Protein AF-A0A2D4VIE0-F1 (afdb_monomer_lite)

Structure (mmCIF, N/CA/C/O backbone):
data_AF-A0A2D4VIE0-F1
#
_entry.id   AF-A0A2D4VIE0-F1
#
loop_
_atom_site.group_PDB
_atom_site.id
_atom_site.type_symbol
_atom_site.label_atom_id
_atom_site.label_alt_id
_atom_site.label_comp_id
_atom_site.label_asym_id
_atom_site.label_entity_id
_atom_site.label_seq_id
_atom_site.pdbx_PDB_ins_code
_atom_site.Cartn_x
_atom_site.Cartn_y
_atom_site.Cartn_z
_atom_site.occupancy
_atom_site.B_iso_or_equiv
_atom_site.auth_seq_id
_atom_site.auth_comp_id
_atom_site.auth_asym_id
_atom_site.auth_atom_id
_atom_site.pdbx_PDB_model_num
ATOM 1 N N . MET A 1 1 ? -2.572 -58.650 -11.407 1.00 32.22 1 MET A N 1
ATOM 2 C CA . MET A 1 1 ? -2.261 -59.513 -12.575 1.00 32.22 1 MET A CA 1
ATOM 3 C C . MET A 1 1 ? -1.402 -58.697 -13.545 1.00 32.22 1 MET A C 1
ATOM 5 O O . MET A 1 1 ? -1.618 -57.497 -13.567 1.00 32.22 1 MET A O 1
ATOM 9 N N . ALA A 1 2 ? -0.479 -59.207 -14.370 1.00 30.89 2 ALA A N 1
ATOM 10 C CA . ALA A 1 2 ? 0.401 -60.384 -14.283 1.00 30.89 2 ALA A CA 1
ATOM 11 C C . ALA A 1 2 ? 1.383 -60.386 -15.491 1.00 30.89 2 ALA A C 1
ATOM 13 O O . ALA A 1 2 ? 0.889 -60.320 -16.607 1.00 30.89 2 ALA A O 1
ATOM 14 N N . LYS A 1 3 ? 2.699 -60.626 -15.267 1.00 33.41 3 LYS A N 1
ATOM 15 C CA . LYS A 1 3 ? 3.706 -61.165 -16.243 1.00 33.41 3 LYS A CA 1
ATOM 16 C C . LYS A 1 3 ? 4.059 -60.257 -17.461 1.00 33.41 3 LYS A C 1
ATOM 18 O O . LYS A 1 3 ? 3.230 -59.472 -17.883 1.00 33.41 3 LYS A O 1
ATOM 23 N N . LYS A 1 4 ? 5.254 -60.268 -18.091 1.00 34.06 4 LYS A N 1
ATOM 24 C CA . LYS A 1 4 ? 6.607 -60.907 -17.953 1.00 34.06 4 LYS A CA 1
ATOM 25 C C . LYS A 1 4 ? 7.642 -59.860 -18.494 1.00 34.06 4 LYS A C 1
ATOM 27 O O . LYS A 1 4 ? 7.238 -59.055 -19.321 1.00 34.06 4 LYS A O 1
ATOM 32 N N . ALA A 1 5 ? 8.872 -59.656 -17.983 1.00 40.12 5 ALA A N 1
ATOM 33 C CA . ALA A 1 5 ? 10.095 -60.506 -17.913 1.00 40.12 5 ALA A CA 1
ATOM 34 C C . ALA A 1 5 ? 10.800 -60.698 -19.291 1.00 40.12 5 ALA A C 1
ATOM 36 O O . ALA A 1 5 ? 10.093 -60.692 -20.290 1.00 40.12 5 ALA A O 1
ATOM 37 N N . VAL A 1 6 ? 12.132 -60.858 -19.469 1.00 37.06 6 VAL A N 1
ATOM 38 C CA . VAL A 1 6 ? 13.294 -61.379 -18.671 1.00 37.06 6 VAL A CA 1
ATOM 39 C C . VAL A 1 6 ? 14.607 -60.715 -19.208 1.00 37.06 6 VAL A C 1
ATOM 41 O O . VAL A 1 6 ? 14.655 -60.490 -20.409 1.00 37.06 6 VAL A O 1
ATOM 44 N N . ALA A 1 7 ? 15.743 -60.425 -18.531 1.00 34.88 7 ALA A N 1
ATOM 45 C CA . ALA A 1 7 ? 16.134 -60.268 -17.110 1.00 34.88 7 ALA A CA 1
ATOM 46 C C . ALA A 1 7 ? 17.102 -59.047 -16.922 1.00 34.88 7 ALA A C 1
ATOM 48 O O . ALA A 1 7 ? 16.567 -57.951 -16.846 1.00 34.88 7 ALA A O 1
ATOM 49 N N . LYS A 1 8 ? 18.460 -59.057 -16.850 1.00 32.47 8 LYS A N 1
ATOM 50 C CA . LYS A 1 8 ? 19.538 -60.082 -16.715 1.00 32.47 8 LYS A CA 1
ATOM 51 C C . LYS A 1 8 ? 20.877 -59.423 -16.234 1.00 32.47 8 LYS A C 1
ATOM 53 O O . LYS A 1 8 ? 21.393 -58.598 -16.967 1.00 32.47 8 LYS A O 1
ATOM 58 N N . ALA A 1 9 ? 21.468 -59.876 -15.106 1.00 33.75 9 ALA A N 1
ATOM 59 C CA . ALA A 1 9 ? 22.865 -59.651 -14.607 1.00 33.75 9 ALA A CA 1
ATOM 60 C C . ALA A 1 9 ? 23.378 -58.199 -14.308 1.00 33.75 9 ALA A C 1
ATOM 62 O O . ALA A 1 9 ? 23.085 -57.278 -15.050 1.00 33.75 9 ALA A O 1
ATOM 63 N N . SER A 1 10 ? 24.192 -57.912 -13.267 1.00 29.14 10 SER A N 1
ATOM 64 C CA . SER A 1 10 ? 24.668 -58.714 -12.107 1.00 29.14 10 SER A CA 1
ATOM 65 C C . SER A 1 10 ? 25.323 -57.869 -10.979 1.00 29.14 10 SER A C 1
ATOM 67 O O . SER A 1 10 ? 26.121 -57.009 -11.312 1.00 29.14 10 SER A O 1
ATOM 69 N N . LYS A 1 11 ? 25.053 -58.223 -9.694 1.00 33.81 11 LYS A N 1
ATOM 70 C CA . LYS A 1 11 ? 25.860 -58.154 -8.419 1.00 33.81 11 LYS A CA 1
ATOM 71 C C . LYS A 1 11 ? 26.767 -56.909 -8.140 1.00 33.81 11 LYS A C 1
ATOM 73 O O . LYS A 1 11 ? 27.433 -56.420 -9.029 1.00 33.81 11 LYS A O 1
ATOM 78 N N . LYS A 1 12 ? 26.961 -56.400 -6.905 1.00 29.69 12 LYS A N 1
ATOM 79 C CA . LYS A 1 12 ? 26.916 -56.988 -5.534 1.00 29.69 12 LYS A CA 1
ATOM 80 C C . LYS A 1 12 ? 26.788 -55.870 -4.452 1.00 29.69 12 LYS A C 1
ATOM 82 O O . LYS A 1 12 ? 27.095 -54.725 -4.752 1.00 29.69 12 LYS A O 1
ATOM 87 N N . ALA A 1 13 ? 26.407 -56.192 -3.203 1.00 33.66 13 ALA A N 1
ATOM 88 C CA . ALA A 1 13 ? 26.397 -55.273 -2.035 1.00 33.66 13 ALA A CA 1
ATOM 89 C C . ALA A 1 13 ? 26.594 -56.031 -0.691 1.00 33.66 13 ALA A C 1
ATOM 91 O O . ALA A 1 13 ? 26.390 -57.249 -0.673 1.00 33.66 13 ALA A O 1
ATOM 92 N N . PRO A 1 14 ? 27.027 -55.356 0.400 1.00 51.75 14 PRO A N 1
ATOM 93 C CA . PRO A 1 14 ? 26.283 -55.258 1.690 1.00 51.75 14 PRO A CA 1
ATOM 94 C C . PRO A 1 14 ? 26.365 -53.822 2.317 1.00 51.75 14 PRO A C 1
ATOM 96 O O . PRO A 1 14 ? 27.157 -53.020 1.842 1.00 51.75 14 PRO A O 1
ATOM 99 N N . ALA A 1 15 ? 25.553 -53.300 3.264 1.00 34.53 15 ALA A N 1
ATOM 100 C CA . ALA A 1 15 ? 24.843 -53.791 4.476 1.00 34.53 15 ALA A CA 1
ATOM 101 C C . ALA A 1 15 ? 25.754 -53.941 5.739 1.00 34.53 15 ALA A C 1
ATOM 103 O O . ALA A 1 15 ? 26.866 -54.418 5.583 1.00 34.53 15 ALA A O 1
ATOM 104 N N . LYS A 1 16 ? 25.390 -53.624 7.010 1.00 34.09 16 LYS A N 1
ATOM 105 C CA . LYS A 1 16 ? 24.264 -52.871 7.651 1.00 34.09 16 LYS A CA 1
ATOM 106 C C . LYS A 1 16 ? 24.501 -52.703 9.196 1.00 34.09 16 LYS A C 1
ATOM 108 O O . LYS A 1 16 ? 24.739 -53.714 9.841 1.00 34.09 16 LYS A O 1
ATOM 113 N N . LYS A 1 17 ? 24.169 -51.537 9.807 1.00 31.14 17 LYS A N 1
ATOM 114 C CA . LYS A 1 17 ? 23.698 -51.367 11.235 1.00 31.14 17 LYS A CA 1
ATOM 115 C C . LYS A 1 17 ? 24.750 -51.614 12.405 1.00 31.14 17 LYS A C 1
ATOM 117 O O . LYS A 1 17 ? 25.904 -51.819 12.064 1.00 31.14 17 LYS A O 1
ATOM 122 N N . PRO A 1 18 ? 24.447 -51.477 13.742 1.00 56.41 18 PRO A N 1
ATOM 123 C CA . PRO A 1 18 ? 24.345 -50.199 14.522 1.00 56.41 18 PRO A CA 1
ATOM 124 C C . PRO A 1 18 ? 24.888 -50.211 16.017 1.00 56.41 18 PRO A C 1
ATOM 126 O O . PRO A 1 18 ? 25.508 -51.182 16.425 1.00 56.41 18 PRO A O 1
ATOM 129 N N . VAL A 1 19 ? 24.514 -49.203 16.859 1.00 32.47 19 VAL A N 1
ATOM 130 C CA . VAL A 1 19 ? 24.290 -49.205 18.364 1.00 32.47 19 VAL A CA 1
ATOM 131 C C . VAL A 1 19 ? 25.240 -48.407 19.330 1.00 32.47 19 VAL A C 1
ATOM 133 O O . VAL A 1 19 ? 26.452 -48.471 19.221 1.00 32.47 19 VAL A O 1
ATOM 136 N N . ALA A 1 20 ? 24.614 -47.759 20.350 1.00 29.55 20 ALA A N 1
ATOM 137 C CA . ALA A 1 20 ? 25.090 -47.196 21.658 1.00 29.55 20 ALA A CA 1
ATOM 138 C C . ALA A 1 20 ? 26.030 -45.955 21.694 1.00 29.55 20 ALA A C 1
ATOM 140 O O . ALA A 1 20 ? 26.785 -45.743 20.761 1.00 29.55 20 ALA A O 1
ATOM 141 N N . LYS A 1 21 ? 26.037 -45.010 22.674 1.00 31.80 21 LYS A N 1
ATOM 142 C CA . LYS A 1 21 ? 25.474 -44.746 24.052 1.00 31.80 21 LYS A CA 1
ATOM 143 C C . LYS A 1 21 ? 26.453 -44.827 25.263 1.00 31.80 21 LYS A C 1
ATOM 145 O O . LYS A 1 21 ? 26.510 -45.862 25.919 1.00 31.80 21 LYS A O 1
ATOM 150 N N . LYS A 1 22 ? 27.045 -43.681 25.661 1.00 29.84 22 LYS A N 1
ATOM 151 C CA . LYS A 1 22 ? 27.303 -43.112 27.034 1.00 29.84 22 LYS A CA 1
ATOM 152 C C . LYS A 1 22 ? 28.178 -41.836 26.849 1.00 29.84 22 LYS A C 1
ATOM 154 O O . LYS A 1 22 ? 28.916 -41.812 25.878 1.00 29.84 22 LYS A O 1
ATOM 159 N N . LYS A 1 23 ? 28.103 -40.680 27.542 1.00 30.02 23 LYS A N 1
ATOM 160 C CA . LYS A 1 23 ? 27.832 -40.220 28.937 1.00 30.02 23 LYS A CA 1
ATOM 161 C C . LYS A 1 23 ? 28.981 -40.431 29.954 1.00 30.02 23 LYS A C 1
ATOM 163 O O . LYS A 1 23 ? 29.048 -41.522 30.508 1.00 30.02 23 LYS A O 1
ATOM 168 N N . ALA A 1 24 ? 29.746 -39.367 30.283 1.00 29.91 24 ALA A N 1
ATOM 169 C CA . ALA A 1 24 ? 30.198 -38.982 31.647 1.00 29.91 24 ALA A CA 1
ATOM 170 C C . ALA A 1 24 ? 30.991 -37.633 31.700 1.00 29.91 24 ALA A C 1
ATOM 172 O O . ALA A 1 24 ? 31.344 -37.092 30.661 1.00 29.91 24 ALA A O 1
ATOM 173 N N . ALA A 1 25 ? 31.203 -37.122 32.928 1.00 29.56 25 ALA A N 1
ATOM 174 C CA . ALA A 1 25 ? 31.905 -35.906 33.422 1.00 29.56 25 ALA A CA 1
ATOM 175 C C . ALA A 1 25 ? 33.281 -35.542 32.783 1.00 29.56 25 ALA A C 1
ATOM 177 O O . ALA A 1 25 ? 33.912 -36.422 32.215 1.00 29.56 25 ALA A O 1
ATOM 178 N N . ALA A 1 26 ? 33.838 -34.309 32.799 1.00 30.78 26 ALA A N 1
ATOM 179 C CA . ALA A 1 26 ? 33.750 -33.066 33.621 1.00 30.78 26 ALA A CA 1
ATOM 180 C C . ALA A 1 26 ? 34.867 -32.870 34.694 1.00 30.78 26 ALA A C 1
ATOM 182 O O . ALA A 1 26 ? 35.349 -33.851 35.249 1.00 30.78 26 ALA A O 1
ATOM 183 N N . LYS A 1 27 ? 35.187 -31.590 35.021 1.00 31.00 27 LYS A N 1
ATOM 184 C CA . LYS A 1 27 ? 36.303 -31.043 35.867 1.00 31.00 27 LYS A CA 1
ATOM 185 C C . LYS A 1 27 ? 37.689 -30.925 35.181 1.00 31.00 27 LYS A C 1
ATOM 187 O O . LYS A 1 27 ? 37.951 -31.673 34.254 1.00 31.00 27 LYS A O 1
ATOM 192 N N . THR A 1 28 ? 38.673 -30.136 35.659 1.00 29.88 28 THR A N 1
ATOM 193 C CA . THR A 1 28 ? 38.796 -28.657 35.890 1.00 29.88 28 THR A CA 1
ATOM 194 C C . THR A 1 28 ? 40.153 -28.334 36.558 1.00 29.88 28 THR A C 1
ATOM 196 O O . THR A 1 28 ? 40.343 -28.742 37.699 1.00 29.88 28 THR A O 1
ATOM 199 N N . ALA A 1 29 ? 41.027 -27.539 35.921 1.00 29.11 29 ALA A N 1
ATOM 200 C CA . ALA A 1 29 ? 42.109 -26.719 36.522 1.00 29.11 29 ALA A CA 1
ATOM 201 C C . ALA A 1 29 ? 42.654 -25.780 35.414 1.00 29.11 29 ALA A C 1
ATOM 203 O O . ALA A 1 29 ? 42.756 -26.234 34.281 1.00 29.11 29 ALA A O 1
ATOM 204 N N . THR A 1 30 ? 42.895 -24.463 35.515 1.00 30.41 30 THR A N 1
ATOM 205 C CA . THR A 1 30 ? 43.461 -23.531 36.524 1.00 30.41 30 THR A CA 1
ATOM 206 C C . THR A 1 30 ? 44.987 -23.542 36.685 1.00 30.41 30 THR A C 1
ATOM 208 O O . THR A 1 30 ? 45.523 -24.292 37.493 1.00 30.41 30 THR A O 1
ATOM 211 N N . ALA A 1 31 ? 45.644 -22.571 36.040 1.00 29.45 31 ALA A N 1
ATOM 212 C CA . ALA A 1 31 ? 46.917 -21.964 36.447 1.00 29.45 31 ALA A CA 1
ATOM 213 C C . ALA A 1 31 ? 46.787 -20.422 36.350 1.00 29.45 31 ALA A C 1
ATOM 215 O O . ALA A 1 31 ? 45.909 -19.926 35.640 1.00 29.45 31 ALA A O 1
ATOM 216 N N . LYS A 1 32 ? 47.558 -19.650 37.134 1.00 32.31 32 LYS A N 1
ATOM 217 C CA . LYS A 1 32 ? 47.317 -18.206 37.389 1.00 32.31 32 LYS A CA 1
ATOM 218 C C . LYS A 1 32 ? 48.572 -17.520 37.966 1.00 32.31 32 LYS A C 1
ATOM 220 O O . LYS A 1 32 ? 49.346 -18.222 38.608 1.00 32.31 32 LYS A O 1
ATOM 225 N N . LYS A 1 33 ? 48.643 -16.171 37.879 1.00 33.31 33 LYS A N 1
ATOM 226 C CA . LYS A 1 33 ? 49.661 -15.202 38.409 1.00 33.31 33 LYS A CA 1
ATOM 227 C C . LYS A 1 33 ? 50.683 -14.711 37.343 1.00 33.31 33 LYS A C 1
ATOM 229 O O . LYS A 1 33 ? 50.946 -15.456 36.414 1.00 33.31 33 LYS A O 1
ATOM 234 N N . THR A 1 34 ? 51.235 -13.479 37.373 1.00 28.69 34 THR A N 1
ATOM 235 C CA . THR A 1 34 ? 51.106 -12.357 38.351 1.00 28.69 34 THR A CA 1
ATOM 236 C C . THR A 1 34 ? 51.263 -10.939 37.741 1.00 28.69 34 THR A C 1
ATOM 238 O O . THR A 1 34 ? 51.892 -10.766 36.710 1.00 28.69 34 THR A O 1
ATOM 241 N N . THR A 1 35 ? 50.698 -9.953 38.460 1.00 32.06 35 THR A N 1
ATOM 242 C CA . THR A 1 35 ? 50.969 -8.485 38.598 1.00 32.06 35 THR A CA 1
ATOM 243 C C . THR A 1 35 ? 52.276 -7.879 38.021 1.00 32.06 35 THR A C 1
ATOM 245 O O . THR A 1 35 ? 53.290 -8.560 38.005 1.00 32.06 35 THR A O 1
ATOM 248 N N . ALA A 1 36 ? 52.383 -6.568 37.704 1.00 28.73 36 ALA A N 1
ATOM 249 C CA . ALA A 1 36 ? 52.036 -5.425 38.587 1.00 28.73 36 ALA A CA 1
ATOM 250 C C . ALA A 1 36 ? 51.788 -4.033 37.919 1.00 28.73 36 ALA A C 1
ATOM 252 O O . ALA A 1 36 ? 51.691 -3.904 36.706 1.00 28.73 36 ALA A O 1
ATOM 253 N N . LYS A 1 37 ? 51.609 -2.992 38.760 1.00 32.00 37 LYS A N 1
ATOM 254 C CA . LYS A 1 37 ? 51.138 -1.617 38.445 1.00 32.00 37 LYS A CA 1
ATOM 255 C C . LYS A 1 37 ? 52.242 -0.654 37.961 1.00 32.00 37 LYS A C 1
ATOM 257 O O . LYS A 1 37 ? 53.317 -0.659 38.557 1.00 32.00 37 LYS A O 1
ATOM 262 N N . LYS A 1 38 ? 51.877 0.363 37.155 1.00 27.28 38 LYS A N 1
ATOM 263 C CA . LYS A 1 38 ? 52.165 1.788 37.478 1.00 27.28 38 LYS A CA 1
ATOM 264 C C . LYS A 1 38 ? 51.345 2.813 36.666 1.00 27.28 38 LYS A C 1
ATOM 266 O O . LYS A 1 38 ? 50.874 2.535 35.573 1.00 27.28 38 LYS A O 1
ATOM 271 N N . ALA A 1 39 ? 51.199 3.997 37.259 1.00 30.84 39 ALA A N 1
ATOM 272 C CA . ALA A 1 39 ? 50.679 5.281 36.755 1.00 30.84 39 ALA A CA 1
ATOM 273 C C . ALA A 1 39 ? 51.297 6.386 37.671 1.00 30.84 39 ALA A C 1
ATOM 275 O O . ALA A 1 39 ? 51.947 5.988 38.649 1.00 30.84 39 ALA A O 1
ATOM 276 N N . PRO A 1 40 ? 51.110 7.719 37.484 1.00 51.22 40 PRO A N 1
ATOM 277 C CA . PRO A 1 40 ? 50.289 8.439 36.494 1.00 51.22 40 PRO A CA 1
ATOM 278 C C . PRO A 1 40 ? 50.995 9.647 35.810 1.00 51.22 40 PRO A C 1
ATOM 280 O O . PRO A 1 40 ? 52.117 10.006 36.152 1.00 51.22 40 PRO A O 1
ATOM 283 N N . ALA A 1 41 ? 50.278 10.371 34.938 1.00 27.73 41 ALA A N 1
ATOM 284 C CA . ALA A 1 41 ? 50.552 11.781 34.616 1.00 27.73 41 ALA A CA 1
ATOM 285 C C . ALA A 1 41 ? 49.248 12.533 34.259 1.00 27.73 41 ALA A C 1
ATOM 287 O O . ALA A 1 41 ? 48.298 11.926 33.771 1.00 27.73 41 ALA A O 1
ATOM 288 N N . LYS A 1 42 ? 49.185 13.851 34.511 1.00 30.75 42 LYS A N 1
ATOM 289 C CA . LYS A 1 42 ? 48.025 14.727 34.219 1.00 30.75 42 LYS A CA 1
ATOM 290 C C . LYS A 1 42 ? 48.394 15.808 33.196 1.00 30.75 42 LYS A C 1
ATOM 292 O O . LYS A 1 42 ? 49.489 16.359 33.284 1.00 30.75 42 LYS A O 1
ATOM 297 N N . LYS A 1 43 ? 47.428 16.255 32.383 1.00 27.88 43 LYS A N 1
ATOM 298 C CA . LYS A 1 43 ? 47.266 17.678 32.004 1.00 27.88 43 LYS A CA 1
ATOM 299 C C . LYS A 1 43 ? 45.800 17.992 31.659 1.00 27.88 43 LYS A C 1
ATOM 301 O O . LYS A 1 43 ? 44.985 17.080 31.564 1.00 27.88 43 LYS A O 1
ATOM 306 N N . ALA A 1 44 ? 45.447 19.278 31.648 1.00 28.88 44 ALA A N 1
ATOM 307 C CA . ALA A 1 44 ? 44.085 19.762 31.913 1.00 28.88 44 ALA A CA 1
ATOM 308 C C . ALA A 1 44 ? 43.300 20.217 30.657 1.00 28.88 44 ALA A C 1
ATOM 310 O O . ALA A 1 44 ? 43.919 20.588 29.660 1.00 28.88 44 ALA A O 1
ATOM 311 N N . PRO A 1 45 ? 41.949 20.245 30.704 1.00 32.72 45 PRO A N 1
ATOM 312 C CA . PRO A 1 45 ? 41.110 20.703 29.595 1.00 32.72 45 PRO A CA 1
ATOM 313 C C . PRO A 1 45 ? 40.978 22.235 29.538 1.00 32.72 45 PRO A C 1
ATOM 315 O O . PRO A 1 45 ? 40.813 22.898 30.563 1.00 32.72 45 PRO A O 1
ATOM 318 N N . ALA A 1 46 ? 40.959 22.800 28.328 1.00 27.03 46 ALA A N 1
ATOM 319 C CA . ALA A 1 46 ? 40.757 24.231 28.103 1.00 27.03 46 ALA A CA 1
ATOM 320 C C . ALA A 1 46 ? 39.289 24.561 27.765 1.00 27.03 46 ALA A C 1
ATOM 322 O O . ALA A 1 46 ? 38.783 24.186 26.710 1.00 27.03 46 ALA A O 1
ATOM 323 N N . LYS A 1 47 ? 38.611 25.327 28.631 1.00 30.22 47 LYS A N 1
ATOM 324 C CA . LYS A 1 47 ? 37.337 25.993 28.294 1.00 30.22 47 LYS A CA 1
ATOM 325 C C . LYS A 1 47 ? 37.607 27.255 27.467 1.00 30.22 47 LYS A C 1
ATOM 327 O O . LYS A 1 47 ? 38.390 28.090 27.913 1.00 30.22 47 LYS A O 1
ATOM 332 N N . LYS A 1 48 ? 36.850 27.487 26.387 1.00 27.48 48 LYS A N 1
ATOM 333 C CA . LYS A 1 48 ? 36.480 28.846 25.935 1.00 27.48 48 LYS A CA 1
ATOM 334 C C . LYS A 1 48 ? 35.012 28.904 25.494 1.00 27.48 48 LYS A C 1
ATOM 336 O O . LYS A 1 48 ? 34.406 27.891 25.163 1.00 27.48 48 LYS A O 1
ATOM 341 N N . THR A 1 49 ? 34.436 30.096 25.615 1.00 26.48 49 THR A N 1
ATOM 342 C CA . THR A 1 49 ? 32.999 30.410 25.545 1.00 26.48 49 THR A CA 1
ATOM 343 C C . THR A 1 49 ? 32.467 30.561 24.110 1.00 26.48 49 THR A C 1
ATOM 345 O O . THR A 1 49 ? 33.244 30.831 23.193 1.00 26.48 49 THR A O 1
ATOM 348 N N . PRO A 1 50 ? 31.141 30.430 23.888 1.00 29.70 50 PRO A N 1
ATOM 349 C CA . PRO A 1 50 ? 30.548 30.549 22.559 1.00 29.70 50 PRO A CA 1
ATOM 350 C C . PRO A 1 50 ? 30.469 32.014 22.105 1.00 29.70 50 PRO A C 1
ATOM 352 O O . PRO A 1 50 ? 29.787 32.839 22.715 1.00 29.70 50 PRO A O 1
ATOM 355 N N . ALA A 1 51 ? 31.131 32.338 20.994 1.00 25.12 51 ALA A N 1
ATOM 356 C CA . ALA A 1 51 ? 31.018 33.647 20.360 1.00 25.12 51 ALA A CA 1
ATOM 357 C C . ALA A 1 51 ? 29.748 33.726 19.494 1.00 25.12 51 ALA A C 1
ATOM 359 O O . ALA A 1 51 ? 29.590 32.964 18.539 1.00 25.12 51 ALA A O 1
ATOM 360 N N . LYS A 1 52 ? 28.859 34.689 19.777 1.00 31.50 52 LYS A N 1
ATOM 361 C CA . LYS A 1 52 ? 27.750 35.025 18.870 1.00 31.50 52 LYS A CA 1
ATOM 362 C C . LYS A 1 52 ? 28.316 35.507 17.528 1.00 31.50 52 LYS A C 1
ATOM 364 O O . LYS A 1 52 ? 28.967 36.547 17.483 1.00 31.50 52 LYS A O 1
ATOM 369 N N . LYS A 1 53 ? 27.990 34.821 16.430 1.00 27.88 53 LYS A N 1
ATOM 370 C CA . LYS A 1 53 ? 28.075 35.379 15.071 1.00 27.88 53 LYS A CA 1
ATOM 371 C C . LYS A 1 53 ? 26.696 35.384 14.425 1.00 27.88 53 LYS A C 1
ATOM 373 O O . LYS A 1 53 ? 26.227 34.375 13.913 1.00 27.88 53 LYS A O 1
ATOM 378 N N . THR A 1 54 ? 26.062 36.550 14.434 1.00 28.69 54 THR A N 1
ATOM 379 C CA . THR A 1 54 ? 24.944 36.859 13.541 1.00 28.69 54 THR A CA 1
ATOM 380 C C . THR A 1 54 ? 25.460 36.926 12.105 1.00 28.69 54 THR A C 1
ATOM 382 O O . THR A 1 54 ? 26.243 37.817 11.778 1.00 28.69 54 THR A O 1
ATOM 385 N N . VAL A 1 55 ? 25.004 36.017 11.245 1.00 27.84 55 VAL A N 1
ATOM 386 C CA . VAL A 1 55 ? 25.176 36.106 9.788 1.00 27.84 55 VAL A CA 1
ATOM 387 C C . VAL A 1 55 ? 23.785 36.075 9.164 1.00 27.84 55 VAL A C 1
ATOM 389 O O . VAL A 1 55 ? 22.951 35.255 9.543 1.00 27.84 55 VAL A O 1
ATOM 392 N N . ALA A 1 56 ? 23.503 37.025 8.274 1.00 25.55 56 ALA A N 1
ATOM 393 C CA . ALA A 1 56 ? 22.149 37.273 7.792 1.00 25.55 56 ALA A CA 1
ATOM 394 C C . ALA A 1 56 ? 21.660 36.192 6.814 1.00 25.55 56 ALA A C 1
ATOM 396 O O . ALA A 1 56 ? 22.364 35.817 5.874 1.00 25.55 56 ALA A O 1
ATOM 397 N N . SER A 1 57 ? 20.409 35.766 6.981 1.00 27.33 57 SER A N 1
ATOM 398 C CA . SER A 1 57 ? 19.700 34.930 6.016 1.00 27.33 57 SER A CA 1
ATOM 399 C C . SER A 1 57 ? 19.404 35.718 4.733 1.00 27.33 57 SER A C 1
ATOM 401 O O . SER A 1 57 ? 18.458 36.503 4.659 1.00 27.33 57 SER A O 1
ATOM 403 N N . LYS A 1 58 ? 20.192 35.491 3.676 1.00 26.02 58 LYS A N 1
ATOM 404 C CA . LYS A 1 58 ? 19.806 35.914 2.322 1.00 26.02 58 LYS A CA 1
ATOM 405 C C . LYS A 1 58 ? 18.625 35.063 1.855 1.00 26.02 58 LYS A C 1
ATOM 407 O O . LYS A 1 58 ? 18.792 33.888 1.542 1.00 26.02 58 LYS A O 1
ATOM 412 N N . ALA A 1 59 ? 17.437 35.657 1.807 1.00 29.22 59 ALA A N 1
ATOM 413 C CA . ALA A 1 59 ? 16.255 35.002 1.260 1.00 29.22 59 ALA A CA 1
ATOM 414 C C . ALA A 1 59 ? 16.375 34.831 -0.266 1.00 29.22 59 ALA A C 1
ATOM 416 O O . ALA A 1 59 ? 16.562 35.809 -0.991 1.00 29.22 59 ALA A O 1
ATOM 417 N N . ALA A 1 60 ? 16.221 33.596 -0.747 1.00 27.98 60 ALA A N 1
ATOM 418 C CA . ALA A 1 60 ? 15.955 33.298 -2.154 1.00 27.98 60 ALA A CA 1
ATOM 419 C C . ALA A 1 60 ? 14.453 33.523 -2.471 1.00 27.98 60 ALA A C 1
ATOM 421 O O . ALA A 1 60 ? 13.623 33.502 -1.554 1.00 27.98 60 ALA A O 1
ATOM 422 N N . PRO A 1 61 ? 14.073 33.810 -3.730 1.00 29.27 61 PRO A N 1
ATOM 423 C CA . PRO A 1 61 ? 12.808 34.486 -4.016 1.00 29.27 61 PRO A CA 1
ATOM 424 C C . PRO A 1 61 ? 11.575 33.575 -3.961 1.00 29.27 61 PRO A C 1
ATOM 426 O O . PRO A 1 61 ? 11.531 32.503 -4.562 1.00 29.27 61 PRO A O 1
ATOM 429 N N . LYS A 1 62 ? 10.502 34.077 -3.337 1.00 26.80 62 LYS A N 1
ATOM 430 C CA . LYS A 1 62 ? 9.151 33.523 -3.492 1.00 26.80 62 LYS A CA 1
ATOM 431 C C . LYS A 1 62 ? 8.648 33.789 -4.918 1.00 26.80 62 LYS A C 1
ATOM 433 O O . LYS A 1 62 ? 8.455 34.951 -5.274 1.00 26.80 62 LYS A O 1
ATOM 438 N N . LYS A 1 63 ? 8.337 32.747 -5.698 1.00 28.19 63 LYS A N 1
ATOM 439 C CA . LYS A 1 63 ? 7.344 32.884 -6.782 1.00 28.19 63 LYS A CA 1
ATOM 440 C C . LYS A 1 63 ? 5.951 32.997 -6.149 1.00 28.19 63 LYS A C 1
ATOM 442 O O . LYS A 1 63 ? 5.669 32.345 -5.145 1.00 28.19 63 LYS A O 1
ATOM 447 N N . ALA A 1 64 ? 5.111 33.880 -6.682 1.00 26.12 64 ALA A N 1
ATOM 448 C CA . ALA A 1 64 ? 3.845 34.244 -6.052 1.00 26.12 64 ALA A CA 1
ATOM 449 C C . ALA A 1 64 ? 2.715 33.260 -6.397 1.00 26.12 64 ALA A C 1
ATOM 451 O O . ALA A 1 64 ? 2.424 33.035 -7.568 1.00 26.12 64 ALA A O 1
ATOM 452 N N . ALA A 1 65 ? 2.027 32.748 -5.374 1.00 26.44 65 ALA A N 1
ATOM 453 C CA . ALA A 1 65 ? 0.704 32.151 -5.533 1.00 26.44 65 ALA A CA 1
ATOM 454 C C . ALA A 1 65 ? -0.356 33.267 -5.561 1.00 26.44 65 ALA A C 1
ATOM 456 O O . ALA A 1 65 ? -0.373 34.131 -4.681 1.00 26.44 65 ALA A O 1
ATOM 457 N N . ALA A 1 66 ? -1.237 33.263 -6.563 1.00 26.73 66 ALA A N 1
ATOM 458 C CA . ALA A 1 66 ? -2.249 34.303 -6.741 1.00 26.73 66 ALA A CA 1
ATOM 459 C C . ALA A 1 66 ? -3.479 34.063 -5.843 1.00 26.73 66 ALA A C 1
ATOM 461 O O . ALA A 1 66 ? -4.348 33.250 -6.152 1.00 26.73 66 ALA A O 1
ATOM 462 N N . THR A 1 67 ? -3.584 34.796 -4.734 1.00 26.84 67 THR A N 1
ATOM 463 C CA . THR A 1 67 ? -4.720 34.705 -3.804 1.00 26.84 67 THR A CA 1
ATOM 464 C C . THR A 1 67 ? -5.885 35.609 -4.221 1.00 26.84 67 THR A C 1
ATOM 466 O O . THR A 1 67 ? -5.893 36.814 -3.970 1.00 26.84 67 THR A O 1
ATOM 469 N N . ARG A 1 68 ? -6.937 35.027 -4.812 1.00 29.86 68 ARG A N 1
ATOM 470 C CA . ARG A 1 68 ? -8.236 35.710 -4.963 1.00 29.86 68 ARG A CA 1
ATOM 471 C C . ARG A 1 68 ? -8.970 35.751 -3.615 1.00 29.86 68 ARG A C 1
ATOM 473 O O . ARG A 1 68 ? -9.281 34.705 -3.055 1.00 29.86 68 ARG A O 1
ATOM 480 N N . LYS A 1 69 ? -9.295 36.951 -3.117 1.00 26.61 69 LYS A N 1
ATOM 481 C CA . LYS A 1 69 ? -10.281 37.145 -2.032 1.00 26.61 69 LYS A CA 1
ATOM 482 C C . LYS A 1 69 ? -11.712 37.258 -2.601 1.00 26.61 69 LYS A C 1
ATOM 484 O O . LYS A 1 69 ? -11.860 37.588 -3.778 1.00 26.61 69 LYS A O 1
ATOM 489 N N . PRO A 1 70 ? -12.759 36.969 -1.805 1.00 31.31 70 PRO A N 1
ATOM 490 C CA . PRO A 1 70 ? -14.125 36.824 -2.308 1.00 31.31 70 PRO A CA 1
ATOM 491 C C . PRO A 1 70 ? -14.834 38.166 -2.533 1.00 31.31 70 PRO A C 1
ATOM 493 O O . PRO A 1 70 ? -14.608 39.131 -1.803 1.00 31.31 70 PRO A O 1
ATOM 496 N N . ALA A 1 71 ? -15.760 38.186 -3.494 1.00 27.09 71 ALA A N 1
ATOM 497 C CA . ALA A 1 71 ? -16.718 39.270 -3.707 1.00 27.09 71 ALA A CA 1
ATOM 498 C C . ALA A 1 71 ? -18.117 38.849 -3.223 1.00 27.09 71 ALA A C 1
ATOM 500 O O . ALA A 1 71 ? -18.544 37.715 -3.441 1.00 27.09 71 ALA A O 1
ATOM 501 N N . ALA A 1 72 ? -18.836 39.760 -2.565 1.00 26.31 72 ALA A N 1
ATOM 502 C CA . ALA A 1 72 ? -20.173 39.502 -2.035 1.00 26.31 72 ALA A CA 1
ATOM 503 C C . ALA A 1 72 ? -21.285 39.839 -3.049 1.00 26.31 72 ALA A C 1
ATOM 505 O O . ALA A 1 72 ? -21.145 40.739 -3.874 1.00 26.31 72 ALA A O 1
ATOM 506 N N . LYS A 1 73 ? -22.436 39.162 -2.926 1.00 28.73 73 LYS A N 1
ATOM 507 C CA . LYS A 1 73 ? -23.725 39.615 -3.497 1.00 28.73 73 LYS A CA 1
ATOM 508 C C . LYS A 1 73 ? -24.077 40.966 -2.827 1.00 28.73 73 LYS A C 1
ATOM 510 O O . LYS A 1 73 ? -23.746 41.145 -1.659 1.00 28.73 73 LYS A O 1
ATOM 515 N N . LYS A 1 74 ? -24.755 41.943 -3.443 1.00 25.61 74 LYS A N 1
ATOM 516 C CA . LYS A 1 74 ? -26.121 41.925 -4.025 1.00 25.61 74 LYS A CA 1
ATOM 517 C C . LYS A 1 74 ? -26.388 43.312 -4.718 1.00 25.61 74 LYS A C 1
ATOM 519 O O . LYS A 1 74 ? -25.436 44.065 -4.882 1.00 25.61 74 LYS A O 1
ATOM 524 N N . PRO A 1 75 ? -27.622 43.682 -5.123 1.00 45.50 75 PRO A N 1
ATOM 525 C CA . PRO A 1 75 ? -28.162 43.602 -6.487 1.00 45.50 75 PRO A CA 1
ATOM 526 C C . PRO A 1 75 ? -28.261 44.936 -7.276 1.00 45.50 75 PRO A C 1
ATOM 528 O O . PRO A 1 75 ? -28.359 46.011 -6.695 1.00 45.50 75 PRO A O 1
ATOM 531 N N . ALA A 1 76 ? -28.430 44.828 -8.600 1.00 26.98 76 ALA A N 1
ATOM 532 C CA . ALA A 1 76 ? -29.047 45.830 -9.489 1.00 26.98 76 ALA A CA 1
ATOM 533 C C . ALA A 1 76 ? -29.896 45.056 -10.532 1.00 26.98 76 ALA A C 1
ATOM 535 O O . ALA A 1 76 ? -29.431 44.052 -11.063 1.00 26.98 76 ALA A O 1
ATOM 536 N N . ALA A 1 77 ? -31.217 45.246 -10.616 1.00 24.80 77 ALA A N 1
ATOM 537 C CA . ALA A 1 77 ? -31.954 46.336 -11.280 1.00 24.80 77 ALA A CA 1
ATOM 538 C C . ALA A 1 77 ? -32.025 46.168 -12.821 1.00 24.80 77 ALA A C 1
ATOM 540 O O . ALA A 1 77 ? -31.007 46.062 -13.494 1.00 24.80 77 ALA A O 1
ATOM 541 N N . LYS A 1 78 ? -33.251 46.099 -13.369 1.00 26.86 78 LYS A N 1
ATOM 542 C CA . LYS A 1 78 ? -33.575 45.890 -14.801 1.00 26.86 78 LYS A CA 1
ATOM 543 C C . LYS A 1 78 ? -34.266 47.130 -15.399 1.00 26.86 78 LYS A C 1
ATOM 545 O O . LYS A 1 78 ? -34.805 47.927 -14.639 1.00 26.86 78 LYS A O 1
ATOM 550 N N . LYS A 1 79 ? -34.412 47.121 -16.741 1.00 26.61 79 LYS A N 1
ATOM 551 C CA . LYS A 1 79 ? -35.220 48.008 -17.624 1.00 26.61 79 LYS A CA 1
ATOM 552 C C . LYS A 1 79 ? -34.618 49.399 -17.934 1.00 26.61 79 LYS A C 1
ATOM 554 O O . LYS A 1 79 ? -33.798 49.860 -17.149 1.00 26.61 79 LYS A O 1
ATOM 559 N N . PRO A 1 80 ? -35.077 50.089 -19.013 1.00 42.16 80 PRO A N 1
ATOM 560 C CA . PRO A 1 80 ? -36.038 49.660 -20.053 1.00 42.16 80 PRO A CA 1
ATOM 561 C C . PRO A 1 80 ? -35.572 49.817 -21.524 1.00 42.16 80 PRO A C 1
ATOM 563 O O . PRO A 1 80 ? -34.844 50.739 -21.864 1.00 42.16 80 PRO A O 1
ATOM 566 N N . ALA A 1 81 ? -36.141 48.998 -22.416 1.00 27.61 81 ALA A N 1
ATOM 567 C CA . ALA A 1 81 ? -36.360 49.308 -23.837 1.00 27.61 81 ALA A CA 1
ATOM 568 C C . ALA A 1 81 ? -37.605 48.536 -24.343 1.00 27.61 81 ALA A C 1
ATOM 570 O O . ALA A 1 81 ? -38.019 47.560 -23.711 1.00 27.61 81 ALA A O 1
ATOM 571 N N . ALA A 1 82 ? -38.235 48.991 -25.430 1.00 28.08 82 ALA A N 1
ATOM 572 C CA . ALA A 1 82 ? -39.457 48.430 -26.039 1.00 28.08 82 ALA A CA 1
ATOM 573 C C . ALA A 1 82 ? -39.425 48.686 -27.578 1.00 28.08 82 ALA A C 1
ATOM 575 O O . ALA A 1 82 ? -38.466 49.295 -28.035 1.00 28.08 82 ALA A O 1
ATOM 576 N N . LYS A 1 83 ? -40.379 48.298 -28.448 1.00 31.12 83 LYS A N 1
ATOM 577 C CA . LYS A 1 83 ? -41.796 47.885 -28.291 1.00 31.12 83 LYS A CA 1
ATOM 578 C C . LYS A 1 83 ? -42.315 47.202 -29.589 1.00 31.12 83 LYS A C 1
ATOM 580 O O . LYS A 1 83 ? -41.725 47.429 -30.635 1.00 31.12 83 LYS A O 1
ATOM 585 N N . LYS A 1 84 ? -43.511 46.578 -29.508 1.00 26.97 84 LYS A N 1
ATOM 586 C CA . LYS A 1 84 ? -44.440 46.130 -30.596 1.00 26.97 84 LYS A CA 1
ATOM 587 C C . LYS A 1 84 ? -44.163 44.732 -31.219 1.00 26.97 84 LYS A C 1
ATOM 589 O O . LYS A 1 84 ? -43.008 44.359 -31.335 1.00 26.97 84 LYS A O 1
ATOM 594 N N . THR A 1 85 ? -45.167 43.903 -31.576 1.00 27.94 85 THR A N 1
ATOM 595 C CA . THR A 1 85 ? -46.656 44.032 -31.481 1.00 27.94 85 THR A CA 1
ATOM 596 C C . THR A 1 85 ? -47.382 42.669 -31.402 1.00 27.94 85 THR A C 1
ATOM 598 O O . THR A 1 85 ? -46.908 41.729 -32.019 1.00 27.94 85 THR A O 1
ATOM 601 N N . THR A 1 86 ? -48.571 42.638 -30.754 1.00 27.92 86 THR A N 1
ATOM 602 C CA . THR A 1 86 ? -49.724 41.687 -30.922 1.00 27.92 86 THR A CA 1
ATOM 603 C C . THR A 1 86 ? -49.503 40.161 -30.733 1.00 27.92 86 THR A C 1
ATOM 605 O O . THR A 1 86 ? -48.468 39.636 -31.097 1.00 27.92 86 THR A O 1
ATOM 608 N N . ALA A 1 87 ? -50.425 39.348 -30.182 1.00 28.59 87 ALA A N 1
ATOM 609 C CA . ALA A 1 87 ? -51.804 39.559 -29.694 1.00 28.59 87 ALA A CA 1
ATOM 610 C C . ALA A 1 87 ? -52.131 38.718 -28.414 1.00 28.59 87 ALA A C 1
ATOM 612 O O . ALA A 1 87 ? -51.243 38.178 -27.760 1.00 28.59 87 ALA A O 1
ATOM 613 N N . LYS A 1 88 ? -53.418 38.650 -28.036 1.00 24.19 88 LYS A N 1
ATOM 614 C CA . LYS A 1 88 ? -54.059 37.985 -26.862 1.00 24.19 88 LYS A CA 1
ATOM 615 C C . LYS A 1 88 ? -55.278 37.163 -27.412 1.00 24.19 88 LYS A C 1
ATOM 617 O O . LYS A 1 88 ? -55.583 37.414 -28.578 1.00 24.19 88 LYS A O 1
ATOM 622 N N . PRO A 1 89 ? -56.052 36.320 -26.664 1.00 43.12 89 PRO A N 1
ATOM 623 C CA . PRO A 1 89 ? -56.020 36.052 -25.213 1.00 43.12 89 PRO A CA 1
ATOM 624 C C . PRO A 1 89 ? -56.335 34.613 -24.681 1.00 43.12 89 PRO A C 1
ATOM 626 O O . PRO A 1 89 ? -56.894 33.785 -25.377 1.00 43.12 89 PRO A O 1
ATOM 629 N N . ALA A 1 90 ? -56.142 34.445 -23.353 1.00 31.66 90 ALA A N 1
ATOM 630 C CA . ALA A 1 90 ? -56.942 33.620 -22.404 1.00 31.66 90 ALA A CA 1
ATOM 631 C C . ALA A 1 90 ? -56.899 32.058 -22.458 1.00 31.66 90 ALA A C 1
ATOM 633 O O . ALA A 1 90 ? -56.701 31.479 -23.510 1.00 31.66 90 ALA A O 1
ATOM 634 N N . ALA A 1 91 ? -57.111 31.302 -21.354 1.00 29.36 91 ALA A N 1
ATOM 635 C CA . ALA A 1 91 ? -56.971 31.608 -19.910 1.00 29.36 91 ALA A CA 1
ATOM 636 C C . ALA A 1 91 ? -56.948 30.357 -18.969 1.00 29.36 91 ALA A C 1
ATOM 638 O O . ALA A 1 91 ? -57.761 29.459 -19.108 1.00 29.36 91 ALA A O 1
ATOM 639 N N . LYS A 1 92 ? -56.104 30.425 -17.917 1.00 29.34 92 LYS A N 1
ATOM 640 C CA . LYS A 1 92 ? -56.259 29.934 -16.510 1.00 29.34 92 LYS A CA 1
ATOM 641 C C . LYS A 1 92 ? -56.742 28.490 -16.152 1.00 29.34 92 LYS A C 1
ATOM 643 O O . LYS A 1 92 ? -57.934 28.229 -16.187 1.00 29.34 92 LYS A O 1
ATOM 648 N N . LYS A 1 93 ? -55.871 27.796 -15.378 1.00 29.41 93 LYS A N 1
ATOM 649 C CA . LYS A 1 93 ? -56.159 26.859 -14.237 1.00 29.41 93 LYS A CA 1
ATOM 650 C C . LYS A 1 93 ? -56.871 25.519 -14.599 1.00 29.41 93 LYS A C 1
ATOM 652 O O . LYS A 1 93 ? -57.372 25.391 -15.699 1.00 29.41 93 LYS A O 1
ATOM 657 N N . ALA A 1 94 ? -56.899 24.453 -13.776 1.00 27.70 94 ALA A N 1
ATOM 658 C CA . ALA A 1 94 ? -56.632 24.287 -12.330 1.00 27.70 94 ALA A CA 1
ATOM 659 C C . ALA A 1 94 ? -55.935 22.938 -11.949 1.00 27.70 94 ALA A C 1
ATOM 661 O O . ALA A 1 94 ? -55.261 22.331 -12.772 1.00 27.70 94 ALA A O 1
ATOM 662 N N . THR A 1 95 ? -56.043 22.509 -10.679 1.00 27.70 95 THR A N 1
ATOM 663 C CA . THR A 1 95 ? -55.266 21.438 -10.002 1.00 27.70 95 THR A CA 1
ATOM 664 C C . THR A 1 95 ? -56.070 20.180 -9.614 1.00 27.70 95 THR A C 1
ATOM 666 O O . THR A 1 95 ? -57.143 20.330 -9.037 1.00 27.70 95 THR A O 1
ATOM 669 N N . ALA A 1 96 ? -55.484 18.979 -9.757 1.00 29.50 96 ALA A N 1
ATOM 670 C CA . ALA A 1 96 ? -55.813 17.717 -9.045 1.00 29.50 96 ALA A CA 1
ATOM 671 C C . ALA A 1 96 ? -54.625 16.729 -9.237 1.00 29.50 96 ALA A C 1
ATOM 673 O O . ALA A 1 96 ? -54.093 16.682 -10.339 1.00 29.50 96 ALA A O 1
ATOM 674 N N . THR A 1 97 ? -53.969 16.045 -8.281 1.00 26.42 97 THR A N 1
ATOM 675 C CA . THR A 1 97 ? -54.296 15.197 -7.101 1.00 26.42 97 THR A CA 1
ATOM 676 C C . THR A 1 97 ? -54.573 13.702 -7.365 1.00 26.42 97 THR A C 1
ATOM 678 O O . THR A 1 97 ? -55.628 13.352 -7.870 1.00 26.42 97 THR A O 1
ATOM 681 N N . ARG A 1 98 ? -53.681 12.855 -6.804 1.00 28.95 98 ARG A N 1
ATOM 682 C CA . ARG A 1 98 ? -53.824 11.433 -6.373 1.00 28.95 98 ARG A CA 1
ATOM 683 C C . ARG A 1 98 ? -53.957 10.273 -7.402 1.00 28.95 98 ARG A C 1
ATOM 685 O O . ARG A 1 98 ? -54.940 10.144 -8.108 1.00 28.95 98 ARG A O 1
ATOM 692 N N . LYS A 1 99 ? -52.974 9.349 -7.308 1.00 25.84 99 LYS A N 1
ATOM 693 C CA . LYS A 1 99 ? -53.040 7.858 -7.161 1.00 25.84 99 LYS A CA 1
ATOM 694 C C . LYS A 1 99 ? -54.430 7.164 -7.120 1.00 25.84 99 LYS A C 1
ATOM 696 O O . LYS A 1 99 ? -55.322 7.740 -6.501 1.00 25.84 99 LYS A O 1
ATOM 701 N N . PRO A 1 100 ? -54.503 5.822 -7.348 1.00 54.56 100 PRO A N 1
ATOM 702 C CA . PRO A 1 100 ? -53.662 4.906 -8.161 1.00 54.56 100 PRO A CA 1
ATOM 703 C C . PRO A 1 100 ? -54.536 3.871 -8.944 1.00 54.56 100 PRO A C 1
ATOM 705 O O . PRO A 1 100 ? -55.735 4.078 -9.046 1.00 54.56 100 PRO A O 1
ATOM 708 N N . VAL A 1 101 ? -53.972 2.743 -9.430 1.00 28.17 101 VAL A N 1
ATOM 709 C CA . VAL A 1 101 ? -54.495 1.335 -9.362 1.00 28.17 101 VAL A CA 1
ATOM 710 C C . VAL A 1 101 ? -53.594 0.398 -10.210 1.00 28.17 101 VAL A C 1
ATOM 712 O O . VAL A 1 101 ? -52.707 0.878 -10.911 1.00 28.17 101 VAL A O 1
ATOM 715 N N . ALA A 1 102 ? -53.718 -0.932 -10.073 1.00 27.73 102 ALA A N 1
ATOM 716 C CA . ALA A 1 102 ? -52.813 -1.935 -10.655 1.00 27.73 102 ALA A CA 1
ATOM 717 C C . ALA A 1 102 ? -53.537 -3.156 -11.269 1.00 27.73 102 ALA A C 1
ATOM 719 O O . ALA A 1 102 ? -54.670 -3.448 -10.894 1.00 27.73 102 ALA A O 1
ATOM 720 N N . ARG A 1 103 ? -52.797 -3.943 -12.083 1.00 29.03 103 ARG A N 1
ATOM 721 C CA . ARG A 1 103 ? -53.201 -5.214 -12.750 1.00 29.03 103 ARG A CA 1
ATOM 722 C C . ARG A 1 103 ? -54.267 -5.019 -13.866 1.00 29.03 103 ARG A C 1
ATOM 724 O O . ARG A 1 103 ? -54.884 -3.970 -13.934 1.00 29.03 103 ARG A O 1
ATOM 731 N N . LYS A 1 104 ? -54.497 -5.953 -14.808 1.00 26.72 104 LYS A N 1
ATOM 732 C CA . LYS A 1 104 ? -54.093 -7.377 -14.927 1.00 26.72 104 LYS A CA 1
ATOM 733 C C . LYS A 1 104 ? -54.087 -7.850 -16.401 1.00 26.72 104 LYS A C 1
ATOM 735 O O . LYS A 1 104 ? -54.816 -7.298 -17.208 1.00 26.72 104 LYS A O 1
ATOM 740 N N . ALA A 1 105 ? -53.436 -8.996 -16.637 1.00 25.38 105 ALA A N 1
ATOM 741 C CA . ALA A 1 105 ? -53.702 -9.965 -17.717 1.00 25.38 105 ALA A CA 1
ATOM 742 C C . ALA A 1 105 ? -53.345 -9.598 -19.178 1.00 25.38 105 ALA A C 1
ATOM 744 O O . ALA A 1 105 ? -53.166 -8.448 -19.551 1.00 25.38 105 ALA A O 1
ATOM 745 N N . ALA A 1 106 ? -53.231 -10.654 -19.989 1.00 34.06 106 ALA A N 1
ATOM 746 C CA . ALA A 1 106 ? -53.000 -10.660 -21.433 1.00 34.06 106 ALA A CA 1
ATOM 747 C C . ALA A 1 106 ? -53.964 -11.672 -22.087 1.00 34.06 106 ALA A C 1
ATOM 749 O O . ALA A 1 106 ? -54.517 -12.512 -21.370 1.00 34.06 106 ALA A O 1
ATOM 750 N N . PRO A 1 107 ? -54.092 -11.691 -23.423 1.00 40.19 107 PRO A N 1
ATOM 751 C CA . PRO A 1 107 ? -54.503 -12.893 -24.149 1.00 40.19 107 PRO A CA 1
ATOM 752 C C . PRO A 1 107 ? -53.426 -13.410 -25.127 1.00 40.19 107 PRO A C 1
ATOM 754 O O . PRO A 1 107 ? -52.478 -12.711 -25.479 1.00 40.19 107 PRO A O 1
ATOM 757 N N . LYS A 1 108 ? -53.580 -14.666 -25.573 1.00 32.09 108 LYS A N 1
ATOM 758 C CA . LYS A 1 108 ? -52.730 -15.337 -26.579 1.00 32.09 108 LYS A CA 1
ATOM 759 C C . LYS A 1 108 ? -53.430 -15.411 -27.945 1.00 32.09 108 LYS A C 1
ATOM 761 O O . LYS A 1 108 ? -54.633 -15.649 -27.967 1.00 32.09 108 LYS A O 1
ATOM 766 N N . LYS A 1 109 ? -52.651 -15.395 -29.036 1.00 27.02 109 LYS A N 1
ATOM 767 C CA . LYS A 1 109 ? -52.789 -16.180 -30.299 1.00 27.02 109 LYS A CA 1
ATOM 768 C C . LYS A 1 109 ? -51.524 -15.894 -31.150 1.00 27.02 109 LYS A C 1
ATOM 770 O O . LYS A 1 109 ? -51.124 -14.741 -31.171 1.00 27.02 109 LYS A O 1
ATOM 775 N N . ALA A 1 110 ? -50.746 -16.793 -31.772 1.00 26.80 110 ALA A N 1
ATOM 776 C CA . ALA A 1 110 ? -50.791 -18.228 -32.129 1.00 26.80 110 ALA A CA 1
ATOM 777 C C . ALA A 1 110 ? -51.143 -18.558 -33.606 1.00 26.80 110 ALA A C 1
ATOM 779 O O . ALA A 1 110 ? -52.305 -18.805 -33.909 1.00 26.80 110 ALA A O 1
ATOM 780 N N . ALA A 1 111 ? -50.111 -18.616 -34.469 1.00 28.83 111 ALA A N 1
ATOM 781 C CA . ALA A 1 111 ? -49.993 -19.298 -35.784 1.00 28.83 111 ALA A CA 1
ATOM 782 C C . ALA A 1 111 ? -48.512 -19.141 -36.252 1.00 28.83 111 ALA A C 1
ATOM 784 O O . ALA A 1 111 ? -48.003 -18.029 -36.185 1.00 28.83 111 ALA A O 1
ATOM 785 N N . THR A 1 112 ? -47.662 -20.175 -36.416 1.00 27.25 112 THR A N 1
ATOM 786 C CA . THR A 1 112 ? -47.447 -21.073 -37.593 1.00 27.25 112 THR A CA 1
ATOM 787 C C . THR A 1 112 ? -47.106 -20.329 -38.899 1.00 27.25 112 THR A C 1
ATOM 789 O O . THR A 1 112 ? -47.828 -19.405 -39.234 1.00 27.25 112 THR A O 1
ATOM 792 N N . THR A 1 113 ? -46.072 -20.663 -39.697 1.00 27.75 113 THR A N 1
ATOM 793 C CA . THR A 1 113 ? -45.472 -21.981 -40.071 1.00 27.75 113 THR A CA 1
ATOM 794 C C . THR A 1 113 ? -43.928 -21.954 -40.261 1.00 27.75 113 THR A C 1
ATOM 796 O O . THR A 1 113 ? -43.371 -20.890 -40.475 1.00 27.75 113 THR A O 1
ATOM 799 N N . LYS A 1 114 ? -43.180 -23.057 -40.016 1.00 28.88 114 LYS A N 1
ATOM 800 C CA . LYS A 1 114 ? -42.487 -23.992 -40.978 1.00 28.88 114 LYS A CA 1
ATOM 801 C C . LYS A 1 114 ? -41.667 -23.315 -42.120 1.00 28.88 114 LYS A C 1
ATOM 803 O O . LYS A 1 114 ? -42.163 -22.367 -42.702 1.00 28.88 114 LYS A O 1
ATOM 808 N N . LYS A 1 115 ? -40.486 -23.801 -42.566 1.00 29.08 115 LYS A N 1
ATOM 809 C CA . LYS A 1 115 ? -39.844 -25.144 -42.449 1.00 29.08 115 LYS A CA 1
ATOM 810 C C . LYS A 1 115 ? -38.320 -25.115 -42.787 1.00 29.08 115 LYS A C 1
ATOM 812 O O . LYS A 1 115 ? -37.936 -24.315 -43.622 1.00 29.08 115 LYS A O 1
ATOM 817 N N . ALA A 1 116 ? -37.562 -26.114 -42.291 1.00 29.31 116 ALA A N 1
ATOM 818 C CA . ALA A 1 116 ? -36.364 -26.752 -42.911 1.00 29.31 116 ALA A CA 1
ATOM 819 C C . ALA A 1 116 ? -35.020 -25.966 -43.082 1.00 29.31 116 ALA A C 1
ATOM 821 O O . ALA A 1 116 ? -35.034 -24.761 -43.266 1.00 29.31 116 ALA A O 1
ATOM 822 N N . SER A 1 117 ? -33.818 -26.591 -43.068 1.00 29.27 117 SER A N 1
ATOM 823 C CA . SER A 1 117 ? -33.405 -27.920 -42.531 1.00 29.27 117 SER A CA 1
ATOM 824 C C . SER A 1 117 ? -31.875 -28.196 -42.525 1.00 29.27 117 SER A C 1
ATOM 826 O O . SER A 1 117 ? -31.247 -28.100 -43.572 1.00 29.27 117 SER A O 1
ATOM 828 N N . THR A 1 118 ? -31.372 -28.797 -41.424 1.00 27.98 118 THR A N 1
ATOM 829 C CA . THR A 1 118 ? -30.241 -29.783 -41.336 1.00 27.98 118 THR A CA 1
ATOM 830 C C . THR A 1 118 ? -28.799 -29.346 -41.705 1.00 27.98 118 THR A C 1
ATOM 832 O O . THR A 1 118 ? -28.616 -28.353 -42.385 1.00 27.98 118 THR A O 1
ATOM 835 N N . ALA A 1 119 ? -27.713 -30.015 -41.262 1.00 29.56 119 ALA A N 1
ATOM 836 C CA . ALA A 1 119 ? -27.543 -31.312 -40.562 1.00 29.56 119 ALA A CA 1
ATOM 837 C C . ALA A 1 119 ? -26.486 -31.241 -39.412 1.00 29.56 119 ALA A C 1
ATOM 839 O O . ALA A 1 119 ? -25.677 -30.325 -39.398 1.00 29.56 119 ALA A O 1
ATOM 840 N N . LYS A 1 120 ? -26.597 -32.044 -38.328 1.00 30.80 120 LYS A N 1
ATOM 841 C CA . LYS A 1 120 ? -25.789 -33.261 -37.967 1.00 30.80 120 LYS A CA 1
ATOM 842 C C . LYS A 1 120 ? -24.254 -33.061 -38.014 1.00 30.80 120 LYS A C 1
ATOM 844 O O . LYS A 1 120 ? -23.760 -32.488 -38.966 1.00 30.80 120 LYS A O 1
ATOM 849 N N . LYS A 1 121 ? -23.416 -33.576 -37.097 1.00 31.12 121 LYS A N 1
ATOM 850 C CA . LYS A 1 121 ? -23.467 -34.659 -36.066 1.00 31.12 121 LYS A CA 1
ATOM 851 C C . LYS A 1 121 ? -22.441 -34.268 -34.942 1.00 31.12 121 LYS A C 1
ATOM 853 O O . LYS A 1 121 ? -21.744 -33.285 -35.139 1.00 31.12 121 LYS A O 1
ATOM 858 N N . ALA A 1 122 ? -22.215 -34.912 -33.785 1.00 28.08 122 ALA A N 1
ATOM 859 C CA . ALA A 1 122 ? -22.724 -36.115 -33.102 1.00 28.08 122 ALA A CA 1
ATOM 860 C C . ALA A 1 122 ? -22.445 -36.022 -31.571 1.00 28.08 122 ALA A C 1
ATOM 862 O O . ALA A 1 122 ? -21.521 -35.318 -31.178 1.00 28.08 122 ALA A O 1
ATOM 863 N N . THR A 1 123 ? -23.131 -36.808 -30.727 1.00 31.62 123 THR A N 1
ATOM 864 C CA . THR A 1 123 ? -22.739 -37.108 -29.324 1.00 31.62 123 THR A CA 1
ATOM 865 C C . THR A 1 123 ? -23.188 -38.521 -28.905 1.00 31.62 123 THR A C 1
ATOM 867 O O . THR A 1 123 ? -24.077 -39.101 -29.529 1.00 31.62 123 THR A O 1
ATOM 870 N N . ALA A 1 124 ? -22.587 -39.073 -27.842 1.00 31.22 124 ALA A N 1
ATOM 871 C CA . ALA A 1 124 ? -23.021 -40.275 -27.110 1.00 31.22 124 ALA A CA 1
ATOM 872 C C . ALA A 1 124 ? -22.649 -40.069 -25.618 1.00 31.22 124 ALA A C 1
ATOM 874 O O . ALA A 1 124 ? -21.525 -39.669 -25.344 1.00 31.22 124 ALA A O 1
ATOM 875 N N . ALA A 1 125 ? -23.582 -40.054 -24.654 1.00 32.88 125 ALA A N 1
ATOM 876 C CA . ALA A 1 125 ? -24.317 -41.180 -24.037 1.00 32.88 125 ALA A CA 1
ATOM 877 C C . ALA A 1 125 ? -23.469 -41.949 -22.981 1.00 32.88 125 ALA A C 1
ATOM 879 O O . ALA A 1 125 ? -22.289 -42.167 -23.205 1.00 32.88 125 ALA A O 1
ATOM 880 N N . LYS A 1 126 ? -23.991 -42.393 -21.818 1.00 29.19 126 LYS A N 1
ATOM 881 C CA . LYS A 1 126 ? -25.373 -42.817 -21.484 1.00 29.19 126 LYS A CA 1
ATOM 882 C C . LYS A 1 126 ? -25.827 -42.505 -20.030 1.00 29.19 126 LYS A C 1
ATOM 884 O O . LYS A 1 126 ? -25.063 -42.719 -19.104 1.00 29.19 126 LYS A O 1
ATOM 889 N N . LYS A 1 127 ? -27.135 -42.201 -19.906 1.00 29.45 127 LYS A N 1
ATOM 890 C CA . LYS A 1 127 ? -28.159 -42.536 -18.866 1.00 29.45 127 LYS A CA 1
ATOM 891 C C . LYS A 1 127 ? -27.964 -42.284 -17.336 1.00 29.45 127 LYS A C 1
ATOM 893 O O . LYS A 1 127 ? -26.865 -42.409 -16.817 1.00 29.45 127 LYS A O 1
ATOM 898 N N . PRO A 1 128 ? -29.078 -42.029 -16.596 1.00 44.16 128 PRO A N 1
ATOM 899 C CA . PRO A 1 128 ? -29.118 -41.851 -15.134 1.00 44.16 128 PRO A CA 1
ATOM 900 C C . PRO A 1 128 ? -29.670 -43.069 -14.350 1.00 44.16 128 PRO A C 1
ATOM 902 O O . PRO A 1 128 ? -30.215 -44.006 -14.935 1.00 44.16 128 PRO A O 1
ATOM 905 N N . VAL A 1 129 ? -29.632 -42.982 -13.012 1.00 31.03 129 VAL A N 1
ATOM 906 C CA . VAL A 1 129 ? -30.350 -43.840 -12.036 1.00 31.03 129 VAL A CA 1
ATOM 907 C C . VAL A 1 129 ? -31.157 -42.939 -11.080 1.00 31.03 129 VAL A C 1
ATOM 909 O O . VAL A 1 129 ? -30.867 -41.749 -10.978 1.00 31.03 129 VAL A O 1
ATOM 912 N N . ALA A 1 130 ? -32.206 -43.454 -10.424 1.00 29.67 130 ALA A N 1
ATOM 913 C CA . ALA A 1 130 ? -33.217 -42.628 -9.756 1.00 29.67 130 ALA A CA 1
ATOM 914 C C . ALA A 1 130 ? -33.676 -43.130 -8.369 1.00 29.67 130 ALA A C 1
ATOM 916 O O . ALA A 1 130 ? -33.670 -44.325 -8.097 1.00 29.67 130 ALA A O 1
ATOM 917 N N . ARG A 1 131 ? -34.251 -42.189 -7.596 1.00 29.78 131 ARG A N 1
ATOM 918 C CA . ARG A 1 131 ? -35.410 -42.373 -6.691 1.00 29.78 131 ARG A CA 1
ATOM 919 C C . ARG A 1 131 ? -35.234 -43.263 -5.440 1.00 29.78 131 ARG A C 1
ATOM 921 O O . ARG A 1 131 ? -35.433 -44.470 -5.518 1.00 29.78 131 ARG A O 1
ATOM 928 N N . LYS A 1 132 ? -35.163 -42.633 -4.253 1.00 26.05 132 LYS A N 1
ATOM 929 C CA . LYS A 1 132 ? -36.184 -42.745 -3.171 1.00 26.05 132 LYS A CA 1
ATOM 930 C C . LYS A 1 132 ? -35.827 -41.916 -1.923 1.00 26.05 132 LYS A C 1
ATOM 932 O O . LYS A 1 132 ? -34.675 -41.572 -1.706 1.00 26.05 132 LYS A O 1
ATOM 937 N N . ALA A 1 133 ? -36.845 -41.655 -1.102 1.00 31.50 133 ALA A N 1
ATOM 938 C CA . ALA A 1 133 ? -36.742 -41.184 0.279 1.00 31.50 133 ALA A CA 1
ATOM 939 C C . ALA A 1 133 ? -37.647 -42.049 1.181 1.00 31.50 133 ALA A C 1
ATOM 941 O O . ALA A 1 133 ? -38.585 -42.674 0.675 1.00 31.50 133 ALA A O 1
ATOM 942 N N . PRO A 1 134 ? -37.401 -42.052 2.498 1.00 40.22 134 PRO A N 1
ATOM 943 C CA . PRO A 1 134 ? -38.467 -42.005 3.508 1.00 40.22 134 PRO A CA 1
ATOM 944 C C . PRO A 1 134 ? -38.190 -40.840 4.507 1.00 40.22 134 PRO A C 1
ATOM 946 O O . PRO A 1 134 ? -37.051 -40.409 4.632 1.00 40.22 134 PRO A O 1
ATOM 949 N N . ALA A 1 135 ? -39.124 -40.146 5.173 1.00 29.69 135 ALA A N 1
ATOM 950 C CA . ALA A 1 135 ? -40.441 -40.467 5.750 1.00 29.69 135 ALA A CA 1
ATOM 951 C C . ALA A 1 135 ? -40.385 -41.376 7.005 1.00 29.69 135 ALA A C 1
ATOM 953 O O . ALA A 1 135 ? -39.636 -42.338 7.016 1.00 29.69 135 ALA A O 1
ATOM 954 N N . LYS A 1 136 ? -41.180 -41.214 8.078 1.00 31.36 136 LYS A N 1
ATOM 955 C CA . LYS A 1 136 ? -41.973 -40.089 8.643 1.00 31.36 136 LYS A CA 1
ATOM 956 C C . LYS A 1 136 ? -42.547 -40.562 10.004 1.00 31.36 136 LYS A C 1
ATOM 958 O O . LYS A 1 136 ? -43.156 -41.624 10.011 1.00 31.36 136 LYS A O 1
ATOM 963 N N . LYS A 1 137 ? -42.415 -39.795 11.101 1.00 27.16 137 LYS A N 1
ATOM 964 C CA . LYS A 1 137 ? -43.215 -39.833 12.369 1.00 27.16 137 LYS A CA 1
ATOM 965 C C . LYS A 1 137 ? -42.618 -38.773 13.325 1.00 27.16 137 LYS A C 1
ATOM 967 O O . LYS A 1 137 ? -41.412 -38.787 13.504 1.00 27.16 137 LYS A O 1
ATOM 972 N N . THR A 1 138 ? -43.268 -37.693 13.780 1.00 27.83 138 THR A N 1
ATOM 973 C CA . THR A 1 138 ? -44.543 -37.454 14.507 1.00 27.83 138 THR A CA 1
ATOM 974 C C . THR A 1 138 ? -44.526 -37.786 16.004 1.00 27.83 138 THR A C 1
ATOM 976 O O . THR A 1 138 ? -44.761 -38.927 16.388 1.00 27.83 138 THR A O 1
ATOM 979 N N . ALA A 1 139 ? -44.422 -36.742 16.829 1.00 28.11 139 ALA A N 1
ATOM 980 C CA . ALA A 1 139 ? -45.130 -36.592 18.103 1.00 28.11 139 ALA A CA 1
ATOM 981 C C . ALA A 1 139 ? -45.307 -35.085 18.377 1.00 28.11 139 ALA A C 1
ATOM 983 O O . ALA A 1 139 ? -44.475 -34.285 17.951 1.00 28.11 139 ALA A O 1
ATOM 984 N N . ALA A 1 140 ? -46.387 -34.680 19.045 1.00 29.89 140 ALA A N 1
ATOM 985 C CA . ALA A 1 140 ? -46.667 -33.277 19.358 1.00 29.89 140 ALA A CA 1
ATOM 986 C C . ALA A 1 140 ? -47.280 -33.143 20.755 1.00 29.89 140 ALA A C 1
ATOM 988 O O . ALA A 1 140 ? -48.077 -33.998 21.140 1.00 29.89 140 ALA A O 1
ATOM 989 N N . LYS A 1 141 ? -46.977 -32.047 21.470 1.00 28.67 141 LYS A N 1
ATOM 990 C CA . LYS A 1 141 ? -47.882 -31.453 22.472 1.00 28.67 141 LYS A CA 1
ATOM 991 C C . LYS A 1 141 ? -47.497 -30.014 22.864 1.00 28.67 141 LYS A C 1
ATOM 993 O O . LYS A 1 141 ? -46.342 -29.686 23.106 1.00 28.67 141 LYS A O 1
ATOM 998 N N . LYS A 1 142 ? -48.534 -29.183 22.919 1.00 29.44 142 LYS A N 1
ATOM 999 C CA . LYS A 1 142 ? -48.723 -27.823 23.475 1.00 29.44 142 LYS A CA 1
ATOM 1000 C C . LYS A 1 142 ? -50.244 -27.779 23.831 1.00 29.44 142 LYS A C 1
ATOM 1002 O O . LYS A 1 142 ? -50.934 -28.714 23.410 1.00 29.44 142 LYS A O 1
ATOM 1007 N N . PRO A 1 143 ? -50.839 -26.746 24.466 1.00 52.50 143 PRO A N 1
ATOM 1008 C CA . PRO A 1 143 ? -50.266 -25.573 25.142 1.00 52.50 143 PRO A CA 1
ATOM 1009 C C . PRO A 1 143 ? -50.899 -25.228 26.522 1.00 52.50 143 PRO A C 1
ATOM 1011 O O . PRO A 1 143 ? -51.999 -25.663 26.828 1.00 52.50 143 PRO A O 1
ATOM 1014 N N . ALA A 1 144 ? -50.255 -24.335 27.287 1.00 26.98 144 ALA A N 1
ATOM 1015 C CA . ALA A 1 144 ? -50.849 -23.227 28.078 1.00 26.98 144 ALA A CA 1
ATOM 1016 C C . ALA A 1 144 ? -49.686 -22.459 28.763 1.00 26.98 144 ALA A C 1
ATOM 1018 O O . ALA A 1 144 ? -48.733 -23.106 29.176 1.00 26.98 144 ALA A O 1
ATOM 1019 N N . ALA A 1 145 ? -49.552 -21.129 28.865 1.00 30.75 145 ALA A N 1
ATOM 1020 C CA . ALA A 1 145 ? -50.408 -19.946 28.669 1.00 30.75 145 ALA A CA 1
ATOM 1021 C C . ALA A 1 145 ? -51.143 -19.397 29.916 1.00 30.75 145 ALA A C 1
ATOM 1023 O O . ALA A 1 145 ? -52.347 -19.591 30.068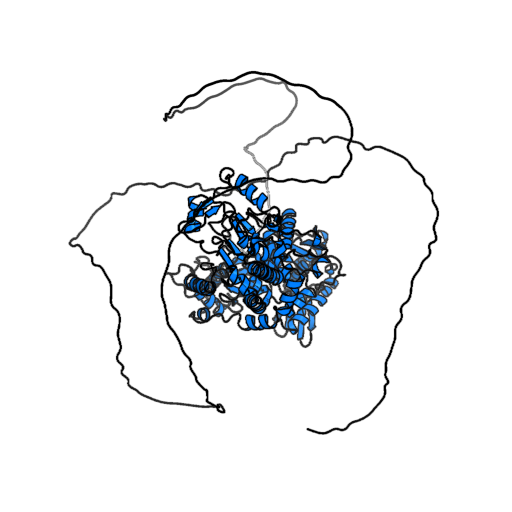 1.00 30.75 145 ALA A O 1
ATOM 1024 N N . ARG A 1 146 ? -50.459 -18.559 30.717 1.00 27.88 146 ARG A N 1
ATOM 1025 C CA . ARG A 1 146 ? -51.083 -17.384 31.369 1.00 27.88 146 ARG A CA 1
ATOM 1026 C C . ARG A 1 146 ? -50.071 -16.274 31.703 1.00 27.88 146 ARG A C 1
ATOM 1028 O O . ARG A 1 146 ? -48.866 -16.490 31.658 1.00 27.88 146 ARG A O 1
ATOM 1035 N N . LYS A 1 147 ? -50.590 -15.068 31.970 1.00 30.72 147 LYS A N 1
ATOM 1036 C CA . LYS A 1 147 ? -49.849 -13.831 32.290 1.00 30.72 147 LYS A CA 1
ATOM 1037 C C . LYS A 1 147 ? -49.803 -13.612 33.809 1.00 30.72 147 LYS A C 1
ATOM 1039 O O . LYS A 1 147 ? -50.830 -13.853 34.436 1.00 30.72 147 LYS A O 1
ATOM 1044 N N . ALA A 1 148 ? -48.736 -13.002 34.339 1.00 28.00 148 ALA A N 1
ATOM 1045 C CA . ALA A 1 148 ? -48.826 -12.025 35.438 1.00 28.00 148 ALA A CA 1
ATOM 1046 C C . ALA A 1 148 ? -47.520 -11.226 35.646 1.00 28.00 148 ALA A C 1
ATOM 1048 O O . ALA A 1 148 ? -46.427 -11.778 35.669 1.00 28.00 148 ALA A O 1
ATOM 1049 N N . ALA A 1 149 ? -47.683 -9.926 35.870 1.00 30.83 149 ALA A N 1
ATOM 1050 C CA . ALA A 1 149 ? -46.828 -9.023 36.654 1.00 30.83 149 ALA A CA 1
ATOM 1051 C C . ALA A 1 149 ? -47.813 -8.269 37.601 1.00 30.83 149 ALA A C 1
ATOM 1053 O O . ALA A 1 149 ? -49.010 -8.318 37.279 1.00 30.83 149 ALA A O 1
ATOM 1054 N N . PRO A 1 150 ? -47.433 -7.556 38.699 1.00 47.97 150 PRO A N 1
ATOM 1055 C CA . PRO A 1 150 ? -46.386 -6.515 38.687 1.00 47.97 150 PRO A CA 1
ATOM 1056 C C . PRO A 1 150 ? -45.722 -6.147 40.058 1.00 47.97 150 PRO A C 1
ATOM 1058 O O . PRO A 1 150 ? -45.917 -6.807 41.068 1.00 47.97 150 PRO A O 1
ATOM 1061 N N . LYS A 1 151 ? -45.049 -4.977 40.068 1.00 29.41 151 LYS A N 1
ATOM 1062 C CA . LYS A 1 151 ? -44.787 -4.028 41.189 1.00 29.41 151 LYS A CA 1
ATOM 1063 C C . LYS A 1 151 ? -43.608 -4.249 42.173 1.00 29.41 151 LYS A C 1
ATOM 1065 O O . LYS A 1 151 ? -43.633 -5.073 43.071 1.00 29.41 151 LYS A O 1
ATOM 1070 N N . LYS A 1 152 ? -42.652 -3.313 42.034 1.00 30.92 152 LYS A N 1
ATOM 1071 C CA . LYS A 1 152 ? -41.788 -2.622 43.024 1.00 30.92 152 LYS A CA 1
ATOM 1072 C C . LYS A 1 152 ? -41.996 -2.917 44.529 1.00 30.92 152 LYS A C 1
ATOM 1074 O O . LYS A 1 152 ? -43.092 -2.676 45.024 1.00 30.92 152 LYS A O 1
ATOM 1079 N N . ALA A 1 153 ? -40.882 -3.072 45.262 1.00 27.70 153 ALA A N 1
ATOM 1080 C CA . ALA A 1 153 ? -40.564 -2.237 46.438 1.00 27.70 153 ALA A CA 1
ATOM 1081 C C . ALA A 1 153 ? -39.069 -2.289 46.851 1.00 27.70 153 ALA A C 1
ATOM 1083 O O . ALA A 1 153 ? -38.404 -3.310 46.734 1.00 27.70 153 ALA A O 1
ATOM 1084 N N . ALA A 1 154 ? -38.585 -1.167 47.383 1.00 31.41 154 ALA A N 1
ATOM 1085 C CA . ALA A 1 154 ? -37.421 -0.963 48.265 1.00 31.41 154 ALA A CA 1
ATOM 1086 C C . ALA A 1 154 ? -37.896 0.082 49.323 1.00 31.41 154 ALA A C 1
ATOM 1088 O O . ALA A 1 154 ? -38.910 0.725 49.015 1.00 31.41 154 ALA A O 1
ATOM 1089 N N . PRO A 1 155 ? -37.268 0.337 50.505 1.00 47.25 155 PRO A N 1
ATOM 1090 C CA . PRO A 1 155 ? -35.808 0.346 50.750 1.00 47.25 155 PRO A CA 1
ATOM 1091 C C . PRO A 1 155 ? -35.331 -0.030 52.189 1.00 47.25 155 PRO A C 1
ATOM 1093 O O . PRO A 1 155 ? -36.143 -0.255 53.080 1.00 47.25 155 PRO A O 1
ATOM 1096 N N . LYS A 1 156 ? -34.008 0.030 52.457 1.00 28.81 156 LYS A N 1
ATOM 1097 C CA . LYS A 1 156 ? -33.362 0.906 53.487 1.00 28.81 156 LYS A CA 1
ATOM 1098 C C . LYS A 1 156 ? -31.856 0.619 53.669 1.00 28.81 156 LYS A C 1
ATOM 1100 O O . LYS A 1 156 ? -31.376 -0.465 53.369 1.00 28.81 156 LYS A O 1
ATOM 1105 N N . LYS A 1 157 ? -31.118 1.619 54.179 1.00 31.56 157 LYS A N 1
ATOM 1106 C CA . LYS A 1 157 ? -29.726 1.509 54.670 1.00 31.56 157 LYS A CA 1
ATOM 1107 C C . LYS A 1 157 ? -29.728 1.212 56.176 1.00 31.56 157 LYS A C 1
ATOM 1109 O O . LYS A 1 157 ? -30.489 1.886 56.864 1.00 31.56 157 LYS A O 1
ATOM 1114 N N . VAL A 1 158 ? -28.786 0.408 56.687 1.00 29.88 158 VAL A N 1
ATOM 1115 C CA . VAL A 1 158 ? -28.129 0.636 57.999 1.00 29.88 158 VAL A CA 1
ATOM 1116 C C . VAL A 1 158 ? -26.677 0.130 57.966 1.00 29.88 158 VAL A C 1
ATOM 1118 O O . VAL A 1 158 ? -26.396 -0.959 57.481 1.00 29.88 158 VAL A O 1
ATOM 1121 N N . ALA A 1 159 ? -25.777 0.930 58.532 1.00 31.05 159 ALA A N 1
ATOM 1122 C CA . ALA A 1 159 ? -24.482 0.574 59.128 1.00 31.05 159 ALA A CA 1
ATOM 1123 C C . ALA A 1 159 ? -24.262 1.578 60.297 1.00 31.05 159 ALA A C 1
ATOM 1125 O O . ALA A 1 159 ? -25.021 2.554 60.344 1.00 31.05 159 ALA A O 1
ATOM 1126 N N . PRO A 1 160 ? -23.266 1.454 61.207 1.00 49.88 160 PRO A N 1
ATOM 1127 C CA . PRO A 1 160 ? -22.167 0.476 61.289 1.00 49.88 160 PRO A CA 1
ATOM 1128 C C . PRO A 1 160 ? -21.958 -0.112 62.715 1.00 49.88 160 PRO A C 1
ATOM 1130 O O . PRO A 1 160 ? -22.688 0.235 63.642 1.00 49.88 160 PRO A O 1
ATOM 1133 N N . LYS A 1 161 ? -20.867 -0.872 62.939 1.00 28.09 161 LYS A N 1
ATOM 1134 C CA . LYS A 1 161 ? -19.952 -0.686 64.100 1.00 28.09 161 LYS A CA 1
ATOM 1135 C C . LYS A 1 161 ? -18.625 -1.455 63.941 1.00 28.09 161 LYS A C 1
ATOM 1137 O O . LYS A 1 161 ? -18.474 -2.251 63.023 1.00 28.09 161 LYS A O 1
ATOM 1142 N N . LYS A 1 162 ? -17.642 -1.133 64.797 1.00 30.97 162 LYS A N 1
ATOM 1143 C CA . LYS A 1 162 ? -16.272 -1.693 64.820 1.00 30.97 162 LYS A CA 1
ATOM 1144 C C . LYS A 1 162 ? -16.138 -2.831 65.843 1.00 30.97 162 LYS A C 1
ATOM 1146 O O . LYS A 1 162 ? -16.798 -2.776 66.875 1.00 30.97 162 LYS A O 1
ATOM 1151 N N . ALA A 1 163 ? -15.148 -3.701 65.646 1.00 29.02 163 ALA A N 1
ATOM 1152 C CA . ALA A 1 163 ? -14.401 -4.374 66.717 1.00 29.02 163 ALA A CA 1
ATOM 1153 C C . ALA A 1 163 ? -12.921 -4.528 66.296 1.00 29.02 163 ALA A C 1
ATOM 1155 O O . ALA A 1 163 ? -12.624 -4.502 65.101 1.00 29.02 163 ALA A O 1
ATOM 1156 N N . THR A 1 164 ? -11.990 -4.627 67.254 1.00 27.83 164 THR A N 1
ATOM 1157 C CA . THR A 1 164 ? -10.531 -4.610 67.001 1.00 27.83 164 THR A CA 1
ATOM 1158 C C . THR A 1 164 ? -9.732 -5.412 68.031 1.00 27.83 164 THR A C 1
ATOM 1160 O O . THR A 1 164 ? -9.792 -5.073 69.209 1.00 27.83 164 THR A O 1
ATOM 1163 N N . THR A 1 165 ? -8.880 -6.332 67.571 1.00 28.16 165 THR A N 1
ATOM 1164 C CA . THR A 1 165 ? -7.661 -6.849 68.242 1.00 28.16 165 THR A CA 1
ATOM 1165 C C . THR A 1 165 ? -6.747 -7.436 67.142 1.00 28.16 165 THR A C 1
ATOM 1167 O O . THR A 1 165 ? -7.268 -8.076 66.238 1.00 28.16 165 THR A O 1
ATOM 1170 N N . THR A 1 166 ? -5.431 -7.224 66.962 1.00 28.47 166 THR A N 1
ATOM 1171 C CA . THR A 1 166 ? -4.237 -6.770 67.724 1.00 28.47 166 THR A CA 1
ATOM 1172 C C . THR A 1 166 ? -3.284 -7.868 68.230 1.00 28.47 166 THR A C 1
ATOM 1174 O O . THR A 1 166 ? -3.392 -8.317 69.368 1.00 28.47 166 THR A O 1
ATOM 1177 N N . ARG A 1 167 ? -2.219 -8.133 67.458 1.00 27.94 167 ARG A N 1
ATOM 1178 C CA . ARG A 1 167 ? -0.837 -8.387 67.936 1.00 27.94 167 ARG A CA 1
ATOM 1179 C C . ARG A 1 167 ? 0.108 -7.950 66.785 1.00 27.94 167 ARG A C 1
ATOM 1181 O O . ARG A 1 167 ? -0.200 -8.253 65.642 1.00 27.94 167 ARG A O 1
ATOM 1188 N N . LYS A 1 168 ? 1.024 -6.972 66.943 1.00 30.36 168 LYS A N 1
ATOM 1189 C CA . LYS A 1 168 ? 2.363 -7.012 67.602 1.00 30.36 168 LYS A CA 1
ATOM 1190 C C . LYS A 1 168 ? 3.251 -8.112 66.982 1.00 30.36 168 LYS A C 1
ATOM 1192 O O . LYS A 1 168 ? 2.753 -9.213 66.811 1.00 30.36 168 LYS A O 1
ATOM 1197 N N . THR A 1 169 ? 4.525 -7.904 66.616 1.00 28.56 169 THR A N 1
ATOM 1198 C CA . THR A 1 169 ? 5.598 -6.951 67.047 1.00 28.56 169 THR A CA 1
ATOM 1199 C C . THR A 1 169 ? 6.750 -6.981 65.997 1.00 28.56 169 THR A C 1
ATOM 1201 O O . THR A 1 169 ? 6.762 -7.916 65.209 1.00 28.56 169 THR A O 1
ATOM 1204 N N . ALA A 1 170 ? 7.779 -6.113 65.921 1.00 30.94 170 ALA A N 1
ATOM 1205 C CA . ALA A 1 170 ? 8.068 -4.753 66.431 1.00 30.94 170 ALA A CA 1
ATOM 1206 C C . ALA A 1 170 ? 9.433 -4.227 65.876 1.00 30.94 170 ALA A C 1
ATOM 1208 O O . ALA A 1 170 ? 10.205 -5.015 65.345 1.00 30.94 170 ALA A O 1
ATOM 1209 N N . THR A 1 171 ? 9.760 -2.944 66.151 1.00 28.92 171 THR A N 1
ATOM 1210 C CA . THR A 1 171 ? 11.131 -2.354 66.316 1.00 28.92 171 THR A CA 1
ATOM 1211 C C . THR A 1 171 ? 12.120 -2.300 65.115 1.00 28.92 171 THR A C 1
ATOM 1213 O O . THR A 1 171 ? 12.150 -3.204 64.301 1.00 28.92 171 THR A O 1
ATOM 1216 N N . ALA A 1 172 ? 12.985 -1.276 64.940 1.00 27.09 172 ALA A N 1
ATOM 1217 C CA . ALA A 1 172 ? 13.169 -0.017 65.690 1.00 27.09 172 ALA A CA 1
ATOM 1218 C C . ALA A 1 172 ? 13.698 1.195 64.861 1.00 27.09 172 ALA A C 1
ATOM 1220 O O . ALA A 1 172 ? 14.585 1.088 64.023 1.00 27.09 172 ALA A O 1
ATOM 1221 N N . LYS A 1 173 ? 13.152 2.368 65.224 1.00 26.78 173 LYS A N 1
ATOM 1222 C CA . LYS A 1 173 ? 13.725 3.741 65.315 1.00 26.78 173 LYS A CA 1
ATOM 1223 C C . LYS A 1 173 ? 15.160 3.819 65.929 1.00 26.78 173 LYS A C 1
ATOM 1225 O O . LYS A 1 173 ? 15.554 2.838 66.548 1.00 26.78 173 LYS A O 1
ATOM 1230 N N . PRO A 1 174 ? 15.776 5.023 66.116 1.00 58.34 174 PRO A N 1
ATOM 1231 C CA . PRO A 1 174 ? 15.875 6.264 65.305 1.00 58.34 174 PRO A CA 1
ATOM 1232 C C . PRO A 1 174 ? 17.357 6.772 65.222 1.00 58.34 174 PRO A C 1
ATOM 1234 O O . PRO A 1 174 ? 18.253 6.116 65.731 1.00 58.34 174 PRO A O 1
ATOM 1237 N N . ALA A 1 175 ? 17.736 7.890 64.582 1.00 30.81 175 ALA A N 1
ATOM 1238 C CA . ALA A 1 175 ? 17.717 9.312 65.028 1.00 30.81 175 ALA A CA 1
ATOM 1239 C C . ALA A 1 175 ? 18.771 10.075 64.154 1.00 30.81 175 ALA A C 1
ATOM 1241 O O . ALA A 1 175 ? 19.524 9.406 63.458 1.00 30.81 175 ALA A O 1
ATOM 1242 N N . ALA A 1 176 ? 18.963 11.404 64.081 1.00 31.97 176 ALA A N 1
ATOM 1243 C CA . ALA A 1 176 ? 18.572 12.613 64.838 1.00 31.97 176 ALA A CA 1
ATOM 1244 C C . ALA A 1 176 ? 18.781 13.861 63.894 1.00 31.97 176 ALA A C 1
ATOM 1246 O O . ALA A 1 176 ? 19.059 13.641 62.723 1.00 31.97 176 ALA A O 1
ATOM 1247 N N . ARG A 1 177 ? 18.740 15.177 64.215 1.00 32.69 177 ARG A N 1
ATOM 1248 C CA . ARG A 1 177 ? 18.283 16.049 65.336 1.00 32.69 177 ARG A CA 1
ATOM 1249 C C . ARG A 1 177 ? 18.268 17.526 64.814 1.00 32.69 177 ARG A C 1
ATOM 1251 O O . ARG A 1 177 ? 19.325 17.973 64.398 1.00 32.69 177 ARG A O 1
ATOM 1258 N N . LYS A 1 178 ? 17.166 18.295 64.982 1.00 32.84 178 LYS A N 1
ATOM 1259 C CA . LYS A 1 178 ? 17.091 19.802 64.992 1.00 32.84 178 LYS A CA 1
ATOM 1260 C C . LYS A 1 178 ? 17.405 20.573 63.670 1.00 32.84 178 LYS A C 1
ATOM 1262 O O . LYS A 1 178 ? 18.074 20.027 62.810 1.00 32.84 178 LYS A O 1
ATOM 1267 N N . THR A 1 179 ? 16.950 21.814 63.388 1.00 28.75 179 THR A N 1
ATOM 1268 C CA . THR A 1 179 ? 16.033 22.845 64.000 1.00 28.75 179 THR A CA 1
ATOM 1269 C C . THR A 1 179 ? 15.545 23.773 62.842 1.00 28.75 179 THR A C 1
ATOM 1271 O O . THR A 1 179 ? 16.307 23.922 61.896 1.00 28.75 179 THR A O 1
ATOM 1274 N N . ALA A 1 180 ? 14.341 24.371 62.696 1.00 30.12 180 ALA A N 1
ATOM 1275 C CA . ALA A 1 180 ? 13.293 24.959 63.571 1.00 30.12 180 ALA A CA 1
ATOM 1276 C C . ALA A 1 180 ? 13.689 26.299 64.255 1.00 30.12 180 ALA A C 1
ATOM 1278 O O . ALA A 1 180 ? 14.786 26.347 64.789 1.00 30.12 180 ALA A O 1
ATOM 1279 N N . ALA A 1 181 ? 12.889 27.387 64.371 1.00 31.11 181 ALA A N 1
ATOM 1280 C CA . ALA A 1 181 ? 11.602 27.880 63.788 1.00 31.11 181 ALA A CA 1
ATOM 1281 C C . ALA A 1 181 ? 11.465 29.425 64.138 1.00 31.11 181 ALA A C 1
ATOM 1283 O O . ALA A 1 181 ? 12.492 29.990 64.485 1.00 31.11 181 ALA A O 1
ATOM 1284 N N . ALA A 1 182 ? 10.369 30.230 64.108 1.00 30.17 182 ALA A N 1
ATOM 1285 C CA . ALA A 1 182 ? 8.911 30.068 63.900 1.00 30.17 182 ALA A CA 1
ATOM 1286 C C . ALA A 1 182 ? 8.120 31.411 63.638 1.00 30.17 182 ALA A C 1
ATOM 1288 O O . ALA A 1 182 ? 8.317 32.375 64.359 1.00 30.17 182 ALA A O 1
ATOM 1289 N N . LYS A 1 183 ? 7.095 31.385 62.751 1.00 29.34 183 LYS A N 1
ATOM 1290 C CA . LYS A 1 183 ? 5.708 31.968 62.868 1.00 29.34 183 LYS A CA 1
ATOM 1291 C C . LYS A 1 183 ? 5.366 33.494 63.068 1.00 29.34 183 LYS A C 1
ATOM 1293 O O . LYS A 1 183 ? 5.540 34.012 64.159 1.00 29.34 183 LYS A O 1
ATOM 1298 N N . LYS A 1 184 ? 4.464 33.990 62.171 1.00 27.00 184 LYS A N 1
ATOM 1299 C CA . LYS A 1 184 ? 3.246 34.871 62.383 1.00 27.00 184 LYS A CA 1
ATOM 1300 C C . LYS A 1 184 ? 3.412 36.387 62.744 1.00 27.00 184 LYS A C 1
ATOM 1302 O O . LYS A 1 184 ? 4.495 36.741 63.182 1.00 27.00 184 LYS A O 1
ATOM 1307 N N . PRO A 1 185 ? 2.345 37.256 62.707 1.00 50.44 185 PRO A N 1
ATOM 1308 C CA . PRO A 1 185 ? 1.031 37.226 61.986 1.00 50.44 185 PRO A CA 1
ATOM 1309 C C . PRO A 1 185 ? 0.466 38.580 61.392 1.00 50.44 185 PRO A C 1
ATOM 1311 O O . PRO A 1 185 ? 0.884 39.658 61.783 1.00 50.44 185 PRO A O 1
ATOM 1314 N N . ALA A 1 186 ? -0.654 38.488 60.630 1.00 29.88 186 ALA A N 1
ATOM 1315 C CA . ALA A 1 186 ? -1.734 39.507 60.403 1.00 29.88 186 ALA A CA 1
ATOM 1316 C C . ALA A 1 186 ? -1.464 40.718 59.439 1.00 29.88 186 ALA A C 1
ATOM 1318 O O . ALA A 1 186 ? -0.317 40.963 59.105 1.00 29.88 186 ALA A O 1
ATOM 1319 N N . ALA A 1 187 ? -2.450 41.470 58.879 1.00 27.17 187 ALA A N 1
ATOM 1320 C CA . ALA A 1 187 ? -3.925 41.494 59.047 1.00 27.17 187 ALA A CA 1
ATOM 1321 C C . ALA A 1 187 ? -4.773 41.945 57.797 1.00 27.17 187 ALA A C 1
ATOM 1323 O O . ALA A 1 187 ? -4.350 42.781 57.016 1.00 27.17 187 ALA A O 1
ATOM 1324 N N . LYS A 1 188 ? -6.010 41.405 57.700 1.00 27.45 188 LYS A N 1
ATOM 1325 C CA . LYS A 1 188 ? -7.333 41.907 57.187 1.00 27.45 188 LYS A CA 1
ATOM 1326 C C . LYS A 1 188 ? -7.551 42.781 55.895 1.00 27.45 188 LYS A C 1
ATOM 1328 O O . LYS A 1 188 ? -7.090 43.903 55.771 1.00 27.45 188 LYS A O 1
ATOM 1333 N N . LYS A 1 189 ? -8.475 42.251 55.054 1.00 28.16 189 LYS A N 1
ATOM 1334 C CA . LYS A 1 189 ? -9.475 42.807 54.064 1.00 28.16 189 LYS A CA 1
ATOM 1335 C C . LYS A 1 189 ? -10.394 43.961 54.608 1.00 28.16 189 LYS A C 1
ATOM 1337 O O . LYS A 1 189 ? -10.269 44.160 55.816 1.00 28.16 189 LYS A O 1
ATOM 1342 N N . PRO A 1 190 ? -11.394 44.601 53.887 1.00 48.03 190 PRO A N 1
ATOM 1343 C CA . PRO A 1 190 ? -12.243 44.136 52.728 1.00 48.03 190 PRO A CA 1
ATOM 1344 C C . PRO A 1 190 ? -12.794 45.187 51.666 1.00 48.03 190 PRO A C 1
ATOM 1346 O O . PRO A 1 190 ? -12.492 46.364 51.750 1.00 48.03 190 PRO A O 1
ATOM 1349 N N . VAL A 1 191 ? -13.698 44.730 50.747 1.00 29.69 191 VAL A N 1
ATOM 1350 C CA . VAL A 1 191 ? -14.808 45.423 49.967 1.00 29.69 191 VAL A CA 1
ATOM 1351 C C . VAL A 1 191 ? -14.521 46.555 48.923 1.00 29.69 191 VAL A C 1
ATOM 1353 O O . VAL A 1 191 ? -13.473 47.169 48.989 1.00 29.69 191 VAL A O 1
ATOM 1356 N N . ALA A 1 192 ? -15.373 46.898 47.910 1.00 27.70 192 ALA A N 1
ATOM 1357 C CA . ALA A 1 192 ? -16.603 46.292 47.305 1.00 27.70 192 ALA A CA 1
ATOM 1358 C C . ALA A 1 192 ? -17.026 46.831 45.888 1.00 27.70 192 ALA A C 1
ATOM 1360 O O . ALA A 1 192 ? -16.927 48.018 45.625 1.00 27.70 192 ALA A O 1
ATOM 1361 N N . LYS A 1 193 ? -17.669 45.943 45.089 1.00 27.67 193 LYS A N 1
ATOM 1362 C CA . LYS A 1 193 ? -18.881 46.067 44.201 1.00 27.67 193 LYS A CA 1
ATOM 1363 C C . LYS A 1 193 ? -19.102 47.182 43.123 1.00 27.67 193 LYS A C 1
ATOM 1365 O O . LYS A 1 193 ? -18.924 48.362 43.370 1.00 27.67 193 LYS A O 1
ATOM 1370 N N . LYS A 1 194 ? -19.840 46.748 42.067 1.00 25.03 194 LYS A N 1
ATOM 1371 C CA . LYS A 1 194 ? -20.706 47.468 41.074 1.00 25.03 194 LYS A CA 1
ATOM 1372 C C . LYS A 1 194 ? -20.029 48.268 39.928 1.00 25.03 194 LYS A C 1
ATOM 1374 O O . LYS A 1 194 ? -18.894 48.679 40.077 1.00 25.03 194 LYS A O 1
ATOM 1379 N N . ALA A 1 195 ? -20.695 48.594 38.797 1.00 25.83 195 ALA A N 1
ATOM 1380 C CA . ALA A 1 195 ? -21.612 47.816 37.917 1.00 25.83 195 ALA A CA 1
ATOM 1381 C C . ALA A 1 195 ? -22.051 48.611 36.644 1.00 25.83 195 ALA A C 1
ATOM 1383 O O . ALA A 1 195 ? -22.962 49.429 36.743 1.00 25.83 195 ALA A O 1
ATOM 1384 N N . ALA A 1 196 ? -21.540 48.252 35.448 1.00 26.09 196 ALA A N 1
ATOM 1385 C CA . ALA A 1 196 ? -22.072 48.641 34.111 1.00 26.09 196 ALA A CA 1
ATOM 1386 C C . ALA A 1 196 ? -22.122 50.185 33.828 1.00 26.09 196 ALA A C 1
ATOM 1388 O O . ALA A 1 196 ? -21.608 50.933 34.657 1.00 26.09 196 ALA A O 1
ATOM 1389 N N . PRO A 1 197 ? -22.698 50.720 32.711 1.00 42.59 197 PRO A N 1
ATOM 1390 C CA . PRO A 1 197 ? -23.211 50.077 31.484 1.00 42.59 197 PRO A CA 1
ATOM 1391 C C . PRO A 1 197 ? -22.867 50.759 30.116 1.00 42.59 197 PRO A C 1
ATOM 1393 O O . PRO A 1 197 ? -22.664 51.960 30.043 1.00 42.59 197 PRO A O 1
ATOM 1396 N N . LYS A 1 198 ? -23.055 49.994 29.018 1.00 26.25 198 LYS A N 1
ATOM 1397 C CA . LYS A 1 198 ? -23.624 50.389 27.690 1.00 26.25 198 LYS A CA 1
ATOM 1398 C C . LYS A 1 198 ? -22.981 51.483 26.786 1.00 26.25 198 LYS A C 1
ATOM 1400 O O . LYS A 1 198 ? -22.346 52.418 27.236 1.00 26.25 198 LYS A O 1
ATOM 1405 N N . LYS A 1 199 ? -23.397 51.399 25.499 1.00 26.31 199 LYS A N 1
ATOM 1406 C CA . LYS A 1 199 ? -23.403 52.425 24.419 1.00 26.31 199 LYS A CA 1
ATOM 1407 C C . LYS A 1 199 ? -22.033 52.825 23.837 1.00 26.31 199 LYS A C 1
ATOM 1409 O O . LYS A 1 199 ? -21.083 52.985 24.576 1.00 26.31 199 LYS A O 1
ATOM 1414 N N . THR A 1 200 ? -21.830 53.126 22.552 1.00 24.66 200 THR A N 1
ATOM 1415 C CA . THR A 1 200 ? -22.409 52.859 21.205 1.00 24.66 200 THR A CA 1
ATOM 1416 C C . THR A 1 200 ? -21.659 53.813 20.254 1.00 24.66 200 THR A C 1
ATOM 1418 O O . THR A 1 200 ? -21.256 54.870 20.710 1.00 24.66 200 THR A O 1
ATOM 1421 N N . ALA A 1 201 ? -21.523 53.451 18.970 1.00 25.73 201 ALA A N 1
ATOM 1422 C CA . ALA A 1 201 ? -21.620 54.276 17.740 1.00 25.73 201 ALA A CA 1
ATOM 1423 C C . ALA A 1 201 ? -21.358 55.824 17.777 1.00 25.73 201 ALA A C 1
ATOM 1425 O O . ALA A 1 201 ? -21.769 56.517 18.693 1.00 25.73 201 ALA A O 1
ATOM 1426 N N . ALA A 1 202 ? -20.819 56.483 16.738 1.00 26.70 202 ALA A N 1
ATOM 1427 C CA . ALA A 1 202 ? -20.734 56.104 15.323 1.00 26.70 202 ALA A CA 1
ATOM 1428 C C . ALA A 1 202 ? -19.639 56.876 14.535 1.00 26.70 202 ALA A C 1
ATOM 1430 O O . ALA A 1 202 ? -18.999 57.794 15.031 1.00 26.70 202 ALA A O 1
ATOM 1431 N N . THR A 1 203 ? -19.508 56.508 13.258 1.00 26.05 203 THR A N 1
ATOM 1432 C CA . THR A 1 203 ? -18.942 57.245 12.105 1.00 26.05 203 THR A CA 1
ATOM 1433 C C . THR A 1 203 ? -18.669 58.761 12.215 1.00 26.05 203 THR A C 1
ATOM 1435 O O . THR A 1 203 ? -19.601 59.529 12.455 1.00 26.05 203 THR A O 1
ATOM 1438 N N . ARG A 1 204 ? -17.514 59.205 11.681 1.00 26.70 204 ARG A N 1
ATOM 1439 C CA . ARG A 1 204 ? -17.445 60.058 10.460 1.00 26.70 204 ARG A CA 1
ATOM 1440 C C . ARG A 1 204 ? -16.029 60.108 9.843 1.00 26.70 204 ARG A C 1
ATOM 1442 O O . ARG A 1 204 ? -15.081 59.596 10.425 1.00 26.70 204 ARG A O 1
ATOM 1449 N N . LYS A 1 205 ? -15.920 60.639 8.614 1.00 31.05 205 LYS A N 1
ATOM 1450 C CA . LYS A 1 205 ? -14.678 60.756 7.812 1.00 31.05 205 LYS A CA 1
ATOM 1451 C C . LYS A 1 205 ? -13.977 62.104 8.039 1.00 31.05 205 LYS A C 1
ATOM 1453 O O . LYS A 1 205 ? -14.683 63.103 8.142 1.00 31.05 205 LYS A O 1
ATOM 1458 N N . ALA A 1 206 ? -12.647 62.148 7.897 1.00 27.59 206 ALA A N 1
ATOM 1459 C CA . ALA A 1 206 ? -11.914 63.320 7.393 1.00 27.59 206 ALA A CA 1
ATOM 1460 C C . ALA A 1 206 ? -10.540 62.941 6.783 1.00 27.59 206 ALA A C 1
ATOM 1462 O O . ALA A 1 206 ? -9.826 62.097 7.315 1.00 27.59 206 ALA A O 1
ATOM 1463 N N . THR A 1 207 ? -10.191 63.590 5.670 1.00 31.91 207 THR A N 1
ATOM 1464 C CA . THR A 1 207 ? -8.837 63.778 5.081 1.00 31.91 207 THR A CA 1
ATOM 1465 C C . THR A 1 207 ? -8.415 65.256 5.327 1.00 31.91 207 THR A C 1
ATOM 1467 O O . THR A 1 207 ? -9.284 65.982 5.816 1.00 31.91 207 THR A O 1
ATOM 1470 N N . PRO A 1 208 ? -7.186 65.783 5.034 1.00 48.62 208 PRO A N 1
ATOM 1471 C CA . PRO A 1 208 ? -6.209 65.416 3.989 1.00 48.62 208 PRO A CA 1
ATOM 1472 C C . PRO A 1 208 ? -4.719 65.343 4.463 1.00 48.62 208 PRO A C 1
ATOM 1474 O O . PRO A 1 208 ? -4.438 64.577 5.375 1.00 48.62 208 PRO A O 1
ATOM 1477 N N . ALA A 1 209 ? -3.744 65.994 3.786 1.00 35.28 209 ALA A N 1
ATOM 1478 C CA . ALA A 1 209 ? -2.308 65.612 3.788 1.00 35.28 209 ALA A CA 1
ATOM 1479 C C . ALA A 1 209 ? -1.278 66.768 3.565 1.00 35.28 209 ALA A C 1
ATOM 1481 O O . ALA A 1 209 ? -1.688 67.878 3.234 1.00 35.28 209 ALA A O 1
ATOM 1482 N N . LYS A 1 210 ? 0.044 66.432 3.578 1.00 36.44 210 LYS A N 1
ATOM 1483 C CA . LYS A 1 210 ? 1.280 67.242 3.261 1.00 36.44 210 LYS A CA 1
ATOM 1484 C C . LYS A 1 210 ? 1.843 68.095 4.449 1.00 36.44 210 LYS A C 1
ATOM 1486 O O . LYS A 1 210 ? 1.090 68.319 5.381 1.00 36.44 210 LYS A O 1
ATOM 1491 N N . LYS A 1 211 ? 3.120 68.571 4.539 1.00 37.69 211 LYS A N 1
ATOM 1492 C CA . LYS A 1 211 ? 4.315 68.632 3.625 1.00 37.69 211 LYS A CA 1
ATOM 1493 C C . LYS A 1 211 ? 5.669 69.005 4.351 1.00 37.69 211 LYS A C 1
ATOM 1495 O O . LYS A 1 211 ? 5.603 69.855 5.225 1.00 37.69 211 LYS A O 1
ATOM 1500 N N . THR A 1 212 ? 6.853 68.549 3.852 1.00 36.69 212 THR A N 1
ATOM 1501 C CA . THR A 1 212 ? 8.252 69.164 3.934 1.00 36.69 212 THR A CA 1
ATOM 1502 C C . THR A 1 212 ? 8.864 69.515 5.334 1.00 36.69 212 THR A C 1
ATOM 1504 O O . THR A 1 212 ? 8.162 69.321 6.312 1.00 36.69 212 THR A O 1
ATOM 1507 N N . THR A 1 213 ? 10.093 70.044 5.600 1.00 39.00 213 THR A N 1
ATOM 1508 C CA . THR A 1 213 ? 11.560 69.840 5.245 1.00 39.00 213 THR A CA 1
ATOM 1509 C C . THR A 1 213 ? 12.414 70.347 6.469 1.00 39.00 213 THR A C 1
ATOM 1511 O O . THR A 1 213 ? 11.816 70.422 7.533 1.00 39.00 213 THR A O 1
ATOM 1514 N N . THR A 1 214 ? 13.721 70.707 6.579 1.00 39.00 214 THR A N 1
ATOM 1515 C CA . THR A 1 214 ? 14.983 70.987 5.790 1.00 39.00 214 THR A CA 1
ATOM 1516 C C . THR A 1 214 ? 16.167 71.046 6.831 1.00 39.00 214 THR A C 1
ATOM 1518 O O . THR A 1 214 ? 15.858 71.050 8.016 1.00 39.00 214 THR A O 1
ATOM 1521 N N . ALA A 1 215 ? 17.504 71.149 6.636 1.00 39.69 215 ALA A N 1
ATOM 1522 C CA . ALA A 1 215 ? 18.476 71.222 5.514 1.00 39.69 215 ALA A CA 1
ATOM 1523 C C . ALA A 1 215 ? 19.670 70.231 5.760 1.00 39.69 215 ALA A C 1
ATOM 1525 O O . ALA A 1 215 ? 19.376 69.051 5.627 1.00 39.69 215 ALA A O 1
ATOM 1526 N N . ARG A 1 216 ? 20.950 70.443 6.184 1.00 35.25 216 ARG A N 1
ATOM 1527 C CA . ARG A 1 216 ? 22.153 71.377 6.162 1.00 35.25 216 ARG A CA 1
ATOM 1528 C C . ARG A 1 216 ? 23.319 70.527 6.816 1.00 35.25 216 ARG A C 1
ATOM 1530 O O . ARG A 1 216 ? 22.976 69.501 7.389 1.00 35.25 216 ARG A O 1
ATOM 1537 N N . LYS A 1 217 ? 24.652 70.750 6.927 1.00 34.19 217 LYS A N 1
ATOM 1538 C CA . LYS A 1 217 ? 25.838 71.542 6.441 1.00 34.19 217 LYS A CA 1
ATOM 1539 C C . LYS A 1 217 ? 27.066 70.804 7.089 1.00 34.19 217 LYS A C 1
ATOM 1541 O O . LYS A 1 217 ? 26.909 70.441 8.246 1.00 34.19 217 LYS A O 1
ATOM 1546 N N . ALA A 1 218 ? 28.298 70.587 6.590 1.00 34.53 218 ALA A N 1
ATOM 1547 C CA . ALA A 1 218 ? 29.013 70.610 5.292 1.00 34.53 218 ALA A CA 1
ATOM 1548 C C . ALA A 1 218 ? 30.343 69.783 5.464 1.00 34.53 218 ALA A C 1
ATOM 1550 O O . ALA A 1 218 ? 30.345 68.870 6.284 1.00 34.53 218 ALA A O 1
ATOM 1551 N N . ALA A 1 219 ? 31.450 70.054 4.740 1.00 43.78 219 ALA A N 1
ATOM 1552 C CA . ALA A 1 219 ? 32.715 69.271 4.767 1.00 43.78 219 ALA A CA 1
ATOM 1553 C C . ALA A 1 219 ? 33.966 70.115 4.380 1.00 43.78 219 ALA A C 1
ATOM 1555 O O . ALA A 1 219 ? 33.849 71.335 4.259 1.00 43.78 219 ALA A O 1
ATOM 1556 N N . PRO A 1 220 ? 35.132 69.483 4.126 1.00 59.59 220 PRO A N 1
ATOM 1557 C CA . PRO A 1 220 ? 36.199 70.000 3.259 1.00 59.59 220 PRO A CA 1
ATOM 1558 C C . PRO A 1 220 ? 36.508 69.061 2.056 1.00 59.59 220 PRO A C 1
ATOM 1560 O O . PRO A 1 220 ? 35.791 68.096 1.800 1.00 59.59 220 PRO A O 1
ATOM 1563 N N . ALA A 1 221 ? 37.596 69.336 1.323 1.00 35.56 221 ALA A N 1
ATOM 1564 C CA . ALA A 1 221 ? 38.246 68.457 0.326 1.00 35.56 221 ALA A CA 1
ATOM 1565 C C . ALA A 1 221 ? 39.726 68.230 0.745 1.00 35.56 221 ALA A C 1
ATOM 1567 O O . ALA A 1 221 ? 40.177 68.875 1.686 1.00 35.56 221 ALA A O 1
ATOM 1568 N N . LYS A 1 222 ? 40.575 67.373 0.152 1.00 33.78 222 LYS A N 1
ATOM 1569 C CA . LYS A 1 222 ? 40.685 66.716 -1.180 1.00 33.78 222 LYS A CA 1
ATOM 1570 C C . LYS A 1 222 ? 41.162 65.258 -0.936 1.00 33.78 222 LYS A C 1
ATOM 1572 O O . LYS A 1 222 ? 41.616 64.977 0.165 1.00 33.78 222 LYS A O 1
ATOM 1577 N N . LYS A 1 223 ? 41.159 64.263 -1.834 1.00 30.45 223 LYS A N 1
ATOM 1578 C CA . LYS A 1 223 ? 41.045 64.092 -3.311 1.00 30.45 223 LYS A CA 1
ATOM 1579 C C . LYS A 1 223 ? 39.985 62.964 -3.562 1.00 30.45 223 LYS A C 1
ATOM 1581 O O . LYS A 1 223 ? 39.480 62.449 -2.573 1.00 30.45 223 LYS A O 1
ATOM 1586 N N . ALA A 1 224 ? 39.593 62.415 -4.724 1.00 28.06 224 ALA A N 1
ATOM 1587 C CA . ALA A 1 224 ? 39.628 62.627 -6.194 1.00 28.06 224 ALA A CA 1
ATOM 1588 C C . ALA A 1 224 ? 38.728 61.495 -6.812 1.00 28.06 224 ALA A C 1
ATOM 1590 O O . ALA A 1 224 ? 38.147 60.723 -6.053 1.00 28.06 224 ALA A O 1
ATOM 1591 N N . ALA A 1 225 ? 38.662 61.195 -8.118 1.00 30.23 225 ALA A N 1
ATOM 1592 C CA . ALA A 1 225 ? 38.315 61.941 -9.349 1.00 30.23 225 ALA A CA 1
ATOM 1593 C C . ALA A 1 225 ? 38.363 60.911 -10.523 1.00 30.23 225 ALA A C 1
ATOM 1595 O O . ALA A 1 225 ? 39.135 59.964 -10.417 1.00 30.23 225 ALA A O 1
ATOM 1596 N N . THR A 1 226 ? 37.656 60.943 -11.665 1.00 32.53 226 THR A N 1
ATOM 1597 C CA . THR A 1 226 ? 36.475 61.660 -12.225 1.00 32.53 226 THR A CA 1
ATOM 1598 C C . THR A 1 226 ? 36.094 60.923 -13.538 1.00 32.53 226 THR A C 1
ATOM 1600 O O . THR A 1 226 ? 36.976 60.342 -14.155 1.00 32.53 226 THR A O 1
ATOM 1603 N N . ALA A 1 227 ? 34.872 60.899 -14.092 1.00 35.84 227 ALA A N 1
ATOM 1604 C CA . ALA A 1 227 ? 33.567 61.411 -13.653 1.00 35.84 227 ALA A CA 1
ATOM 1605 C C . ALA A 1 227 ? 32.401 60.496 -14.140 1.00 35.84 227 ALA A C 1
ATOM 1607 O O . ALA A 1 227 ? 32.185 59.438 -13.555 1.00 35.84 227 ALA A O 1
ATOM 1608 N N . ARG A 1 228 ? 31.604 60.906 -15.148 1.00 35.81 228 ARG A N 1
ATOM 1609 C CA . ARG A 1 228 ? 30.344 60.270 -15.616 1.00 35.81 228 ARG A CA 1
ATOM 1610 C C . ARG A 1 228 ? 29.883 60.829 -16.986 1.00 35.81 228 ARG A C 1
ATOM 1612 O O . ARG A 1 228 ? 30.150 61.989 -17.267 1.00 35.81 228 ARG A O 1
ATOM 1619 N N . LYS A 1 229 ? 28.964 60.093 -17.642 1.00 29.03 229 LYS A N 1
ATOM 1620 C CA . LYS A 1 229 ? 27.872 60.569 -18.546 1.00 29.03 229 LYS A CA 1
ATOM 1621 C C . LYS A 1 229 ? 28.224 61.044 -19.995 1.00 29.03 229 LYS A C 1
ATOM 1623 O O . LYS A 1 229 ? 29.402 61.115 -20.316 1.00 29.03 229 LYS A O 1
ATOM 1628 N N . PRO A 1 230 ? 27.216 61.217 -20.903 1.00 56.81 230 PRO A N 1
ATOM 1629 C CA . PRO A 1 230 ? 27.398 61.019 -22.359 1.00 56.81 230 PRO A CA 1
ATOM 1630 C C . PRO A 1 230 ? 26.826 62.131 -23.293 1.00 56.81 230 PRO A C 1
ATOM 1632 O O . PRO A 1 230 ? 26.253 63.102 -22.812 1.00 56.81 230 PRO A O 1
ATOM 1635 N N . ALA A 1 231 ? 26.846 61.842 -24.613 1.00 28.83 231 ALA A N 1
ATOM 1636 C CA . ALA A 1 231 ? 25.959 62.304 -25.714 1.00 28.83 231 ALA A CA 1
ATOM 1637 C C . ALA A 1 231 ? 26.538 63.243 -26.817 1.00 28.83 231 ALA A C 1
ATOM 1639 O O . ALA A 1 231 ? 26.681 64.442 -26.635 1.00 28.83 231 ALA A O 1
ATOM 1640 N N . ALA A 1 232 ? 26.776 62.631 -27.990 1.00 29.31 232 ALA A N 1
ATOM 1641 C CA . ALA A 1 232 ? 26.757 63.098 -29.395 1.00 29.31 232 ALA A CA 1
ATOM 1642 C C . ALA A 1 232 ? 26.809 64.599 -29.805 1.00 29.31 232 ALA A C 1
ATOM 1644 O O . ALA A 1 232 ? 25.870 65.340 -29.520 1.00 29.31 232 ALA A 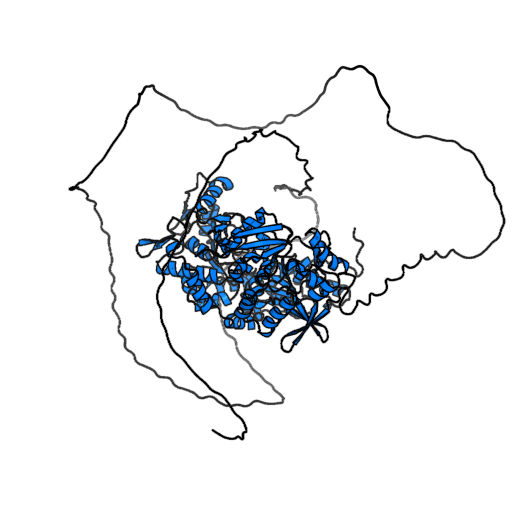O 1
ATOM 1645 N N . LYS A 1 233 ? 27.716 64.934 -30.757 1.00 29.53 233 LYS A N 1
ATOM 1646 C CA . LYS A 1 233 ? 27.388 65.217 -32.192 1.00 29.53 233 LYS A CA 1
ATOM 1647 C C . LYS A 1 233 ? 28.623 65.469 -33.115 1.00 29.53 233 LYS A C 1
ATOM 1649 O O . LYS A 1 233 ? 29.656 65.920 -32.650 1.00 29.53 233 LYS A O 1
ATOM 1654 N N . THR A 1 234 ? 28.443 65.177 -34.419 1.00 28.03 234 THR A N 1
ATOM 1655 C CA . THR A 1 234 ? 29.077 65.745 -35.658 1.00 28.03 234 THR A CA 1
ATOM 1656 C C . THR A 1 234 ? 30.614 65.867 -35.865 1.00 28.03 234 THR A C 1
ATOM 1658 O O . THR A 1 234 ? 31.214 66.764 -35.296 1.00 28.03 234 THR A O 1
ATOM 1661 N N . ALA A 1 235 ? 31.161 65.050 -36.802 1.00 31.39 235 ALA A N 1
ATOM 1662 C CA . ALA A 1 235 ? 31.794 65.367 -38.130 1.00 31.39 235 ALA A CA 1
ATOM 1663 C C . ALA A 1 235 ? 32.881 66.495 -38.288 1.00 31.39 235 ALA A C 1
ATOM 1665 O O . ALA A 1 235 ? 32.911 67.362 -37.425 1.00 31.39 235 ALA A O 1
ATOM 1666 N N . PRO A 1 236 ? 33.714 66.585 -39.385 1.00 47.62 236 PRO A N 1
ATOM 1667 C CA . PRO A 1 236 ? 33.618 65.904 -40.708 1.00 47.62 236 PRO A CA 1
ATOM 1668 C C . PRO A 1 236 ? 34.918 65.483 -41.508 1.00 47.62 236 PRO A C 1
ATOM 1670 O O . PRO A 1 236 ? 35.973 66.088 -41.397 1.00 47.62 236 PRO A O 1
ATOM 1673 N N . ALA A 1 237 ? 34.727 64.556 -42.474 1.00 31.39 237 ALA A N 1
ATOM 1674 C CA . ALA A 1 237 ? 35.229 64.512 -43.885 1.00 31.39 237 ALA A CA 1
ATOM 1675 C C . ALA A 1 237 ? 36.717 64.303 -44.350 1.00 31.39 237 ALA A C 1
ATOM 1677 O O . ALA A 1 237 ? 37.677 64.731 -43.725 1.00 31.39 237 ALA A O 1
ATOM 1678 N N . ARG A 1 238 ? 36.822 63.765 -45.600 1.00 30.34 238 ARG A N 1
ATOM 1679 C CA . ARG A 1 238 ? 37.996 63.492 -46.503 1.00 30.34 238 ARG A CA 1
ATOM 1680 C C . ARG A 1 238 ? 38.953 62.373 -46.022 1.00 30.34 238 ARG A C 1
ATOM 1682 O O . ARG A 1 238 ? 39.134 62.219 -44.828 1.00 30.34 238 ARG A O 1
ATOM 1689 N N . LYS A 1 239 ? 39.583 61.509 -46.848 1.00 28.14 239 LYS A N 1
ATOM 1690 C CA . LYS A 1 239 ? 39.824 61.305 -48.321 1.00 28.14 239 LYS A CA 1
ATOM 1691 C C . LYS A 1 239 ? 39.828 59.747 -48.578 1.00 28.14 239 LYS A C 1
ATOM 1693 O O . LYS A 1 239 ? 39.685 59.034 -47.595 1.00 28.14 239 LYS A O 1
ATOM 1698 N N . ALA A 1 240 ? 39.987 59.067 -49.734 1.00 28.92 240 ALA A N 1
ATOM 1699 C CA . ALA A 1 240 ? 40.195 59.323 -51.181 1.00 28.92 240 ALA A CA 1
ATOM 1700 C C . ALA A 1 240 ? 39.776 58.056 -52.026 1.00 28.92 240 ALA A C 1
ATOM 1702 O O . ALA A 1 240 ? 39.052 57.205 -51.521 1.00 28.92 240 ALA A O 1
ATOM 1703 N N . ALA A 1 241 ? 40.252 57.916 -53.280 1.00 29.58 241 ALA A N 1
ATOM 1704 C CA . ALA A 1 241 ? 40.267 56.708 -54.161 1.00 29.58 241 ALA A CA 1
ATOM 1705 C C . ALA A 1 241 ? 41.632 56.695 -54.948 1.00 29.58 241 ALA A C 1
ATOM 1707 O O . ALA A 1 241 ? 42.447 57.533 -54.542 1.00 29.58 241 ALA A O 1
ATOM 1708 N N . PRO A 1 242 ? 41.979 55.891 -56.010 1.00 46.56 242 PRO A N 1
ATOM 1709 C CA . PRO A 1 242 ? 41.192 55.128 -57.021 1.00 46.56 242 PRO A CA 1
ATOM 1710 C C . PRO A 1 242 ? 41.802 53.722 -57.383 1.00 46.56 242 PRO A C 1
ATOM 1712 O O . PRO A 1 242 ? 42.370 53.069 -56.519 1.00 46.56 242 PRO A O 1
ATOM 1715 N N . ALA A 1 243 ? 41.837 53.269 -58.656 1.00 31.28 243 ALA A N 1
ATOM 1716 C CA . ALA A 1 243 ? 40.833 52.423 -59.350 1.00 31.28 243 ALA A CA 1
ATOM 1717 C C . ALA A 1 243 ? 41.354 51.853 -60.716 1.00 31.28 243 ALA A C 1
ATOM 1719 O O . ALA A 1 243 ? 42.168 52.502 -61.366 1.00 31.28 243 ALA A O 1
ATOM 1720 N N . ARG A 1 244 ? 40.831 50.703 -61.202 1.00 31.66 244 ARG A N 1
ATOM 1721 C CA . ARG A 1 244 ? 40.861 50.158 -62.605 1.00 31.66 244 ARG A CA 1
ATOM 1722 C C . ARG A 1 244 ? 39.762 49.062 -62.702 1.00 31.66 244 ARG A C 1
ATOM 1724 O O . ARG A 1 244 ? 39.637 48.313 -61.744 1.00 31.66 244 ARG A O 1
ATOM 1731 N N . LYS A 1 245 ? 38.796 49.012 -63.647 1.00 31.44 245 LYS A N 1
ATOM 1732 C CA . LYS A 1 245 ? 38.801 48.885 -65.139 1.00 31.44 245 LYS A CA 1
ATOM 1733 C C . LYS A 1 245 ? 39.426 47.546 -65.604 1.00 31.44 245 LYS A C 1
ATOM 1735 O O . LYS A 1 245 ? 40.532 47.268 -65.165 1.00 31.44 245 LYS A O 1
ATOM 1740 N N . THR A 1 246 ? 38.816 46.700 -66.458 1.00 29.25 246 THR A N 1
ATOM 1741 C CA . THR A 1 246 ? 37.874 46.917 -67.602 1.00 29.25 246 THR A CA 1
ATOM 1742 C C . THR A 1 246 ? 36.670 45.913 -67.688 1.00 29.25 246 THR A C 1
ATOM 1744 O O . THR A 1 246 ? 36.239 45.396 -66.664 1.00 29.25 246 THR A O 1
ATOM 1747 N N . ALA A 1 247 ? 36.038 45.753 -68.873 1.00 30.08 247 ALA A N 1
ATOM 1748 C CA . ALA A 1 247 ? 34.725 45.124 -69.181 1.00 30.08 247 ALA A CA 1
ATOM 1749 C C . ALA A 1 247 ? 34.802 43.585 -69.481 1.00 30.08 247 ALA A C 1
ATOM 1751 O O . ALA A 1 247 ? 35.899 43.044 -69.436 1.00 30.08 247 ALA A O 1
ATOM 1752 N N . ALA A 1 248 ? 33.743 42.798 -69.789 1.00 28.92 248 ALA A N 1
ATOM 1753 C CA . ALA A 1 248 ? 32.411 43.104 -70.358 1.00 28.92 248 ALA A CA 1
ATOM 1754 C C . ALA A 1 248 ? 31.246 42.123 -69.982 1.00 28.92 248 ALA A C 1
ATOM 1756 O O . ALA A 1 248 ? 31.369 41.283 -69.097 1.00 28.92 248 ALA A O 1
ATOM 1757 N N . LYS A 1 249 ? 30.079 42.313 -70.631 1.00 28.23 249 LYS A N 1
ATOM 1758 C CA . LYS A 1 249 ? 28.738 41.671 -70.472 1.00 28.23 249 LYS A CA 1
ATOM 1759 C C . LYS A 1 249 ? 28.554 40.437 -71.405 1.00 28.23 249 LYS A C 1
ATOM 1761 O O . LYS A 1 249 ? 29.397 40.280 -72.283 1.00 28.23 249 LYS A O 1
ATOM 1766 N N . PRO A 1 250 ? 27.400 39.711 -71.418 1.00 38.81 250 PRO A N 1
ATOM 1767 C CA . PRO A 1 250 ? 26.360 39.478 -70.383 1.00 38.81 250 PRO A CA 1
ATOM 1768 C C . PRO A 1 250 ? 25.887 37.992 -70.258 1.00 38.81 250 PRO A C 1
ATOM 1770 O O . PRO A 1 250 ? 25.912 37.278 -71.250 1.00 38.81 250 PRO A O 1
ATOM 1773 N N . ALA A 1 251 ? 25.301 37.556 -69.121 1.00 27.77 251 ALA A N 1
ATOM 1774 C CA . ALA A 1 251 ? 24.247 36.503 -69.070 1.00 27.77 251 ALA A CA 1
ATOM 1775 C C . ALA A 1 251 ? 23.680 36.220 -67.652 1.00 27.77 251 ALA A C 1
ATOM 1777 O O . ALA A 1 251 ? 24.368 36.409 -66.656 1.00 27.77 251 ALA A O 1
ATOM 1778 N N . ALA A 1 252 ? 22.462 35.649 -67.625 1.00 30.92 252 ALA A N 1
ATOM 1779 C CA . ALA A 1 252 ? 21.838 34.816 -66.575 1.00 30.92 252 ALA A CA 1
ATOM 1780 C C . ALA A 1 252 ? 21.511 35.398 -65.171 1.00 30.92 252 ALA A C 1
ATOM 1782 O O . ALA A 1 252 ? 22.196 36.245 -64.607 1.00 30.92 252 ALA A O 1
ATOM 1783 N N . LYS A 1 253 ? 20.420 34.879 -64.577 1.00 35.62 253 LYS A N 1
ATOM 1784 C CA . LYS A 1 253 ? 19.980 35.163 -63.194 1.00 35.62 253 LYS A CA 1
ATOM 1785 C C . LYS A 1 253 ? 20.842 34.386 -62.179 1.00 35.62 253 LYS A C 1
ATOM 1787 O O . LYS A 1 253 ? 21.116 33.212 -62.424 1.00 35.62 253 LYS A O 1
ATOM 1792 N N . PRO A 1 254 ? 21.185 34.954 -61.007 1.00 31.52 254 PRO A N 1
ATOM 1793 C CA . PRO A 1 254 ? 21.930 34.231 -59.978 1.00 31.52 254 PRO A CA 1
ATOM 1794 C C . PRO A 1 254 ? 21.057 33.171 -59.285 1.00 31.52 254 PRO A C 1
ATOM 1796 O O . PRO A 1 254 ? 20.159 33.488 -58.505 1.00 31.52 254 PRO A O 1
ATOM 1799 N N . THR A 1 255 ? 21.347 31.892 -59.524 1.00 30.59 255 THR A N 1
ATOM 1800 C CA . THR A 1 255 ? 20.798 30.782 -58.730 1.00 30.59 255 THR A CA 1
ATOM 1801 C C . THR A 1 255 ? 21.378 30.799 -57.316 1.00 30.59 255 THR A C 1
ATOM 1803 O O . THR A 1 255 ? 22.598 30.833 -57.149 1.00 30.59 255 THR A O 1
ATOM 1806 N N . ALA A 1 256 ? 20.525 30.723 -56.290 1.00 32.84 256 ALA A N 1
ATOM 1807 C CA . ALA A 1 256 ? 20.970 30.728 -54.898 1.00 32.84 256 ALA A CA 1
ATOM 1808 C C . ALA A 1 256 ? 21.903 29.538 -54.585 1.00 32.84 256 ALA A C 1
ATOM 1810 O O . ALA A 1 256 ? 21.572 28.373 -54.816 1.00 32.84 256 ALA A O 1
ATOM 1811 N N . ARG A 1 257 ? 23.083 29.850 -54.041 1.00 29.55 257 ARG A N 1
ATOM 1812 C CA . ARG A 1 257 ? 24.160 28.902 -53.726 1.00 29.55 257 ARG A CA 1
ATOM 1813 C C . ARG A 1 257 ? 23.700 27.911 -52.647 1.00 29.55 257 ARG A C 1
ATOM 1815 O O . ARG A 1 257 ? 23.516 28.305 -51.497 1.00 29.55 257 ARG A O 1
ATOM 1822 N N . LYS A 1 258 ? 23.536 26.627 -52.994 1.00 31.81 258 LYS A N 1
ATOM 1823 C CA . LYS A 1 258 ? 23.237 25.568 -52.010 1.00 31.81 258 LYS A CA 1
ATOM 1824 C C . LYS A 1 258 ? 24.327 25.536 -50.932 1.00 31.81 258 LYS A C 1
ATOM 1826 O O . LYS A 1 258 ? 25.507 25.401 -51.251 1.00 31.81 258 LYS A O 1
ATOM 1831 N N . ALA A 1 259 ? 23.923 25.613 -49.665 1.00 34.00 259 ALA A N 1
ATOM 1832 C CA . ALA A 1 259 ? 24.793 25.267 -48.546 1.00 34.00 259 ALA A CA 1
ATOM 1833 C C . ALA A 1 259 ? 25.185 23.775 -48.631 1.00 34.00 259 ALA A C 1
ATOM 1835 O O . ALA A 1 259 ? 24.387 22.972 -49.129 1.00 34.00 259 ALA A O 1
ATOM 1836 N N . PRO A 1 260 ? 26.383 23.376 -48.161 1.00 30.44 260 PRO A N 1
ATOM 1837 C CA . PRO A 1 260 ? 26.792 21.978 -48.188 1.00 30.44 260 PRO A CA 1
ATOM 1838 C C . PRO A 1 260 ? 25.837 21.140 -47.335 1.00 30.44 260 PRO A C 1
ATOM 1840 O O . PRO A 1 260 ? 25.600 21.439 -46.163 1.00 30.44 260 PRO A O 1
ATOM 1843 N N . ALA A 1 261 ? 25.285 20.079 -47.923 1.00 29.80 261 ALA A N 1
ATOM 1844 C CA . ALA A 1 261 ? 24.449 19.147 -47.186 1.00 29.80 261 ALA A CA 1
ATOM 1845 C C . ALA A 1 261 ? 25.284 18.497 -46.074 1.00 29.80 261 ALA A C 1
ATOM 1847 O O . ALA A 1 261 ? 26.296 17.849 -46.354 1.00 29.80 261 ALA A O 1
ATOM 1848 N N . LYS A 1 262 ? 24.853 18.639 -44.811 1.00 33.38 262 LYS A N 1
ATOM 1849 C CA . LYS A 1 262 ? 25.375 17.797 -43.729 1.00 33.38 262 LYS A CA 1
ATOM 1850 C C . LYS A 1 262 ? 25.166 16.346 -44.157 1.00 33.38 262 LYS A C 1
ATOM 1852 O O . LYS A 1 262 ? 24.024 15.951 -44.394 1.00 33.38 262 LYS A O 1
ATOM 1857 N N . LYS A 1 263 ? 26.254 15.572 -44.280 1.00 29.28 263 LYS A N 1
ATOM 1858 C CA . LYS A 1 263 ? 26.164 14.129 -44.536 1.00 29.28 263 LYS A CA 1
ATOM 1859 C C . LYS A 1 263 ? 25.205 13.538 -43.504 1.00 29.28 263 LYS A C 1
ATOM 1861 O O . LYS A 1 263 ? 25.355 13.813 -42.313 1.00 29.28 263 LYS A O 1
ATOM 1866 N N . ALA A 1 264 ? 24.221 12.764 -43.959 1.00 34.62 264 ALA A N 1
ATOM 1867 C CA . ALA A 1 264 ? 23.396 11.994 -43.041 1.00 34.62 264 ALA A CA 1
ATOM 1868 C C . ALA A 1 264 ? 24.326 11.124 -42.187 1.00 34.62 264 ALA A C 1
ATOM 1870 O O . ALA A 1 264 ? 25.258 10.519 -42.724 1.00 34.62 264 ALA A O 1
ATOM 1871 N N . ALA A 1 265 ? 24.097 11.087 -40.872 1.00 32.84 265 ALA A N 1
ATOM 1872 C CA . ALA A 1 265 ? 24.820 10.158 -40.017 1.00 32.84 265 ALA A CA 1
ATOM 1873 C C . ALA A 1 265 ? 24.620 8.736 -40.574 1.00 32.84 265 ALA A C 1
ATOM 1875 O O . ALA A 1 265 ? 23.494 8.408 -40.975 1.00 32.84 265 ALA A O 1
ATOM 1876 N N . PRO A 1 266 ? 25.674 7.902 -40.653 1.00 31.14 266 PRO A N 1
ATOM 1877 C CA . PRO A 1 266 ? 25.506 6.527 -41.096 1.00 31.14 266 PRO A CA 1
ATOM 1878 C C . PRO A 1 266 ? 24.474 5.855 -40.190 1.00 31.14 266 PRO A C 1
ATOM 1880 O O . PRO A 1 266 ? 24.493 6.053 -38.973 1.00 31.14 266 PRO A O 1
ATOM 1883 N N . LYS A 1 267 ? 23.559 5.068 -40.772 1.00 36.50 267 LYS A N 1
ATOM 1884 C CA . LYS A 1 267 ? 22.661 4.234 -39.968 1.00 36.50 267 LYS A CA 1
ATOM 1885 C C . LYS A 1 267 ? 23.538 3.352 -39.087 1.00 36.50 267 LYS A C 1
ATOM 1887 O O . LYS A 1 267 ? 24.260 2.513 -39.619 1.00 36.50 267 LYS A O 1
ATOM 1892 N N . SER A 1 268 ? 23.471 3.552 -37.772 1.00 35.38 268 SER A N 1
ATOM 1893 C CA . SER A 1 268 ? 24.160 2.688 -36.822 1.00 35.38 268 SER A CA 1
ATOM 1894 C C . SER A 1 268 ? 23.614 1.275 -36.986 1.00 35.38 268 SER A C 1
ATOM 1896 O O . SER A 1 268 ? 22.503 0.964 -36.555 1.00 35.38 268 SER A O 1
ATOM 1898 N N . THR A 1 269 ? 24.382 0.415 -37.649 1.00 36.75 269 THR A N 1
ATOM 1899 C CA . THR A 1 269 ? 24.198 -1.031 -37.581 1.00 36.75 269 THR A CA 1
ATOM 1900 C C . THR A 1 269 ? 24.680 -1.452 -36.201 1.00 36.75 269 THR A C 1
ATOM 1902 O O . THR A 1 269 ? 25.831 -1.864 -36.038 1.00 36.75 269 THR A O 1
ATOM 1905 N N . ALA A 1 270 ? 23.821 -1.253 -35.198 1.00 39.66 270 ALA A N 1
ATOM 1906 C CA . ALA A 1 270 ? 24.100 -1.629 -33.823 1.00 39.66 270 ALA A CA 1
ATOM 1907 C C . ALA A 1 270 ? 24.611 -3.075 -33.801 1.00 39.66 270 ALA A C 1
ATOM 1909 O O . ALA A 1 270 ? 23.990 -3.970 -34.385 1.00 39.66 270 ALA A O 1
ATOM 1910 N N . LYS A 1 271 ? 25.769 -3.297 -33.163 1.00 49.44 271 LYS A N 1
ATOM 1911 C CA . LYS A 1 271 ? 26.315 -4.647 -32.988 1.00 49.44 271 LYS A CA 1
ATOM 1912 C C . LYS A 1 271 ? 25.240 -5.514 -32.332 1.00 49.44 271 LYS A C 1
ATOM 1914 O O . LYS A 1 271 ? 24.479 -5.033 -31.495 1.00 49.44 271 LYS A O 1
ATOM 1919 N N . SER A 1 272 ? 25.178 -6.792 -32.696 1.00 51.16 272 SER A N 1
ATOM 1920 C CA . SER A 1 272 ? 24.039 -7.688 -32.423 1.00 51.16 272 SER A CA 1
ATOM 1921 C C . SER A 1 272 ? 23.714 -7.952 -30.938 1.00 51.16 272 SER A C 1
ATOM 1923 O O . SER A 1 272 ? 22.747 -8.661 -30.654 1.00 51.16 272 SER A O 1
ATOM 1925 N N . GLY A 1 273 ? 24.459 -7.353 -30.000 1.00 60.53 273 GLY A N 1
ATOM 1926 C CA . GLY A 1 273 ? 24.178 -7.330 -28.564 1.00 60.53 273 GLY A CA 1
ATOM 1927 C C . GLY A 1 273 ? 24.386 -5.975 -27.869 1.00 60.53 273 GLY A C 1
ATOM 1928 O O . GLY A 1 273 ? 24.704 -5.976 -26.682 1.00 60.53 273 GLY A O 1
ATOM 1929 N N . GLY A 1 274 ? 24.232 -4.853 -28.584 1.00 79.56 274 GLY A N 1
ATOM 1930 C CA . GLY A 1 274 ? 24.447 -3.494 -28.058 1.00 79.56 274 GLY A CA 1
ATOM 1931 C C . GLY A 1 274 ? 25.926 -3.093 -27.989 1.00 79.56 274 GLY A C 1
ATOM 1932 O O . GLY A 1 274 ? 26.811 -3.867 -28.372 1.00 79.56 274 GLY A O 1
ATOM 1933 N N . SER A 1 275 ? 26.210 -1.889 -27.491 1.00 91.62 275 SER A N 1
ATOM 1934 C CA . SER A 1 275 ? 27.579 -1.366 -27.340 1.00 91.62 275 SER A CA 1
ATOM 1935 C C . SER A 1 275 ? 28.409 -2.149 -26.318 1.00 91.62 275 SER A C 1
ATOM 1937 O O . SER A 1 275 ? 29.628 -2.222 -26.456 1.00 91.62 275 SER A O 1
ATOM 1939 N N . PHE A 1 276 ? 27.750 -2.786 -25.345 1.00 94.75 276 PHE A N 1
ATOM 1940 C CA . PHE A 1 276 ? 28.373 -3.512 -24.228 1.00 94.75 276 PHE A CA 1
ATOM 1941 C C . PHE A 1 276 ? 28.250 -5.043 -24.344 1.00 94.75 276 PHE A C 1
ATOM 1943 O O . PHE A 1 276 ? 28.490 -5.759 -23.380 1.00 94.75 276 PHE A O 1
ATOM 1950 N N . GLY A 1 277 ? 27.830 -5.575 -25.501 1.00 94.12 277 GLY A N 1
ATOM 1951 C CA . GLY A 1 277 ? 27.771 -7.027 -25.745 1.00 94.12 277 GLY A CA 1
ATOM 1952 C C . GLY A 1 277 ? 26.872 -7.823 -24.783 1.00 94.12 277 GLY A C 1
ATOM 1953 O O . GLY A 1 277 ? 27.020 -9.042 -24.671 1.00 94.12 277 GLY A O 1
ATOM 1954 N N . ALA A 1 278 ? 25.950 -7.145 -24.091 1.00 95.69 278 ALA A N 1
ATOM 1955 C CA . ALA A 1 278 ? 25.172 -7.685 -22.980 1.00 95.69 278 ALA A CA 1
ATOM 1956 C C . ALA A 1 278 ? 24.157 -8.755 -23.406 1.00 95.69 278 ALA A C 1
ATOM 1958 O O . ALA A 1 278 ? 23.711 -9.544 -22.579 1.00 95.69 278 ALA A O 1
ATOM 1959 N N . LYS A 1 279 ? 23.768 -8.812 -24.686 1.00 96.50 279 LYS A N 1
ATOM 1960 C CA . LYS A 1 279 ? 22.771 -9.781 -25.162 1.00 96.50 279 LYS A CA 1
ATOM 1961 C C . LYS A 1 279 ? 23.307 -11.217 -25.090 1.00 96.50 279 LYS A C 1
ATOM 1963 O O . LYS A 1 279 ? 24.241 -11.581 -25.805 1.00 96.50 279 LYS A O 1
ATOM 1968 N N . LYS A 1 280 ? 22.683 -12.041 -24.250 1.00 96.50 280 LYS A N 1
ATOM 1969 C CA . LYS A 1 280 ? 23.044 -13.442 -23.973 1.00 96.50 280 LYS A CA 1
ATOM 1970 C C . LYS A 1 280 ? 21.798 -14.329 -23.971 1.00 96.50 280 LYS A C 1
ATOM 1972 O O . LYS A 1 280 ? 20.670 -13.848 -24.075 1.00 96.50 280 LYS A O 1
ATOM 1977 N N . THR A 1 281 ? 22.002 -15.638 -23.841 1.00 97.00 281 THR A N 1
ATOM 1978 C CA . THR A 1 281 ? 20.926 -16.628 -23.700 1.00 97.00 281 THR A CA 1
ATOM 1979 C C . THR A 1 281 ? 20.993 -17.331 -22.350 1.00 97.00 281 THR A C 1
ATOM 1981 O O . THR A 1 281 ? 22.067 -17.768 -21.943 1.00 97.00 281 THR A O 1
ATOM 1984 N N . LEU A 1 282 ? 19.845 -17.493 -21.694 1.00 97.62 282 LEU A N 1
ATOM 1985 C CA . LEU A 1 282 ? 19.678 -18.213 -20.432 1.00 97.62 282 LEU A CA 1
ATOM 1986 C C . LEU A 1 282 ? 18.737 -19.403 -20.651 1.00 97.62 282 LEU A C 1
ATOM 1988 O O . LEU A 1 282 ? 17.608 -19.227 -21.108 1.00 97.62 282 LEU A O 1
ATOM 1992 N N . LYS A 1 283 ? 19.179 -20.619 -20.320 1.00 97.69 283 LYS A N 1
ATOM 1993 C CA . LYS A 1 283 ? 18.342 -21.824 -20.396 1.00 97.69 283 LYS A CA 1
ATOM 1994 C C . LYS A 1 283 ? 17.774 -22.148 -19.017 1.00 97.69 283 LYS A C 1
ATOM 1996 O O . LYS A 1 283 ? 18.538 -22.390 -18.090 1.00 97.69 283 LYS A O 1
ATOM 2001 N N . VAL A 1 284 ? 16.449 -22.210 -18.902 1.00 97.75 284 VAL A N 1
ATOM 2002 C CA . VAL A 1 284 ? 15.744 -22.572 -17.662 1.00 97.75 284 VAL A CA 1
ATOM 2003 C C . VAL A 1 284 ? 14.812 -23.743 -17.960 1.00 97.75 284 VAL A C 1
ATOM 2005 O O . VAL A 1 284 ? 13.841 -23.621 -18.713 1.00 97.75 284 VAL A O 1
ATOM 2008 N N . GLY A 1 285 ? 15.141 -24.915 -17.414 1.00 94.56 285 GLY A N 1
ATOM 2009 C CA . GLY A 1 285 ? 14.446 -26.166 -17.716 1.00 94.56 285 GLY A CA 1
ATOM 2010 C C . GLY A 1 285 ? 14.445 -26.477 -19.219 1.00 94.56 285 GLY A C 1
ATOM 2011 O O . GLY A 1 285 ? 15.488 -26.763 -19.812 1.00 94.56 285 GLY A O 1
ATOM 2012 N N . ARG A 1 286 ? 13.257 -26.433 -19.835 1.00 93.56 286 ARG A N 1
ATOM 2013 C CA . ARG A 1 286 ? 13.046 -26.683 -21.274 1.00 93.56 286 ARG A CA 1
ATOM 2014 C C . ARG A 1 286 ? 13.041 -25.417 -22.141 1.00 93.56 286 ARG A C 1
ATOM 2016 O O . ARG A 1 286 ? 13.056 -25.544 -23.361 1.00 93.56 286 ARG A O 1
ATOM 2023 N N . ARG A 1 287 ? 13.004 -24.221 -21.545 1.00 95.56 287 ARG A N 1
ATOM 2024 C CA . ARG A 1 287 ? 12.930 -22.939 -22.265 1.00 95.56 287 ARG A CA 1
ATOM 2025 C C . ARG A 1 287 ? 14.311 -22.293 -22.379 1.00 95.56 287 ARG A C 1
ATOM 2027 O O . ARG A 1 287 ? 15.139 -22.428 -21.479 1.00 95.56 287 ARG A O 1
ATOM 2034 N N . THR A 1 288 ? 14.523 -21.548 -23.460 1.00 97.19 288 THR A N 1
ATOM 2035 C CA . THR A 1 288 ? 15.705 -20.699 -23.653 1.00 97.19 288 THR A CA 1
ATOM 2036 C C . THR A 1 288 ? 15.243 -19.267 -23.856 1.00 97.19 288 THR A C 1
ATOM 2038 O O . THR A 1 288 ? 14.533 -18.973 -24.817 1.00 97.19 288 THR A O 1
ATOM 2041 N N . TYR A 1 289 ? 15.669 -18.389 -22.959 1.00 98.06 289 TYR A N 1
ATOM 2042 C CA . TYR A 1 289 ? 15.379 -16.966 -22.990 1.00 98.06 289 TYR A CA 1
ATOM 2043 C C . TYR A 1 289 ? 16.569 -16.184 -23.539 1.00 98.06 289 TYR A C 1
ATOM 2045 O O . TYR A 1 289 ? 17.721 -16.566 -23.341 1.00 98.06 289 TYR A O 1
ATOM 2053 N N . THR A 1 290 ? 16.298 -15.063 -24.196 1.00 97.88 290 THR A N 1
ATOM 2054 C CA . THR A 1 290 ? 17.285 -13.998 -24.421 1.00 97.88 290 THR A CA 1
ATOM 2055 C C . THR A 1 290 ? 17.266 -13.051 -23.224 1.00 97.88 290 THR A C 1
ATOM 2057 O O . THR A 1 290 ? 16.190 -12.774 -22.701 1.00 97.88 290 THR A O 1
ATOM 2060 N N . TYR A 1 291 ? 18.414 -12.535 -22.795 1.00 98.06 291 TYR A N 1
ATOM 2061 C CA . TYR A 1 291 ? 18.486 -11.501 -21.759 1.00 98.06 291 TYR A CA 1
ATOM 2062 C C . TYR A 1 291 ? 19.690 -10.573 -21.949 1.00 98.06 291 TYR A C 1
ATOM 2064 O O . TYR A 1 291 ? 20.539 -10.824 -22.808 1.00 98.06 291 TYR A O 1
ATOM 2072 N N . TYR A 1 292 ? 19.745 -9.503 -21.157 1.00 97.94 292 TYR A N 1
ATOM 2073 C CA . TYR A 1 292 ? 20.789 -8.481 -21.199 1.00 97.94 292 TYR A CA 1
ATOM 2074 C C . TYR A 1 292 ? 21.638 -8.577 -19.924 1.00 97.94 292 TYR A C 1
ATOM 2076 O O . TYR A 1 292 ? 21.301 -8.019 -18.885 1.00 97.94 292 TYR A O 1
ATOM 2084 N N . SER A 1 293 ? 22.707 -9.367 -20.017 1.00 98.38 293 SER A N 1
ATOM 2085 C CA . SER A 1 293 ? 23.617 -9.766 -18.940 1.00 98.38 293 SER A CA 1
ATOM 2086 C C . SER A 1 293 ? 24.432 -8.591 -18.400 1.00 98.38 293 SER A C 1
ATOM 2088 O O . SER A 1 293 ? 25.297 -8.050 -19.098 1.00 98.38 293 SER A O 1
ATOM 2090 N N . LEU A 1 294 ? 24.202 -8.236 -17.133 1.00 98.38 294 LEU A N 1
ATOM 2091 C CA . LEU A 1 294 ? 25.021 -7.272 -16.399 1.00 98.38 294 LEU A CA 1
ATOM 2092 C C . LEU A 1 294 ? 26.470 -7.780 -16.225 1.00 98.38 294 LEU A C 1
ATOM 2094 O O . LEU A 1 294 ? 27.383 -7.011 -16.525 1.00 98.38 294 LEU A O 1
ATOM 2098 N N . PRO A 1 295 ? 26.742 -9.059 -15.869 1.00 97.88 295 PRO A N 1
ATOM 2099 C CA . PRO A 1 295 ? 28.119 -9.561 -15.761 1.00 97.88 295 PRO A CA 1
ATOM 2100 C C . PRO A 1 295 ? 28.916 -9.578 -17.074 1.00 97.88 295 PRO A C 1
ATOM 2102 O O . PRO A 1 295 ? 30.147 -9.595 -17.039 1.00 97.88 295 PRO A O 1
ATOM 2105 N N . ASP A 1 296 ? 28.260 -9.597 -18.238 1.00 97.69 296 ASP A N 1
ATOM 2106 C CA . ASP A 1 296 ? 28.935 -9.415 -19.531 1.00 97.69 296 ASP A CA 1
ATOM 2107 C C . ASP A 1 296 ? 29.117 -7.937 -19.887 1.00 97.69 296 ASP A C 1
ATOM 2109 O O . ASP A 1 296 ? 30.181 -7.567 -20.381 1.00 97.69 296 ASP A O 1
ATOM 2113 N N . ALA A 1 297 ? 28.135 -7.083 -19.577 1.00 97.56 297 ALA A N 1
ATOM 2114 C CA . ALA A 1 297 ? 28.259 -5.637 -19.752 1.00 97.56 297 ALA A CA 1
ATOM 2115 C C . ALA A 1 297 ? 29.398 -5.050 -18.894 1.00 97.56 297 ALA A C 1
ATOM 2117 O O . ALA A 1 297 ? 30.135 -4.179 -19.359 1.00 97.56 297 ALA A O 1
ATOM 2118 N N . ALA A 1 298 ? 29.605 -5.587 -17.685 1.00 97.25 298 ALA A N 1
ATOM 2119 C CA . ALA A 1 298 ? 30.729 -5.246 -16.815 1.00 97.25 298 ALA A CA 1
ATOM 2120 C C . ALA A 1 298 ? 32.081 -5.485 -17.510 1.00 97.25 298 ALA A C 1
ATOM 2122 O O . ALA A 1 298 ? 32.896 -4.574 -17.646 1.00 97.25 298 ALA A O 1
ATOM 2123 N N . LYS A 1 299 ? 32.271 -6.689 -18.068 1.00 96.69 299 LYS A N 1
ATOM 2124 C CA . LYS A 1 299 ? 33.472 -7.084 -18.833 1.00 96.69 299 LYS A CA 1
ATOM 2125 C C . LYS A 1 299 ? 33.672 -6.271 -20.120 1.00 96.69 299 LYS A C 1
ATOM 2127 O O . LYS A 1 299 ? 34.764 -6.286 -20.679 1.00 96.69 299 LYS A O 1
ATOM 2132 N N . ALA A 1 300 ? 32.638 -5.575 -20.591 1.00 94.19 300 ALA A N 1
ATOM 2133 C CA . ALA A 1 300 ? 32.649 -4.742 -21.790 1.00 94.19 300 ALA A CA 1
ATOM 2134 C C . ALA A 1 300 ? 32.791 -3.228 -21.502 1.00 94.19 300 ALA A C 1
ATOM 2136 O O . ALA A 1 300 ? 32.490 -2.411 -22.373 1.00 94.19 300 ALA A O 1
ATOM 2137 N N . GLY A 1 301 ? 33.252 -2.845 -20.303 1.00 92.50 301 GLY A N 1
ATOM 2138 C CA . GLY A 1 301 ? 33.584 -1.458 -19.932 1.00 92.50 301 GLY A CA 1
ATOM 2139 C C . GLY A 1 301 ? 32.702 -0.834 -18.843 1.00 92.50 301 GLY A C 1
ATOM 2140 O O . GLY A 1 301 ? 32.874 0.344 -18.514 1.00 92.50 301 GLY A O 1
ATOM 2141 N N . LEU A 1 302 ? 31.769 -1.605 -18.276 1.00 96.81 302 LEU A N 1
ATOM 2142 C CA . LEU A 1 302 ? 30.971 -1.224 -17.105 1.00 96.81 302 LEU A CA 1
ATOM 2143 C C . LEU A 1 302 ? 31.477 -1.912 -15.823 1.00 96.81 302 LEU A C 1
ATOM 2145 O O . LEU A 1 302 ? 30.689 -2.346 -14.996 1.00 96.81 302 LEU A O 1
ATOM 2149 N N . ASP A 1 303 ? 32.788 -2.064 -15.670 1.00 95.69 303 ASP A N 1
ATOM 2150 C CA . ASP A 1 303 ? 33.446 -2.547 -14.449 1.00 95.69 303 ASP A CA 1
ATOM 2151 C C . ASP A 1 303 ? 32.941 -1.829 -13.176 1.00 95.69 303 ASP A C 1
ATOM 2153 O O . ASP A 1 303 ? 32.650 -0.633 -13.196 1.00 95.69 303 ASP A O 1
ATOM 2157 N N . GLY A 1 304 ? 32.796 -2.560 -12.067 1.00 94.81 304 GLY A N 1
ATOM 2158 C CA . GLY A 1 304 ? 32.289 -2.029 -10.797 1.00 94.81 304 GLY A CA 1
ATOM 2159 C C . GLY A 1 304 ? 30.774 -2.163 -10.592 1.00 94.81 304 GLY A C 1
ATOM 2160 O O . GLY A 1 304 ? 30.313 -2.106 -9.450 1.00 94.81 304 GLY A O 1
ATOM 2161 N N . ILE A 1 305 ? 29.964 -2.356 -11.645 1.00 96.88 305 ILE A N 1
ATOM 2162 C CA . ILE A 1 305 ? 28.488 -2.347 -11.521 1.00 96.88 305 ILE A CA 1
ATOM 2163 C C . ILE A 1 305 ? 27.910 -3.455 -10.631 1.00 96.88 305 ILE A C 1
ATOM 2165 O O . ILE A 1 305 ? 26.755 -3.362 -10.213 1.00 96.88 305 ILE A O 1
ATOM 2169 N N . GLU A 1 306 ? 28.688 -4.476 -10.275 1.00 95.19 306 GLU A N 1
ATOM 2170 C CA . GLU A 1 306 ? 28.339 -5.434 -9.226 1.00 95.19 306 GLU A CA 1
ATOM 2171 C C . GLU A 1 306 ? 28.044 -4.751 -7.875 1.00 95.19 306 GLU A C 1
ATOM 2173 O O . GLU A 1 306 ? 27.174 -5.226 -7.142 1.00 95.19 306 GLU A O 1
ATOM 2178 N N . ARG A 1 307 ? 28.656 -3.587 -7.606 1.00 96.00 307 ARG A N 1
ATOM 2179 C CA . ARG A 1 307 ? 28.444 -2.739 -6.417 1.00 96.00 307 ARG A CA 1
ATOM 2180 C C . ARG A 1 307 ? 27.343 -1.684 -6.551 1.00 96.00 307 ARG A C 1
ATOM 2182 O O . ARG A 1 307 ? 27.122 -0.930 -5.601 1.00 96.00 307 ARG A O 1
ATOM 2189 N N . LEU A 1 308 ? 26.635 -1.606 -7.682 1.00 98.00 308 LEU A N 1
ATOM 2190 C CA . LEU A 1 308 ? 25.445 -0.753 -7.781 1.00 98.00 308 LEU A CA 1
ATOM 2191 C C . LEU A 1 308 ? 24.325 -1.252 -6.847 1.00 98.00 308 LEU A C 1
ATOM 2193 O O . LEU A 1 308 ? 24.119 -2.467 -6.752 1.00 98.00 308 LEU A O 1
ATOM 2197 N N . PRO A 1 309 ? 23.539 -0.337 -6.243 1.00 98.31 309 PRO A N 1
ATOM 2198 C CA . PRO A 1 309 ? 22.231 -0.662 -5.678 1.00 98.31 309 PRO A CA 1
ATOM 2199 C C . PRO A 1 309 ? 21.380 -1.461 -6.672 1.00 98.31 309 PRO A C 1
ATOM 2201 O O . PRO A 1 309 ? 21.394 -1.185 -7.878 1.00 98.31 309 PRO A O 1
ATOM 2204 N N . LEU A 1 310 ? 20.640 -2.461 -6.197 1.00 98.12 310 LEU A N 1
ATOM 2205 C CA . LEU A 1 310 ? 19.900 -3.375 -7.072 1.00 98.12 310 LEU A CA 1
ATOM 2206 C C . LEU A 1 310 ? 18.799 -2.647 -7.855 1.00 98.12 310 LEU A C 1
ATOM 2208 O O . LEU A 1 310 ? 18.544 -2.981 -9.012 1.00 98.12 310 LEU A O 1
ATOM 2212 N N . SER A 1 311 ? 18.214 -1.597 -7.280 1.00 98.31 311 SER A N 1
ATOM 2213 C CA . SER A 1 311 ? 17.292 -0.686 -7.967 1.00 98.31 311 SER A CA 1
ATOM 2214 C C . SER A 1 311 ? 17.934 0.039 -9.163 1.00 98.31 311 SER A C 1
ATOM 2216 O O . SER A 1 311 ? 17.279 0.213 -10.192 1.00 98.31 311 SER A O 1
ATOM 2218 N N . LEU A 1 312 ? 19.230 0.378 -9.102 1.00 98.62 312 LEU A N 1
ATOM 2219 C CA . LEU A 1 312 ? 19.976 0.897 -10.258 1.00 98.62 312 LEU A CA 1
ATOM 2220 C C . LEU A 1 312 ? 20.382 -0.210 -11.239 1.00 98.62 312 LEU A C 1
ATOM 2222 O O . LEU A 1 312 ? 20.387 0.040 -12.442 1.00 98.62 312 LEU A O 1
ATOM 2226 N N . LYS A 1 313 ? 20.638 -1.444 -10.779 1.00 98.62 313 LYS A N 1
ATOM 2227 C CA . LYS A 1 313 ? 20.830 -2.605 -11.675 1.00 98.62 313 LYS A CA 1
ATOM 2228 C C . LYS A 1 313 ? 19.577 -2.892 -12.520 1.00 98.62 313 LYS A C 1
ATOM 2230 O O . LYS A 1 313 ? 19.711 -3.208 -13.702 1.00 98.62 313 LYS A O 1
ATOM 2235 N N . VAL A 1 314 ? 18.369 -2.703 -11.970 1.00 98.69 314 VAL A N 1
ATOM 2236 C CA . VAL A 1 314 ? 17.107 -2.769 -12.740 1.00 98.69 314 VAL A CA 1
ATOM 2237 C C . VAL A 1 314 ? 17.060 -1.697 -13.838 1.00 98.69 314 VAL A C 1
ATOM 2239 O O . VAL A 1 314 ? 16.723 -2.009 -14.981 1.00 98.69 314 VAL A O 1
ATOM 2242 N N . LEU A 1 315 ? 17.419 -0.445 -13.528 1.00 98.56 315 LEU A N 1
ATOM 2243 C CA . LEU A 1 315 ? 17.474 0.628 -14.532 1.00 98.56 315 LEU A CA 1
ATOM 2244 C C . LEU A 1 315 ? 18.562 0.371 -15.589 1.00 98.56 315 LEU A C 1
ATOM 2246 O O . LEU A 1 315 ? 18.329 0.609 -16.772 1.00 98.56 315 LEU A O 1
ATOM 2250 N N . LEU A 1 316 ? 19.718 -0.169 -15.194 1.00 98.69 316 LEU A N 1
ATOM 2251 C CA . LEU A 1 316 ? 20.814 -0.504 -16.104 1.00 98.69 316 LEU A CA 1
ATOM 2252 C C . LEU A 1 316 ? 20.428 -1.603 -17.106 1.00 98.69 316 LEU A C 1
ATOM 2254 O O . LEU A 1 316 ? 20.691 -1.453 -18.298 1.00 98.69 316 LEU A O 1
ATOM 2258 N N . GLU A 1 317 ? 19.751 -2.667 -16.658 1.00 98.62 317 GLU A N 1
ATOM 2259 C CA . GLU A 1 317 ? 19.183 -3.683 -17.559 1.00 98.62 317 GLU A CA 1
ATOM 2260 C C . GLU A 1 317 ? 18.202 -3.049 -18.550 1.00 98.62 317 GLU A C 1
ATOM 2262 O O . GLU A 1 317 ? 18.264 -3.330 -19.748 1.00 98.62 317 GLU A O 1
ATOM 2267 N N . ASN A 1 318 ? 17.349 -2.140 -18.067 1.00 98.38 318 ASN A N 1
ATOM 2268 C CA . ASN A 1 318 ? 16.353 -1.464 -18.887 1.00 98.38 318 ASN A CA 1
ATOM 2269 C C . ASN A 1 318 ? 16.997 -0.661 -20.028 1.00 98.38 318 ASN A C 1
ATOM 2271 O O . ASN A 1 318 ? 16.565 -0.772 -21.176 1.00 98.38 318 ASN A O 1
ATOM 2275 N N . LEU A 1 319 ? 18.065 0.089 -19.731 1.00 98.38 319 LEU A N 1
ATOM 2276 C CA . LEU A 1 319 ? 18.818 0.843 -20.733 1.00 98.38 319 LEU A CA 1
ATOM 2277 C C . LEU A 1 319 ? 19.583 -0.084 -21.693 1.00 98.38 319 LEU A C 1
ATOM 2279 O O . LEU A 1 319 ? 19.489 0.097 -22.905 1.00 98.38 319 LEU A O 1
ATOM 2283 N N . LEU A 1 320 ? 20.265 -1.122 -21.194 1.00 98.25 320 LEU A N 1
ATOM 2284 C CA . LEU A 1 320 ? 20.964 -2.112 -22.031 1.00 98.25 320 LEU A CA 1
ATOM 2285 C C . LEU A 1 320 ? 20.018 -2.836 -23.005 1.00 98.25 320 LEU A C 1
ATOM 2287 O O . LEU A 1 320 ? 20.393 -3.110 -24.146 1.00 98.25 320 LEU A O 1
ATOM 2291 N N . ARG A 1 321 ? 18.784 -3.124 -22.578 1.00 97.19 321 ARG A N 1
ATOM 2292 C CA . ARG A 1 321 ? 17.741 -3.762 -23.397 1.00 97.19 321 ARG A CA 1
ATOM 2293 C C . ARG A 1 321 ? 17.080 -2.818 -24.403 1.00 97.19 321 ARG A C 1
ATOM 2295 O O . ARG A 1 321 ? 16.529 -3.291 -25.397 1.00 97.19 321 ARG A O 1
ATOM 2302 N N . HIS A 1 322 ? 17.139 -1.507 -24.172 1.00 96.31 322 HIS A N 1
ATOM 2303 C CA . HIS A 1 322 ? 16.504 -0.488 -25.014 1.00 96.31 322 HIS A CA 1
ATOM 2304 C C . HIS A 1 322 ? 17.482 0.414 -25.785 1.00 96.31 322 HIS A C 1
ATOM 2306 O O . HIS A 1 322 ? 17.031 1.380 -26.400 1.00 96.31 322 HIS A O 1
ATOM 2312 N N . GLU A 1 323 ? 18.780 0.090 -25.806 1.00 96.75 323 GLU A N 1
ATOM 2313 C CA . GLU A 1 323 ? 19.792 0.812 -26.586 1.00 96.75 323 GLU A CA 1
ATOM 2314 C C . GLU A 1 323 ? 19.436 0.847 -28.086 1.00 96.75 323 GLU A C 1
ATOM 2316 O O . GLU A 1 323 ? 19.468 -0.169 -28.784 1.00 96.75 323 GLU A O 1
ATOM 2321 N N . ASP A 1 324 ? 19.107 2.038 -28.587 1.00 94.12 324 ASP A N 1
ATOM 2322 C CA . ASP A 1 324 ? 18.711 2.301 -29.979 1.00 94.12 324 ASP A CA 1
ATOM 2323 C C . ASP A 1 324 ? 19.584 3.378 -30.657 1.00 94.12 324 ASP A C 1
ATOM 2325 O O . ASP A 1 324 ? 19.443 3.635 -31.855 1.00 94.12 324 ASP A O 1
ATOM 2329 N N . GLY A 1 325 ? 20.481 4.026 -29.901 1.00 93.62 325 GLY A N 1
ATOM 2330 C CA . GLY A 1 325 ? 21.311 5.138 -30.367 1.00 93.62 325 GLY A CA 1
ATOM 2331 C C . GLY A 1 325 ? 20.541 6.441 -30.618 1.00 93.62 325 GLY A C 1
ATOM 2332 O O . GLY A 1 325 ? 21.060 7.322 -31.306 1.00 93.62 325 GLY A O 1
ATOM 2333 N N . ARG A 1 326 ? 19.309 6.572 -30.105 1.00 92.44 326 ARG A N 1
ATOM 2334 C CA . ARG A 1 326 ? 18.433 7.740 -30.310 1.00 92.44 326 ARG A CA 1
ATOM 2335 C C . ARG A 1 326 ? 17.680 8.174 -29.052 1.00 92.44 326 ARG A C 1
ATOM 2337 O O . ARG A 1 326 ? 17.610 9.368 -28.785 1.00 92.44 326 ARG A O 1
ATOM 2344 N N . THR A 1 327 ? 17.053 7.234 -28.354 1.00 93.19 327 THR A N 1
ATOM 2345 C CA . THR A 1 327 ? 16.359 7.440 -27.077 1.00 93.19 327 THR A CA 1
ATOM 2346 C C . THR A 1 327 ? 17.155 6.873 -25.910 1.00 93.19 327 THR A C 1
ATOM 2348 O O . THR A 1 327 ? 17.127 7.463 -24.840 1.00 93.19 327 THR A O 1
ATOM 2351 N N . VAL A 1 328 ? 17.907 5.790 -26.122 1.00 97.25 328 VAL A N 1
ATOM 2352 C CA . VAL A 1 328 ? 18.934 5.304 -25.194 1.00 97.25 328 VAL A CA 1
ATOM 2353 C C . VAL A 1 328 ? 20.238 5.130 -25.963 1.00 97.25 328 VAL A C 1
ATOM 2355 O O . VAL A 1 328 ? 20.312 4.407 -26.961 1.00 97.25 328 VAL A O 1
ATOM 2358 N N . THR A 1 329 ? 21.275 5.809 -25.492 1.00 96.88 329 THR A N 1
ATOM 2359 C CA . THR A 1 329 ? 22.626 5.796 -26.052 1.00 96.88 329 THR A CA 1
ATOM 2360 C C . THR A 1 329 ? 23.601 5.078 -25.120 1.00 96.88 329 THR A C 1
ATOM 2362 O O . THR A 1 329 ? 23.364 4.934 -23.919 1.00 96.88 329 THR A O 1
ATOM 2365 N N . ALA A 1 330 ? 24.761 4.692 -25.654 1.00 97.12 330 ALA A N 1
ATOM 2366 C CA . ALA A 1 330 ? 25.852 4.145 -24.851 1.00 97.12 330 ALA A CA 1
ATOM 2367 C C . ALA A 1 330 ? 26.350 5.107 -23.749 1.00 97.12 330 ALA A C 1
ATOM 2369 O O . ALA A 1 330 ? 26.940 4.655 -22.768 1.00 97.12 330 ALA A O 1
ATOM 2370 N N . ASP A 1 331 ? 26.108 6.415 -23.890 1.00 97.19 331 ASP A N 1
ATOM 2371 C CA . ASP A 1 331 ? 26.462 7.428 -22.893 1.00 97.19 331 ASP A CA 1
ATOM 2372 C C . ASP A 1 331 ? 25.474 7.442 -21.716 1.00 97.19 331 ASP A C 1
ATOM 2374 O O . ASP A 1 331 ? 25.890 7.645 -20.580 1.00 97.19 331 ASP A O 1
ATOM 2378 N N . ASP A 1 332 ? 24.186 7.171 -21.957 1.00 97.81 332 ASP A N 1
ATOM 2379 C CA . ASP A 1 332 ? 23.178 7.026 -20.892 1.00 97.81 332 ASP A CA 1
ATOM 2380 C C . ASP A 1 332 ? 23.468 5.794 -20.028 1.00 97.81 332 ASP A C 1
ATOM 2382 O O . ASP A 1 332 ? 23.331 5.829 -18.808 1.00 97.81 332 ASP A O 1
ATOM 2386 N N . ILE A 1 333 ? 23.933 4.717 -20.667 1.00 98.25 333 ILE A N 1
ATOM 2387 C CA . ILE A 1 333 ? 24.341 3.473 -20.006 1.00 98.25 333 ILE A CA 1
ATOM 2388 C C . ILE A 1 333 ? 25.628 3.688 -19.189 1.00 98.25 333 ILE A C 1
ATOM 2390 O O . ILE A 1 333 ? 25.689 3.296 -18.023 1.00 98.25 333 ILE A O 1
ATOM 2394 N N . ARG A 1 334 ? 26.644 4.361 -19.756 1.00 97.88 334 ARG A N 1
ATOM 2395 C CA . ARG A 1 334 ? 27.883 4.703 -19.028 1.00 97.88 334 ARG A CA 1
ATOM 2396 C C . ARG A 1 334 ? 27.635 5.644 -17.847 1.00 97.88 334 ARG A C 1
ATOM 2398 O O . ARG A 1 334 ? 28.239 5.440 -16.797 1.00 97.88 334 ARG A O 1
ATOM 2405 N N . ALA A 1 335 ? 26.680 6.566 -17.944 1.00 98.12 335 ALA A N 1
ATOM 2406 C CA . ALA A 1 335 ? 26.321 7.450 -16.835 1.00 98.12 335 ALA A CA 1
ATOM 2407 C C . ALA A 1 335 ? 25.809 6.709 -15.578 1.00 98.12 335 ALA A C 1
ATOM 2409 O O . ALA A 1 335 ? 25.954 7.227 -14.470 1.00 98.12 335 ALA A O 1
ATOM 2410 N N . VAL A 1 336 ? 25.255 5.493 -15.708 1.00 97.94 336 VAL A N 1
ATOM 2411 C CA . VAL A 1 336 ? 24.866 4.658 -14.549 1.00 97.94 336 VAL A CA 1
ATOM 2412 C C . VAL A 1 336 ? 26.090 4.053 -13.847 1.00 97.94 336 VAL A C 1
ATOM 2414 O O . VAL A 1 336 ? 26.082 3.910 -12.629 1.00 97.94 336 VAL A O 1
ATOM 2417 N N . LYS A 1 337 ? 27.176 3.764 -14.578 1.00 96.62 337 LYS A N 1
ATOM 2418 C CA . LYS A 1 337 ? 28.481 3.412 -13.988 1.00 96.62 337 LYS A CA 1
ATOM 2419 C C . LYS A 1 337 ? 29.115 4.639 -13.323 1.00 96.62 337 LYS A C 1
ATOM 2421 O O . LYS A 1 337 ? 29.523 4.586 -12.168 1.00 96.62 337 LYS A O 1
ATOM 2426 N N . GLU A 1 338 ? 29.156 5.764 -14.036 1.00 97.50 338 GLU A N 1
ATOM 2427 C CA . GLU A 1 338 ? 29.756 7.026 -13.571 1.00 97.50 338 GLU A CA 1
ATOM 2428 C C . GLU A 1 338 ? 29.069 7.581 -12.311 1.00 97.50 338 GLU A C 1
ATOM 2430 O O . GLU A 1 338 ? 29.738 8.182 -11.467 1.00 97.50 338 GLU A O 1
ATOM 2435 N N . TRP A 1 339 ? 27.769 7.306 -12.125 1.00 98.25 339 TRP A N 1
ATOM 2436 C CA . TRP A 1 339 ? 27.036 7.581 -10.883 1.00 98.25 339 TRP A CA 1
ATOM 2437 C C . TRP A 1 339 ? 27.791 7.079 -9.647 1.00 98.25 339 TRP A C 1
ATOM 2439 O O . TRP A 1 339 ? 27.828 7.792 -8.652 1.00 98.25 339 TRP A O 1
ATOM 2449 N N . MET A 1 340 ? 28.464 5.921 -9.698 1.00 96.44 340 MET A N 1
ATOM 2450 C CA . MET A 1 340 ? 29.164 5.339 -8.540 1.00 96.44 340 MET A CA 1
ATOM 2451 C C . MET A 1 340 ? 30.284 6.224 -7.973 1.00 96.44 340 MET A C 1
ATOM 2453 O O . MET A 1 340 ? 30.596 6.115 -6.787 1.00 96.44 340 MET A O 1
ATOM 2457 N N . VAL A 1 341 ? 30.875 7.106 -8.790 1.00 95.69 341 VAL A N 1
ATOM 2458 C CA . VAL A 1 341 ? 31.999 7.971 -8.390 1.00 95.69 341 VAL A CA 1
ATOM 2459 C C . VAL A 1 341 ? 31.562 8.998 -7.343 1.00 95.69 341 VAL A C 1
ATOM 2461 O O . VAL A 1 341 ? 32.239 9.181 -6.335 1.00 95.69 341 VAL A O 1
ATOM 2464 N N . ASN A 1 342 ? 30.412 9.641 -7.566 1.00 95.81 342 ASN A N 1
ATOM 2465 C CA . ASN A 1 342 ? 29.864 10.687 -6.690 1.00 95.81 342 ASN A CA 1
ATOM 2466 C C . ASN A 1 342 ? 28.589 10.244 -5.944 1.00 95.81 342 ASN A C 1
ATOM 2468 O O . ASN A 1 342 ? 28.081 10.974 -5.098 1.00 95.81 342 ASN A O 1
ATOM 2472 N N . ARG A 1 343 ? 28.066 9.058 -6.280 1.00 97.38 343 ARG A N 1
ATOM 2473 C CA . ARG A 1 343 ? 26.804 8.445 -5.821 1.00 97.38 343 ARG A CA 1
ATOM 2474 C C . ARG A 1 343 ? 25.572 9.328 -6.032 1.00 97.38 343 ARG A C 1
ATOM 2476 O O . ARG A 1 343 ? 24.609 9.283 -5.271 1.00 97.38 343 ARG A O 1
ATOM 2483 N N . THR A 1 344 ? 25.633 10.150 -7.072 1.00 96.44 344 THR A N 1
ATOM 2484 C CA . THR A 1 344 ? 24.613 11.103 -7.513 1.00 96.44 344 THR A CA 1
ATOM 2485 C C . THR A 1 344 ? 24.864 11.420 -8.990 1.00 96.44 344 THR A C 1
ATOM 2487 O O . THR A 1 344 ? 25.975 11.210 -9.488 1.00 96.44 344 THR A O 1
ATOM 2490 N N . SER A 1 345 ? 23.856 11.901 -9.718 1.00 96.56 345 SER A N 1
ATOM 2491 C CA . SER A 1 345 ? 23.988 12.226 -11.142 1.00 96.56 345 SER A CA 1
ATOM 2492 C C . SER A 1 345 ? 22.983 13.285 -11.589 1.00 96.56 345 SER A C 1
ATOM 2494 O O . SER A 1 345 ? 21.884 13.402 -11.053 1.00 96.56 345 SER A O 1
ATOM 2496 N N . THR A 1 346 ? 23.363 14.043 -12.616 1.00 95.56 346 THR A N 1
ATOM 2497 C CA . THR A 1 346 ? 22.494 14.980 -13.343 1.00 95.56 346 THR A CA 1
ATOM 2498 C C . THR A 1 346 ? 22.118 14.470 -14.737 1.00 95.56 346 THR A C 1
ATOM 2500 O O . THR A 1 346 ? 21.491 15.201 -15.502 1.00 95.56 346 THR A O 1
ATOM 2503 N N . ARG A 1 347 ? 22.487 13.228 -15.093 1.00 97.19 347 ARG A N 1
ATOM 2504 C CA . ARG A 1 347 ? 22.093 12.612 -16.366 1.00 97.19 347 ARG A CA 1
ATOM 2505 C C . ARG A 1 347 ? 20.611 12.246 -16.334 1.00 97.19 347 ARG A C 1
ATOM 2507 O O . ARG A 1 347 ? 20.170 11.497 -15.464 1.00 97.19 347 ARG A O 1
ATOM 2514 N N . GLU A 1 348 ? 19.884 12.741 -17.324 1.00 97.31 348 GLU A N 1
ATOM 2515 C CA . GLU A 1 348 ? 18.536 12.298 -17.667 1.00 97.31 348 GLU A CA 1
ATOM 2516 C C . GLU A 1 348 ? 18.604 11.037 -18.545 1.00 97.31 348 GLU A C 1
ATOM 2518 O O . GLU A 1 348 ? 19.449 10.947 -19.436 1.00 97.31 348 GLU A O 1
ATOM 2523 N N . ILE A 1 349 ? 17.739 10.059 -18.273 1.00 97.31 349 ILE A N 1
ATOM 2524 C CA . ILE A 1 349 ? 17.668 8.758 -18.945 1.00 97.31 349 ILE A CA 1
ATOM 2525 C C . ILE A 1 349 ? 16.231 8.422 -19.367 1.00 97.31 349 ILE A C 1
ATOM 2527 O O . ILE A 1 349 ? 15.257 8.811 -18.722 1.00 97.31 349 ILE A O 1
ATOM 2531 N N . ALA A 1 350 ? 16.111 7.649 -20.447 1.00 97.06 350 ALA A N 1
ATOM 2532 C CA . ALA A 1 350 ? 14.844 7.254 -21.058 1.00 97.06 350 ALA A CA 1
ATOM 2533 C C . ALA A 1 350 ? 14.392 5.851 -20.599 1.00 97.06 350 ALA A C 1
ATOM 2535 O O . ALA A 1 350 ? 14.525 4.862 -21.328 1.00 97.06 350 ALA A O 1
ATOM 2536 N N . TYR A 1 351 ? 13.852 5.763 -19.384 1.00 96.38 351 TYR A N 1
ATOM 2537 C CA . TYR A 1 351 ? 13.359 4.515 -18.793 1.00 96.38 351 TYR A CA 1
ATOM 2538 C C . TYR A 1 351 ? 12.054 4.039 -19.456 1.00 96.38 351 TYR A C 1
ATOM 2540 O O . TYR A 1 351 ? 11.172 4.836 -19.770 1.00 96.38 351 TYR A O 1
ATOM 2548 N N . ARG A 1 352 ? 11.891 2.725 -19.655 1.00 97.38 352 ARG A N 1
ATOM 2549 C CA . ARG A 1 352 ? 10.659 2.122 -20.196 1.00 97.38 352 ARG A CA 1
ATOM 2550 C C . ARG A 1 352 ? 10.093 1.074 -19.233 1.00 97.38 352 ARG A C 1
ATOM 2552 O O . ARG A 1 352 ? 10.729 0.034 -19.050 1.00 97.38 352 ARG A O 1
ATOM 2559 N N . PRO A 1 353 ? 8.914 1.294 -18.623 1.00 97.25 353 PRO A N 1
ATOM 2560 C CA . PRO A 1 353 ? 8.322 0.313 -17.721 1.00 97.25 353 PRO A CA 1
ATOM 2561 C C . PRO A 1 353 ? 7.905 -0.964 -18.462 1.00 97.25 353 PRO A C 1
ATOM 2563 O O . PRO A 1 353 ? 7.499 -0.914 -19.623 1.00 97.25 353 PRO A O 1
ATOM 2566 N N . ALA A 1 354 ? 7.962 -2.113 -17.784 1.00 97.44 354 ALA A N 1
ATOM 2567 C CA . ALA A 1 354 ? 7.485 -3.380 -18.342 1.00 97.44 354 ALA A CA 1
ATOM 2568 C C . ALA A 1 354 ? 5.963 -3.390 -18.572 1.00 97.44 354 ALA A C 1
ATOM 2570 O O . ALA A 1 354 ? 5.493 -4.114 -19.450 1.00 97.44 354 ALA A O 1
ATOM 2571 N N . ARG A 1 355 ? 5.211 -2.623 -17.768 1.00 97.81 355 ARG A N 1
ATOM 2572 C CA . ARG A 1 355 ? 3.738 -2.549 -17.738 1.00 97.81 355 ARG A CA 1
ATOM 2573 C C . ARG A 1 355 ? 3.232 -1.303 -16.999 1.00 97.81 355 ARG A C 1
ATOM 2575 O O . ARG A 1 355 ? 3.994 -0.646 -16.286 1.00 97.81 355 ARG A O 1
ATOM 2582 N N . VAL A 1 356 ? 1.932 -1.034 -17.111 1.00 98.06 356 VAL A N 1
ATOM 2583 C CA . VAL A 1 356 ? 1.224 0.045 -16.399 1.00 98.06 356 VAL A CA 1
ATOM 2584 C C . VAL A 1 356 ? 0.129 -0.535 -15.493 1.00 98.06 356 VAL A C 1
ATOM 2586 O O . VAL A 1 356 ? -0.636 -1.397 -15.923 1.00 98.06 356 VAL A O 1
ATOM 2589 N N . LEU A 1 357 ? 0.038 -0.061 -14.246 1.00 98.06 357 LEU A N 1
ATOM 2590 C CA . LEU A 1 357 ? -1.064 -0.365 -13.317 1.00 98.06 357 LEU A CA 1
ATOM 2591 C C . LEU A 1 357 ? -1.984 0.853 -13.171 1.00 98.06 357 LEU A C 1
ATOM 2593 O O . LEU A 1 357 ? -1.508 1.975 -13.026 1.00 98.06 357 LEU A O 1
ATOM 2597 N N . MET A 1 358 ? -3.296 0.649 -13.160 1.00 96.62 358 MET A N 1
ATOM 2598 C CA . MET A 1 358 ? -4.278 1.726 -13.035 1.00 96.62 358 MET A CA 1
ATOM 2599 C C . MET A 1 358 ? -5.369 1.372 -12.024 1.00 96.62 358 MET A C 1
ATOM 2601 O O . MET A 1 358 ? -5.596 0.204 -11.706 1.00 96.62 358 MET A O 1
ATOM 2605 N N . GLN A 1 359 ? -6.068 2.396 -11.545 1.00 95.69 359 GLN A N 1
ATOM 2606 C CA . GLN A 1 359 ? -7.279 2.273 -10.732 1.00 95.69 359 GLN A CA 1
ATOM 2607 C C . GLN A 1 359 ? -8.399 3.141 -11.316 1.00 95.69 359 GLN A C 1
ATOM 2609 O O . GLN A 1 359 ? -8.123 4.015 -12.136 1.00 95.69 359 GLN A O 1
ATOM 2614 N N . ASP A 1 360 ? -9.665 2.900 -10.979 1.00 94.62 360 ASP A N 1
ATOM 2615 C CA . ASP A 1 360 ? -10.788 3.456 -11.749 1.00 94.62 360 ASP A CA 1
ATOM 2616 C C . ASP A 1 360 ? -10.952 4.988 -11.690 1.00 94.62 360 ASP A C 1
ATOM 2618 O O . ASP A 1 360 ? -11.467 5.572 -12.649 1.00 94.62 360 ASP A O 1
ATOM 2622 N N . PHE A 1 361 ? -10.510 5.675 -10.632 1.00 93.00 361 PHE A N 1
ATOM 2623 C CA . PHE A 1 361 ? -10.586 7.145 -10.548 1.00 93.00 361 PHE A CA 1
ATOM 2624 C C . PHE A 1 361 ? -9.623 7.835 -11.523 1.00 93.00 361 PHE A C 1
ATOM 2626 O O . PHE A 1 361 ? -9.980 8.859 -12.102 1.00 93.00 361 PHE A O 1
ATOM 2633 N N . THR A 1 362 ? -8.421 7.290 -11.726 1.00 93.06 362 THR A N 1
ATOM 2634 C CA . THR A 1 362 ? -7.418 7.841 -12.663 1.00 93.06 362 THR A CA 1
ATOM 2635 C C . THR A 1 362 ? -7.387 7.122 -14.012 1.00 93.06 362 THR A C 1
ATOM 2637 O O . THR A 1 362 ? -6.910 7.677 -14.997 1.00 93.06 362 THR A O 1
ATOM 2640 N N . GLY A 1 363 ? -7.943 5.916 -14.087 1.00 93.25 363 GLY A N 1
ATOM 2641 C CA . GLY A 1 363 ? -8.067 5.129 -15.307 1.00 93.25 363 GLY A CA 1
ATOM 2642 C C . GLY A 1 363 ? -9.221 5.567 -16.208 1.00 93.25 363 GLY A C 1
ATOM 2643 O O . GLY A 1 363 ? -9.071 5.520 -17.423 1.00 93.25 363 GLY A O 1
ATOM 2644 N N . VAL A 1 364 ? -10.342 6.059 -15.658 1.00 95.12 364 VAL A N 1
ATOM 2645 C CA . VAL A 1 364 ? -11.416 6.660 -16.480 1.00 95.12 364 VAL A CA 1
ATOM 2646 C C . VAL A 1 364 ? -10.900 7.826 -17.342 1.00 95.12 364 VAL A C 1
ATOM 2648 O O . VAL A 1 364 ? -11.063 7.727 -18.557 1.00 95.12 364 VAL A O 1
ATOM 2651 N N . PRO A 1 365 ? -10.250 8.884 -16.806 1.00 94.69 365 PRO A N 1
ATOM 2652 C CA . PRO A 1 365 ? -9.744 9.972 -17.648 1.00 94.69 365 PRO A CA 1
ATOM 2653 C C . PRO A 1 365 ? -8.677 9.504 -18.650 1.00 94.69 365 PRO A C 1
ATOM 2655 O O . PRO A 1 365 ? -8.763 9.849 -19.819 1.00 94.69 365 PRO A O 1
ATOM 2658 N N . ALA A 1 366 ? -7.754 8.619 -18.265 1.00 92.50 366 ALA A N 1
ATOM 2659 C CA . ALA A 1 366 ? -6.747 8.107 -19.199 1.00 92.50 366 ALA A CA 1
ATOM 2660 C C . ALA A 1 366 ? -7.343 7.272 -20.360 1.00 92.50 366 ALA A C 1
ATOM 2662 O O . ALA A 1 366 ? -6.826 7.283 -21.478 1.00 92.50 366 ALA A O 1
ATOM 2663 N N . VAL A 1 367 ? -8.453 6.555 -20.134 1.00 93.44 367 VAL A N 1
ATOM 2664 C CA . VAL A 1 367 ? -9.187 5.852 -21.206 1.00 93.44 367 VAL A CA 1
ATOM 2665 C C . VAL A 1 367 ? -10.039 6.826 -22.035 1.00 93.44 367 VAL A C 1
ATOM 2667 O O . VAL A 1 367 ? -10.192 6.605 -23.238 1.00 93.44 367 VAL A O 1
ATOM 2670 N N . VAL A 1 368 ? -10.539 7.924 -21.447 1.00 95.31 368 VAL A N 1
ATOM 2671 C CA . VAL A 1 368 ? -11.145 9.056 -22.183 1.00 95.31 368 VAL A CA 1
ATOM 2672 C C . VAL A 1 368 ? -10.125 9.673 -23.136 1.00 95.31 368 VAL A C 1
ATOM 2674 O O . VAL A 1 368 ? -10.431 9.844 -24.316 1.00 95.31 368 VAL A O 1
ATOM 2677 N N . ASP A 1 369 ? -8.899 9.904 -22.678 1.00 93.88 369 ASP A N 1
ATOM 2678 C CA . ASP A 1 369 ? -7.854 10.530 -23.486 1.00 93.88 369 ASP A CA 1
ATOM 2679 C C . ASP A 1 369 ? -7.398 9.599 -24.620 1.00 93.88 369 ASP A C 1
ATOM 2681 O O . ASP A 1 369 ? -7.322 10.026 -25.775 1.00 93.88 369 ASP A O 1
ATOM 2685 N N . LEU A 1 370 ? -7.251 8.290 -24.369 1.00 93.19 370 LEU A N 1
ATOM 2686 C CA . LEU A 1 370 ? -7.040 7.295 -25.433 1.00 93.19 370 LEU A CA 1
ATOM 2687 C C . LEU A 1 370 ? -8.208 7.222 -26.442 1.00 93.19 370 LEU A C 1
ATOM 2689 O O . LEU A 1 370 ? -7.972 7.003 -27.635 1.00 93.19 370 LEU A O 1
ATOM 2693 N N . ALA A 1 371 ? -9.459 7.405 -26.006 1.00 94.69 371 ALA A N 1
ATOM 2694 C CA . ALA A 1 371 ? -10.623 7.445 -26.896 1.00 94.69 371 ALA A CA 1
ATOM 2695 C C . ALA A 1 371 ? -10.631 8.716 -27.766 1.00 94.69 371 ALA A C 1
ATOM 2697 O O . ALA A 1 371 ? -10.765 8.627 -28.990 1.00 94.69 371 ALA A O 1
ATOM 2698 N N . ALA A 1 372 ? -10.395 9.881 -27.161 1.00 95.06 372 ALA A N 1
ATOM 2699 C CA . ALA A 1 372 ? -10.308 11.170 -27.843 1.00 95.06 372 ALA A CA 1
ATOM 2700 C C . ALA A 1 372 ? -9.133 11.219 -28.836 1.00 95.06 372 ALA A C 1
ATOM 2702 O O . ALA A 1 372 ? -9.287 11.680 -29.969 1.00 95.06 372 ALA A O 1
ATOM 2703 N N . MET A 1 373 ? -7.980 10.641 -28.478 1.00 93.88 373 MET A N 1
ATOM 2704 C CA . MET A 1 373 ? -6.847 10.461 -29.393 1.00 93.88 373 MET A CA 1
ATOM 2705 C C . MET A 1 373 ? -7.216 9.603 -30.611 1.00 93.88 373 MET A C 1
ATOM 2707 O O . MET A 1 373 ? -6.749 9.886 -31.718 1.00 93.88 373 MET A O 1
ATOM 2711 N N . ARG A 1 374 ? -8.065 8.574 -30.460 1.00 94.94 374 ARG A N 1
ATOM 2712 C CA . ARG A 1 374 ? -8.558 7.789 -31.606 1.00 94.94 374 ARG A CA 1
ATOM 2713 C C . ARG A 1 374 ? -9.472 8.604 -32.513 1.00 94.94 374 ARG A C 1
ATOM 2715 O O . ARG A 1 374 ? -9.297 8.529 -33.729 1.00 94.94 374 ARG A O 1
ATOM 2722 N N . ASP A 1 375 ? -10.390 9.400 -31.969 1.00 94.38 375 ASP A N 1
ATOM 2723 C CA . ASP A 1 375 ? -11.244 10.281 -32.778 1.00 94.38 375 ASP A CA 1
ATOM 2724 C C . ASP A 1 375 ? -10.437 11.384 -33.485 1.00 94.38 375 ASP A C 1
ATOM 2726 O O . ASP A 1 375 ? -10.667 11.654 -34.667 1.00 94.38 375 ASP A O 1
ATOM 2730 N N . ALA A 1 376 ? -9.410 11.940 -32.839 1.00 93.62 376 ALA A N 1
ATOM 2731 C CA . ALA A 1 376 ? -8.474 12.875 -33.462 1.00 93.62 376 ALA A CA 1
ATOM 2732 C C . ALA A 1 376 ? -7.692 12.228 -34.624 1.00 93.62 376 ALA A C 1
ATOM 2734 O O . ALA A 1 376 ? -7.638 12.763 -35.733 1.00 93.62 376 ALA A O 1
ATOM 2735 N N . VAL A 1 377 ? -7.131 11.032 -34.413 1.00 92.81 377 VAL A N 1
ATOM 2736 C CA . VAL A 1 377 ? -6.390 10.272 -35.440 1.00 92.81 377 VAL A CA 1
ATOM 2737 C C . VAL A 1 377 ? -7.288 9.862 -36.616 1.00 92.81 377 VAL A C 1
ATOM 2739 O O . VAL A 1 377 ? -6.861 9.954 -37.770 1.00 92.81 377 VAL A O 1
ATOM 2742 N N . LYS A 1 378 ? -8.546 9.493 -36.349 1.00 92.75 378 LYS A N 1
ATOM 2743 C CA . LYS A 1 378 ? -9.592 9.220 -37.351 1.00 92.75 378 LYS A CA 1
ATOM 2744 C C . LYS A 1 378 ? -9.963 10.468 -38.152 1.00 92.75 378 LYS A C 1
ATOM 2746 O O . LYS A 1 378 ? -10.025 10.394 -39.376 1.00 92.75 378 LYS A O 1
ATOM 2751 N N . THR A 1 379 ? -10.132 11.614 -37.492 1.00 92.00 379 THR A N 1
ATOM 2752 C CA . THR A 1 379 ? -10.408 12.918 -38.130 1.00 92.00 379 THR A CA 1
ATOM 2753 C C . THR A 1 379 ? -9.248 13.356 -39.028 1.00 92.00 379 THR A C 1
ATOM 2755 O O . THR A 1 379 ? -9.453 13.865 -40.127 1.00 92.00 379 THR A O 1
ATOM 2758 N N . LEU A 1 380 ? -8.010 13.047 -38.632 1.00 92.31 380 LEU A N 1
ATOM 2759 C CA . LEU A 1 380 ? -6.821 13.197 -39.473 1.00 92.31 380 LEU A CA 1
ATOM 2760 C C . LEU A 1 380 ? -6.684 12.107 -40.560 1.00 92.31 380 LEU A C 1
ATOM 2762 O O . LEU A 1 380 ? -5.677 12.080 -41.269 1.00 92.31 380 LEU A O 1
ATOM 2766 N N . GLY A 1 381 ? -7.652 11.211 -40.751 1.00 91.94 381 GLY A N 1
ATOM 2767 C CA . GLY A 1 381 ? -7.602 10.175 -41.788 1.00 91.94 381 GLY A CA 1
ATOM 2768 C C . GLY A 1 381 ? -6.422 9.212 -41.619 1.00 91.94 381 GLY A C 1
ATOM 2769 O O . GLY A 1 381 ? -5.728 8.899 -42.587 1.00 91.94 381 GLY A O 1
ATOM 2770 N N . ALA A 1 382 ? -6.144 8.798 -40.383 1.00 89.88 382 ALA A N 1
ATOM 2771 C CA . ALA A 1 382 ? -5.145 7.793 -40.035 1.00 89.88 382 ALA A CA 1
ATOM 2772 C C . ALA A 1 382 ? -5.778 6.664 -39.198 1.00 89.88 382 ALA A C 1
ATOM 2774 O O . ALA A 1 382 ? -6.858 6.816 -38.631 1.00 89.88 382 ALA A O 1
ATOM 2775 N N . SER A 1 383 ? -5.121 5.498 -39.138 1.00 91.69 383 SER A N 1
ATOM 2776 C CA . SER A 1 383 ? -5.689 4.331 -38.446 1.00 91.69 383 SER A CA 1
ATOM 2777 C C . SER A 1 383 ? -5.727 4.517 -36.929 1.00 91.69 383 SER A C 1
ATOM 2779 O O . SER A 1 383 ? -4.681 4.681 -36.295 1.00 91.69 383 SER A O 1
ATOM 2781 N N . THR A 1 384 ? -6.919 4.377 -36.346 1.00 91.50 384 THR A N 1
ATOM 2782 C CA . THR A 1 384 ? -7.159 4.405 -34.895 1.00 91.50 384 THR A CA 1
ATOM 2783 C C . THR A 1 384 ? -6.381 3.329 -34.141 1.00 91.50 384 THR A C 1
ATOM 2785 O O . THR A 1 384 ? -6.022 3.543 -32.989 1.00 91.50 384 THR A O 1
ATOM 2788 N N . SER A 1 385 ? -6.051 2.203 -34.788 1.00 88.81 385 SER A N 1
ATOM 2789 C CA . SER A 1 385 ? -5.250 1.120 -34.193 1.00 88.81 385 SER A CA 1
ATOM 2790 C C . SER A 1 385 ? -3.815 1.524 -33.830 1.00 88.81 385 SER A C 1
ATOM 2792 O O . SER A 1 385 ? -3.141 0.790 -33.117 1.00 88.81 385 SER A O 1
ATOM 2794 N N . LYS A 1 386 ? -3.338 2.696 -34.277 1.00 88.25 386 LYS A N 1
ATOM 2795 C CA . LYS A 1 386 ? -2.063 3.272 -33.815 1.00 88.25 386 LYS A CA 1
ATOM 2796 C C . LYS A 1 386 ? -2.139 3.865 -32.405 1.00 88.25 386 LYS A C 1
ATOM 2798 O O . LYS A 1 386 ? -1.099 4.044 -31.783 1.00 88.25 386 LYS A O 1
ATOM 2803 N N . ILE A 1 387 ? -3.341 4.165 -31.912 1.00 92.75 387 ILE A N 1
ATOM 2804 C CA . ILE A 1 387 ? -3.585 4.554 -30.521 1.00 92.75 387 ILE A CA 1
ATOM 2805 C C . ILE A 1 387 ? -4.024 3.294 -29.779 1.00 92.75 387 ILE A C 1
ATOM 2807 O O . ILE A 1 387 ? -5.202 2.922 -29.755 1.00 92.75 387 ILE A O 1
ATOM 2811 N N . ASN A 1 388 ? -3.029 2.595 -29.244 1.00 93.94 388 ASN A N 1
ATOM 2812 C CA . ASN A 1 388 ? -3.205 1.382 -28.467 1.00 93.94 388 ASN A CA 1
ATOM 2813 C C . ASN A 1 388 ? -2.017 1.192 -27.509 1.00 93.94 388 ASN A C 1
ATOM 2815 O O . ASN A 1 388 ? -0.886 1.470 -27.922 1.00 93.94 388 ASN A O 1
ATOM 2819 N N . PRO A 1 389 ? -2.223 0.680 -26.282 1.00 95.00 389 PRO A N 1
ATOM 2820 C CA . PRO A 1 389 ? -1.119 0.297 -25.414 1.00 95.00 389 PRO A CA 1
ATOM 2821 C C . PRO A 1 389 ? -0.153 -0.710 -26.062 1.00 95.00 389 PRO A C 1
ATOM 2823 O O . PRO A 1 389 ? -0.563 -1.722 -26.639 1.00 95.00 389 PRO A O 1
ATOM 2826 N N . GLN A 1 390 ? 1.144 -0.416 -25.965 1.00 93.31 390 GLN A N 1
ATOM 2827 C CA . GLN A 1 390 ? 2.268 -1.231 -26.450 1.00 93.31 390 GLN A CA 1
ATOM 2828 C C . GLN A 1 390 ? 2.895 -2.094 -25.342 1.00 93.31 390 GLN A C 1
ATOM 2830 O O . GLN A 1 390 ? 3.624 -3.044 -25.631 1.00 93.31 390 GLN A O 1
ATOM 2835 N N . VAL A 1 391 ? 2.604 -1.763 -24.083 1.00 94.31 391 VAL A N 1
ATOM 2836 C CA . VAL A 1 391 ? 2.905 -2.555 -22.884 1.00 94.31 391 VAL A CA 1
ATOM 2837 C C . VAL A 1 391 ? 1.594 -3.067 -22.267 1.00 94.31 391 VAL A C 1
ATOM 2839 O O . VAL A 1 391 ? 0.544 -2.479 -22.535 1.00 94.31 391 VAL A O 1
ATOM 2842 N N . PRO A 1 392 ? 1.614 -4.139 -21.453 1.00 96.06 392 PRO A N 1
ATOM 2843 C CA . PRO A 1 392 ? 0.450 -4.573 -20.685 1.00 96.06 392 PRO A CA 1
ATOM 2844 C C . PRO A 1 392 ? -0.066 -3.462 -19.768 1.00 96.06 392 PRO A C 1
ATOM 2846 O O . PRO A 1 392 ? 0.725 -2.776 -19.112 1.00 96.06 392 PRO A O 1
ATOM 2849 N N . VAL A 1 393 ? -1.387 -3.323 -19.700 1.00 97.12 393 VAL A N 1
ATOM 2850 C CA . VAL A 1 393 ? -2.076 -2.364 -18.835 1.00 97.12 393 VAL A CA 1
ATOM 2851 C C . VAL A 1 393 ? -3.137 -3.093 -18.034 1.00 97.12 393 VAL A C 1
ATOM 2853 O O . VAL A 1 393 ? -3.993 -3.769 -18.605 1.00 97.12 393 VAL A O 1
ATOM 2856 N N . ASP A 1 394 ? -3.086 -2.933 -16.718 1.00 97.31 394 ASP A N 1
ATOM 2857 C CA . ASP A 1 394 ? -4.024 -3.543 -15.783 1.00 97.31 394 ASP A CA 1
ATOM 2858 C C . ASP A 1 394 ? -4.733 -2.457 -14.974 1.00 97.31 394 ASP A C 1
ATOM 2860 O O . ASP A 1 394 ? -4.135 -1.855 -14.084 1.00 97.31 394 ASP A O 1
ATOM 2864 N N . LEU A 1 395 ? -6.008 -2.207 -15.272 1.00 97.44 395 LEU A N 1
ATOM 2865 C CA . LEU A 1 395 ? -6.871 -1.330 -14.483 1.00 97.44 395 LEU A CA 1
ATOM 2866 C C . LEU A 1 395 ? -7.672 -2.164 -13.485 1.00 97.44 395 LEU A C 1
ATOM 2868 O O . LEU A 1 395 ? -8.334 -3.118 -13.880 1.00 97.44 395 LEU A O 1
ATOM 2872 N N . VAL A 1 396 ? -7.657 -1.797 -12.206 1.00 97.50 396 VAL A N 1
ATOM 2873 C CA . VAL A 1 396 ? -8.474 -2.439 -11.162 1.00 97.50 396 VAL A CA 1
ATOM 2874 C C . VAL A 1 396 ? -9.561 -1.478 -10.684 1.00 97.50 396 VAL A C 1
ATOM 2876 O O . VAL A 1 396 ? -9.293 -0.299 -10.475 1.00 97.50 396 VAL A O 1
ATOM 2879 N N . ILE A 1 397 ? -10.797 -1.959 -10.546 1.00 97.19 397 ILE A N 1
ATOM 2880 C CA . ILE A 1 397 ? -11.917 -1.145 -10.058 1.00 97.19 397 ILE A CA 1
ATOM 2881 C C . ILE A 1 397 ? -12.070 -1.349 -8.545 1.00 97.19 397 ILE A C 1
ATOM 2883 O O . ILE A 1 397 ? -12.572 -2.377 -8.094 1.00 97.19 397 ILE A O 1
ATOM 2887 N N . ASP A 1 398 ? -11.600 -0.369 -7.772 1.00 96.25 398 ASP A N 1
ATOM 2888 C CA . ASP A 1 398 ? -11.453 -0.442 -6.311 1.00 96.25 398 ASP A CA 1
ATOM 2889 C C . ASP A 1 398 ? -11.655 0.900 -5.574 1.00 96.25 398 ASP A C 1
ATOM 2891 O O . ASP A 1 398 ? -11.763 0.915 -4.344 1.00 96.25 398 ASP A O 1
ATOM 2895 N N . HIS A 1 399 ? -11.742 2.026 -6.288 1.00 96.19 399 HIS A N 1
ATOM 2896 C CA . HIS A 1 399 ? -11.990 3.367 -5.742 1.00 96.19 399 HIS A CA 1
ATOM 2897 C C . HIS A 1 399 ? -13.476 3.769 -5.778 1.00 96.19 399 HIS A C 1
ATOM 2899 O O . HIS A 1 399 ? -13.849 4.794 -5.206 1.00 96.19 399 HIS A O 1
ATOM 2905 N N . SER A 1 400 ? -14.344 2.967 -6.399 1.00 95.12 400 SER A N 1
ATOM 2906 C CA . SER A 1 400 ? -15.786 3.219 -6.532 1.00 95.12 400 SER A CA 1
ATOM 2907 C C . SER A 1 400 ? -16.644 2.820 -5.322 1.00 95.12 400 SER A C 1
ATOM 2909 O O . SER A 1 400 ? -17.684 3.444 -5.090 1.00 95.12 400 SER A O 1
ATOM 2911 N N . VAL A 1 401 ? -16.230 1.814 -4.544 1.00 95.88 401 VAL A N 1
ATOM 2912 C CA . VAL A 1 401 ? -17.007 1.284 -3.409 1.00 95.88 401 VAL A CA 1
ATOM 2913 C C . VAL A 1 401 ? -16.962 2.229 -2.206 1.00 95.88 401 VAL A C 1
ATOM 2915 O O . VAL A 1 401 ? -15.921 2.809 -1.881 1.00 95.88 401 VAL A O 1
ATOM 2918 N N . MET A 1 402 ? -18.097 2.372 -1.518 1.00 97.31 402 MET A N 1
ATOM 2919 C CA . MET A 1 402 ? -18.266 3.216 -0.332 1.00 97.31 402 MET A CA 1
ATOM 2920 C C . MET A 1 402 ? -18.910 2.438 0.816 1.00 97.31 402 MET A C 1
ATOM 2922 O O . MET A 1 402 ? -19.741 1.561 0.592 1.00 97.31 402 MET A O 1
ATOM 2926 N N . VAL A 1 403 ? -18.552 2.776 2.058 1.00 98.12 403 VAL A N 1
ATOM 2927 C CA . VAL A 1 403 ? -19.110 2.136 3.264 1.00 98.12 403 VAL A CA 1
ATOM 2928 C C . VAL A 1 403 ? -20.434 2.805 3.668 1.00 98.12 403 VAL A C 1
ATOM 2930 O O . VAL A 1 403 ? -20.565 3.384 4.747 1.00 98.12 403 VAL A O 1
ATOM 2933 N N . ASP A 1 404 ? -21.437 2.775 2.790 1.00 97.31 404 ASP A N 1
ATOM 2934 C CA . ASP A 1 404 ? -22.794 3.271 3.085 1.00 97.31 404 ASP A CA 1
ATOM 2935 C C . ASP A 1 404 ? -23.509 2.429 4.155 1.00 97.31 404 ASP A C 1
ATOM 2937 O O . ASP A 1 404 ? -24.370 2.928 4.886 1.00 97.31 404 ASP A O 1
ATOM 2941 N N . LYS A 1 405 ? -23.139 1.150 4.250 1.00 97.50 405 LYS A N 1
ATOM 2942 C CA . LYS A 1 405 ? -23.631 0.142 5.192 1.00 97.50 405 LYS A CA 1
ATOM 2943 C C . LYS A 1 405 ? -22.454 -0.561 5.861 1.00 97.50 405 LYS A C 1
ATOM 2945 O O . LYS A 1 405 ? -21.393 -0.740 5.264 1.00 97.50 405 LYS A O 1
ATOM 2950 N N . PHE A 1 406 ? -22.642 -0.923 7.125 1.00 97.19 406 PHE A N 1
ATOM 2951 C CA . PHE A 1 406 ? -21.615 -1.469 8.013 1.00 97.19 406 PHE A CA 1
ATOM 2952 C C . PHE A 1 406 ? -22.266 -2.280 9.145 1.00 97.19 406 PHE A C 1
ATOM 2954 O O . PHE A 1 406 ? -23.495 -2.295 9.248 1.00 97.19 406 PHE A O 1
ATOM 2961 N N . GLY A 1 407 ? -21.464 -2.962 9.971 1.00 95.06 407 GLY A N 1
ATOM 2962 C CA . GLY A 1 407 ? -21.922 -3.619 11.207 1.00 95.06 407 GLY A CA 1
ATOM 2963 C C . GLY A 1 407 ? -23.008 -4.695 11.046 1.00 95.06 407 GLY A C 1
ATOM 2964 O O . GLY A 1 407 ? -23.682 -5.031 12.017 1.00 95.06 407 GLY A O 1
ATOM 2965 N N . THR A 1 408 ? -23.229 -5.203 9.829 1.00 96.19 408 THR A N 1
ATOM 2966 C CA . THR A 1 408 ? -24.210 -6.254 9.530 1.00 96.19 408 THR A CA 1
ATOM 2967 C C . THR A 1 408 ? -23.707 -7.174 8.418 1.00 96.19 408 THR A C 1
ATOM 2969 O O . THR A 1 408 ? -22.950 -6.753 7.544 1.00 96.19 408 THR A O 1
ATOM 2972 N N . ALA A 1 409 ? -24.196 -8.417 8.390 1.00 96.69 409 ALA A N 1
ATOM 2973 C CA . ALA A 1 409 ? -23.861 -9.396 7.351 1.00 96.69 409 ALA A CA 1
ATOM 2974 C C . ALA A 1 409 ? -24.336 -9.010 5.929 1.00 96.69 409 ALA A C 1
ATOM 2976 O O . ALA A 1 409 ? -23.866 -9.589 4.956 1.00 96.69 409 ALA A O 1
ATOM 2977 N N . LEU A 1 410 ? -25.245 -8.034 5.797 1.00 97.50 410 LEU A N 1
ATOM 2978 C CA . LEU A 1 410 ? -25.732 -7.524 4.506 1.00 97.50 410 LEU A CA 1
ATOM 2979 C C . LEU A 1 410 ? -24.926 -6.319 3.986 1.00 97.50 410 LEU A C 1
ATOM 2981 O O . LEU A 1 410 ? -25.209 -5.827 2.894 1.00 97.50 410 LEU A O 1
ATOM 2985 N N . ALA A 1 411 ? -23.943 -5.820 4.748 1.00 97.56 411 ALA A N 1
ATOM 2986 C CA . ALA A 1 411 ? -23.212 -4.600 4.406 1.00 97.56 411 ALA A CA 1
ATOM 2987 C C . ALA A 1 411 ? -22.526 -4.687 3.031 1.00 97.56 411 ALA A C 1
ATOM 2989 O O . ALA A 1 411 ? -22.674 -3.770 2.228 1.00 97.56 411 ALA A O 1
ATOM 2990 N N . PHE A 1 412 ? -21.847 -5.801 2.738 1.00 96.81 412 PHE A N 1
ATOM 2991 C CA . PHE A 1 412 ? -21.206 -6.054 1.445 1.00 96.81 412 PHE A CA 1
ATOM 2992 C C . PHE A 1 412 ? -22.185 -5.961 0.263 1.00 96.81 412 PHE A C 1
ATOM 2994 O O . PHE A 1 412 ? -21.992 -5.141 -0.631 1.00 96.81 412 PHE A O 1
ATOM 3001 N N . GLU A 1 413 ? -23.263 -6.753 0.285 1.00 95.44 413 GLU A N 1
ATOM 3002 C CA . GLU A 1 413 ? -24.267 -6.798 -0.788 1.00 95.44 413 GLU A CA 1
ATOM 3003 C C . GLU A 1 413 ? -24.884 -5.415 -1.042 1.00 95.44 413 GLU A C 1
ATOM 3005 O O . GLU A 1 413 ? -24.991 -4.971 -2.187 1.00 95.44 413 GLU A O 1
ATOM 3010 N N . GLN A 1 414 ? -25.241 -4.705 0.033 1.00 97.38 414 GLN A N 1
ATOM 3011 C CA . GLN A 1 414 ? -25.863 -3.386 -0.053 1.00 97.38 414 GLN A CA 1
ATOM 3012 C C . GLN A 1 414 ? -24.889 -2.312 -0.558 1.00 97.38 414 GLN A C 1
ATOM 3014 O O . GLN A 1 414 ? -25.292 -1.465 -1.354 1.00 97.38 414 GLN A O 1
ATOM 3019 N N . ASN A 1 415 ? -23.616 -2.351 -0.154 1.00 97.69 415 ASN A N 1
ATOM 3020 C CA . ASN A 1 415 ? -22.601 -1.417 -0.649 1.00 97.69 415 ASN A CA 1
ATOM 3021 C C . ASN A 1 415 ? -22.290 -1.657 -2.132 1.00 97.69 415 ASN A C 1
ATOM 3023 O O . ASN A 1 415 ? -22.234 -0.694 -2.890 1.00 97.69 415 ASN A O 1
ATOM 3027 N N . THR A 1 416 ? -22.166 -2.914 -2.572 1.00 94.88 416 THR A N 1
ATOM 3028 C CA . THR A 1 416 ? -21.952 -3.250 -3.991 1.00 94.88 416 THR A CA 1
ATOM 3029 C C . THR A 1 416 ? -23.180 -2.931 -4.856 1.00 94.88 416 THR A C 1
ATOM 3031 O O . THR A 1 416 ? -23.036 -2.493 -5.994 1.00 94.88 416 THR A O 1
ATOM 3034 N N . GLU A 1 417 ? -24.407 -3.069 -4.344 1.00 95.06 417 GLU A N 1
ATOM 3035 C CA . GLU A 1 417 ? -25.609 -2.573 -5.034 1.00 95.06 417 GLU A CA 1
ATOM 3036 C C . GLU A 1 417 ? -25.577 -1.045 -5.220 1.00 95.06 417 GLU A C 1
ATOM 3038 O O . GLU A 1 417 ? -25.766 -0.552 -6.332 1.00 95.06 417 GLU A O 1
ATOM 3043 N N . ILE A 1 418 ? -25.266 -0.295 -4.160 1.00 97.12 418 ILE A N 1
ATOM 3044 C CA . ILE A 1 418 ? -25.150 1.171 -4.202 1.00 97.12 418 ILE A CA 1
ATOM 3045 C C . ILE A 1 418 ? -24.000 1.621 -5.123 1.00 97.12 418 ILE A C 1
ATOM 3047 O O . ILE A 1 418 ? -24.144 2.592 -5.868 1.00 97.12 418 ILE A O 1
ATOM 3051 N N . GLU A 1 419 ? -22.873 0.910 -5.113 1.00 96.50 419 GLU A N 1
ATOM 3052 C CA . GLU A 1 419 ? -21.731 1.132 -6.001 1.00 96.50 419 GLU A CA 1
ATOM 3053 C C . GLU A 1 419 ? -22.133 1.002 -7.477 1.00 96.50 419 GLU A C 1
ATOM 3055 O O . GLU A 1 419 ? -21.891 1.932 -8.252 1.00 96.50 419 GLU A O 1
ATOM 3060 N N . TYR A 1 420 ? -22.803 -0.092 -7.857 1.00 95.38 420 TYR A N 1
ATOM 3061 C CA . TYR A 1 420 ? -23.284 -0.298 -9.226 1.00 95.38 420 TYR A CA 1
ATOM 3062 C C . TYR A 1 420 ? -24.319 0.748 -9.656 1.00 95.38 420 TYR A C 1
ATOM 3064 O O . TYR A 1 420 ? -24.268 1.219 -10.794 1.00 95.38 420 TYR A O 1
ATOM 3072 N N . GLN A 1 421 ? -25.219 1.161 -8.759 1.00 95.25 421 GLN A N 1
ATOM 3073 C CA . GLN A 1 421 ? -26.184 2.232 -9.035 1.00 95.25 421 GLN A CA 1
ATOM 3074 C C . GLN A 1 421 ? -25.501 3.587 -9.287 1.00 95.25 421 GLN A C 1
ATOM 3076 O O . GLN A 1 421 ? -25.937 4.332 -10.163 1.00 95.25 421 GLN A O 1
ATOM 3081 N N . ARG A 1 422 ? -24.424 3.907 -8.555 1.00 96.06 422 ARG A N 1
ATOM 3082 C CA . ARG A 1 422 ? -23.689 5.183 -8.673 1.00 96.06 422 ARG A CA 1
ATOM 3083 C C . ARG A 1 422 ? -22.682 5.232 -9.824 1.00 96.06 422 ARG A C 1
ATOM 3085 O O . ARG A 1 422 ? -22.410 6.315 -10.326 1.00 96.06 422 ARG A O 1
ATOM 3092 N N . ASN A 1 423 ? -22.101 4.098 -10.219 1.00 95.94 423 ASN A N 1
ATOM 3093 C CA . ASN A 1 423 ? -20.958 4.053 -11.146 1.00 95.94 423 ASN A CA 1
ATOM 3094 C C . ASN A 1 423 ? -21.285 3.462 -12.528 1.00 95.94 423 ASN A C 1
ATOM 3096 O O . ASN A 1 423 ? -20.379 3.276 -13.339 1.00 95.94 423 ASN A O 1
ATOM 3100 N N . ARG A 1 424 ? -22.565 3.189 -12.816 1.00 93.38 424 ARG A N 1
ATOM 3101 C CA . ARG A 1 424 ? -23.040 2.490 -14.023 1.00 93.38 424 ARG A CA 1
ATOM 3102 C C . ARG A 1 424 ? -22.400 2.978 -15.334 1.00 93.38 424 ARG A C 1
ATOM 3104 O O . ARG A 1 424 ? -21.849 2.162 -16.065 1.00 93.38 424 ARG A O 1
ATOM 3111 N N . GLU A 1 425 ? -22.414 4.289 -15.585 1.00 94.31 425 GLU A N 1
ATOM 3112 C CA . GLU A 1 425 ? -21.847 4.906 -16.799 1.00 94.31 425 GLU A CA 1
ATOM 3113 C C . GLU A 1 425 ? -20.319 4.716 -16.886 1.00 94.31 425 GLU A C 1
ATOM 3115 O O . GLU A 1 425 ? -19.787 4.301 -17.915 1.00 94.31 425 GLU A O 1
ATOM 3120 N N . ARG A 1 426 ? -19.607 4.920 -15.766 1.00 95.69 426 ARG A N 1
ATOM 3121 C CA . ARG A 1 426 ? -18.151 4.702 -15.666 1.00 95.69 426 ARG A CA 1
ATOM 3122 C C . ARG A 1 426 ? -17.786 3.247 -15.968 1.00 95.69 426 ARG A C 1
ATOM 3124 O O . ARG A 1 426 ? -16.773 2.985 -16.609 1.00 95.69 426 ARG A O 1
ATOM 3131 N N . TYR A 1 427 ? -18.605 2.296 -15.524 1.00 95.12 427 TYR A N 1
ATOM 3132 C CA . TYR A 1 427 ? -18.394 0.869 -15.769 1.00 95.12 427 TYR A CA 1
ATOM 3133 C C . TYR A 1 427 ? -18.742 0.456 -17.203 1.00 95.12 427 TYR A C 1
ATOM 3135 O O . TYR A 1 427 ? -18.023 -0.354 -17.784 1.00 95.12 427 TYR A O 1
ATOM 3143 N N . GLU A 1 428 ? -19.787 1.036 -17.800 1.00 93.88 428 GLU A N 1
ATOM 3144 C CA . GLU A 1 428 ? -20.084 0.894 -19.233 1.00 93.88 428 GLU A CA 1
ATOM 3145 C C . GLU A 1 428 ? -18.904 1.382 -20.084 1.00 93.88 428 GLU A C 1
ATOM 3147 O O . GLU A 1 428 ? -18.458 0.667 -20.984 1.00 93.88 428 GLU A O 1
ATOM 3152 N N . PHE A 1 429 ? -18.304 2.517 -19.724 1.00 95.19 429 PHE A N 1
ATOM 3153 C CA . PHE A 1 429 ? -17.116 3.044 -20.391 1.00 95.19 429 PHE A CA 1
ATOM 3154 C C . PHE A 1 429 ? -15.860 2.172 -20.206 1.00 95.19 429 PHE A C 1
ATOM 3156 O O . PHE A 1 429 ? -15.215 1.796 -21.187 1.00 95.19 429 PHE A O 1
ATOM 3163 N N . LEU A 1 430 ? -15.524 1.769 -18.975 1.00 94.81 430 LEU A N 1
ATOM 3164 C CA . LEU A 1 430 ? -14.356 0.910 -18.725 1.00 94.81 430 LEU A CA 1
ATOM 3165 C C . LEU A 1 430 ? -14.501 -0.483 -19.367 1.00 94.81 430 LEU A C 1
ATOM 3167 O O . LEU A 1 430 ? -13.515 -1.040 -19.856 1.00 94.81 430 LEU A O 1
ATOM 3171 N N . ARG A 1 431 ? -15.724 -1.033 -19.434 1.00 92.88 431 ARG A N 1
ATOM 3172 C CA . ARG A 1 431 ? -16.009 -2.309 -20.115 1.00 92.88 431 ARG A CA 1
ATOM 3173 C C . ARG A 1 431 ? -16.042 -2.189 -21.644 1.00 92.88 431 ARG A C 1
ATOM 3175 O O . ARG A 1 431 ? -15.864 -3.196 -22.331 1.00 92.88 431 ARG A O 1
ATOM 3182 N N . TRP A 1 432 ? -16.244 -0.989 -22.193 1.00 94.44 432 TRP A N 1
ATOM 3183 C CA . TRP A 1 432 ? -15.927 -0.700 -23.595 1.00 94.44 432 TRP A CA 1
ATOM 3184 C C . TRP A 1 432 ? -14.404 -0.684 -23.798 1.00 94.44 432 TRP A C 1
ATOM 3186 O O . TRP A 1 432 ? -13.905 -1.374 -24.687 1.00 94.44 432 TRP A O 1
ATOM 3196 N N . GLY A 1 433 ? -13.657 -0.002 -22.921 1.00 92.94 433 GLY A N 1
ATOM 3197 C CA . GLY A 1 433 ? -12.193 0.090 -22.976 1.00 92.94 433 GLY A CA 1
ATOM 3198 C C . GLY A 1 433 ? -11.497 -1.276 -23.045 1.00 92.94 433 GLY A C 1
ATOM 3199 O O . GLY A 1 433 ? -10.697 -1.508 -23.951 1.00 92.94 433 GLY A O 1
ATOM 3200 N N . SER A 1 434 ? -11.881 -2.227 -22.185 1.00 90.19 434 SER A N 1
ATOM 3201 C CA . SER A 1 434 ? -11.346 -3.607 -22.180 1.00 90.19 434 SER A CA 1
ATOM 3202 C C . SER A 1 434 ? -11.710 -4.473 -23.394 1.00 90.19 434 SER A C 1
ATOM 3204 O O . SER A 1 434 ? -11.292 -5.627 -23.473 1.00 90.19 434 SER A O 1
ATOM 3206 N N . LYS A 1 435 ? -12.475 -3.936 -24.352 1.00 90.38 435 LYS A N 1
ATOM 3207 C CA . LYS A 1 435 ? -12.749 -4.554 -25.662 1.00 90.38 435 LYS A CA 1
ATOM 3208 C C . LYS A 1 435 ? -12.254 -3.718 -26.842 1.00 90.38 435 LYS A C 1
ATOM 3210 O O . LYS A 1 435 ? -12.170 -4.238 -27.950 1.00 90.38 435 LYS A O 1
ATOM 3215 N N . ALA A 1 436 ? -11.976 -2.434 -26.627 1.00 91.94 436 ALA A N 1
ATOM 3216 C CA . ALA A 1 436 ? -11.549 -1.502 -27.663 1.00 91.94 436 ALA A CA 1
ATOM 3217 C C . ALA A 1 436 ? -10.020 -1.434 -27.818 1.00 91.94 436 ALA A C 1
ATOM 3219 O O . ALA A 1 436 ? -9.545 -1.054 -28.891 1.00 91.94 436 ALA A O 1
ATOM 3220 N N . PHE A 1 437 ? -9.253 -1.781 -26.780 1.00 92.69 437 PHE A N 1
ATOM 3221 C CA . PHE A 1 437 ? -7.791 -1.680 -26.762 1.00 92.69 437 PHE A CA 1
ATOM 3222 C C . PHE A 1 437 ? -7.123 -3.039 -26.508 1.00 92.69 437 PHE A C 1
ATOM 3224 O O . PHE A 1 437 ? -7.401 -3.697 -25.507 1.00 92.69 437 PHE A O 1
ATOM 3231 N N . ASP A 1 438 ? -6.186 -3.436 -27.375 1.00 91.88 438 ASP A N 1
ATOM 3232 C CA . ASP A 1 438 ? -5.315 -4.588 -27.114 1.00 91.88 438 ASP A CA 1
ATOM 3233 C C . ASP A 1 438 ? -4.384 -4.285 -25.926 1.00 91.88 438 ASP A C 1
ATOM 3235 O O . ASP A 1 438 ? -4.077 -3.124 -25.650 1.00 91.88 438 ASP A O 1
ATOM 3239 N N . ASN A 1 439 ? -3.898 -5.320 -25.236 1.00 92.44 439 ASN A N 1
ATOM 3240 C CA . ASN A 1 439 ? -3.063 -5.228 -24.024 1.00 92.44 439 ASN A CA 1
ATOM 3241 C C . ASN A 1 439 ? -3.710 -4.530 -22.804 1.00 92.44 439 ASN A C 1
ATOM 3243 O O . ASN A 1 439 ? -3.074 -4.486 -21.751 1.00 92.44 439 ASN A O 1
ATOM 3247 N N . PHE A 1 440 ? -4.948 -4.032 -22.906 1.00 94.44 440 PHE A N 1
ATOM 3248 C CA . PHE A 1 440 ? -5.666 -3.351 -21.827 1.00 94.44 440 PHE A CA 1
ATOM 3249 C C . PHE A 1 440 ? -6.663 -4.291 -21.135 1.00 94.44 440 PHE A C 1
ATOM 3251 O O . PHE A 1 440 ? -7.651 -4.723 -21.730 1.00 94.44 440 PHE A O 1
ATOM 3258 N N . ARG A 1 441 ? -6.418 -4.612 -19.862 1.00 95.06 441 ARG A N 1
ATOM 3259 C CA . ARG A 1 441 ? -7.273 -5.480 -19.040 1.00 95.06 441 ARG A CA 1
ATOM 3260 C C . ARG A 1 441 ? -7.932 -4.678 -17.924 1.00 95.06 441 ARG A C 1
ATOM 3262 O O . ARG A 1 441 ? -7.314 -3.796 -17.335 1.00 95.06 441 ARG A O 1
ATOM 3269 N N . VAL A 1 442 ? -9.176 -5.031 -17.604 1.00 95.75 442 VAL A N 1
ATOM 3270 C CA . VAL A 1 442 ? -9.919 -4.471 -16.468 1.00 95.75 442 VAL A CA 1
ATOM 3271 C C . VAL A 1 442 ? -10.249 -5.592 -15.491 1.00 95.75 442 VAL A C 1
ATOM 3273 O O . VAL A 1 442 ? -10.935 -6.546 -15.856 1.00 95.75 442 VAL A O 1
ATOM 3276 N N . VAL A 1 443 ? -9.770 -5.463 -14.257 1.00 96.12 443 VAL A N 1
ATOM 3277 C CA . VAL A 1 443 ? -10.204 -6.256 -13.107 1.00 96.12 443 VAL A CA 1
ATOM 3278 C C . VAL A 1 443 ? -11.472 -5.591 -12.533 1.00 96.12 443 VAL A C 1
ATOM 3280 O O . VAL A 1 443 ? -11.422 -4.412 -12.172 1.00 96.12 443 VAL A O 1
ATOM 3283 N N . PRO A 1 444 ? -12.609 -6.305 -12.486 1.00 94.38 444 PRO A N 1
ATOM 3284 C CA . PRO A 1 444 ? -13.928 -5.749 -12.184 1.00 94.38 444 PRO A CA 1
ATOM 3285 C C . PRO A 1 444 ? -14.160 -5.465 -10.686 1.00 94.38 444 PRO A C 1
ATOM 3287 O O . PRO A 1 444 ? -13.369 -5.915 -9.845 1.00 94.38 444 PRO A O 1
ATOM 3290 N N . PRO A 1 445 ? -15.254 -4.749 -10.336 1.00 93.12 445 PRO A N 1
ATOM 3291 C CA . PRO A 1 445 ? -15.575 -4.389 -8.953 1.00 93.12 445 PRO A CA 1
ATOM 3292 C C . PRO A 1 445 ? -15.667 -5.610 -8.033 1.00 93.12 445 PRO A C 1
ATOM 3294 O O . PRO A 1 445 ? -16.037 -6.704 -8.460 1.00 93.12 445 PRO A O 1
ATOM 3297 N N . GLY A 1 446 ? -15.351 -5.430 -6.749 1.00 89.75 446 GLY A N 1
ATOM 3298 C CA . GLY A 1 446 ? -15.466 -6.496 -5.746 1.00 89.75 446 GLY A CA 1
ATOM 3299 C C . GLY A 1 446 ? -14.398 -7.598 -5.836 1.00 89.75 446 GLY A C 1
ATOM 3300 O O . GLY A 1 446 ? -14.507 -8.607 -5.136 1.00 89.75 446 GLY A O 1
ATOM 3301 N N . THR A 1 447 ? -13.360 -7.424 -6.658 1.00 90.19 447 THR A N 1
ATOM 3302 C CA . THR A 1 447 ? -12.259 -8.398 -6.788 1.00 90.19 447 THR A CA 1
ATOM 3303 C C . THR A 1 447 ? -11.137 -8.156 -5.770 1.00 90.19 447 THR A C 1
ATOM 3305 O O . THR A 1 447 ? -10.614 -9.104 -5.178 1.00 90.19 447 THR A O 1
ATOM 3308 N N . GLY A 1 448 ? -10.766 -6.892 -5.542 1.00 92.12 448 GLY A N 1
ATOM 3309 C CA . GLY A 1 448 ? -9.666 -6.508 -4.657 1.00 92.12 448 GLY A CA 1
ATOM 3310 C C . GLY A 1 448 ? -9.122 -5.104 -4.934 1.00 92.12 448 GLY A C 1
ATOM 3311 O O . GLY A 1 448 ? -9.507 -4.464 -5.906 1.00 92.12 448 GLY A O 1
ATOM 3312 N N . ILE A 1 449 ? -8.198 -4.643 -4.089 1.00 96.38 449 ILE A N 1
ATOM 3313 C CA . ILE A 1 449 ? -7.490 -3.361 -4.223 1.00 96.38 449 ILE A CA 1
ATOM 3314 C C . ILE A 1 449 ? -6.321 -3.522 -5.202 1.00 96.38 449 ILE A C 1
ATOM 3316 O O . ILE A 1 449 ? -5.568 -4.496 -5.115 1.00 96.38 449 ILE A O 1
ATOM 3320 N N . CYS A 1 450 ? -6.124 -2.535 -6.079 1.00 96.62 450 CYS A N 1
ATOM 3321 C CA . CYS A 1 450 ? -5.134 -2.514 -7.159 1.00 96.62 450 CYS A CA 1
ATOM 3322 C C . CYS A 1 450 ? -3.751 -3.048 -6.753 1.00 96.62 450 CYS A C 1
ATOM 3324 O O . CYS A 1 450 ? -3.220 -3.947 -7.405 1.00 96.62 450 CYS A O 1
ATOM 3326 N N . HIS A 1 451 ? -3.184 -2.564 -5.646 1.00 98.25 451 HIS A N 1
ATOM 3327 C CA . HIS A 1 451 ? -1.834 -2.949 -5.210 1.00 98.25 451 HIS A CA 1
ATOM 3328 C C . HIS A 1 451 ? -1.746 -4.347 -4.596 1.00 98.25 451 HIS A C 1
ATOM 3330 O O . HIS A 1 451 ? -0.705 -4.991 -4.716 1.00 98.25 451 HIS A O 1
ATOM 3336 N N . GLN A 1 452 ? -2.826 -4.851 -3.994 1.00 97.94 452 GLN A N 1
ATOM 3337 C CA . GLN A 1 452 ? -2.868 -6.219 -3.472 1.00 97.94 452 GLN A CA 1
ATOM 3338 C C . GLN A 1 452 ? -3.095 -7.226 -4.606 1.00 97.94 452 GLN A C 1
ATOM 3340 O O . GLN A 1 452 ? -2.358 -8.200 -4.696 1.00 97.94 452 GLN A O 1
ATOM 3345 N N . VAL A 1 453 ? -3.993 -6.934 -5.555 1.00 97.69 453 VAL A N 1
ATOM 3346 C CA . VAL A 1 453 ? -4.143 -7.700 -6.810 1.00 97.69 453 VAL A CA 1
ATOM 3347 C C . VAL A 1 453 ? -2.843 -7.689 -7.633 1.00 97.69 453 VAL A C 1
ATOM 3349 O O . VAL A 1 453 ? -2.472 -8.697 -8.238 1.00 97.69 453 VAL A O 1
ATOM 3352 N N . ASN A 1 454 ? -2.097 -6.580 -7.614 1.00 98.31 454 ASN A N 1
ATOM 3353 C CA . ASN A 1 454 ? -0.764 -6.502 -8.207 1.00 98.31 454 ASN A CA 1
ATOM 3354 C C . ASN A 1 454 ? 0.221 -7.462 -7.516 1.00 98.31 454 ASN A C 1
ATOM 3356 O O . ASN A 1 454 ? 0.838 -8.282 -8.191 1.00 98.31 454 ASN A O 1
ATOM 3360 N N . LEU A 1 455 ? 0.334 -7.410 -6.185 1.00 98.19 455 LEU A N 1
ATOM 3361 C CA . LEU A 1 455 ? 1.255 -8.250 -5.410 1.00 98.19 455 LEU A CA 1
ATOM 3362 C C . LEU A 1 455 ? 0.904 -9.750 -5.489 1.00 98.19 455 LEU A C 1
ATOM 3364 O O . LEU A 1 455 ? 1.780 -10.581 -5.737 1.00 98.19 455 LEU A O 1
ATOM 3368 N N . GLU A 1 456 ? -0.374 -10.100 -5.341 1.00 97.69 456 GLU A N 1
ATOM 3369 C CA . GLU A 1 456 ? -0.873 -11.482 -5.266 1.00 97.69 456 GLU A CA 1
ATOM 3370 C C . GLU A 1 456 ? -1.003 -12.162 -6.637 1.00 97.69 456 GLU A C 1
ATOM 3372 O O . GLU A 1 456 ? -0.901 -13.386 -6.706 1.00 97.69 456 GLU A O 1
ATOM 3377 N N . TYR A 1 457 ? -1.157 -11.403 -7.733 1.00 96.81 457 TYR A N 1
ATOM 3378 C CA . TYR A 1 457 ? -1.374 -11.976 -9.068 1.00 96.81 457 TYR A CA 1
ATOM 3379 C C . TYR A 1 457 ? -0.575 -11.318 -10.204 1.00 96.81 457 TYR A C 1
ATOM 3381 O O . TYR A 1 457 ? 0.226 -12.002 -10.849 1.00 96.81 457 TYR A O 1
ATOM 3389 N N . LEU A 1 458 ? -0.770 -10.018 -10.475 1.00 97.25 458 LEU A N 1
ATOM 3390 C CA . LEU A 1 458 ? -0.290 -9.396 -11.727 1.00 97.25 458 LEU A CA 1
ATOM 3391 C C . LEU A 1 458 ? 1.242 -9.328 -11.816 1.00 97.25 458 LEU A C 1
ATOM 3393 O O . LEU A 1 458 ? 1.811 -9.556 -12.887 1.00 97.25 458 LEU A O 1
ATOM 3397 N N . ALA A 1 459 ? 1.916 -9.048 -10.700 1.00 98.12 459 ALA A N 1
ATOM 3398 C CA . ALA A 1 459 ? 3.368 -8.990 -10.613 1.00 98.12 459 ALA A CA 1
ATOM 3399 C C . ALA A 1 459 ? 4.023 -10.346 -10.890 1.00 98.12 459 ALA A C 1
ATOM 3401 O O . ALA A 1 459 ? 3.530 -11.394 -10.464 1.00 98.12 459 ALA A O 1
ATOM 3402 N N . GLN A 1 460 ? 5.145 -10.311 -11.609 1.00 97.44 460 GLN A N 1
ATOM 3403 C CA . GLN A 1 460 ? 5.865 -11.504 -12.071 1.00 97.44 460 GLN A CA 1
ATOM 3404 C C . GLN A 1 460 ? 7.309 -11.589 -11.551 1.00 97.44 460 GLN A C 1
ATOM 3406 O O . GLN A 1 460 ? 7.926 -12.641 -11.711 1.00 97.44 460 GLN A O 1
ATOM 3411 N N . THR A 1 461 ? 7.849 -10.507 -10.970 1.00 98.38 461 THR A N 1
ATOM 3412 C CA . THR A 1 461 ? 9.262 -10.309 -10.561 1.00 98.38 461 THR A CA 1
ATOM 3413 C C . THR A 1 461 ? 10.268 -10.346 -11.725 1.00 98.38 461 THR A C 1
ATOM 3415 O O . THR A 1 461 ? 11.064 -9.422 -11.874 1.00 98.38 461 THR A O 1
ATOM 3418 N N . VAL A 1 462 ? 10.187 -11.339 -12.613 1.00 98.62 462 VAL A N 1
ATOM 3419 C CA . VAL A 1 462 ? 10.877 -11.393 -13.911 1.00 98.62 462 VAL A CA 1
ATOM 3420 C C . VAL A 1 462 ? 9.830 -11.591 -15.008 1.00 98.62 462 VAL A C 1
ATOM 3422 O O . VAL A 1 462 ? 9.150 -12.623 -15.070 1.00 98.62 462 VAL A O 1
ATOM 3425 N N . TRP A 1 463 ? 9.684 -10.585 -15.869 1.00 96.75 463 TRP A N 1
ATOM 3426 C CA . TRP A 1 463 ? 8.782 -10.597 -17.018 1.00 96.75 463 TRP A CA 1
ATOM 3427 C C . TRP A 1 463 ? 9.382 -11.323 -18.224 1.00 96.75 463 TRP A C 1
ATOM 3429 O O . TRP A 1 463 ? 10.578 -11.599 -18.302 1.00 96.75 463 TRP A O 1
ATOM 3439 N N . THR A 1 464 ? 8.507 -11.659 -19.171 1.00 96.88 464 THR A N 1
ATOM 3440 C CA . THR A 1 464 ? 8.830 -12.434 -20.376 1.00 96.88 464 THR A CA 1
ATOM 3441 C C . THR A 1 464 ? 8.037 -11.914 -21.569 1.00 96.88 464 THR A C 1
ATOM 3443 O O . THR A 1 464 ? 6.806 -11.936 -21.525 1.00 96.88 464 THR A O 1
ATOM 3446 N N . LYS A 1 465 ? 8.712 -11.506 -22.647 1.00 94.56 465 LYS A N 1
ATOM 3447 C CA . LYS A 1 465 ? 8.090 -10.993 -23.881 1.00 94.56 465 LYS A CA 1
ATOM 3448 C C . LYS A 1 465 ? 8.538 -11.805 -25.090 1.00 94.56 465 LYS A C 1
ATOM 3450 O O . LYS A 1 465 ? 9.724 -12.073 -25.248 1.00 94.56 465 LYS A O 1
ATOM 3455 N N . LYS A 1 466 ? 7.609 -12.164 -25.976 1.00 93.56 466 LYS A N 1
ATOM 3456 C CA . LYS A 1 466 ? 7.948 -12.796 -27.259 1.00 93.56 466 LYS A CA 1
ATOM 3457 C C . LYS A 1 466 ? 8.298 -11.731 -28.290 1.00 93.56 466 LYS A C 1
ATOM 3459 O O . LYS A 1 466 ? 7.504 -10.832 -28.552 1.00 93.56 466 LYS A O 1
ATOM 3464 N N . GLU A 1 467 ? 9.473 -11.860 -28.888 1.00 89.19 467 GLU A N 1
ATOM 3465 C CA . GLU A 1 467 ? 9.980 -10.991 -29.946 1.00 89.19 467 GLU A CA 1
ATOM 3466 C C . GLU A 1 467 ? 10.420 -11.872 -31.121 1.00 89.19 467 GLU A C 1
ATOM 3468 O O . GLU A 1 467 ? 11.463 -12.530 -31.092 1.00 89.19 467 GLU A O 1
ATOM 3473 N N . GLY A 1 468 ? 9.565 -11.958 -32.145 1.00 88.31 468 GLY A N 1
ATOM 3474 C CA . GLY A 1 468 ? 9.750 -12.872 -33.273 1.00 88.31 468 GLY A CA 1
ATOM 3475 C C . GLY A 1 468 ? 9.771 -14.339 -32.830 1.00 88.31 468 GLY A C 1
ATOM 3476 O O . GLY A 1 468 ? 8.768 -14.866 -32.355 1.00 88.31 468 GLY A O 1
ATOM 3477 N N . ARG A 1 469 ? 10.920 -15.005 -33.007 1.00 88.38 469 ARG A N 1
ATOM 3478 C CA . ARG A 1 469 ? 11.150 -16.407 -32.601 1.00 88.38 469 ARG A CA 1
ATOM 3479 C C . ARG A 1 469 ? 11.806 -16.553 -31.218 1.00 88.38 469 ARG A C 1
ATOM 3481 O O . ARG A 1 469 ? 11.994 -17.677 -30.766 1.00 88.38 469 ARG A O 1
ATOM 3488 N N . THR A 1 470 ? 12.167 -15.452 -30.560 1.00 92.19 470 THR A N 1
ATOM 3489 C CA . THR A 1 470 ? 12.829 -15.440 -29.243 1.00 92.19 470 THR A CA 1
ATOM 3490 C C . THR A 1 470 ? 11.878 -15.002 -28.132 1.00 92.19 470 THR A C 1
ATOM 3492 O O . THR A 1 470 ? 11.021 -14.149 -28.344 1.00 92.19 470 THR A O 1
ATOM 3495 N N . GLU A 1 471 ? 12.042 -15.556 -26.930 1.00 96.25 471 GLU A N 1
ATOM 3496 C CA . GLU A 1 471 ? 11.382 -15.085 -25.705 1.00 96.25 471 GLU A CA 1
ATOM 3497 C C . GLU A 1 471 ? 12.442 -14.341 -24.871 1.00 96.25 471 GLU A C 1
ATOM 3499 O O . GLU A 1 471 ? 13.494 -14.900 -24.569 1.00 96.25 471 GLU A O 1
ATOM 3504 N N . VAL A 1 472 ? 12.229 -13.058 -24.579 1.00 97.88 472 VAL A N 1
ATOM 3505 C CA . VAL A 1 472 ? 13.161 -12.191 -23.840 1.00 97.88 472 VAL A CA 1
ATOM 3506 C C . VAL A 1 472 ? 12.730 -12.136 -22.377 1.00 97.88 472 VAL A C 1
ATOM 3508 O O . VAL A 1 472 ? 11.561 -11.853 -22.111 1.00 97.88 472 VAL A O 1
ATOM 3511 N N . ALA A 1 473 ? 13.650 -12.393 -21.447 1.00 98.56 473 ALA A N 1
ATOM 3512 C CA . ALA A 1 473 ? 13.442 -12.275 -20.003 1.00 98.56 473 ALA A CA 1
ATOM 3513 C C . ALA A 1 473 ? 14.133 -11.016 -19.455 1.00 98.56 473 ALA A C 1
ATOM 3515 O O . ALA A 1 473 ? 15.244 -10.693 -19.876 1.00 98.56 473 ALA A O 1
ATOM 3516 N N . TYR A 1 474 ? 13.456 -10.309 -18.549 1.00 98.62 474 TYR A N 1
ATOM 3517 C CA . TYR A 1 474 ? 13.883 -9.024 -17.978 1.00 98.62 474 TYR A CA 1
ATOM 3518 C C . TYR A 1 474 ? 13.158 -8.752 -16.643 1.00 98.62 474 TYR A C 1
ATOM 3520 O O . TYR A 1 474 ? 12.156 -9.418 -16.369 1.00 98.62 474 TYR A O 1
ATOM 3528 N N . PRO A 1 475 ? 13.609 -7.818 -15.782 1.00 98.69 475 PRO A N 1
ATOM 3529 C CA . PRO A 1 475 ? 12.942 -7.534 -14.512 1.00 98.69 475 PRO A CA 1
ATOM 3530 C C . PRO A 1 475 ? 11.519 -7.006 -14.739 1.00 98.69 475 PRO A C 1
ATOM 3532 O O . PRO A 1 475 ? 11.266 -6.256 -15.683 1.00 98.69 475 PRO A O 1
ATOM 3535 N N . ASP A 1 476 ? 10.583 -7.375 -13.869 1.00 98.62 476 ASP A N 1
ATOM 3536 C CA . ASP A 1 476 ? 9.271 -6.728 -13.821 1.00 98.62 476 ASP A CA 1
ATOM 3537 C C . ASP A 1 476 ? 9.437 -5.295 -13.285 1.00 98.62 476 ASP A C 1
ATOM 3539 O O . ASP A 1 476 ? 10.050 -5.086 -12.237 1.00 98.62 476 ASP A O 1
ATOM 3543 N N . THR A 1 477 ? 8.897 -4.305 -13.996 1.00 98.50 477 THR A N 1
ATOM 3544 C CA . THR A 1 477 ? 8.913 -2.897 -13.577 1.00 98.50 477 THR A CA 1
ATOM 3545 C C . THR A 1 477 ? 7.597 -2.213 -13.949 1.00 98.50 477 THR A C 1
ATOM 3547 O O . THR A 1 477 ? 7.009 -2.493 -14.997 1.00 98.50 477 THR A O 1
ATOM 3550 N N . CYS A 1 478 ? 7.093 -1.325 -13.095 1.00 97.12 478 CYS A N 1
ATOM 3551 C CA . CYS A 1 478 ? 5.718 -0.837 -13.206 1.00 97.12 478 CYS A CA 1
ATOM 3552 C C . CYS A 1 478 ? 5.590 0.635 -12.806 1.00 97.12 478 CYS A C 1
ATOM 3554 O O . CYS A 1 478 ? 5.850 0.994 -11.662 1.00 97.12 478 CYS A O 1
ATOM 3556 N N . VAL A 1 479 ? 5.125 1.482 -13.723 1.00 97.94 479 VAL A N 1
ATOM 3557 C CA . VAL A 1 479 ? 4.521 2.766 -13.329 1.00 97.94 479 VAL A CA 1
ATOM 3558 C C . VAL A 1 479 ? 3.026 2.560 -13.111 1.00 97.94 479 VAL A C 1
ATOM 3560 O O . VAL A 1 479 ? 2.433 1.662 -13.717 1.00 97.94 479 VAL A O 1
ATOM 3563 N N . GLY A 1 480 ? 2.392 3.376 -12.274 1.00 97.50 480 GLY A N 1
ATOM 3564 C CA . GLY A 1 480 ? 0.942 3.307 -12.137 1.00 97.50 480 GLY A CA 1
ATOM 3565 C C . GLY A 1 480 ? 0.269 4.594 -11.698 1.00 97.50 480 GLY A C 1
ATOM 3566 O O . GLY A 1 480 ? 0.897 5.478 -11.129 1.00 97.50 480 GLY A O 1
ATOM 3567 N N . THR A 1 481 ? -1.030 4.704 -11.962 1.00 96.56 481 THR A N 1
ATOM 3568 C CA . THR A 1 481 ? -1.812 5.926 -11.712 1.00 96.56 481 THR A CA 1
ATOM 3569 C C . THR A 1 481 ? -2.364 6.017 -10.277 1.00 96.56 481 THR A C 1
ATOM 3571 O O . THR A 1 481 ? -3.419 6.607 -10.033 1.00 96.56 481 THR A O 1
ATOM 3574 N N . ASP A 1 482 ? -1.644 5.444 -9.306 1.00 97.38 482 ASP A N 1
AT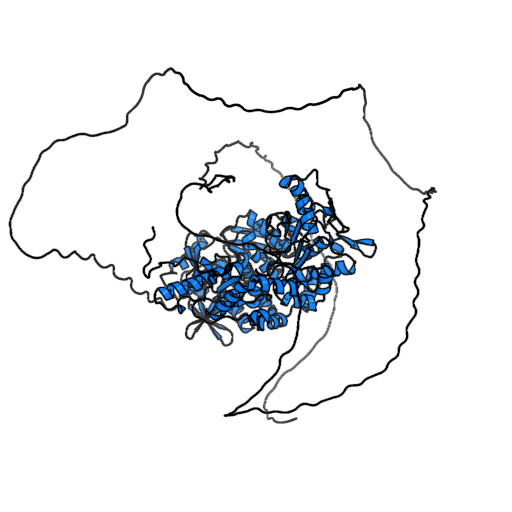OM 3575 C CA . ASP A 1 482 ? -1.787 5.709 -7.871 1.00 97.38 482 ASP A CA 1
ATOM 3576 C C . ASP A 1 482 ? -0.406 5.778 -7.201 1.00 97.38 482 ASP A C 1
ATOM 3578 O O . ASP A 1 482 ? 0.520 5.055 -7.562 1.00 97.38 482 ASP A O 1
ATOM 3582 N N . SER A 1 483 ? -0.267 6.626 -6.180 1.00 96.00 483 SER A N 1
ATOM 3583 C CA . SER A 1 483 ? 1.014 6.843 -5.501 1.00 96.00 483 SER A CA 1
ATOM 3584 C C . SER A 1 483 ? 1.610 5.575 -4.881 1.00 96.00 483 SER A C 1
ATOM 3586 O O . SER A 1 483 ? 2.828 5.421 -4.880 1.00 96.00 483 SER A O 1
ATOM 3588 N N . HIS A 1 484 ? 0.780 4.661 -4.371 1.00 98.19 484 HIS A N 1
ATOM 3589 C CA . HIS A 1 484 ? 1.237 3.491 -3.613 1.00 98.19 484 HIS A CA 1
ATOM 3590 C C . HIS A 1 484 ? 1.494 2.264 -4.499 1.00 98.19 484 HIS A C 1
ATOM 3592 O O . HIS A 1 484 ? 1.706 1.171 -3.973 1.00 98.19 484 HIS A O 1
ATOM 3598 N N . THR A 1 485 ? 1.576 2.438 -5.831 1.00 98.62 485 THR A N 1
ATOM 3599 C CA . THR A 1 485 ? 2.158 1.432 -6.744 1.00 98.62 485 THR A CA 1
ATOM 3600 C C . THR A 1 485 ? 3.536 0.983 -6.253 1.00 98.62 485 THR A C 1
ATOM 3602 O O . THR A 1 485 ? 3.920 -0.165 -6.463 1.00 98.62 485 THR A O 1
ATOM 3605 N N . THR A 1 486 ? 4.231 1.832 -5.487 1.00 98.75 486 THR A N 1
ATOM 3606 C CA . THR A 1 486 ? 5.463 1.506 -4.764 1.00 98.75 486 THR A CA 1
ATOM 3607 C C . THR A 1 486 ? 5.380 0.258 -3.879 1.00 98.75 486 THR A C 1
ATOM 3609 O O . THR A 1 486 ? 6.408 -0.364 -3.636 1.00 98.75 486 THR A O 1
ATOM 3612 N N . MET A 1 487 ? 4.199 -0.172 -3.434 1.00 98.81 487 MET A N 1
ATOM 3613 C CA . MET A 1 487 ? 3.996 -1.409 -2.670 1.00 98.81 487 MET A CA 1
ATOM 3614 C C . MET A 1 487 ? 4.600 -2.652 -3.343 1.00 98.81 487 MET A C 1
ATOM 3616 O O . MET A 1 487 ? 5.099 -3.544 -2.658 1.00 98.81 487 MET A O 1
ATOM 3620 N N . VAL A 1 488 ? 4.617 -2.698 -4.679 1.00 98.75 488 VAL A N 1
ATOM 3621 C CA . VAL A 1 488 ? 5.138 -3.846 -5.438 1.00 98.75 488 VAL A CA 1
ATOM 3622 C C . VAL A 1 488 ? 6.670 -3.978 -5.376 1.00 98.75 488 VAL A C 1
ATOM 3624 O O . VAL A 1 488 ? 7.201 -5.054 -5.644 1.00 98.75 488 VAL A O 1
ATOM 3627 N N . ASN A 1 489 ? 7.390 -2.944 -4.920 1.00 98.81 489 ASN A N 1
ATOM 3628 C CA . ASN A 1 489 ? 8.835 -3.036 -4.683 1.00 98.81 489 ASN A CA 1
ATOM 3629 C C . ASN A 1 489 ? 9.200 -3.989 -3.522 1.00 98.81 489 ASN A C 1
ATOM 3631 O O . ASN A 1 489 ? 10.346 -4.425 -3.446 1.00 98.81 489 ASN A O 1
ATOM 3635 N N . GLY A 1 490 ? 8.247 -4.358 -2.652 1.00 98.50 490 GLY A N 1
ATOM 3636 C CA . GLY A 1 490 ? 8.429 -5.437 -1.668 1.00 98.50 490 GLY A CA 1
ATOM 3637 C C . GLY A 1 490 ? 8.567 -6.823 -2.319 1.00 98.50 490 GLY A C 1
ATOM 3638 O O . GLY A 1 490 ? 9.121 -7.737 -1.719 1.00 98.50 490 GLY A O 1
ATOM 3639 N N . LEU A 1 491 ? 8.114 -6.949 -3.573 1.00 98.56 491 LEU A N 1
ATOM 3640 C CA . LEU A 1 491 ? 8.292 -8.093 -4.477 1.00 98.56 491 LEU A CA 1
ATOM 3641 C C . LEU A 1 491 ? 9.412 -7.839 -5.514 1.00 98.56 491 LEU A C 1
ATOM 3643 O O . LEU A 1 491 ? 9.475 -8.505 -6.551 1.00 98.56 491 LEU A O 1
ATOM 3647 N N . SER A 1 492 ? 10.268 -6.844 -5.238 1.00 97.88 492 SER A N 1
ATOM 3648 C CA . SER A 1 492 ? 11.418 -6.398 -6.048 1.00 97.88 492 SER A CA 1
ATOM 3649 C C . SER A 1 492 ? 11.087 -5.953 -7.472 1.00 97.88 492 SER A C 1
ATOM 3651 O O . SER A 1 492 ? 11.961 -5.858 -8.334 1.00 97.88 492 SER A O 1
ATOM 3653 N N . VAL A 1 493 ? 9.815 -5.653 -7.723 1.00 98.69 493 VAL A N 1
ATOM 3654 C CA . VAL A 1 493 ? 9.343 -5.041 -8.961 1.00 98.69 493 VAL A CA 1
ATOM 3655 C C . VAL A 1 493 ? 9.575 -3.542 -8.839 1.00 98.69 493 VAL A C 1
ATOM 3657 O O . VAL A 1 493 ? 8.905 -2.894 -8.035 1.00 98.69 493 VAL A O 1
ATOM 3660 N N . LEU A 1 494 ? 10.512 -2.980 -9.610 1.00 98.69 494 LEU A N 1
ATOM 3661 C CA . LEU A 1 494 ? 10.803 -1.547 -9.513 1.00 98.69 494 LEU A CA 1
ATOM 3662 C C . LEU A 1 494 ? 9.595 -0.744 -10.011 1.00 98.69 494 LEU A C 1
ATOM 3664 O O . LEU A 1 494 ? 9.236 -0.825 -11.189 1.00 98.69 494 LEU A O 1
ATOM 3668 N N . GLY A 1 495 ? 8.959 0.027 -9.132 1.00 98.31 495 GLY A N 1
ATOM 3669 C CA . GLY A 1 495 ? 7.740 0.735 -9.509 1.00 98.31 495 GLY A CA 1
ATOM 3670 C C . GLY A 1 495 ? 7.298 1.864 -8.593 1.00 98.31 495 GLY A C 1
ATOM 3671 O O . GLY A 1 495 ? 7.660 1.916 -7.418 1.00 98.31 495 GLY A O 1
ATOM 3672 N N . TRP A 1 496 ? 6.525 2.793 -9.151 1.00 98.38 496 TRP A N 1
ATOM 3673 C CA . TRP A 1 496 ? 6.102 4.020 -8.476 1.00 98.38 496 TRP A CA 1
ATOM 3674 C C . TRP A 1 496 ? 4.855 4.645 -9.111 1.00 98.38 496 TRP A C 1
ATOM 3676 O O . TRP A 1 496 ? 4.438 4.270 -10.210 1.00 98.38 496 TRP A O 1
ATOM 3686 N N . GLY A 1 497 ? 4.251 5.591 -8.391 1.00 97.38 497 GLY A N 1
ATOM 3687 C CA . GLY A 1 497 ? 3.094 6.343 -8.868 1.00 97.38 497 GLY A CA 1
ATOM 3688 C C . GLY A 1 497 ? 3.465 7.494 -9.804 1.00 97.38 497 GLY A C 1
ATOM 3689 O O . GLY A 1 497 ? 4.401 8.239 -9.522 1.00 97.38 497 GLY A O 1
ATOM 3690 N N . VAL A 1 498 ? 2.706 7.655 -10.886 1.00 95.69 498 VAL A N 1
ATOM 3691 C CA . VAL A 1 498 ? 2.867 8.685 -11.929 1.00 95.69 498 VAL A CA 1
ATOM 3692 C C . VAL A 1 498 ? 1.530 9.376 -12.232 1.00 95.69 498 VAL A C 1
ATOM 3694 O O . VAL A 1 498 ? 0.465 8.905 -11.819 1.00 95.69 498 VAL A O 1
ATOM 3697 N N . GLY A 1 499 ? 1.562 10.495 -12.955 1.00 90.94 499 GLY A N 1
ATOM 3698 C CA . GLY A 1 499 ? 0.359 11.133 -13.498 1.00 90.94 499 GLY A CA 1
ATOM 3699 C C . GLY A 1 499 ? -0.303 10.308 -14.611 1.00 90.94 499 GLY A C 1
ATOM 3700 O O . GLY A 1 499 ? 0.333 9.448 -15.217 1.00 90.94 499 GLY A O 1
ATOM 3701 N N . GLY A 1 500 ? -1.575 10.601 -14.921 1.00 87.00 500 GLY A N 1
ATOM 3702 C CA . GLY A 1 500 ? -2.301 9.965 -16.037 1.00 87.00 500 GLY A CA 1
ATOM 3703 C C . GLY A 1 500 ? -1.535 10.086 -17.356 1.00 87.00 500 GLY A C 1
ATOM 3704 O O . GLY A 1 500 ? -1.102 9.081 -17.904 1.00 87.00 500 GLY A O 1
ATOM 3705 N N . ILE A 1 501 ? -1.213 11.320 -17.755 1.00 87.06 501 ILE A N 1
ATOM 3706 C CA . ILE A 1 501 ? -0.460 11.650 -18.979 1.00 87.06 501 ILE A CA 1
ATOM 3707 C C . ILE A 1 501 ? 0.898 10.921 -19.059 1.00 87.06 501 ILE A C 1
ATOM 3709 O O . ILE A 1 501 ? 1.329 10.509 -20.135 1.00 87.06 501 ILE A O 1
ATOM 3713 N N . GLU A 1 502 ? 1.581 10.721 -17.929 1.00 90.75 502 GLU A N 1
ATOM 3714 C CA . GLU A 1 502 ? 2.853 9.982 -17.871 1.00 90.75 502 GLU A CA 1
ATOM 3715 C C . GLU A 1 502 ? 2.636 8.473 -18.068 1.00 90.75 502 GLU A C 1
ATOM 3717 O O . GLU A 1 502 ? 3.396 7.820 -18.789 1.00 90.75 502 GLU A O 1
ATOM 3722 N N . ALA A 1 503 ? 1.568 7.921 -17.484 1.00 92.62 503 ALA A N 1
ATOM 3723 C CA . ALA A 1 503 ? 1.136 6.553 -17.740 1.00 92.62 503 ALA A CA 1
ATOM 3724 C C . ALA A 1 503 ? 0.661 6.368 -19.192 1.00 92.62 503 ALA A C 1
ATOM 3726 O O . ALA A 1 503 ? 1.015 5.370 -19.806 1.00 92.62 503 ALA A O 1
ATOM 3727 N N . GLU A 1 504 ? -0.071 7.315 -19.777 1.00 90.69 504 GLU A N 1
ATOM 3728 C CA . GLU A 1 504 ? -0.523 7.297 -21.177 1.00 90.69 504 GLU A CA 1
ATOM 3729 C C . GLU A 1 504 ? 0.647 7.354 -22.161 1.00 90.69 504 GLU A C 1
ATOM 3731 O O . GLU A 1 504 ? 0.696 6.570 -23.112 1.00 90.69 504 GLU A O 1
ATOM 3736 N N . ALA A 1 505 ? 1.636 8.211 -21.900 1.00 90.81 505 ALA A N 1
ATOM 3737 C CA . ALA A 1 505 ? 2.885 8.244 -22.651 1.00 90.81 505 ALA A CA 1
ATOM 3738 C C . ALA A 1 505 ? 3.595 6.877 -22.605 1.00 90.81 505 ALA A C 1
ATOM 3740 O O . ALA A 1 505 ? 3.964 6.344 -23.657 1.00 90.81 505 ALA A O 1
ATOM 3741 N N . ALA A 1 506 ? 3.709 6.271 -21.417 1.00 93.19 506 ALA A N 1
ATOM 3742 C CA . ALA A 1 506 ? 4.284 4.937 -21.236 1.00 93.19 506 ALA A CA 1
ATOM 3743 C C . ALA A 1 506 ? 3.459 3.826 -21.919 1.00 93.19 506 ALA A C 1
ATOM 3745 O O . ALA A 1 506 ? 4.030 2.964 -22.590 1.00 93.19 506 ALA A O 1
ATOM 3746 N N . MET A 1 507 ? 2.123 3.870 -21.828 1.00 93.19 507 MET A N 1
ATOM 3747 C CA . MET A 1 507 ? 1.212 2.971 -22.549 1.00 93.19 507 MET A CA 1
ATOM 3748 C C . MET A 1 507 ? 1.469 3.051 -24.057 1.00 93.19 507 MET A C 1
ATOM 3750 O O . MET A 1 507 ? 1.611 2.020 -24.710 1.00 93.19 507 MET A O 1
ATOM 3754 N N . LEU A 1 508 ? 1.604 4.256 -24.611 1.00 91.75 508 LEU A N 1
ATOM 3755 C CA . LEU A 1 508 ? 1.878 4.501 -26.032 1.00 91.75 508 LEU A CA 1
ATOM 3756 C C . LEU A 1 508 ? 3.365 4.335 -26.423 1.00 91.75 508 LEU A C 1
ATOM 3758 O O . LEU A 1 508 ? 3.758 4.704 -27.533 1.00 91.75 508 LEU A O 1
ATOM 3762 N N . GLY A 1 509 ? 4.192 3.748 -25.551 1.00 88.44 509 GLY A N 1
ATOM 3763 C CA . GLY A 1 509 ? 5.578 3.362 -25.837 1.00 88.44 509 GLY A CA 1
ATOM 3764 C C . GLY A 1 509 ? 6.609 4.496 -25.782 1.00 88.44 509 GLY A C 1
ATOM 3765 O O . GLY A 1 509 ? 7.763 4.281 -26.170 1.00 88.44 509 GLY A O 1
ATOM 3766 N N . GLN A 1 510 ? 6.237 5.689 -25.305 1.00 92.50 510 GLN A N 1
ATOM 3767 C CA . GLN A 1 510 ? 7.225 6.709 -24.949 1.00 92.50 510 GLN A CA 1
ATOM 3768 C C . GLN A 1 510 ? 7.981 6.276 -23.684 1.00 92.50 510 GLN A C 1
ATOM 3770 O O . GLN A 1 510 ? 7.378 5.704 -22.774 1.00 92.50 510 GLN A O 1
ATOM 3775 N N . PRO A 1 511 ? 9.294 6.534 -23.596 1.00 93.81 511 PRO A N 1
ATOM 3776 C CA . PRO A 1 511 ? 10.009 6.386 -22.341 1.00 93.81 511 PRO A CA 1
ATOM 3777 C C . PRO A 1 511 ? 9.563 7.454 -21.334 1.00 93.81 511 PRO A C 1
ATOM 3779 O O . PRO A 1 511 ? 9.274 8.593 -21.702 1.00 93.81 511 PRO A O 1
ATOM 3782 N N . VAL A 1 512 ? 9.574 7.093 -20.055 1.00 93.94 512 VAL A N 1
ATOM 3783 C CA . VAL A 1 512 ? 9.505 8.038 -18.942 1.00 93.94 512 VAL A CA 1
ATOM 3784 C C . VAL A 1 512 ? 10.891 8.664 -18.788 1.00 93.94 512 VAL A C 1
ATOM 3786 O O . VAL A 1 512 ? 11.881 7.955 -18.592 1.00 93.94 512 VAL A O 1
ATOM 3789 N N . SER A 1 513 ? 10.959 9.989 -18.897 1.00 94.31 513 SER A N 1
ATOM 3790 C CA . SER A 1 513 ? 12.194 10.749 -18.698 1.00 94.31 513 SER A CA 1
ATOM 3791 C C . SER A 1 513 ? 12.450 10.934 -17.204 1.00 94.31 513 SER A C 1
ATOM 3793 O O . SER A 1 513 ? 11.564 11.388 -16.479 1.00 94.31 513 SER A O 1
ATOM 3795 N N . MET A 1 514 ? 13.637 10.567 -16.721 1.00 95.38 514 MET A N 1
ATOM 3796 C CA . MET A 1 514 ? 14.005 10.711 -15.308 1.00 95.38 514 MET A CA 1
ATOM 3797 C C . MET A 1 514 ? 15.507 10.928 -15.130 1.00 95.38 514 MET A C 1
ATOM 3799 O O . MET A 1 514 ? 16.302 10.449 -15.931 1.00 95.38 514 MET A O 1
ATOM 3803 N N . LEU A 1 515 ? 15.916 11.602 -14.054 1.00 97.25 515 LEU A N 1
ATOM 3804 C CA . LEU A 1 515 ? 17.322 11.603 -13.638 1.00 97.25 515 LEU A CA 1
ATOM 3805 C C . LEU A 1 515 ? 17.708 10.229 -13.070 1.00 97.25 515 LEU A C 1
ATOM 3807 O O . LEU A 1 515 ? 16.874 9.573 -12.440 1.00 97.25 515 LEU A O 1
ATOM 3811 N N . ILE A 1 516 ? 18.969 9.814 -13.231 1.00 98.19 516 ILE A N 1
ATOM 3812 C CA . ILE A 1 516 ? 19.514 8.661 -12.490 1.00 98.19 516 ILE A CA 1
ATOM 3813 C C . ILE A 1 516 ? 19.486 9.020 -10.989 1.00 98.19 516 ILE A C 1
ATOM 3815 O O . ILE A 1 516 ? 20.179 9.960 -10.587 1.00 98.19 516 ILE A O 1
ATOM 3819 N N . PRO A 1 517 ? 18.685 8.332 -10.156 1.00 97.56 517 PRO A N 1
ATOM 3820 C CA . PRO A 1 517 ? 18.355 8.815 -8.822 1.00 97.56 517 PRO A CA 1
ATOM 3821 C C . PRO A 1 517 ? 19.495 8.601 -7.824 1.00 97.56 517 PRO A C 1
ATOM 3823 O O . PRO A 1 517 ? 20.312 7.692 -7.952 1.00 97.56 517 PRO A O 1
ATOM 3826 N N . GLU A 1 518 ? 19.514 9.414 -6.772 1.00 98.62 518 GLU A N 1
ATOM 3827 C CA . GLU A 1 518 ? 20.243 9.084 -5.545 1.00 98.62 518 GLU A CA 1
ATOM 3828 C C . GLU A 1 518 ? 19.549 7.918 -4.829 1.00 98.62 518 GLU A C 1
ATOM 3830 O O . GLU A 1 518 ? 18.316 7.842 -4.826 1.00 98.62 518 GLU A O 1
ATOM 3835 N N . VAL A 1 519 ? 20.323 7.032 -4.196 1.00 98.81 519 VAL A N 1
ATOM 3836 C CA . VAL A 1 519 ? 19.801 5.846 -3.500 1.00 98.81 519 VAL A CA 1
ATOM 3837 C C . VAL A 1 519 ? 20.243 5.867 -2.046 1.00 98.81 519 VAL A C 1
ATOM 3839 O O . VAL A 1 519 ? 21.437 5.852 -1.743 1.00 98.81 519 VAL A O 1
ATOM 3842 N N . ILE A 1 520 ? 19.268 5.891 -1.145 1.00 98.88 520 ILE A N 1
ATOM 3843 C CA . ILE A 1 520 ? 19.478 5.872 0.299 1.00 98.88 520 ILE A CA 1
ATOM 3844 C C . ILE A 1 520 ? 19.370 4.430 0.791 1.00 98.88 520 ILE A C 1
ATOM 3846 O O . ILE A 1 520 ? 18.300 3.827 0.705 1.00 98.88 520 ILE A O 1
ATOM 3850 N N . GLY A 1 521 ? 20.464 3.888 1.319 1.00 98.69 521 GLY A N 1
ATOM 3851 C CA . GLY A 1 521 ? 20.458 2.564 1.936 1.00 98.69 521 GLY A CA 1
ATOM 3852 C C . GLY A 1 521 ? 19.780 2.623 3.302 1.00 98.69 521 GLY A C 1
ATOM 3853 O O . GLY A 1 521 ? 20.174 3.425 4.147 1.00 98.69 521 GLY A O 1
ATOM 3854 N N . PHE A 1 522 ? 18.782 1.783 3.549 1.00 98.81 522 PHE A N 1
ATOM 3855 C CA . PHE A 1 522 ? 18.143 1.664 4.860 1.00 98.81 522 PHE A CA 1
ATOM 3856 C C . PHE A 1 522 ? 18.426 0.277 5.436 1.00 98.81 522 PHE A C 1
ATOM 3858 O O . PHE A 1 522 ? 17.809 -0.714 5.040 1.00 98.81 522 PHE A O 1
ATOM 3865 N N . LYS A 1 523 ? 19.397 0.212 6.349 1.00 98.44 523 LYS A N 1
ATOM 3866 C CA . LYS A 1 523 ? 19.827 -1.029 6.985 1.00 98.44 523 LYS A CA 1
ATOM 3867 C C . LYS A 1 523 ? 18.824 -1.443 8.060 1.00 98.44 523 LYS A C 1
ATOM 3869 O O . LYS A 1 523 ? 18.491 -0.643 8.932 1.00 98.44 523 LYS A O 1
ATOM 3874 N N . LEU A 1 524 ? 18.346 -2.677 7.991 1.00 98.31 524 LEU A N 1
ATOM 3875 C CA . LEU A 1 524 ? 17.529 -3.316 9.018 1.00 98.31 524 LEU A CA 1
ATOM 3876 C C . LEU A 1 524 ? 18.377 -4.386 9.701 1.00 98.31 524 LEU A C 1
ATOM 3878 O O . LEU A 1 524 ? 18.972 -5.220 9.016 1.00 98.31 524 LEU A O 1
ATOM 3882 N N . THR A 1 525 ? 18.426 -4.356 11.028 1.00 97.81 525 THR A N 1
ATOM 3883 C CA . THR A 1 525 ? 19.184 -5.309 11.851 1.00 97.81 525 THR A CA 1
ATOM 3884 C C . THR A 1 525 ? 18.297 -5.901 12.946 1.00 97.81 525 THR A C 1
ATOM 3886 O O . THR A 1 525 ? 17.281 -5.311 13.318 1.00 97.81 525 THR A O 1
ATOM 3889 N N . GLY A 1 526 ? 18.637 -7.095 13.437 1.00 96.88 526 GLY A N 1
ATOM 3890 C CA . GLY A 1 526 ? 17.851 -7.785 14.469 1.00 96.88 526 GLY A CA 1
ATOM 3891 C C . GLY A 1 526 ? 16.476 -8.290 13.999 1.00 96.88 526 GLY A C 1
ATOM 3892 O O . GLY A 1 526 ? 16.250 -8.539 12.816 1.00 96.88 526 GLY A O 1
ATOM 3893 N N . GLU A 1 527 ? 15.551 -8.457 14.947 1.00 97.38 527 GLU A N 1
ATOM 3894 C CA . GLU A 1 527 ? 14.196 -8.993 14.738 1.00 97.38 527 GLU A CA 1
ATOM 3895 C C . GLU A 1 527 ? 13.170 -8.190 15.559 1.00 97.38 527 GLU A C 1
ATOM 3897 O O . GLU A 1 527 ? 13.504 -7.630 16.604 1.00 97.38 527 GLU A O 1
ATOM 3902 N N . LEU A 1 528 ? 11.920 -8.109 15.087 1.00 97.19 528 LEU A N 1
ATOM 3903 C CA . LEU A 1 528 ? 10.839 -7.420 15.803 1.00 97.19 528 LEU A CA 1
ATOM 3904 C C . LEU A 1 528 ? 10.513 -8.138 17.125 1.00 97.19 528 LEU A C 1
ATOM 3906 O O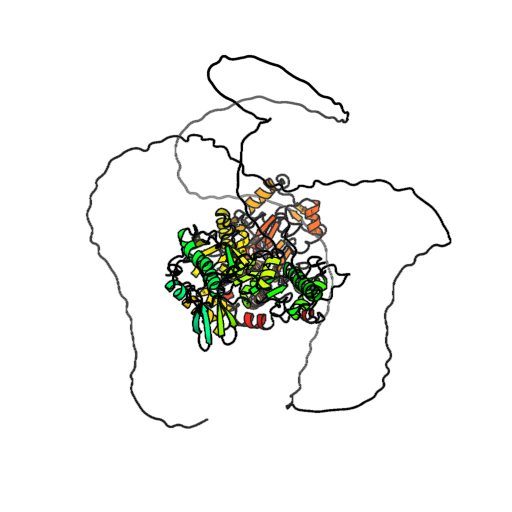 . LEU A 1 528 ? 10.393 -9.361 17.169 1.00 97.19 528 LEU A O 1
ATOM 3910 N N . ALA A 1 529 ? 10.322 -7.374 18.203 1.00 97.12 529 ALA A N 1
ATOM 3911 C CA . ALA A 1 529 ? 9.974 -7.938 19.507 1.00 97.12 529 ALA A CA 1
ATOM 3912 C C . ALA A 1 529 ? 8.555 -8.556 19.536 1.00 97.12 529 ALA A C 1
ATOM 3914 O O . ALA A 1 529 ? 7.682 -8.210 18.739 1.00 97.12 529 ALA A O 1
ATOM 3915 N N . GLU A 1 530 ? 8.306 -9.456 20.495 1.00 96.00 530 GLU A N 1
ATOM 3916 C CA . GLU A 1 530 ? 7.028 -10.174 20.617 1.00 96.00 530 GLU A CA 1
ATOM 3917 C C . GLU A 1 530 ? 5.830 -9.214 20.712 1.00 96.00 530 GLU A C 1
ATOM 3919 O O . GLU A 1 530 ? 5.756 -8.359 21.599 1.00 96.00 530 GLU A O 1
ATOM 3924 N N . GLY A 1 531 ? 4.867 -9.383 19.803 1.00 95.06 531 GLY A N 1
ATOM 3925 C CA . GLY A 1 531 ? 3.655 -8.567 19.736 1.00 95.06 531 GLY A CA 1
ATOM 3926 C C . GLY A 1 531 ? 3.791 -7.232 18.991 1.00 95.06 531 GLY A C 1
ATOM 3927 O O . GLY A 1 531 ? 2.770 -6.560 18.829 1.00 95.06 531 GLY A O 1
ATOM 3928 N N . ILE A 1 532 ? 4.982 -6.860 18.507 1.00 97.88 532 ILE A N 1
ATOM 3929 C CA . ILE A 1 532 ? 5.177 -5.741 17.570 1.00 97.88 532 ILE A CA 1
ATOM 3930 C C . ILE A 1 532 ? 4.672 -6.141 16.175 1.00 97.88 532 ILE A C 1
ATOM 3932 O O . ILE A 1 532 ? 4.800 -7.292 15.762 1.00 97.88 532 ILE A O 1
ATOM 3936 N N . THR A 1 533 ? 4.090 -5.201 15.427 1.00 98.19 533 THR A N 1
ATOM 3937 C CA . THR A 1 533 ? 3.553 -5.456 14.082 1.00 98.19 533 THR A CA 1
ATOM 3938 C C . THR A 1 533 ? 4.359 -4.770 12.979 1.00 98.19 533 THR A C 1
ATOM 3940 O O . THR A 1 533 ? 5.024 -3.754 13.192 1.00 98.19 533 THR A O 1
ATOM 3943 N N . ALA A 1 534 ? 4.217 -5.260 11.743 1.00 97.50 534 ALA A N 1
ATOM 3944 C CA . ALA A 1 534 ? 4.759 -4.589 10.560 1.00 97.50 534 ALA A CA 1
ATOM 3945 C C . ALA A 1 534 ? 4.229 -3.153 10.376 1.00 97.50 534 ALA A C 1
ATOM 3947 O O . ALA A 1 534 ? 4.905 -2.324 9.764 1.00 97.50 534 ALA A O 1
ATOM 3948 N N . THR A 1 535 ? 3.056 -2.830 10.936 1.00 98.56 535 THR A N 1
ATOM 3949 C CA . THR A 1 535 ? 2.535 -1.459 10.944 1.00 98.56 535 THR A CA 1
ATOM 3950 C C . THR A 1 535 ? 3.375 -0.548 11.849 1.00 98.56 535 THR A C 1
ATOM 3952 O O . THR A 1 535 ? 3.748 0.544 11.432 1.00 98.56 535 THR A O 1
ATOM 3955 N N . ASP A 1 536 ? 3.740 -1.004 13.052 1.00 98.62 536 ASP A N 1
ATOM 3956 C CA . ASP A 1 536 ? 4.598 -0.252 13.988 1.00 98.62 536 ASP A CA 1
ATOM 3957 C C . ASP A 1 536 ? 5.992 0.002 13.385 1.00 98.62 536 ASP A C 1
ATOM 3959 O O . ASP A 1 536 ? 6.553 1.101 13.479 1.00 98.62 536 ASP A O 1
ATOM 3963 N N . MET A 1 537 ? 6.515 -1.009 12.683 1.00 98.50 537 MET A N 1
ATOM 3964 C CA . MET A 1 537 ? 7.761 -0.931 11.925 1.00 98.50 537 MET A CA 1
ATOM 3965 C C . MET A 1 537 ? 7.687 0.122 10.809 1.00 98.50 537 MET A C 1
ATOM 3967 O O . MET A 1 537 ? 8.531 1.020 10.776 1.00 98.50 537 MET A O 1
ATOM 3971 N N . VAL A 1 538 ? 6.683 0.086 9.918 1.00 98.69 538 VAL A N 1
ATOM 3972 C CA . VAL A 1 538 ? 6.605 1.075 8.822 1.00 98.69 538 VAL A CA 1
ATOM 3973 C C . VAL A 1 538 ? 6.339 2.494 9.321 1.00 98.69 538 VAL A C 1
ATOM 3975 O O . VAL A 1 538 ? 6.878 3.437 8.742 1.00 98.69 538 VAL A O 1
ATOM 3978 N N . LEU A 1 539 ? 5.585 2.690 10.408 1.00 98.81 539 LEU A N 1
ATOM 3979 C CA . LEU A 1 539 ? 5.421 4.023 10.998 1.00 98.81 539 LEU A CA 1
ATOM 3980 C C . LEU A 1 539 ? 6.757 4.565 11.532 1.00 98.81 539 LEU A C 1
ATOM 3982 O O . LEU A 1 539 ? 7.063 5.744 11.344 1.00 98.81 539 LEU A O 1
ATOM 3986 N N . THR A 1 540 ? 7.588 3.701 12.122 1.00 98.75 540 THR A N 1
ATOM 3987 C CA . THR A 1 540 ? 8.942 4.047 12.593 1.00 98.75 540 THR A CA 1
ATOM 3988 C C . THR A 1 540 ? 9.877 4.379 11.422 1.00 98.75 540 THR A C 1
ATOM 3990 O O . THR A 1 540 ? 10.502 5.442 11.408 1.00 98.75 540 THR A O 1
ATOM 3993 N N . VAL A 1 541 ? 9.891 3.552 10.372 1.00 98.69 541 VAL A N 1
ATOM 3994 C CA . VAL A 1 541 ? 10.630 3.809 9.118 1.00 98.69 541 VAL A CA 1
ATOM 3995 C C . VAL A 1 541 ? 10.170 5.114 8.448 1.00 98.69 541 VAL A C 1
ATOM 3997 O O . VAL A 1 541 ? 11.000 5.906 7.995 1.00 98.69 541 VAL A O 1
ATOM 4000 N N . THR A 1 542 ? 8.863 5.394 8.439 1.00 98.75 542 THR A N 1
ATOM 4001 C CA . THR A 1 542 ? 8.276 6.614 7.854 1.00 98.75 542 THR A CA 1
ATOM 4002 C C . THR A 1 542 ? 8.714 7.870 8.608 1.00 98.75 542 THR A C 1
ATOM 4004 O O . THR A 1 542 ? 9.092 8.867 7.984 1.00 98.75 542 THR A O 1
ATOM 4007 N N . GLU A 1 543 ? 8.724 7.823 9.944 1.00 98.56 543 GLU A N 1
ATOM 4008 C CA . GLU A 1 543 ? 9.248 8.895 10.796 1.00 98.56 543 GLU A CA 1
ATOM 4009 C C . GLU A 1 543 ? 10.736 9.171 10.493 1.00 98.56 543 GLU A C 1
ATOM 4011 O O . GLU A 1 543 ? 11.134 10.326 10.306 1.00 98.56 543 GLU A O 1
ATOM 4016 N N . MET A 1 544 ? 11.561 8.123 10.400 1.00 98.69 544 MET A N 1
ATOM 4017 C CA . MET A 1 544 ? 13.006 8.234 10.148 1.00 98.69 544 MET A CA 1
ATOM 4018 C C . MET A 1 544 ? 13.322 8.783 8.750 1.00 98.69 544 MET A C 1
ATOM 4020 O O . MET A 1 544 ? 14.099 9.733 8.614 1.00 98.69 544 MET A O 1
ATOM 4024 N N . LEU A 1 545 ? 12.691 8.246 7.704 1.00 98.62 545 LEU A N 1
ATOM 4025 C CA . LEU A 1 545 ? 12.929 8.670 6.320 1.00 98.62 545 LEU A CA 1
ATOM 4026 C C . LEU A 1 545 ? 12.411 10.091 6.040 1.00 98.62 545 LEU A C 1
ATOM 4028 O O . LEU A 1 545 ? 13.058 10.837 5.296 1.00 98.62 545 LEU A O 1
ATOM 4032 N N . ARG A 1 546 ? 11.329 10.539 6.700 1.00 98.00 546 ARG A N 1
ATOM 4033 C CA . ARG A 1 546 ? 10.933 11.962 6.665 1.00 98.00 546 ARG A CA 1
ATOM 4034 C C . ARG A 1 546 ? 11.932 12.880 7.352 1.00 98.00 546 ARG A C 1
ATOM 4036 O O . ARG A 1 546 ? 12.158 13.973 6.840 1.00 98.00 546 ARG A O 1
ATOM 4043 N N . LYS A 1 547 ? 12.545 12.457 8.462 1.00 98.19 547 LYS A N 1
ATOM 4044 C CA . LYS A 1 547 ? 13.606 13.231 9.134 1.00 98.19 547 LYS A CA 1
ATOM 4045 C C . LYS A 1 547 ? 14.885 13.320 8.292 1.00 98.19 547 LYS A C 1
ATOM 4047 O O . LYS A 1 547 ? 15.546 14.353 8.340 1.00 98.19 547 LYS A O 1
ATOM 4052 N N . LYS A 1 548 ? 15.210 12.294 7.491 1.00 98.12 548 LYS A N 1
ATOM 4053 C CA . LYS A 1 548 ? 16.330 12.321 6.525 1.00 98.12 548 LYS A CA 1
ATOM 4054 C C . LYS A 1 548 ? 16.053 13.228 5.318 1.00 98.12 548 LYS A C 1
ATOM 4056 O O . LYS A 1 548 ? 16.954 13.927 4.868 1.00 98.12 548 LYS A O 1
ATOM 4061 N N . GLY A 1 549 ? 14.822 13.221 4.797 1.00 98.00 549 GLY A N 1
ATOM 4062 C CA . GLY A 1 549 ? 14.428 14.021 3.632 1.00 98.00 549 GLY A CA 1
ATOM 4063 C C . GLY A 1 549 ? 14.745 13.346 2.292 1.00 98.00 549 GLY A C 1
ATOM 4064 O O . GLY A 1 549 ? 15.515 13.864 1.489 1.00 98.00 549 GLY A O 1
ATOM 4065 N N . VAL A 1 550 ? 14.126 12.193 2.029 1.00 98.38 550 VAL A N 1
ATOM 4066 C CA . VAL A 1 550 ? 14.386 11.351 0.839 1.00 98.38 550 VAL A CA 1
ATOM 4067 C C . VAL A 1 550 ? 13.559 11.714 -0.410 1.00 98.38 550 VAL A C 1
ATOM 4069 O O . VAL A 1 550 ? 13.306 10.868 -1.263 1.00 98.38 550 VAL A O 1
ATOM 4072 N N . VAL A 1 551 ? 13.120 12.971 -0.535 1.00 97.56 551 VAL A N 1
ATOM 4073 C CA . VAL A 1 551 ? 12.231 13.406 -1.631 1.00 97.56 551 VAL A CA 1
ATOM 4074 C C . VAL A 1 551 ? 12.932 13.328 -2.988 1.00 97.56 551 VAL A C 1
ATOM 4076 O O . VAL A 1 551 ? 13.992 13.919 -3.170 1.00 97.56 551 VAL A O 1
ATOM 4079 N N . GLY A 1 552 ? 12.320 12.610 -3.937 1.00 94.12 552 GLY A N 1
ATOM 4080 C CA . GLY A 1 552 ? 12.869 12.380 -5.281 1.00 94.12 552 GLY A CA 1
ATOM 4081 C C . GLY A 1 552 ? 14.011 11.357 -5.340 1.00 94.12 552 GLY A C 1
ATOM 4082 O O . GLY A 1 552 ? 14.589 11.156 -6.406 1.00 94.12 552 GLY A O 1
ATOM 4083 N N . LYS A 1 553 ? 14.336 10.711 -4.214 1.00 98.38 553 LYS A N 1
ATOM 4084 C CA . LYS A 1 553 ? 15.367 9.672 -4.109 1.00 98.38 553 LYS A CA 1
ATOM 4085 C C . LYS A 1 553 ? 14.735 8.283 -4.119 1.00 98.38 553 LYS A C 1
ATOM 4087 O O . LYS A 1 553 ? 13.556 8.119 -3.795 1.00 98.38 553 LYS A O 1
ATOM 4092 N N . PHE A 1 554 ? 15.529 7.272 -4.440 1.00 98.75 554 PHE A N 1
ATOM 4093 C CA . PHE A 1 554 ? 15.197 5.883 -4.135 1.00 98.75 554 PHE A CA 1
ATOM 4094 C C . PHE A 1 554 ? 15.613 5.569 -2.690 1.00 98.75 554 PHE A C 1
ATOM 4096 O O . PHE A 1 554 ? 16.600 6.105 -2.184 1.00 98.75 554 PHE A O 1
ATOM 4103 N N . VAL A 1 555 ? 14.870 4.686 -2.027 1.00 98.94 555 VAL A N 1
ATOM 4104 C CA . VAL A 1 555 ? 15.297 4.015 -0.792 1.00 98.94 555 VAL A CA 1
ATOM 4105 C C . VAL A 1 555 ? 15.452 2.533 -1.110 1.00 98.94 555 VAL A C 1
ATOM 4107 O O . VAL A 1 555 ? 14.592 1.969 -1.785 1.00 98.94 555 VAL A O 1
ATOM 4110 N N . GLU A 1 556 ? 16.523 1.904 -0.639 1.00 98.88 556 GLU A N 1
ATOM 4111 C CA . GLU A 1 556 ? 16.788 0.473 -0.824 1.00 98.88 556 GLU A CA 1
ATOM 4112 C C . GLU A 1 556 ? 17.092 -0.173 0.533 1.00 98.88 556 GLU A C 1
ATOM 4114 O O . GLU A 1 556 ? 17.962 0.288 1.274 1.00 98.88 556 GLU A O 1
ATOM 4119 N N . PHE A 1 557 ? 16.327 -1.203 0.886 1.00 98.62 557 PHE A N 1
ATOM 4120 C CA . PHE A 1 557 ? 16.396 -1.882 2.176 1.00 98.62 557 PHE A CA 1
ATOM 4121 C C . PHE A 1 557 ? 17.377 -3.054 2.116 1.00 98.62 557 PHE A C 1
ATOM 4123 O O . PHE A 1 557 ? 17.347 -3.847 1.175 1.00 98.62 557 PHE A O 1
ATOM 4130 N N . TYR A 1 558 ? 18.240 -3.162 3.125 1.00 97.69 558 TYR A N 1
ATOM 4131 C CA . TYR A 1 558 ? 19.304 -4.169 3.200 1.00 97.69 558 TYR A CA 1
ATOM 4132 C C . TYR A 1 558 ? 19.646 -4.511 4.661 1.00 97.69 558 TYR A C 1
ATOM 4134 O O . TYR A 1 558 ? 19.086 -3.912 5.576 1.00 97.69 558 TYR A O 1
ATOM 4142 N N . GLY A 1 559 ? 20.565 -5.451 4.892 1.00 95.88 559 GLY A N 1
ATOM 4143 C CA . GLY A 1 559 ? 20.963 -5.899 6.234 1.00 95.88 559 GLY A CA 1
ATOM 4144 C C . GLY A 1 559 ? 20.356 -7.247 6.627 1.00 95.88 559 GLY A C 1
ATOM 4145 O O . GLY A 1 559 ? 19.481 -7.775 5.943 1.00 95.88 559 GLY A O 1
ATOM 4146 N N . ASP A 1 560 ? 20.844 -7.817 7.726 1.00 94.81 560 ASP A N 1
ATOM 4147 C CA . ASP A 1 560 ? 20.465 -9.147 8.215 1.00 94.81 560 ASP A CA 1
ATOM 4148 C C . ASP A 1 560 ? 19.005 -9.219 8.689 1.00 94.81 560 ASP A C 1
ATOM 4150 O O . ASP A 1 560 ? 18.364 -10.258 8.536 1.00 94.81 560 ASP A O 1
ATOM 4154 N N . GLY A 1 561 ? 18.426 -8.100 9.137 1.00 96.00 561 GLY A N 1
ATOM 4155 C CA . GLY A 1 561 ? 17.013 -8.006 9.522 1.00 96.00 561 GLY A CA 1
ATOM 4156 C C . GLY A 1 561 ? 16.027 -8.428 8.421 1.00 96.00 561 GLY A C 1
ATOM 4157 O O . GLY A 1 561 ? 14.916 -8.861 8.725 1.00 96.00 561 GLY A O 1
ATOM 4158 N N . LEU A 1 562 ? 16.423 -8.390 7.139 1.00 96.06 562 LEU A N 1
ATOM 4159 C CA . LEU A 1 562 ? 15.580 -8.833 6.017 1.00 96.06 562 LEU A CA 1
ATOM 4160 C C . LEU A 1 562 ? 15.164 -10.308 6.121 1.00 96.06 562 LEU A C 1
ATOM 4162 O O . LEU A 1 562 ? 14.058 -10.641 5.685 1.00 96.06 562 LEU A O 1
ATOM 4166 N N . GLN A 1 563 ? 15.991 -11.178 6.715 1.00 94.56 563 GLN A N 1
ATOM 4167 C CA . GLN A 1 563 ? 15.678 -12.610 6.851 1.00 94.56 563 GLN A CA 1
ATOM 4168 C C . GLN A 1 563 ? 14.505 -12.879 7.813 1.00 94.56 563 GLN A C 1
ATOM 4170 O O . GLN A 1 563 ? 13.869 -13.928 7.723 1.00 94.56 563 GLN A O 1
ATOM 4175 N N . HIS A 1 564 ? 14.199 -11.925 8.701 1.00 95.44 564 HIS A N 1
ATOM 4176 C CA . HIS A 1 564 ? 13.102 -12.000 9.672 1.00 95.44 564 HIS A CA 1
ATOM 4177 C C . HIS A 1 564 ? 11.792 -11.382 9.142 1.00 95.44 564 HIS A C 1
ATOM 4179 O O . HIS A 1 564 ? 10.744 -11.526 9.768 1.00 95.44 564 HIS A O 1
ATOM 4185 N N . LEU A 1 565 ? 11.818 -10.704 7.986 1.00 97.25 565 LEU A N 1
ATOM 4186 C CA . LEU A 1 565 ? 10.651 -10.029 7.408 1.00 97.25 565 LEU A CA 1
ATOM 4187 C C . LEU A 1 565 ? 10.005 -10.858 6.300 1.00 97.25 565 LEU A C 1
ATOM 4189 O O . LEU A 1 565 ? 10.623 -11.084 5.254 1.00 97.25 565 LEU A O 1
ATOM 4193 N N . SER A 1 566 ? 8.729 -11.219 6.473 1.00 97.50 566 SER A N 1
ATOM 4194 C CA . SER A 1 566 ? 7.949 -11.842 5.402 1.00 97.50 566 SER A CA 1
ATOM 4195 C C . SER A 1 566 ? 7.704 -10.855 4.261 1.00 97.50 566 SER A C 1
ATOM 4197 O O . SER A 1 566 ? 7.738 -9.633 4.451 1.00 97.50 566 SER A O 1
ATOM 4199 N N . LEU A 1 567 ? 7.399 -11.354 3.060 1.00 98.06 567 LEU A N 1
ATOM 4200 C CA . LEU A 1 567 ? 7.202 -10.456 1.916 1.00 98.06 567 LEU A CA 1
ATOM 4201 C C . LEU A 1 567 ? 6.039 -9.469 2.115 1.00 98.06 567 LEU A C 1
ATOM 4203 O O . LEU A 1 567 ? 6.070 -8.358 1.586 1.00 98.06 567 LEU A O 1
ATOM 4207 N N . ALA A 1 568 ? 5.040 -9.835 2.919 1.00 97.75 568 ALA A N 1
ATOM 4208 C CA . ALA A 1 568 ? 3.950 -8.934 3.263 1.00 97.75 568 ALA A CA 1
ATOM 4209 C C . ALA A 1 568 ? 4.412 -7.755 4.139 1.00 97.75 568 ALA A C 1
ATOM 4211 O O . ALA A 1 568 ? 3.938 -6.639 3.946 1.00 97.75 568 ALA A O 1
ATOM 4212 N N . ASP A 1 569 ? 5.368 -7.970 5.046 1.00 98.50 569 ASP A N 1
ATOM 4213 C CA . ASP A 1 569 ? 5.925 -6.915 5.904 1.00 98.50 569 ASP A CA 1
ATOM 4214 C C . ASP A 1 569 ? 6.792 -5.947 5.076 1.00 98.50 569 ASP A C 1
ATOM 4216 O O . ASP A 1 569 ? 6.709 -4.726 5.230 1.00 98.50 569 ASP A O 1
ATOM 4220 N N . ARG A 1 570 ? 7.545 -6.490 4.107 1.00 98.69 570 ARG A N 1
ATOM 4221 C CA . ARG A 1 570 ? 8.290 -5.718 3.095 1.00 98.69 570 ARG A CA 1
ATOM 4222 C C . ARG A 1 570 ? 7.346 -4.869 2.239 1.00 98.69 570 ARG A C 1
ATOM 4224 O O . ARG A 1 570 ? 7.560 -3.669 2.087 1.00 98.69 570 ARG A O 1
ATOM 4231 N N . ALA A 1 571 ? 6.255 -5.455 1.739 1.00 98.69 571 ALA A N 1
ATOM 4232 C CA . ALA A 1 571 ? 5.236 -4.740 0.969 1.00 98.69 571 ALA A CA 1
ATOM 4233 C C . ALA A 1 571 ? 4.542 -3.633 1.788 1.00 98.69 571 ALA A C 1
ATOM 4235 O O . ALA A 1 571 ? 4.298 -2.551 1.251 1.00 98.69 571 ALA A O 1
ATOM 4236 N N . THR A 1 572 ? 4.290 -3.851 3.086 1.00 98.56 572 THR A N 1
ATOM 4237 C CA . THR A 1 572 ? 3.807 -2.813 4.014 1.00 98.56 572 THR A CA 1
ATOM 4238 C C . THR A 1 572 ? 4.784 -1.628 4.089 1.00 98.56 572 THR A C 1
ATOM 4240 O O . THR A 1 572 ? 4.342 -0.484 3.974 1.00 98.56 572 THR A O 1
ATOM 4243 N N . ILE A 1 573 ? 6.103 -1.866 4.172 1.00 98.62 573 ILE A N 1
ATOM 4244 C CA . ILE A 1 573 ? 7.128 -0.799 4.134 1.00 98.62 573 ILE A CA 1
ATOM 4245 C C . ILE A 1 573 ? 7.168 -0.076 2.777 1.00 98.62 573 ILE A C 1
ATOM 4247 O O . ILE A 1 573 ? 7.204 1.159 2.724 1.00 98.62 573 ILE A O 1
ATOM 4251 N N . SER A 1 574 ? 7.155 -0.819 1.669 1.00 98.69 574 SER A N 1
ATOM 4252 C CA . SER A 1 574 ? 7.214 -0.254 0.314 1.00 98.69 574 SER A CA 1
ATOM 4253 C C . SER A 1 574 ? 5.950 0.532 -0.067 1.00 98.69 574 SER A C 1
ATOM 4255 O O . SER A 1 574 ? 6.022 1.474 -0.861 1.00 98.69 574 SER A O 1
ATOM 4257 N N . ASN A 1 575 ? 4.788 0.195 0.508 1.00 98.69 575 ASN A N 1
ATOM 4258 C CA . ASN A 1 575 ? 3.520 0.901 0.288 1.00 98.69 575 ASN A CA 1
ATOM 4259 C C . ASN A 1 575 ? 3.591 2.373 0.720 1.00 98.69 575 ASN A C 1
ATOM 4261 O O . ASN A 1 575 ? 3.093 3.234 0.003 1.00 98.69 575 ASN A O 1
ATOM 4265 N N . MET A 1 576 ? 4.245 2.659 1.851 1.00 98.31 576 MET A N 1
ATOM 4266 C CA . MET A 1 576 ? 4.332 4.005 2.434 1.00 98.31 576 MET A CA 1
ATOM 4267 C C . MET A 1 576 ? 5.475 4.864 1.863 1.00 98.31 576 MET A C 1
ATOM 4269 O O . MET A 1 576 ? 5.799 5.914 2.418 1.00 98.31 576 MET A O 1
ATOM 4273 N N . ALA A 1 577 ? 6.082 4.476 0.735 1.00 98.50 577 ALA A N 1
ATOM 4274 C CA . ALA A 1 577 ? 7.121 5.284 0.092 1.00 98.50 577 ALA A CA 1
ATOM 4275 C C . ALA A 1 577 ? 6.696 6.729 -0.249 1.00 98.50 577 ALA A C 1
ATOM 4277 O O . ALA A 1 577 ? 7.479 7.634 0.049 1.00 98.50 577 ALA A O 1
ATOM 4278 N N . PRO A 1 578 ? 5.468 7.016 -0.733 1.00 98.06 578 PRO A N 1
ATOM 4279 C CA . PRO A 1 578 ? 4.981 8.392 -0.886 1.00 98.06 578 PRO A CA 1
ATOM 4280 C C . PRO A 1 578 ? 4.865 9.134 0.456 1.00 98.06 578 PRO A C 1
ATOM 4282 O O . PRO A 1 578 ? 5.133 10.337 0.543 1.00 98.06 578 PRO A O 1
ATOM 4285 N N . GLU A 1 579 ? 4.517 8.410 1.522 1.00 97.62 579 GLU A N 1
ATOM 4286 C CA . GLU A 1 579 ? 4.315 8.914 2.883 1.00 97.62 579 GLU A CA 1
ATOM 4287 C C . GLU A 1 579 ? 5.635 9.285 3.563 1.00 97.62 579 GLU A C 1
ATOM 4289 O O . GLU A 1 579 ? 5.634 10.258 4.321 1.00 97.62 579 GLU A O 1
ATOM 4294 N N . TYR A 1 580 ? 6.764 8.647 3.212 1.00 97.81 580 TYR A N 1
ATOM 4295 C CA . TYR A 1 580 ? 8.115 9.163 3.495 1.00 97.81 580 TYR A CA 1
ATOM 4296 C C . TYR A 1 580 ? 8.752 10.016 2.381 1.00 97.81 580 TYR A C 1
ATOM 4298 O O . TYR A 1 580 ? 9.686 10.778 2.640 1.00 97.81 580 TYR A O 1
ATOM 4306 N N . GLY A 1 581 ? 8.167 10.024 1.184 1.00 96.44 581 GLY A N 1
ATOM 4307 C CA . GLY A 1 581 ? 8.512 10.892 0.054 1.00 96.44 581 GLY A CA 1
ATOM 4308 C C . GLY A 1 581 ? 9.515 10.320 -0.943 1.00 96.44 581 GLY A C 1
ATOM 4309 O O . GLY A 1 581 ? 9.875 11.036 -1.875 1.00 96.44 581 GLY A O 1
ATOM 4310 N N . ALA A 1 582 ? 9.965 9.079 -0.763 1.00 98.19 582 ALA A N 1
ATOM 4311 C CA . ALA A 1 582 ? 10.820 8.415 -1.738 1.00 98.19 582 ALA A CA 1
ATOM 4312 C C . ALA A 1 582 ? 10.025 8.093 -3.009 1.00 98.19 582 ALA A C 1
ATOM 4314 O O . ALA A 1 582 ? 8.823 7.825 -2.944 1.00 98.19 582 ALA A O 1
ATOM 4315 N N . THR A 1 583 ? 10.698 8.054 -4.157 1.00 97.94 583 THR A N 1
ATOM 4316 C CA . THR A 1 583 ? 10.084 7.581 -5.408 1.00 97.94 583 THR A CA 1
ATOM 4317 C C . THR A 1 583 ? 9.734 6.094 -5.298 1.00 97.94 583 THR A C 1
ATOM 4319 O O . THR A 1 583 ? 8.683 5.673 -5.765 1.00 97.94 583 THR A O 1
ATOM 4322 N N . CYS A 1 584 ? 10.569 5.302 -4.616 1.00 97.88 584 CYS A N 1
ATOM 4323 C CA . CYS A 1 584 ? 10.302 3.905 -4.273 1.00 97.88 584 CYS A CA 1
ATOM 4324 C C . CYS A 1 584 ? 11.006 3.501 -2.964 1.00 97.88 584 CYS A C 1
ATOM 4326 O O . CYS A 1 584 ? 11.992 4.124 -2.567 1.00 97.88 584 CYS A O 1
ATOM 4328 N N . GLY A 1 585 ? 10.522 2.428 -2.331 1.00 98.44 585 GLY A N 1
ATOM 4329 C CA . GLY A 1 585 ? 11.201 1.725 -1.237 1.00 98.44 585 GLY A CA 1
ATOM 4330 C C . GLY A 1 585 ? 11.461 0.274 -1.639 1.00 98.44 585 GLY A C 1
ATOM 4331 O O . GLY A 1 585 ? 10.537 -0.536 -1.601 1.00 98.44 585 GLY A O 1
ATOM 4332 N N . PHE A 1 586 ? 12.676 -0.030 -2.092 1.00 98.81 586 PHE A N 1
ATOM 4333 C CA . PHE A 1 586 ? 13.037 -1.264 -2.792 1.00 98.81 586 PHE A CA 1
ATOM 4334 C C . PHE A 1 586 ? 13.580 -2.350 -1.862 1.00 98.81 586 PHE A C 1
ATOM 4336 O O . PHE A 1 586 ? 14.474 -2.079 -1.067 1.00 98.81 586 PHE A O 1
ATOM 4343 N N . PHE A 1 587 ? 13.070 -3.577 -1.992 1.00 98.69 587 PHE A N 1
ATOM 4344 C CA . PHE A 1 587 ? 13.641 -4.769 -1.359 1.00 98.69 587 PHE A CA 1
ATOM 4345 C C . PHE A 1 587 ? 14.266 -5.682 -2.421 1.00 98.69 587 PHE A C 1
ATOM 4347 O O . PHE A 1 587 ? 13.708 -5.803 -3.517 1.00 98.69 587 PHE A O 1
ATOM 4354 N N . PRO A 1 588 ? 15.387 -6.356 -2.122 1.00 97.19 588 PRO A N 1
ATOM 4355 C CA . PRO A 1 588 ? 16.004 -7.315 -3.030 1.00 97.19 588 PRO A CA 1
ATOM 4356 C C . PRO A 1 588 ? 15.203 -8.627 -3.113 1.00 97.19 588 PRO A C 1
ATOM 4358 O O . PRO A 1 588 ? 14.433 -8.944 -2.204 1.00 97.19 588 PRO A O 1
ATOM 4361 N N . VAL A 1 589 ? 15.409 -9.407 -4.183 1.00 97.94 589 VAL A N 1
ATOM 4362 C CA . VAL A 1 589 ? 14.831 -10.759 -4.296 1.00 97.94 589 VAL A CA 1
ATOM 4363 C C . VAL A 1 589 ? 15.662 -11.736 -3.493 1.00 97.94 589 VAL A C 1
ATOM 4365 O O . VAL A 1 589 ? 16.874 -11.774 -3.666 1.00 97.94 589 VAL A O 1
ATOM 4368 N N . ASP A 1 590 ? 15.017 -12.577 -2.697 1.00 97.12 590 ASP A N 1
ATOM 4369 C CA . ASP A 1 590 ? 15.669 -13.617 -1.904 1.00 97.12 590 ASP A CA 1
ATOM 4370 C C . ASP A 1 590 ? 14.807 -14.896 -1.809 1.00 97.12 590 ASP A C 1
ATOM 4372 O O . ASP A 1 590 ? 13.841 -15.103 -2.552 1.00 97.12 590 ASP A O 1
ATOM 4376 N N . ASN A 1 591 ? 15.146 -15.773 -0.862 1.00 97.25 591 ASN A N 1
ATOM 4377 C CA . ASN A 1 591 ? 14.383 -16.988 -0.581 1.00 97.25 591 ASN A CA 1
ATOM 4378 C C . ASN A 1 591 ? 12.946 -16.709 -0.091 1.00 97.25 591 ASN A C 1
ATOM 4380 O O . ASN A 1 591 ? 12.047 -17.496 -0.397 1.00 97.25 591 ASN A O 1
ATOM 4384 N N . GLU A 1 592 ? 12.693 -15.597 0.612 1.00 97.62 592 GLU A N 1
ATOM 4385 C CA . GLU A 1 592 ? 11.335 -15.200 1.009 1.00 97.62 592 GLU A CA 1
ATOM 4386 C C . GLU A 1 592 ? 10.509 -14.764 -0.207 1.00 97.62 592 GLU A C 1
ATOM 4388 O O . GLU A 1 592 ? 9.329 -15.108 -0.309 1.00 97.62 592 GLU A O 1
ATOM 4393 N N . THR A 1 593 ? 11.124 -14.098 -1.188 1.00 98.38 593 THR A N 1
ATOM 4394 C CA . THR A 1 593 ? 10.478 -13.810 -2.476 1.00 98.38 593 THR A CA 1
ATOM 4395 C C . THR A 1 593 ? 10.035 -15.083 -3.197 1.00 98.38 593 THR A C 1
ATOM 4397 O O . THR A 1 593 ? 8.881 -15.176 -3.626 1.00 98.38 593 THR A O 1
ATOM 4400 N N . LEU A 1 594 ? 10.906 -16.093 -3.300 1.00 98.50 594 LEU A N 1
ATOM 4401 C CA . LEU A 1 594 ? 10.551 -17.375 -3.927 1.00 98.50 594 LEU A CA 1
ATOM 4402 C C . LEU A 1 594 ? 9.448 -18.107 -3.137 1.00 98.50 594 LEU A C 1
ATOM 4404 O O . LEU A 1 594 ? 8.497 -18.626 -3.733 1.00 98.50 594 LEU A O 1
ATOM 4408 N N . LYS A 1 595 ? 9.526 -18.090 -1.799 1.00 97.88 595 LYS A N 1
ATOM 4409 C CA . LYS A 1 595 ? 8.500 -18.628 -0.888 1.00 97.88 595 LYS A CA 1
ATOM 4410 C C . LYS A 1 595 ? 7.149 -17.938 -1.078 1.00 97.88 595 LYS A C 1
ATOM 4412 O O . LYS A 1 595 ? 6.143 -18.637 -1.185 1.00 97.88 595 LYS A O 1
ATOM 4417 N N . TYR A 1 596 ? 7.103 -16.611 -1.196 1.00 98.25 596 TYR A N 1
ATOM 4418 C CA . TYR A 1 596 ? 5.865 -15.867 -1.444 1.00 98.25 596 TYR A CA 1
ATOM 4419 C C . TYR A 1 596 ? 5.259 -16.174 -2.819 1.00 98.25 596 TYR A C 1
ATOM 4421 O O . TYR A 1 596 ? 4.055 -16.419 -2.915 1.00 98.25 596 TYR A O 1
ATOM 4429 N N . LEU A 1 597 ? 6.070 -16.226 -3.884 1.00 98.50 597 LEU A N 1
ATOM 4430 C CA . LEU A 1 597 ? 5.594 -16.604 -5.224 1.00 98.50 597 LEU A CA 1
ATOM 4431 C C . LEU A 1 597 ? 4.953 -18.004 -5.210 1.00 98.50 597 LEU A C 1
ATOM 4433 O O . LEU A 1 597 ? 3.879 -18.199 -5.781 1.00 98.50 597 LEU A O 1
ATOM 4437 N N . LYS A 1 598 ? 5.554 -18.961 -4.490 1.00 97.94 598 LYS A N 1
ATOM 4438 C CA . LYS A 1 598 ? 4.991 -20.306 -4.292 1.00 97.94 598 LYS A CA 1
ATOM 4439 C C . LYS A 1 598 ? 3.717 -20.294 -3.436 1.00 97.94 598 LYS A C 1
ATOM 4441 O O . LYS A 1 598 ? 2.732 -20.930 -3.808 1.00 97.94 598 LYS A O 1
ATOM 4446 N N . ALA A 1 599 ? 3.713 -19.546 -2.330 1.00 95.94 599 ALA A N 1
ATOM 4447 C CA . ALA A 1 599 ? 2.573 -19.401 -1.418 1.00 95.94 599 ALA A CA 1
ATOM 4448 C C . ALA A 1 599 ? 1.344 -18.765 -2.092 1.00 95.94 599 ALA A C 1
ATOM 4450 O O . ALA A 1 599 ? 0.216 -19.125 -1.777 1.00 95.94 599 ALA A O 1
ATOM 4451 N N . THR A 1 600 ? 1.569 -17.878 -3.065 1.00 96.88 600 THR A N 1
ATOM 4452 C CA . THR A 1 600 ? 0.540 -17.247 -3.913 1.00 96.88 600 THR A CA 1
ATOM 4453 C C . THR A 1 600 ? 0.228 -18.037 -5.191 1.00 96.88 600 THR A C 1
ATOM 4455 O O . THR A 1 600 ? -0.428 -17.540 -6.104 1.00 96.88 600 THR A O 1
ATOM 4458 N N . GLY A 1 601 ? 0.685 -19.288 -5.286 1.00 96.31 601 GLY A N 1
ATOM 4459 C CA . GLY A 1 601 ? 0.269 -20.219 -6.332 1.00 96.31 601 GLY A CA 1
ATOM 4460 C C . GLY A 1 601 ? 0.850 -19.977 -7.728 1.00 96.31 601 GLY A C 1
ATOM 4461 O O . GLY A 1 601 ? 0.391 -20.647 -8.661 1.00 96.31 601 GLY A O 1
ATOM 4462 N N . ARG A 1 602 ? 1.856 -19.097 -7.892 1.00 97.31 602 ARG A N 1
ATOM 4463 C CA . ARG A 1 602 ? 2.563 -18.916 -9.177 1.00 97.31 602 ARG A CA 1
ATOM 4464 C C . ARG A 1 602 ? 3.183 -20.238 -9.655 1.00 97.31 602 ARG A C 1
ATOM 4466 O O . ARG A 1 602 ? 3.493 -21.130 -8.868 1.00 97.31 602 ARG A O 1
ATOM 4473 N N . SER A 1 603 ? 3.353 -20.369 -10.971 1.00 96.38 603 SER A N 1
ATOM 4474 C CA . SER A 1 603 ? 3.862 -21.598 -11.584 1.00 96.38 603 SER A CA 1
ATOM 4475 C C . SER A 1 603 ? 5.340 -21.842 -11.267 1.00 96.38 603 SER A C 1
ATOM 4477 O O . SER A 1 603 ? 6.155 -20.919 -11.276 1.00 96.38 603 SER A O 1
ATOM 4479 N N . GLU A 1 604 ? 5.711 -23.112 -11.079 1.00 97.12 604 GLU A N 1
ATOM 4480 C CA . GLU A 1 604 ? 7.107 -23.515 -10.851 1.00 97.12 604 GLU A CA 1
ATOM 4481 C C . GLU A 1 604 ? 8.026 -23.083 -12.020 1.00 97.12 604 GLU A C 1
ATOM 4483 O O . GLU A 1 604 ? 9.179 -22.734 -11.791 1.00 97.12 604 GLU A O 1
ATOM 4488 N N . GLU A 1 605 ? 7.516 -22.997 -13.264 1.00 97.19 605 GLU A N 1
ATOM 4489 C CA . GLU A 1 605 ? 8.268 -22.427 -14.402 1.00 97.19 605 GLU A CA 1
ATOM 4490 C C . GLU A 1 605 ? 8.611 -20.935 -14.216 1.00 97.19 605 GLU A C 1
ATOM 4492 O O . GLU A 1 605 ? 9.694 -20.512 -14.623 1.00 97.19 605 GLU A O 1
ATOM 4497 N N . ARG A 1 606 ? 7.723 -20.130 -13.605 1.00 97.38 606 ARG A N 1
ATOM 4498 C CA . ARG A 1 606 ? 8.012 -18.720 -13.283 1.00 97.38 606 ARG A CA 1
ATOM 4499 C C . ARG A 1 606 ? 8.995 -18.631 -12.121 1.00 97.38 606 ARG A C 1
ATOM 4501 O O . ARG A 1 606 ? 9.927 -17.843 -12.207 1.00 97.38 606 ARG A O 1
ATOM 4508 N N . ILE A 1 607 ? 8.817 -19.434 -11.072 1.00 98.50 607 ILE A N 1
ATOM 4509 C CA . ILE A 1 607 ? 9.689 -19.423 -9.883 1.00 98.50 607 ILE A CA 1
ATOM 4510 C C . ILE A 1 607 ? 11.129 -19.792 -10.279 1.00 98.50 607 ILE A C 1
ATOM 4512 O O . ILE A 1 607 ? 12.057 -19.046 -9.975 1.00 98.50 607 ILE A O 1
ATOM 4516 N N . ALA A 1 608 ? 11.305 -20.866 -11.058 1.00 98.56 608 ALA A N 1
ATOM 4517 C CA . ALA A 1 608 ? 12.609 -21.274 -11.580 1.00 98.56 608 ALA A CA 1
ATOM 4518 C C . ALA A 1 608 ? 13.235 -20.230 -12.524 1.00 98.56 608 ALA A C 1
ATOM 4520 O O . ALA A 1 608 ? 14.456 -20.081 -12.546 1.00 98.56 608 ALA A O 1
ATOM 4521 N N . LEU A 1 609 ? 12.425 -19.490 -13.297 1.00 98.69 609 LEU A N 1
ATOM 4522 C CA . LEU A 1 609 ? 12.919 -18.361 -14.090 1.00 98.69 609 LEU A CA 1
ATOM 4523 C C . LEU A 1 609 ? 13.392 -17.209 -13.197 1.00 98.69 609 LEU A C 1
ATOM 4525 O O . LEU A 1 609 ? 14.477 -16.693 -13.437 1.00 98.69 609 LEU A O 1
ATOM 4529 N N . VAL A 1 610 ? 12.606 -16.808 -12.194 1.00 98.75 610 VAL A N 1
ATOM 4530 C CA . VAL A 1 610 ? 12.942 -15.696 -11.287 1.00 98.75 610 VAL A CA 1
ATOM 4531 C C . VAL A 1 610 ? 14.270 -15.962 -10.579 1.00 98.75 610 VAL A C 1
ATOM 4533 O O . VAL A 1 610 ? 15.154 -15.107 -10.617 1.00 98.75 610 VAL A O 1
ATOM 4536 N N . GLU A 1 611 ? 14.448 -17.160 -10.014 1.00 98.62 611 GLU A N 1
ATOM 4537 C CA . GLU A 1 611 ? 15.703 -17.551 -9.364 1.00 98.62 611 GLU A CA 1
ATOM 4538 C C . GLU A 1 611 ? 16.882 -17.559 -10.353 1.00 98.62 611 GLU A C 1
ATOM 4540 O O . GLU A 1 611 ? 17.873 -16.856 -10.143 1.00 98.62 611 GLU A O 1
ATOM 4545 N N . ALA A 1 612 ? 16.776 -18.318 -11.451 1.00 98.69 612 ALA A N 1
ATOM 4546 C CA . ALA A 1 612 ? 17.884 -18.494 -12.391 1.00 98.69 612 ALA A CA 1
ATOM 4547 C C . ALA A 1 612 ? 18.289 -17.182 -13.084 1.00 98.69 612 ALA A C 1
ATOM 4549 O O . ALA A 1 612 ? 19.474 -16.948 -13.313 1.00 98.69 612 ALA A O 1
ATOM 4550 N N . TYR A 1 613 ? 17.320 -16.319 -13.402 1.00 98.75 613 TYR A N 1
ATOM 4551 C CA . TYR A 1 613 ? 17.567 -15.018 -14.019 1.00 98.75 613 TYR A CA 1
ATOM 4552 C C . TYR A 1 613 ? 18.289 -14.066 -13.062 1.00 98.75 613 TYR A C 1
ATOM 4554 O O . TYR A 1 613 ? 19.295 -13.469 -13.438 1.00 98.75 613 TYR A O 1
ATOM 4562 N N . LEU A 1 614 ? 17.817 -13.926 -11.820 1.00 98.44 614 LEU A N 1
ATOM 4563 C CA . LEU A 1 614 ? 18.376 -12.935 -10.895 1.00 98.44 614 LEU A CA 1
ATOM 4564 C C . LEU A 1 614 ? 19.721 -13.369 -10.310 1.00 98.44 614 LEU A C 1
ATOM 4566 O O . LEU A 1 614 ? 20.585 -12.513 -10.112 1.00 98.44 614 LEU A O 1
ATOM 4570 N N . LYS A 1 615 ? 19.956 -14.678 -10.142 1.00 97.88 615 LYS A N 1
ATOM 4571 C CA . LYS A 1 615 ? 21.300 -15.207 -9.860 1.00 97.88 615 LYS A CA 1
ATOM 4572 C C . LYS A 1 615 ? 22.256 -14.946 -11.031 1.00 97.88 615 LYS A C 1
ATOM 4574 O O . LYS A 1 615 ? 23.346 -14.430 -10.810 1.00 97.88 615 LYS A O 1
ATOM 4579 N N . ALA A 1 616 ? 21.827 -15.168 -12.279 1.00 98.00 616 ALA A N 1
ATOM 4580 C CA . ALA A 1 616 ? 22.636 -14.856 -13.466 1.00 98.00 616 ALA A CA 1
ATOM 4581 C C . ALA A 1 616 ? 22.929 -13.351 -13.667 1.00 98.00 616 ALA A C 1
ATOM 4583 O O . ALA A 1 616 ? 23.869 -13.013 -14.382 1.00 98.00 616 ALA A O 1
ATOM 4584 N N . GLN A 1 617 ? 22.161 -12.454 -13.037 1.00 97.81 617 GLN A N 1
ATOM 4585 C CA . GLN A 1 617 ? 22.360 -10.999 -13.096 1.00 97.81 617 GLN A CA 1
ATOM 4586 C C . GLN A 1 617 ? 23.125 -10.405 -11.896 1.00 97.81 617 GLN A C 1
ATOM 4588 O O . GLN A 1 617 ? 23.427 -9.213 -11.914 1.00 97.81 617 GLN A O 1
ATOM 4593 N N . GLY A 1 618 ? 23.417 -11.176 -10.840 1.00 96.19 618 GLY A N 1
ATOM 4594 C CA . GLY A 1 618 ? 23.947 -10.617 -9.584 1.00 96.19 618 GLY A CA 1
ATOM 4595 C C . GLY A 1 618 ? 22.937 -9.703 -8.869 1.00 96.19 618 GLY A C 1
ATOM 4596 O O . GLY A 1 618 ? 23.284 -8.610 -8.406 1.00 96.19 618 GLY A O 1
ATOM 4597 N N . MET A 1 619 ? 21.666 -10.127 -8.865 1.00 97.31 619 MET A N 1
ATOM 4598 C CA . MET A 1 619 ? 20.498 -9.402 -8.336 1.00 97.31 619 MET A CA 1
ATOM 4599 C C . MET A 1 619 ? 19.620 -10.250 -7.390 1.00 97.31 619 MET A C 1
ATOM 4601 O O . MET A 1 619 ? 18.574 -9.782 -6.945 1.00 97.31 619 MET A O 1
ATOM 4605 N N . PHE A 1 620 ? 20.026 -11.485 -7.092 1.00 97.31 620 PHE A N 1
ATOM 4606 C CA . PHE A 1 620 ? 19.440 -12.323 -6.044 1.00 97.31 620 PHE A CA 1
ATOM 4607 C C . PHE A 1 620 ? 20.260 -12.134 -4.762 1.00 97.31 620 PHE A C 1
ATOM 4609 O O . PHE A 1 620 ? 21.480 -12.253 -4.812 1.00 97.31 620 PHE A O 1
ATOM 4616 N N . HIS A 1 621 ? 19.622 -11.797 -3.644 1.00 94.19 621 HIS A N 1
ATOM 4617 C CA . HIS A 1 621 ? 20.283 -11.515 -2.375 1.00 94.19 621 HIS A CA 1
ATOM 4618 C C . HIS A 1 621 ? 20.633 -12.795 -1.619 1.00 94.19 621 HIS A C 1
ATOM 4620 O O . HIS A 1 621 ? 19.776 -13.631 -1.329 1.00 94.19 621 HIS A O 1
ATOM 4626 N N . GLU A 1 622 ? 21.915 -12.902 -1.284 1.00 87.75 622 GLU A N 1
ATOM 4627 C CA . GLU A 1 622 ? 22.501 -13.936 -0.440 1.00 87.75 622 GLU A CA 1
ATOM 4628 C C . GLU A 1 622 ? 23.232 -13.214 0.721 1.00 87.75 622 GLU A C 1
ATOM 4630 O O . GLU A 1 622 ? 23.712 -12.091 0.506 1.00 87.75 622 GLU A O 1
ATOM 4635 N N . PRO A 1 623 ? 23.252 -13.757 1.960 1.00 82.12 623 PRO A N 1
ATOM 4636 C CA . PRO A 1 623 ? 23.594 -12.981 3.167 1.00 82.12 623 PRO A CA 1
ATOM 4637 C C . PRO A 1 623 ? 25.034 -12.452 3.234 1.00 82.12 623 PRO A C 1
ATOM 4639 O O . PRO A 1 623 ? 25.326 -11.562 4.027 1.00 82.12 623 PRO A O 1
ATOM 4642 N N . ASP A 1 624 ? 25.927 -13.014 2.425 1.00 82.00 624 ASP A N 1
ATOM 4643 C CA . ASP A 1 624 ? 27.352 -12.707 2.322 1.00 82.00 624 ASP A CA 1
ATOM 4644 C C . ASP A 1 624 ? 27.712 -11.820 1.113 1.00 82.00 624 ASP A C 1
ATOM 4646 O O . ASP A 1 624 ? 28.885 -11.491 0.924 1.00 82.00 624 ASP A O 1
ATOM 4650 N N . MET A 1 625 ? 26.732 -11.377 0.311 1.00 85.56 625 MET A N 1
ATOM 4651 C CA . MET A 1 625 ? 26.995 -10.399 -0.752 1.00 85.56 625 MET A CA 1
ATOM 4652 C C . MET A 1 625 ? 27.430 -9.036 -0.198 1.00 85.56 625 MET A C 1
ATOM 4654 O O . MET A 1 625 ? 26.845 -8.501 0.743 1.00 85.56 625 MET A O 1
ATOM 4658 N N . GLU A 1 626 ? 28.427 -8.435 -0.851 1.00 90.19 626 GLU A N 1
ATOM 4659 C CA . GLU A 1 626 ? 28.991 -7.148 -0.445 1.00 90.19 626 GLU A CA 1
ATOM 4660 C C . GLU A 1 626 ? 27.969 -5.998 -0.557 1.00 90.19 626 GLU A C 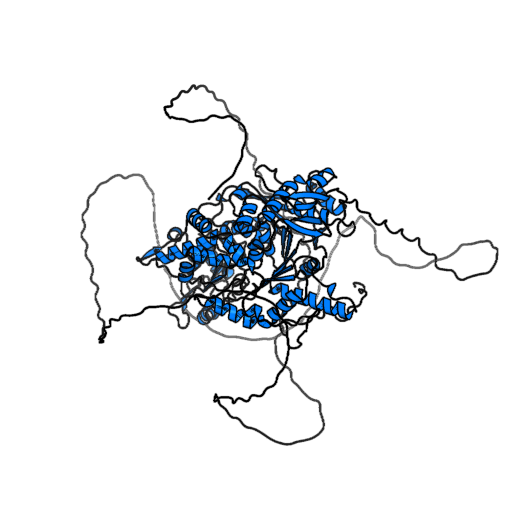1
ATOM 4662 O O . GLU A 1 626 ? 27.284 -5.849 -1.572 1.00 90.19 626 GLU A O 1
ATOM 4667 N N . GLU A 1 627 ? 27.891 -5.151 0.478 1.00 93.00 627 GLU A N 1
ATOM 4668 C CA . GLU A 1 627 ? 26.918 -4.053 0.550 1.00 93.00 627 GLU A CA 1
ATOM 4669 C C . GLU A 1 627 ? 27.045 -3.087 -0.656 1.00 93.00 627 GLU A C 1
ATOM 4671 O O . GLU A 1 627 ? 28.161 -2.651 -0.982 1.00 93.00 627 GLU A O 1
ATOM 4676 N N . PRO A 1 628 ? 25.938 -2.710 -1.330 1.00 95.38 628 PRO A N 1
ATOM 4677 C CA . PRO A 1 628 ? 25.975 -1.756 -2.437 1.00 95.38 628 PRO A CA 1
ATOM 4678 C C . PRO A 1 628 ? 26.467 -0.356 -2.045 1.00 95.38 628 PRO A C 1
ATOM 4680 O O . PRO A 1 628 ? 26.345 0.088 -0.902 1.00 95.38 628 PRO A O 1
ATOM 4683 N N . LEU A 1 629 ? 26.986 0.393 -3.021 1.00 97.50 629 LEU A N 1
ATOM 4684 C CA . LEU A 1 629 ? 27.424 1.777 -2.819 1.00 97.50 629 LEU A CA 1
ATOM 4685 C C . LEU A 1 629 ? 26.237 2.750 -2.820 1.00 97.50 629 LEU A C 1
ATOM 4687 O O . LEU A 1 629 ? 25.943 3.395 -3.823 1.00 97.50 629 LEU A O 1
ATOM 4691 N N . PHE A 1 630 ? 25.577 2.893 -1.673 1.00 98.50 630 PHE A N 1
ATOM 4692 C CA . PHE A 1 630 ? 24.523 3.890 -1.460 1.00 98.50 630 PHE A CA 1
ATOM 4693 C C . PHE A 1 630 ? 25.071 5.325 -1.375 1.00 98.50 630 PHE A C 1
ATOM 4695 O O . PHE A 1 630 ? 26.195 5.551 -0.910 1.00 98.50 630 PHE A O 1
ATOM 4702 N N . THR A 1 631 ? 24.256 6.306 -1.782 1.00 98.56 631 THR A N 1
ATOM 4703 C CA . THR A 1 631 ? 24.543 7.749 -1.666 1.00 98.56 631 THR A CA 1
ATOM 4704 C C . THR A 1 631 ? 24.788 8.154 -0.214 1.00 98.56 631 THR A C 1
ATOM 4706 O O . THR A 1 631 ? 25.715 8.901 0.084 1.00 98.56 631 THR A O 1
ATOM 4709 N N . ASP A 1 632 ? 23.944 7.650 0.681 1.00 98.19 632 ASP A N 1
ATOM 4710 C CA . ASP A 1 632 ? 23.921 7.909 2.119 1.00 98.19 632 ASP A CA 1
ATOM 4711 C C . ASP A 1 632 ? 23.091 6.781 2.774 1.00 98.19 632 ASP A C 1
ATOM 4713 O O . ASP A 1 632 ? 22.344 6.088 2.074 1.00 98.19 632 ASP A O 1
ATOM 4717 N N . THR A 1 633 ? 23.202 6.568 4.086 1.00 98.12 633 THR A N 1
ATOM 4718 C CA . THR A 1 633 ? 22.542 5.453 4.787 1.00 98.12 633 THR A CA 1
ATOM 4719 C C . THR A 1 633 ? 21.744 5.872 6.028 1.00 98.12 633 THR A C 1
ATOM 4721 O O . THR A 1 633 ? 21.869 6.982 6.560 1.00 98.12 633 THR A O 1
ATOM 4724 N N . LEU A 1 634 ? 20.865 4.977 6.475 1.00 98.31 634 LEU A N 1
ATOM 4725 C CA . LEU A 1 634 ? 20.291 4.918 7.821 1.00 98.31 634 LEU A CA 1
ATOM 4726 C C . LEU A 1 634 ? 20.350 3.469 8.317 1.00 98.31 634 LEU A C 1
ATOM 4728 O O . LEU A 1 634 ? 20.476 2.550 7.511 1.00 98.31 634 LEU A O 1
ATOM 4732 N N . GLU A 1 635 ? 20.181 3.277 9.621 1.00 98.44 635 GLU A N 1
ATOM 4733 C CA . GLU A 1 635 ? 20.063 1.963 10.252 1.00 98.44 635 GLU A CA 1
ATOM 4734 C C . GLU A 1 635 ? 18.921 1.962 11.279 1.00 98.44 635 GLU A C 1
ATOM 4736 O O . GLU A 1 635 ? 18.688 2.975 11.948 1.00 98.44 635 GLU A O 1
ATOM 4741 N N . LEU A 1 636 ? 18.207 0.840 11.380 1.00 98.69 636 LEU A N 1
ATOM 4742 C CA . LEU A 1 636 ? 17.167 0.559 12.369 1.00 98.69 636 LEU A CA 1
ATOM 4743 C C . LEU A 1 636 ? 17.343 -0.866 12.910 1.00 98.69 636 LEU A C 1
ATOM 4745 O O . LEU A 1 636 ? 17.156 -1.835 12.174 1.00 98.69 636 LEU A O 1
ATOM 4749 N N . ASP A 1 637 ? 17.617 -0.967 14.209 1.00 98.62 637 ASP A N 1
ATOM 4750 C CA . ASP A 1 637 ? 17.440 -2.201 14.976 1.00 98.62 637 ASP A CA 1
ATOM 4751 C C . ASP A 1 637 ? 15.936 -2.455 15.172 1.00 98.62 637 ASP A C 1
ATOM 4753 O O . ASP A 1 637 ? 15.222 -1.645 15.775 1.00 98.62 637 ASP A O 1
ATOM 4757 N N . LEU A 1 638 ? 15.450 -3.578 14.644 1.00 98.50 638 LEU A N 1
ATOM 4758 C CA . LEU A 1 638 ? 14.051 -3.992 14.717 1.00 98.50 638 LEU A CA 1
ATOM 4759 C C . LEU A 1 638 ? 13.603 -4.305 16.156 1.00 98.50 638 LEU A C 1
ATOM 4761 O O . LEU A 1 638 ? 12.423 -4.127 16.470 1.00 98.50 638 LEU A O 1
ATOM 4765 N N . ALA A 1 639 ? 14.523 -4.659 17.059 1.00 97.75 639 ALA A N 1
ATOM 4766 C CA . ALA A 1 639 ? 14.212 -4.856 18.476 1.00 97.75 639 ALA A CA 1
ATOM 4767 C C . ALA A 1 639 ? 13.894 -3.531 19.201 1.00 97.75 639 ALA A C 1
ATOM 4769 O O . ALA A 1 639 ? 13.281 -3.540 20.269 1.00 97.75 639 ALA A O 1
ATOM 4770 N N . GLY A 1 640 ? 14.267 -2.387 18.611 1.00 97.56 640 GLY A N 1
ATOM 4771 C CA . GLY A 1 640 ? 13.947 -1.042 19.096 1.00 97.56 640 GLY A CA 1
ATOM 4772 C C . GLY A 1 640 ? 12.582 -0.494 18.653 1.00 97.56 640 GLY A C 1
ATOM 4773 O O . GLY A 1 640 ? 12.259 0.652 18.972 1.00 97.56 640 GLY A O 1
ATOM 4774 N N . VAL A 1 641 ? 11.779 -1.259 17.903 1.00 98.44 641 VAL A N 1
ATOM 4775 C CA . VAL A 1 641 ? 10.456 -0.819 17.427 1.00 98.44 641 VAL A CA 1
ATOM 4776 C C . VAL A 1 641 ? 9.406 -0.951 18.538 1.00 98.44 641 VAL A C 1
ATOM 4778 O O . VAL A 1 641 ? 9.162 -2.032 19.065 1.00 98.44 641 VAL A O 1
ATOM 4781 N N . GLU A 1 642 ? 8.739 0.158 18.866 1.00 97.50 642 GLU A N 1
ATOM 4782 C CA . GLU A 1 642 ? 7.675 0.222 19.880 1.00 97.50 642 GLU A CA 1
ATOM 4783 C C . GLU A 1 642 ? 6.264 0.200 19.253 1.00 97.50 642 GLU A C 1
ATOM 4785 O O . GLU A 1 642 ? 6.077 0.790 18.179 1.00 97.50 642 GLU A O 1
ATOM 4790 N N . PRO A 1 643 ? 5.235 -0.346 19.944 1.00 98.12 643 PRO A N 1
ATOM 4791 C CA . PRO A 1 643 ? 3.844 -0.248 19.503 1.00 98.12 643 PRO A CA 1
ATOM 4792 C C . PRO A 1 643 ? 3.441 1.219 19.337 1.00 98.12 643 PRO A C 1
ATOM 4794 O O . PRO A 1 643 ? 3.618 2.021 20.261 1.00 98.12 643 PRO A O 1
ATOM 4797 N N . SER A 1 644 ? 2.907 1.597 18.180 1.00 98.50 644 SER A N 1
ATOM 4798 C CA . SER A 1 644 ? 2.680 2.999 17.833 1.00 98.50 644 SER A CA 1
ATOM 4799 C C . SER A 1 644 ? 1.537 3.219 16.844 1.00 98.50 644 SER A C 1
ATOM 4801 O O . SER A 1 644 ? 1.090 2.336 16.117 1.00 98.50 644 SER A O 1
ATOM 4803 N N . LEU A 1 645 ? 1.026 4.447 16.859 1.00 98.75 645 LEU A N 1
ATOM 4804 C CA . LEU A 1 645 ? 0.082 4.977 15.884 1.00 98.75 645 LEU A CA 1
ATOM 4805 C C . LEU A 1 645 ? 0.728 6.189 15.203 1.00 98.75 645 LEU A C 1
ATOM 4807 O O . LEU A 1 645 ? 1.739 6.698 15.684 1.00 98.75 645 LEU A O 1
ATOM 4811 N N . ALA A 1 646 ? 0.147 6.699 14.118 1.00 98.69 646 ALA A N 1
ATOM 4812 C CA . ALA A 1 646 ? 0.550 7.994 13.562 1.00 98.69 646 ALA A CA 1
ATOM 4813 C C . ALA A 1 646 ? -0.638 8.940 13.396 1.00 98.69 646 ALA A C 1
ATOM 4815 O O . ALA A 1 646 ? -1.658 8.567 12.814 1.00 98.69 646 ALA A O 1
ATOM 4816 N N . GLY A 1 647 ? -0.519 10.167 13.907 1.00 97.81 647 GLY A N 1
ATOM 4817 C CA . GLY A 1 647 ? -1.613 11.134 13.936 1.00 97.81 647 GLY A CA 1
ATOM 4818 C C . GLY A 1 647 ? -1.380 12.332 14.868 1.00 97.81 647 GLY A C 1
ATOM 4819 O O . GLY A 1 647 ? -0.327 12.447 15.495 1.00 97.81 647 GLY A O 1
ATOM 4820 N N . PRO A 1 648 ? -2.357 13.253 14.958 1.00 96.50 648 PRO A N 1
ATOM 4821 C CA . PRO A 1 648 ? -3.725 13.117 14.444 1.00 96.50 648 PRO A CA 1
ATOM 4822 C C . PRO A 1 648 ? -3.931 13.534 12.976 1.00 96.50 648 PRO A C 1
ATOM 4824 O O . PRO A 1 648 ? -5.070 13.477 12.511 1.00 96.50 648 PRO A O 1
ATOM 4827 N N . LYS A 1 649 ? -2.897 14.028 12.271 1.00 94.69 649 LYS A N 1
ATOM 4828 C CA . LYS A 1 649 ? -3.074 14.693 10.959 1.00 94.69 649 LYS A CA 1
ATOM 4829 C C . LYS A 1 649 ? -2.060 14.358 9.861 1.00 94.69 649 LYS A C 1
ATOM 4831 O O . LYS A 1 649 ? -2.289 14.776 8.726 1.00 94.69 649 LYS A O 1
ATOM 4836 N N . ARG A 1 650 ? -0.941 13.673 10.138 1.00 96.81 650 ARG A N 1
ATOM 4837 C CA . ARG A 1 650 ? 0.038 13.284 9.098 1.00 96.81 650 ARG A CA 1
ATOM 4838 C C . ARG A 1 650 ? 0.597 11.869 9.333 1.00 96.81 650 ARG A C 1
ATOM 4840 O O . ARG A 1 650 ? 0.678 11.452 10.491 1.00 96.81 650 ARG A O 1
ATOM 4847 N N . PRO A 1 651 ? 1.003 11.126 8.284 1.00 96.75 651 PRO A N 1
ATOM 4848 C CA . PRO A 1 651 ? 1.467 9.737 8.424 1.00 96.75 651 PRO A CA 1
ATOM 4849 C C . PRO A 1 651 ? 2.810 9.586 9.145 1.00 96.75 651 PRO A C 1
ATOM 4851 O O . PRO A 1 651 ? 3.085 8.541 9.722 1.00 96.75 651 PRO A O 1
ATOM 4854 N N . GLN A 1 652 ? 3.640 10.631 9.134 1.00 96.56 652 GLN A N 1
ATOM 4855 C CA . GLN A 1 652 ? 4.933 10.666 9.821 1.00 96.56 652 GLN A CA 1
ATOM 4856 C C . GLN A 1 652 ? 4.872 11.159 11.275 1.00 96.56 652 GLN A C 1
ATOM 4858 O O . GLN A 1 652 ? 5.905 11.201 11.942 1.00 96.56 652 GLN A O 1
ATOM 4863 N N . ASP A 1 653 ? 3.695 11.556 11.768 1.00 97.81 653 ASP A N 1
ATOM 4864 C CA . ASP A 1 653 ? 3.506 11.997 13.155 1.00 97.81 653 ASP A CA 1
ATOM 4865 C C . ASP A 1 653 ? 3.365 10.774 14.072 1.00 97.81 653 ASP A C 1
ATOM 4867 O O . ASP A 1 653 ? 2.289 10.522 14.614 1.00 97.81 653 ASP A O 1
ATOM 4871 N N . ARG A 1 654 ? 4.426 9.962 14.189 1.00 98.38 654 ARG A N 1
ATOM 4872 C CA . ARG A 1 654 ? 4.415 8.738 15.003 1.00 98.38 654 ARG A CA 1
ATOM 4873 C C . ARG A 1 654 ? 4.280 9.068 16.492 1.00 98.38 654 ARG A C 1
ATOM 4875 O O . ARG A 1 654 ? 4.939 9.962 17.019 1.00 98.38 654 ARG A O 1
ATOM 4882 N N . VAL A 1 655 ? 3.436 8.303 17.174 1.00 98.56 655 VAL A N 1
ATOM 4883 C CA . VAL A 1 655 ? 3.123 8.406 18.599 1.00 98.56 655 VAL A CA 1
ATOM 4884 C C . VAL A 1 655 ? 3.141 6.997 19.184 1.00 98.56 655 VAL A C 1
ATOM 4886 O O . VAL A 1 655 ? 2.344 6.150 18.780 1.00 98.56 655 VAL A O 1
ATOM 4889 N N . GLY A 1 656 ? 4.029 6.731 20.145 1.00 98.50 656 GLY A N 1
ATOM 4890 C CA . GLY A 1 656 ? 4.017 5.467 20.891 1.00 98.50 656 GLY A CA 1
ATOM 4891 C C . GLY A 1 656 ? 2.666 5.244 21.582 1.00 98.50 656 GLY A C 1
ATOM 4892 O O . GLY A 1 656 ? 2.033 6.197 22.039 1.00 98.50 656 GLY A O 1
ATOM 4893 N N . LEU A 1 657 ? 2.207 3.996 21.670 1.00 98.50 657 LEU A N 1
ATOM 4894 C CA . LEU A 1 657 ? 0.853 3.631 22.112 1.00 98.50 657 LEU A CA 1
ATOM 4895 C C . LEU A 1 657 ? 0.486 4.214 23.489 1.00 98.50 657 LEU A C 1
ATOM 4897 O O . LEU A 1 657 ? -0.634 4.679 23.700 1.00 98.50 657 LEU A O 1
ATOM 4901 N N . SER A 1 658 ? 1.459 4.280 24.401 1.00 98.00 658 SER A N 1
ATOM 4902 C CA . SER A 1 658 ? 1.318 4.872 25.740 1.00 98.00 658 SER A CA 1
ATOM 4903 C C . SER A 1 658 ? 1.115 6.398 25.747 1.00 98.00 658 SER A C 1
ATOM 4905 O O . SER A 1 658 ? 0.833 6.974 26.799 1.00 98.00 658 SER A O 1
ATOM 4907 N N . LYS A 1 659 ? 1.259 7.060 24.589 1.00 98.62 659 LYS A N 1
ATOM 4908 C CA . LYS A 1 659 ? 1.210 8.518 24.387 1.00 98.62 659 LYS A CA 1
ATOM 4909 C C . LYS A 1 659 ? 0.106 9.004 23.448 1.00 98.62 659 LYS A C 1
ATOM 4911 O O . LYS A 1 659 ? -0.014 10.212 23.265 1.00 98.62 659 LYS A O 1
ATOM 4916 N N . VAL A 1 660 ? -0.745 8.120 22.919 1.00 98.69 660 VAL A N 1
ATOM 4917 C CA . VAL A 1 660 ? -1.900 8.512 22.080 1.00 98.69 660 VAL A CA 1
ATOM 4918 C C . VAL A 1 660 ? -2.846 9.459 22.831 1.00 98.69 660 VAL A C 1
ATOM 4920 O O . VAL A 1 660 ? -3.254 10.477 22.278 1.00 98.69 660 VAL A O 1
ATOM 4923 N N . LYS A 1 661 ? -3.107 9.181 24.118 1.00 98.38 661 LYS A N 1
ATOM 4924 C CA . LYS A 1 661 ? -3.894 10.043 25.015 1.00 98.38 661 LYS A CA 1
ATOM 4925 C C . LYS A 1 661 ? -3.283 11.444 25.129 1.00 98.38 661 LYS A C 1
ATOM 4927 O O . LYS A 1 661 ? -3.931 12.422 24.776 1.00 98.38 661 LYS A O 1
ATOM 4932 N N . ASP A 1 662 ? -2.019 11.528 25.547 1.00 98.25 662 ASP A N 1
ATOM 4933 C CA . ASP A 1 662 ? -1.281 12.789 25.692 1.00 98.25 662 ASP A CA 1
ATOM 4934 C C . ASP A 1 662 ? -1.244 13.584 24.371 1.00 98.25 662 ASP A C 1
ATOM 4936 O O . ASP A 1 662 ? -1.435 14.798 24.364 1.00 98.25 662 ASP A O 1
ATOM 4940 N N . ASN A 1 663 ? -1.022 12.911 23.237 1.00 98.44 663 ASN A N 1
ATOM 4941 C CA . ASN A 1 663 ? -1.039 13.516 21.903 1.00 98.44 663 ASN A CA 1
ATOM 4942 C C . ASN A 1 663 ? -2.416 14.108 21.553 1.00 98.44 663 ASN A C 1
ATOM 4944 O O . ASN A 1 663 ? -2.475 15.251 21.096 1.00 98.44 663 ASN A O 1
ATOM 4948 N N . PHE A 1 664 ? -3.507 13.379 21.809 1.00 98.31 664 PHE A N 1
ATOM 4949 C CA . PHE A 1 664 ? -4.857 13.883 21.566 1.00 98.31 664 PHE A CA 1
ATOM 4950 C C . PHE A 1 664 ? -5.184 15.100 22.447 1.00 98.31 664 PHE A C 1
ATOM 4952 O O . PHE A 1 664 ? -5.665 16.107 21.932 1.00 98.31 664 PHE A O 1
ATOM 4959 N N . GLU A 1 665 ? -4.885 15.052 23.749 1.00 97.75 665 GLU A N 1
ATOM 4960 C CA . GLU A 1 665 ? -5.140 16.175 24.669 1.00 97.75 665 GLU A CA 1
ATOM 4961 C C . GLU A 1 665 ? -4.326 17.423 24.278 1.00 97.75 665 GLU A C 1
ATOM 4963 O O . GLU A 1 665 ? -4.842 18.545 24.288 1.00 97.75 665 GLU A O 1
ATOM 4968 N N . ASN A 1 666 ? -3.072 17.244 23.847 1.00 97.38 666 ASN A N 1
ATOM 4969 C CA . ASN A 1 666 ? -2.238 18.329 23.321 1.00 97.38 666 ASN A CA 1
ATOM 4970 C C . ASN A 1 666 ? -2.810 18.931 22.022 1.00 97.38 666 ASN A C 1
ATOM 4972 O O . ASN A 1 666 ? -2.777 20.149 21.847 1.00 97.38 666 ASN A O 1
ATOM 4976 N N . ALA A 1 667 ? -3.385 18.119 21.129 1.00 96.88 667 ALA A N 1
ATOM 4977 C CA . ALA A 1 667 ? -4.064 18.619 19.932 1.00 96.88 667 ALA A CA 1
ATOM 4978 C C . ALA A 1 667 ? -5.383 19.341 20.277 1.00 96.88 667 ALA A C 1
ATOM 4980 O O . ALA A 1 667 ? -5.650 20.426 19.758 1.00 96.88 667 ALA A O 1
ATOM 4981 N N . LEU A 1 668 ? -6.193 18.787 21.186 1.00 97.19 668 LEU A N 1
ATOM 4982 C CA . LEU A 1 668 ? -7.462 19.374 21.632 1.00 97.19 668 LEU A CA 1
ATOM 4983 C C . LEU A 1 668 ? -7.263 20.753 22.275 1.00 97.19 668 LEU A C 1
ATOM 4985 O O . LEU A 1 668 ? -8.014 21.689 21.992 1.00 97.19 668 LEU A O 1
ATOM 4989 N N . THR A 1 669 ? -6.239 20.880 23.118 1.00 95.62 669 THR A N 1
ATOM 4990 C CA . THR A 1 669 ? -5.889 22.126 23.811 1.00 95.62 669 THR A CA 1
ATOM 4991 C C . THR A 1 669 ? -5.162 23.118 22.898 1.00 95.62 669 THR A C 1
ATOM 4993 O O . THR A 1 669 ? -5.542 24.287 22.869 1.00 95.62 669 THR A O 1
ATOM 4996 N N . GLY A 1 670 ? -4.153 22.669 22.143 1.00 94.75 670 GLY A N 1
ATOM 4997 C CA . GLY A 1 670 ? -3.247 23.526 21.370 1.00 94.75 670 GLY A CA 1
ATOM 4998 C C . GLY A 1 670 ? -3.683 23.836 19.935 1.00 94.75 670 GLY A C 1
ATOM 4999 O O . GLY A 1 670 ? -3.606 24.990 19.523 1.00 94.75 670 GLY A O 1
ATOM 5000 N N . GLU A 1 671 ? -4.145 22.843 19.166 1.00 93.81 671 GLU A N 1
ATOM 5001 C CA . GLU A 1 671 ? -4.579 23.054 17.772 1.00 93.81 671 GLU A CA 1
ATOM 5002 C C . GLU A 1 671 ? -6.048 23.473 17.674 1.00 93.81 671 GLU A C 1
ATOM 5004 O O . GLU A 1 671 ? -6.389 24.358 16.891 1.00 93.81 671 GLU A O 1
ATOM 5009 N N . PHE A 1 672 ? -6.925 22.835 18.455 1.00 95.19 672 PHE A N 1
ATOM 5010 C CA . PHE A 1 672 ? -8.372 23.066 18.385 1.00 95.19 672 PHE A CA 1
ATOM 5011 C C . PHE A 1 672 ? -8.895 24.064 19.432 1.00 95.19 672 PHE A C 1
ATOM 5013 O O . PHE A 1 672 ? -10.048 24.481 19.339 1.00 95.19 672 PHE A O 1
ATOM 5020 N N . GLY A 1 673 ? -8.075 24.467 20.411 1.00 95.94 673 GLY A N 1
ATOM 5021 C CA . GLY A 1 673 ? -8.404 25.514 21.388 1.00 95.94 673 GLY A CA 1
ATOM 5022 C C . GLY A 1 673 ? -9.484 25.155 22.419 1.00 95.94 673 GLY A C 1
ATOM 5023 O O . GLY A 1 673 ? -10.014 26.046 23.078 1.00 95.94 673 GLY A O 1
ATOM 5024 N N . LYS A 1 674 ? -9.826 23.871 22.587 1.00 95.06 674 LYS A N 1
ATOM 5025 C CA . LYS A 1 674 ? -10.984 23.396 23.376 1.00 95.06 674 LYS A CA 1
ATOM 5026 C C . LYS A 1 674 ? -10.657 22.996 24.816 1.00 95.06 674 LYS A C 1
ATOM 5028 O O . LYS A 1 674 ? -11.383 22.219 25.426 1.00 95.06 674 LYS A O 1
ATOM 5033 N N . ALA A 1 675 ? -9.598 23.559 25.395 1.00 92.38 675 ALA A N 1
ATOM 5034 C CA . ALA A 1 675 ? -9.157 23.241 26.758 1.00 92.38 675 ALA A CA 1
ATOM 5035 C C . ALA A 1 675 ? -10.263 23.403 27.825 1.00 92.38 675 ALA A C 1
ATOM 5037 O O . ALA A 1 675 ? -10.362 22.592 28.739 1.00 92.38 675 ALA A O 1
ATOM 5038 N N . SER A 1 676 ? -11.127 24.416 27.692 1.00 93.06 676 SER A N 1
ATOM 5039 C CA . SER A 1 676 ? -12.261 24.669 28.597 1.00 93.06 676 SER A CA 1
ATOM 5040 C C . SER A 1 676 ? -13.470 23.750 28.384 1.00 93.06 676 SER A C 1
ATOM 5042 O O . SER A 1 676 ? -14.400 23.779 29.185 1.00 93.06 676 SER A O 1
ATOM 5044 N N . GLU A 1 677 ? -13.480 22.963 27.309 1.00 93.81 677 GLU A N 1
ATOM 5045 C CA . GLU A 1 677 ? -14.554 22.034 26.941 1.00 93.81 677 GLU A CA 1
ATOM 5046 C C . GLU A 1 677 ? -14.060 20.576 26.911 1.00 93.81 677 GLU A C 1
ATOM 5048 O O . GLU A 1 677 ? -14.788 19.710 26.445 1.00 93.81 677 GLU A O 1
ATOM 5053 N N . ALA A 1 678 ? -12.855 20.270 27.410 1.00 92.81 678 ALA A N 1
ATOM 5054 C CA . ALA A 1 678 ? -12.207 18.966 27.215 1.00 92.81 678 ALA A CA 1
ATOM 5055 C C . ALA A 1 678 ? -13.080 17.756 27.609 1.00 92.81 678 ALA A C 1
ATOM 5057 O O . ALA A 1 678 ? -13.151 16.777 26.868 1.00 92.81 678 ALA A O 1
ATOM 5058 N N . ASP A 1 679 ? -13.812 17.856 28.721 1.00 95.62 679 ASP A N 1
ATOM 5059 C CA . ASP A 1 679 ? -14.692 16.794 29.233 1.00 95.62 679 ASP A CA 1
ATOM 5060 C C . ASP A 1 679 ? -16.173 16.979 28.855 1.00 95.62 679 ASP A C 1
ATOM 5062 O O . ASP A 1 679 ? -17.061 16.324 29.404 1.00 95.62 679 ASP A O 1
ATOM 5066 N N . LYS A 1 680 ? -16.457 17.853 27.881 1.00 97.19 680 LYS A N 1
ATOM 5067 C CA . LYS A 1 680 ? -17.779 18.000 27.265 1.00 97.19 680 LYS A CA 1
ATOM 5068 C C . LYS A 1 680 ? -18.187 16.687 26.603 1.00 97.19 680 LYS A C 1
ATOM 5070 O O . LYS A 1 680 ? -17.506 16.187 25.705 1.00 97.19 680 LYS A O 1
ATOM 5075 N N . ARG A 1 681 ? -19.352 16.184 27.001 1.00 97.88 681 ARG A N 1
ATOM 5076 C CA . ARG A 1 681 ? -20.089 15.132 26.299 1.00 97.88 681 ARG A CA 1
ATOM 5077 C C . ARG A 1 681 ? -21.452 15.671 25.885 1.00 97.88 681 ARG A C 1
ATOM 5079 O O . ARG A 1 681 ? -22.007 16.535 26.566 1.00 97.88 681 ARG A O 1
ATOM 5086 N N . VAL A 1 682 ? -21.956 15.213 24.746 1.00 97.88 682 VAL A N 1
ATOM 5087 C CA . VAL A 1 682 ? -23.225 15.665 24.162 1.00 97.88 682 VAL A CA 1
ATOM 5088 C C . VAL A 1 682 ? -24.092 14.454 23.808 1.00 97.88 682 VAL A C 1
ATOM 5090 O O . VAL A 1 682 ? -23.565 13.499 23.234 1.00 97.88 682 VAL A O 1
ATOM 5093 N N . PRO A 1 683 ? -25.391 14.448 24.161 1.00 97.81 683 PRO A N 1
ATOM 5094 C CA . PRO A 1 683 ? -26.271 13.320 23.872 1.00 97.81 683 PRO A CA 1
ATOM 5095 C C . PRO A 1 683 ? -26.482 13.169 22.364 1.00 97.81 683 PRO A C 1
ATOM 5097 O O . PRO A 1 683 ? -26.558 14.168 21.639 1.00 97.81 683 PRO A O 1
ATOM 5100 N N . VAL A 1 684 ? -26.610 11.927 21.899 1.00 97.81 684 VAL A N 1
ATOM 5101 C CA . VAL A 1 684 ? -27.008 11.630 20.518 1.00 97.81 684 VAL A CA 1
ATOM 5102 C C . VAL A 1 684 ? -28.536 11.558 20.446 1.00 97.81 684 VAL A C 1
ATOM 5104 O O . VAL A 1 684 ? -29.199 10.983 21.306 1.00 97.81 684 VAL A O 1
ATOM 5107 N N . GLU A 1 685 ? -29.120 12.226 19.452 1.00 97.06 685 GLU A N 1
ATOM 5108 C CA . GLU A 1 685 ? -30.569 12.424 19.363 1.00 97.06 685 GLU A CA 1
ATOM 5109 C C . GLU A 1 685 ? -31.284 11.101 19.031 1.00 97.06 685 GLU A C 1
ATOM 5111 O O . GLU A 1 685 ? -31.093 10.550 17.954 1.00 97.06 685 GLU A O 1
ATOM 5116 N N . GLY A 1 686 ? -32.099 10.593 19.964 1.00 96.19 686 GLY A N 1
ATOM 5117 C CA . GLY A 1 686 ? -32.820 9.317 19.831 1.00 96.19 686 GLY A CA 1
ATOM 5118 C C . GLY A 1 686 ? -32.137 8.099 20.470 1.00 96.19 686 GLY A C 1
ATOM 5119 O O . GLY A 1 686 ? -32.758 7.041 20.535 1.00 96.19 686 GLY A O 1
ATOM 5120 N N . GLU A 1 687 ? -30.915 8.252 20.983 1.00 96.81 687 GLU A N 1
ATOM 5121 C CA . GLU A 1 687 ? -30.077 7.167 21.514 1.00 96.81 687 GLU A CA 1
ATOM 5122 C C . GLU A 1 687 ? -29.907 7.240 23.047 1.00 96.81 687 GLU A C 1
ATOM 5124 O O . GLU A 1 687 ? -30.201 8.261 23.673 1.00 96.81 687 GLU A O 1
ATOM 5129 N N . ASP A 1 688 ? -29.422 6.159 23.672 1.00 96.38 688 ASP A N 1
ATOM 5130 C CA . ASP A 1 688 ? -29.188 6.080 25.128 1.00 96.38 688 ASP A CA 1
ATOM 5131 C C . ASP A 1 688 ? -27.767 6.488 25.572 1.00 96.38 688 ASP A C 1
ATOM 5133 O O . ASP A 1 688 ? -27.434 6.416 26.759 1.00 96.38 688 ASP A O 1
ATOM 5137 N N . TYR A 1 689 ? -26.942 6.959 24.630 1.00 96.69 689 TYR A N 1
ATOM 5138 C CA . TYR A 1 689 ? -25.542 7.321 24.837 1.00 96.69 689 TYR A CA 1
ATOM 5139 C C . TYR A 1 689 ? -25.209 8.762 24.416 1.00 96.69 689 TYR A C 1
ATOM 5141 O O . TYR A 1 689 ? -25.939 9.445 23.693 1.00 96.69 689 TYR A O 1
ATOM 5149 N N . ASP A 1 690 ? -24.052 9.225 24.881 1.00 97.75 690 ASP A N 1
ATOM 5150 C CA . ASP A 1 690 ? -23.448 10.506 24.539 1.00 97.75 690 ASP A CA 1
ATOM 5151 C C . ASP A 1 690 ? -22.109 10.311 23.808 1.00 97.75 690 ASP A C 1
ATOM 5153 O O . ASP A 1 690 ? -21.524 9.225 23.811 1.00 97.75 690 ASP A O 1
ATOM 5157 N N . ILE A 1 691 ? -21.605 11.376 23.185 1.00 98.19 691 ILE A N 1
ATOM 5158 C CA . ILE A 1 691 ? -20.272 11.420 22.569 1.00 98.19 691 ILE A CA 1
ATOM 5159 C C . ILE A 1 691 ? -19.469 12.601 23.116 1.00 98.19 691 ILE A C 1
ATOM 5161 O O . ILE A 1 691 ? -20.000 13.694 23.314 1.00 98.19 691 ILE A O 1
ATOM 5165 N N . GLY A 1 692 ? -18.183 12.384 23.377 1.00 98.19 692 GLY A N 1
ATOM 5166 C CA . GLY A 1 692 ? -17.249 13.396 23.868 1.00 98.19 692 GLY A CA 1
ATOM 5167 C C . GLY A 1 692 ? -16.084 13.648 22.917 1.00 98.19 692 GLY A C 1
ATOM 5168 O O . GLY A 1 692 ? -15.961 13.030 21.857 1.00 98.19 692 GLY A O 1
ATOM 5169 N N . HIS A 1 693 ? -15.193 14.561 23.304 1.00 98.44 693 HIS A N 1
ATOM 5170 C CA . HIS A 1 693 ? -13.941 14.750 22.576 1.00 98.44 693 HIS A CA 1
ATOM 5171 C C . HIS A 1 693 ? -13.080 13.481 22.597 1.00 98.44 693 HIS A C 1
ATOM 5173 O O . HIS A 1 693 ? -12.961 12.826 23.629 1.00 98.44 693 HIS A O 1
ATOM 5179 N N . GLY A 1 694 ? -12.485 13.145 21.451 1.00 98.00 694 GLY A N 1
ATOM 5180 C CA . GLY A 1 694 ? -11.596 11.989 21.275 1.00 98.00 694 GLY A CA 1
ATOM 5181 C C . GLY A 1 694 ? -12.295 10.633 21.171 1.00 98.00 694 GLY A C 1
ATOM 5182 O O . GLY A 1 694 ? -11.631 9.627 20.920 1.00 98.00 694 GLY A O 1
ATOM 5183 N N . ASP A 1 695 ? -13.622 10.577 21.301 1.00 98.69 695 ASP A N 1
ATOM 5184 C CA . ASP A 1 695 ? -14.361 9.340 21.059 1.00 98.69 695 ASP A CA 1
ATOM 5185 C C . ASP A 1 695 ? -14.212 8.905 19.590 1.00 98.69 695 ASP A C 1
ATOM 5187 O O . ASP A 1 695 ? -14.205 9.724 18.663 1.00 98.69 695 ASP A O 1
ATOM 5191 N N . VAL A 1 696 ? -14.027 7.599 19.383 1.00 98.69 696 VAL A N 1
ATOM 5192 C CA . VAL A 1 696 ? -13.725 7.000 18.076 1.00 98.69 696 VAL A CA 1
ATOM 5193 C C . VAL A 1 696 ? -15.027 6.781 17.317 1.00 98.69 696 VAL A C 1
ATOM 5195 O O . VAL A 1 696 ? -15.798 5.893 17.660 1.00 98.69 696 VAL A O 1
ATOM 5198 N N . MET A 1 697 ? -15.272 7.567 16.272 1.00 98.38 697 MET A N 1
ATOM 5199 C CA . MET A 1 697 ? -16.479 7.449 15.440 1.00 98.38 697 MET A CA 1
ATOM 5200 C C . MET A 1 697 ? -16.299 6.478 14.270 1.00 98.38 697 MET A C 1
ATOM 5202 O O . MET A 1 697 ? -17.282 5.977 13.736 1.00 98.38 697 MET A O 1
ATOM 5206 N N . ILE A 1 698 ? -15.057 6.200 13.856 1.00 98.75 698 ILE A N 1
ATOM 5207 C CA . ILE A 1 698 ? -14.733 5.275 12.758 1.00 98.75 698 ILE A CA 1
ATOM 5208 C C . ILE A 1 698 ? -13.557 4.388 13.172 1.00 98.75 698 ILE A C 1
ATOM 5210 O O . ILE A 1 698 ? -12.502 4.900 13.552 1.00 98.75 698 ILE A O 1
ATOM 5214 N N . ALA A 1 699 ? -13.726 3.073 13.039 1.00 98.81 699 ALA A N 1
ATOM 5215 C CA . ALA A 1 699 ? -12.676 2.075 13.221 1.00 98.81 699 ALA A CA 1
ATOM 5216 C C . ALA A 1 699 ? -12.623 1.152 11.991 1.00 98.81 699 ALA A C 1
ATOM 5218 O O . ALA A 1 699 ? -13.516 0.331 11.782 1.00 98.81 699 ALA A O 1
ATOM 5219 N N . ALA A 1 700 ? -11.604 1.304 11.142 1.00 98.81 700 ALA A N 1
ATOM 5220 C CA . ALA A 1 700 ? -11.574 0.660 9.825 1.00 98.81 700 ALA A CA 1
ATOM 5221 C C . ALA A 1 700 ? -10.344 -0.232 9.613 1.00 98.81 700 ALA A C 1
ATOM 5223 O O . ALA A 1 700 ? -9.211 0.254 9.556 1.00 98.81 700 ALA A O 1
ATOM 5224 N N . ILE A 1 701 ? -10.584 -1.532 9.425 1.00 98.75 701 ILE A N 1
ATOM 5225 C CA . ILE A 1 701 ? -9.600 -2.449 8.846 1.00 98.75 701 ILE A CA 1
ATOM 5226 C C . ILE A 1 701 ? -9.737 -2.315 7.328 1.00 98.75 701 ILE A C 1
ATOM 5228 O O . ILE A 1 701 ? -10.733 -2.723 6.737 1.00 98.75 701 ILE A O 1
ATOM 5232 N N . THR A 1 702 ? -8.769 -1.643 6.718 1.00 97.62 702 THR A N 1
ATOM 5233 C CA . THR A 1 702 ? -8.834 -1.096 5.354 1.00 97.62 702 THR A CA 1
ATOM 5234 C C . THR A 1 702 ? -7.424 -0.967 4.767 1.00 97.62 702 THR A C 1
ATOM 5236 O O . THR A 1 702 ? -6.439 -1.079 5.498 1.00 97.62 702 THR A O 1
ATOM 5239 N N . SER A 1 703 ? -7.337 -0.621 3.477 1.00 94.88 703 SER A N 1
ATOM 5240 C CA . SER A 1 703 ? -6.104 -0.395 2.700 1.00 94.88 703 SER A CA 1
ATOM 5241 C C . SER A 1 703 ? -5.290 -1.644 2.379 1.00 94.88 703 SER A C 1
ATOM 5243 O O . SER A 1 703 ? -5.054 -2.504 3.228 1.00 94.88 703 SER A O 1
ATOM 5245 N N . CYS A 1 704 ? -4.742 -1.675 1.165 1.00 94.81 704 CYS A N 1
ATOM 5246 C CA . CYS A 1 704 ? -3.713 -2.628 0.758 1.00 94.81 704 CYS A CA 1
ATOM 5247 C C . CYS A 1 704 ? -2.497 -2.632 1.706 1.00 94.81 704 CYS A C 1
ATOM 5249 O O . CYS A 1 704 ? -1.954 -3.701 1.951 1.00 94.81 704 CYS A O 1
ATOM 5251 N N . THR A 1 705 ? -2.135 -1.487 2.310 1.00 95.19 705 THR A N 1
ATOM 5252 C CA . THR A 1 705 ? -0.996 -1.320 3.245 1.00 95.19 705 THR A CA 1
ATOM 5253 C C . THR A 1 705 ? -0.904 -2.411 4.313 1.00 95.19 705 THR A C 1
ATOM 5255 O O . THR A 1 705 ? 0.193 -2.850 4.647 1.00 95.19 705 THR A O 1
ATOM 5258 N N . ASN A 1 706 ? -2.054 -2.827 4.856 1.00 96.94 706 ASN A N 1
ATOM 5259 C CA . ASN A 1 706 ? -2.147 -3.822 5.924 1.00 96.94 706 ASN A CA 1
ATOM 5260 C C . ASN A 1 706 ? -3.048 -5.015 5.557 1.00 96.94 706 ASN A C 1
ATOM 5262 O O . ASN A 1 706 ? -2.871 -6.089 6.122 1.00 96.94 706 ASN A O 1
ATOM 5266 N N . THR A 1 707 ? -3.995 -4.878 4.618 1.00 96.75 707 THR A N 1
ATOM 5267 C CA . THR A 1 707 ? -4.887 -6.001 4.254 1.00 96.75 707 THR A CA 1
ATOM 5268 C C . THR A 1 707 ? -4.251 -7.038 3.320 1.00 96.75 707 THR A C 1
ATOM 5270 O O . THR A 1 707 ? -4.789 -8.136 3.185 1.00 96.75 707 THR A O 1
ATOM 5273 N N . SER A 1 708 ? -3.063 -6.758 2.769 1.00 94.88 708 SER A N 1
ATOM 5274 C CA . SER A 1 708 ? -2.220 -7.758 2.096 1.00 94.88 708 SER A CA 1
ATOM 5275 C C . SER A 1 708 ? -1.344 -8.571 3.048 1.00 94.88 708 SER A C 1
ATOM 5277 O O . SER A 1 708 ? -0.511 -9.351 2.587 1.00 94.88 708 SER A O 1
ATOM 5279 N N . ASN A 1 709 ? -1.453 -8.346 4.360 1.00 98.00 709 ASN A N 1
ATOM 5280 C CA . ASN A 1 709 ? -0.576 -8.941 5.357 1.00 98.00 709 ASN A CA 1
ATOM 5281 C C . ASN A 1 709 ? -1.377 -9.870 6.292 1.00 98.00 709 ASN A C 1
ATOM 5283 O O . ASN A 1 709 ? -2.058 -9.397 7.209 1.00 98.00 709 ASN A O 1
ATOM 5287 N N . PRO A 1 710 ? -1.311 -11.202 6.072 1.00 97.81 710 PRO A N 1
ATOM 5288 C CA . PRO A 1 710 ? -2.041 -12.167 6.885 1.00 97.81 710 PRO A CA 1
ATOM 5289 C C . PRO A 1 710 ? -1.684 -12.125 8.366 1.00 97.81 710 PRO A C 1
ATOM 5291 O O . PRO A 1 710 ? -2.562 -12.388 9.183 1.00 97.81 710 PRO A O 1
ATOM 5294 N N . ASN A 1 711 ? -0.452 -11.751 8.731 1.00 97.81 711 ASN A N 1
ATOM 5295 C CA . ASN A 1 711 ? -0.015 -11.732 10.127 1.00 97.81 711 ASN A CA 1
ATOM 5296 C C . ASN A 1 711 ? -0.866 -10.749 10.942 1.00 97.81 711 ASN A C 1
ATOM 5298 O O . ASN A 1 711 ? -1.454 -11.116 11.959 1.00 97.81 711 ASN A O 1
ATOM 5302 N N . VAL A 1 712 ? -1.013 -9.510 10.458 1.00 98.44 712 VAL A N 1
ATOM 5303 C CA . VAL A 1 712 ? -1.794 -8.478 11.161 1.00 98.44 712 VAL A CA 1
ATOM 5304 C C . VAL A 1 712 ? -3.307 -8.684 11.052 1.00 98.44 712 VAL A C 1
ATOM 5306 O O . VAL A 1 712 ? -4.031 -8.325 11.979 1.00 98.44 712 VAL A O 1
ATOM 5309 N N . LEU A 1 713 ? -3.811 -9.296 9.977 1.00 98.62 713 LEU A N 1
ATOM 5310 C CA . LEU A 1 713 ? -5.240 -9.611 9.858 1.00 98.62 713 LEU A CA 1
ATOM 5311 C C . LEU A 1 713 ? -5.663 -10.803 10.725 1.00 98.62 713 LEU A C 1
ATOM 5313 O O . LEU A 1 713 ? -6.701 -10.737 11.386 1.00 98.62 713 LEU A O 1
ATOM 5317 N N . VAL A 1 714 ? -4.839 -11.850 10.805 1.00 98.75 714 VAL A N 1
ATOM 5318 C CA . VAL A 1 714 ? -5.017 -12.934 11.782 1.00 98.75 714 VAL A CA 1
ATOM 5319 C C . VAL A 1 714 ? -4.883 -12.384 13.202 1.00 98.75 714 VAL A C 1
ATOM 5321 O O . VAL A 1 714 ? -5.726 -12.699 14.038 1.00 98.75 714 VAL A O 1
ATOM 5324 N N . ALA A 1 715 ? -3.927 -11.487 13.474 1.00 98.81 715 ALA A N 1
ATOM 5325 C CA . ALA A 1 715 ? -3.823 -10.822 14.775 1.00 98.81 715 ALA A CA 1
ATOM 5326 C C . ALA A 1 715 ? -5.097 -10.039 15.143 1.00 98.81 715 ALA A C 1
ATOM 5328 O O . ALA A 1 715 ? -5.582 -10.158 16.267 1.00 98.81 715 ALA A O 1
ATOM 5329 N N . ALA A 1 716 ? -5.688 -9.288 14.206 1.00 98.88 716 ALA A N 1
ATOM 5330 C CA . ALA A 1 716 ? -6.951 -8.580 14.431 1.00 98.88 716 ALA A CA 1
ATOM 5331 C C . ALA A 1 716 ? -8.114 -9.537 14.731 1.00 98.88 716 ALA A C 1
ATOM 5333 O O . ALA A 1 716 ? -8.878 -9.307 15.671 1.00 98.88 716 ALA A O 1
ATOM 5334 N N . GLY A 1 717 ? -8.210 -10.641 13.985 1.00 98.81 717 GLY A N 1
ATOM 5335 C CA . GLY A 1 717 ? -9.178 -11.705 14.247 1.00 98.81 717 GLY A CA 1
ATOM 5336 C C . GLY A 1 717 ? -8.987 -12.363 15.616 1.00 98.81 717 GLY A C 1
ATOM 5337 O O . GLY A 1 717 ? -9.961 -12.618 16.321 1.00 98.81 717 GLY A O 1
ATOM 5338 N N . LEU A 1 718 ? -7.741 -12.577 16.043 1.00 98.88 718 LEU A N 1
ATOM 5339 C CA . LEU A 1 718 ? -7.412 -13.123 17.361 1.00 98.88 718 LEU A CA 1
ATOM 5340 C C . LEU A 1 718 ? -7.742 -12.152 18.503 1.00 98.88 718 LEU A C 1
ATOM 5342 O O . LEU A 1 718 ? -8.322 -12.582 19.500 1.00 98.88 718 LEU A O 1
ATOM 5346 N N . VAL A 1 719 ? -7.460 -10.853 18.348 1.00 98.88 719 VAL A N 1
ATOM 5347 C CA . VAL A 1 719 ? -7.879 -9.810 19.305 1.00 98.88 719 VAL A CA 1
ATOM 5348 C C . VAL A 1 719 ? -9.404 -9.775 19.424 1.00 98.88 719 VAL A C 1
ATOM 5350 O O . VAL A 1 719 ? -9.924 -9.783 20.541 1.00 98.88 719 VAL A O 1
ATOM 5353 N N . ALA A 1 720 ? -10.130 -9.817 18.301 1.00 98.88 720 ALA A N 1
ATOM 5354 C CA . ALA A 1 720 ? -11.592 -9.878 18.296 1.00 98.88 720 ALA A CA 1
ATOM 5355 C C . ALA A 1 720 ? -12.117 -11.143 19.000 1.00 98.88 720 ALA A C 1
ATOM 5357 O O . ALA A 1 720 ? -12.960 -11.044 19.890 1.00 98.88 720 ALA A O 1
ATOM 5358 N N . ARG A 1 721 ? -11.551 -12.319 18.695 1.00 98.81 721 ARG A N 1
ATOM 5359 C CA . ARG A 1 721 ? -11.869 -13.612 19.333 1.00 98.81 721 ARG A CA 1
ATOM 5360 C C . ARG A 1 721 ? -11.643 -13.588 20.841 1.00 98.81 721 ARG A C 1
ATOM 5362 O O . ARG A 1 721 ? -12.467 -14.090 21.605 1.00 98.81 721 ARG A O 1
ATOM 5369 N N . ASN A 1 722 ? -10.523 -13.032 21.288 1.00 98.75 722 ASN A N 1
ATOM 5370 C CA . ASN A 1 722 ? -10.175 -12.982 22.705 1.00 98.75 722 ASN A CA 1
ATOM 5371 C C . ASN A 1 722 ? -11.082 -11.987 23.455 1.00 98.75 722 ASN A C 1
ATOM 5373 O O . ASN A 1 722 ? -11.604 -12.317 24.520 1.00 98.75 722 ASN A O 1
ATOM 5377 N N . ALA A 1 723 ? -11.377 -10.828 22.859 1.00 98.69 723 ALA A N 1
ATOM 5378 C CA . ALA A 1 723 ? -12.353 -9.870 23.380 1.00 98.69 723 ALA A CA 1
ATOM 5379 C C . ALA A 1 723 ? -13.778 -10.453 23.459 1.00 98.69 723 ALA A C 1
ATOM 5381 O O . ALA A 1 723 ? -14.454 -10.294 24.478 1.00 98.69 723 ALA A O 1
ATOM 5382 N N . HIS A 1 724 ? -14.212 -11.176 22.421 1.00 98.00 724 HIS A N 1
ATOM 5383 C CA . HIS A 1 724 ? -15.520 -11.829 22.341 1.00 98.00 724 HIS A CA 1
ATOM 5384 C C . HIS A 1 724 ? -15.685 -12.913 23.417 1.00 98.00 724 HIS A C 1
ATOM 5386 O O . HIS A 1 724 ? -16.685 -12.913 24.135 1.00 98.00 724 HIS A O 1
ATOM 5392 N N . LYS A 1 725 ? -14.670 -13.770 23.613 1.00 98.12 725 LYS A N 1
ATOM 5393 C CA . LYS A 1 725 ? -14.626 -14.771 24.700 1.00 98.12 725 LYS A CA 1
ATOM 5394 C C . LYS A 1 725 ? -14.759 -14.150 26.095 1.00 98.12 725 LYS A C 1
ATOM 5396 O O . LYS A 1 725 ? -15.387 -14.745 26.965 1.00 98.12 725 LYS A O 1
ATOM 5401 N N . LEU A 1 726 ? -14.196 -12.958 26.305 1.00 98.25 726 LEU A N 1
ATOM 5402 C CA . LEU A 1 726 ? -14.310 -12.204 27.560 1.00 98.25 726 LEU A CA 1
ATOM 5403 C C . LEU A 1 726 ? -15.609 -11.380 27.665 1.00 98.25 726 LEU A C 1
ATOM 5405 O O . LEU A 1 726 ? -15.834 -10.718 28.677 1.00 98.25 726 LEU A O 1
ATOM 5409 N N . GLY A 1 727 ? -16.485 -11.423 26.657 1.00 97.75 727 GLY A N 1
ATOM 5410 C CA . GLY A 1 727 ? -17.770 -10.722 26.644 1.00 97.75 727 GLY A CA 1
ATOM 5411 C C . GLY A 1 727 ? -17.680 -9.210 26.418 1.00 97.75 727 GLY A C 1
ATOM 5412 O O . GLY A 1 727 ? -18.658 -8.508 26.685 1.00 97.75 727 GLY A O 1
ATOM 5413 N N . LEU A 1 728 ? -16.540 -8.700 25.938 1.00 98.25 728 LEU A N 1
ATOM 5414 C CA . LEU A 1 728 ? -16.422 -7.301 25.522 1.00 98.25 728 LEU A CA 1
ATOM 5415 C C . LEU A 1 728 ? -17.305 -7.020 24.296 1.00 98.25 728 LEU A C 1
ATOM 5417 O O . LEU A 1 728 ? -17.641 -7.918 23.527 1.00 98.25 728 LEU A O 1
ATOM 5421 N N . LYS A 1 729 ? -17.659 -5.745 24.107 1.00 96.62 729 LYS A N 1
ATOM 5422 C CA . LYS A 1 729 ? -18.398 -5.244 22.942 1.00 96.62 729 LYS A CA 1
ATOM 5423 C C . LYS A 1 729 ? -17.837 -3.898 22.501 1.00 96.62 729 LYS A C 1
ATOM 5425 O O . LYS A 1 729 ? -17.426 -3.094 23.340 1.00 96.62 729 LYS A O 1
ATOM 5430 N N . VAL A 1 730 ? -17.866 -3.652 21.194 1.00 97.69 730 VAL A N 1
ATOM 5431 C CA . VAL A 1 730 ? -17.598 -2.339 20.589 1.00 97.69 730 VAL A CA 1
ATOM 5432 C C . VAL A 1 730 ? -18.653 -1.321 21.050 1.00 97.69 730 VAL A C 1
ATOM 5434 O O . VAL A 1 730 ? -19.787 -1.689 21.366 1.00 97.69 730 VAL A O 1
ATOM 5437 N N . LYS A 1 731 ? -18.275 -0.041 21.149 1.00 95.62 731 LYS A N 1
ATOM 5438 C CA . LYS A 1 731 ? -19.193 1.034 21.566 1.00 95.62 731 LYS A CA 1
ATOM 5439 C C . LYS A 1 731 ? -20.183 1.398 20.445 1.00 95.62 731 LYS A C 1
ATOM 5441 O O . LYS A 1 731 ? -19.780 1.403 19.286 1.00 95.62 731 LYS A O 1
ATOM 5446 N N . PRO A 1 732 ? -21.451 1.733 20.762 1.00 95.50 732 PRO A N 1
ATOM 5447 C CA . PRO A 1 732 ? -22.514 1.863 19.757 1.00 95.50 732 PRO A CA 1
ATOM 5448 C C . PRO A 1 732 ? -22.283 2.996 18.745 1.00 95.50 732 PRO A C 1
ATOM 5450 O O . PRO A 1 732 ? -22.729 2.894 17.608 1.00 95.50 732 PRO A O 1
ATOM 5453 N N . TRP A 1 733 ? -21.529 4.032 19.125 1.00 96.62 733 TRP A N 1
ATOM 5454 C CA . TRP A 1 733 ? -21.151 5.147 18.252 1.00 96.62 733 TRP A CA 1
ATOM 5455 C C . TRP A 1 733 ? -20.030 4.829 17.242 1.00 96.62 733 TRP A C 1
ATOM 5457 O O . TRP A 1 733 ? -19.717 5.664 16.393 1.00 96.62 733 TRP A O 1
ATOM 5467 N N . VAL A 1 734 ? -19.381 3.661 17.333 1.00 98.25 734 VAL A N 1
ATOM 5468 C CA . VAL A 1 734 ? -18.215 3.324 16.501 1.00 98.25 734 VAL A CA 1
ATOM 5469 C C . VAL A 1 734 ? -18.669 2.692 15.186 1.00 98.25 734 VAL A C 1
ATOM 5471 O O . VAL A 1 734 ? -19.148 1.558 15.154 1.00 98.25 734 VAL A O 1
ATOM 5474 N N . LYS A 1 735 ? -18.416 3.370 14.065 1.00 98.38 735 LYS A N 1
ATOM 5475 C CA . LYS A 1 735 ? -18.546 2.786 12.727 1.00 98.38 735 LYS A CA 1
ATOM 5476 C C . LYS A 1 735 ? -17.389 1.818 12.449 1.00 98.38 735 LYS A C 1
ATOM 5478 O O . LYS A 1 735 ? -16.327 2.231 11.976 1.00 98.38 735 LYS A O 1
ATOM 5483 N N . THR A 1 736 ? -17.585 0.537 12.757 1.00 98.50 736 THR A N 1
ATOM 5484 C CA . THR A 1 736 ? -16.645 -0.547 12.427 1.00 98.50 736 THR A CA 1
ATOM 5485 C C . THR A 1 736 ? -16.779 -1.008 10.975 1.00 98.50 736 THR A C 1
ATOM 5487 O O . THR A 1 736 ? -17.858 -0.952 10.387 1.00 98.50 736 THR A O 1
ATOM 5490 N N . SER A 1 737 ? -15.668 -1.420 10.352 1.00 98.56 737 SER A N 1
ATOM 5491 C CA . SER A 1 737 ? -15.659 -1.918 8.965 1.00 98.56 737 SER A CA 1
ATOM 5492 C C . SER A 1 737 ? -14.430 -2.775 8.646 1.00 98.56 737 SER A C 1
ATOM 5494 O O . SER A 1 737 ? -13.320 -2.448 9.072 1.00 98.56 737 SER A O 1
ATOM 5496 N N . LEU A 1 738 ? -14.628 -3.847 7.869 1.00 98.69 738 LEU A N 1
ATOM 5497 C CA . LEU A 1 738 ? -13.569 -4.665 7.270 1.00 98.69 738 LEU A CA 1
ATOM 5498 C C . LEU A 1 738 ? -13.665 -4.599 5.739 1.00 98.69 738 LEU A C 1
ATOM 5500 O O . LEU A 1 738 ? -14.635 -5.075 5.147 1.00 98.69 738 LEU A O 1
ATOM 5504 N N . ALA A 1 739 ? -12.649 -4.022 5.102 1.00 97.94 739 ALA A N 1
ATOM 5505 C CA . ALA A 1 739 ? -12.529 -3.890 3.653 1.00 97.94 739 ALA A CA 1
ATOM 5506 C C . ALA A 1 739 ? -11.201 -4.498 3.159 1.00 97.94 739 ALA A C 1
ATOM 5508 O O . ALA A 1 739 ? -10.185 -3.796 3.113 1.00 97.94 739 ALA A O 1
ATOM 5509 N N . PRO A 1 740 ? -11.168 -5.807 2.840 1.00 95.75 740 PRO A N 1
ATOM 5510 C CA . PRO A 1 740 ? -9.957 -6.488 2.397 1.00 95.75 740 PRO A CA 1
ATOM 5511 C C . PRO A 1 740 ? -9.535 -6.104 0.977 1.00 95.75 740 PRO A C 1
ATOM 5513 O O . PRO A 1 740 ? -10.378 -5.873 0.111 1.00 95.75 740 PRO A O 1
ATOM 5516 N N . GLY A 1 741 ? -8.231 -6.121 0.695 1.00 93.06 741 GLY A N 1
ATOM 5517 C CA . GLY A 1 741 ? -7.717 -5.896 -0.654 1.00 93.06 741 GLY A CA 1
ATOM 5518 C C . GLY A 1 741 ? -7.709 -7.117 -1.582 1.00 93.06 741 GLY A C 1
ATOM 5519 O O . GLY A 1 741 ? -7.339 -6.954 -2.741 1.00 93.06 741 GLY A O 1
ATOM 5520 N N . SER A 1 742 ? -8.144 -8.304 -1.148 1.00 94.81 742 SER A N 1
ATOM 5521 C CA . SER A 1 742 ? -8.513 -9.412 -2.047 1.00 94.81 742 SER A CA 1
ATOM 5522 C C . SER A 1 742 ? -9.502 -10.379 -1.386 1.00 94.81 742 SER A C 1
ATOM 5524 O O . SER A 1 742 ? -9.629 -10.421 -0.159 1.00 94.81 742 SER A O 1
ATOM 5526 N N . GLN A 1 743 ? -10.198 -11.181 -2.197 1.00 95.25 743 GLN A N 1
ATOM 5527 C CA . GLN A 1 743 ? -11.140 -12.203 -1.711 1.00 95.25 743 GLN A CA 1
ATOM 5528 C C . GLN A 1 743 ? -10.461 -13.321 -0.894 1.00 95.25 743 GLN A C 1
ATOM 5530 O O . GLN A 1 743 ? -11.088 -13.887 0.002 1.00 95.25 743 GLN A O 1
ATOM 5535 N N . VAL A 1 744 ? -9.167 -13.584 -1.132 1.00 97.00 744 VAL A N 1
ATOM 5536 C CA . VAL A 1 744 ? -8.376 -14.603 -0.410 1.00 97.00 744 VAL A CA 1
ATOM 5537 C C . VAL A 1 744 ? -8.315 -14.309 1.096 1.00 97.00 744 VAL A C 1
ATOM 5539 O O . VAL A 1 744 ? -8.278 -15.230 1.912 1.00 97.00 744 VAL A O 1
ATOM 5542 N N . VAL A 1 745 ? -8.378 -13.029 1.485 1.00 97.31 745 VAL A N 1
ATOM 5543 C CA . VAL A 1 745 ? -8.458 -12.612 2.893 1.00 97.31 745 VAL A CA 1
ATOM 5544 C C . VAL A 1 745 ? -9.690 -13.186 3.585 1.00 97.31 745 VAL A C 1
ATOM 5546 O O . VAL A 1 745 ? -9.590 -13.768 4.667 1.00 97.31 745 VAL A O 1
ATOM 5549 N N . THR A 1 746 ? -10.857 -13.054 2.960 1.00 96.69 746 THR A N 1
ATOM 5550 C CA . THR A 1 746 ? -12.111 -13.564 3.519 1.00 96.69 746 THR A CA 1
ATOM 5551 C C . THR A 1 746 ? -12.115 -15.092 3.560 1.00 96.69 746 THR A C 1
ATOM 5553 O O . THR A 1 746 ? -12.653 -15.660 4.512 1.00 96.69 746 THR A O 1
ATOM 5556 N N . ASP A 1 747 ? -11.443 -15.769 2.623 1.00 97.56 747 ASP A N 1
ATOM 5557 C CA . ASP A 1 747 ? -11.286 -17.228 2.656 1.00 97.56 747 ASP A CA 1
ATOM 5558 C C . ASP A 1 747 ? -10.482 -17.699 3.875 1.00 97.56 747 ASP A C 1
ATOM 5560 O O . ASP A 1 747 ? -10.958 -18.562 4.618 1.00 97.56 747 ASP A O 1
ATOM 5564 N N . TYR A 1 748 ? -9.299 -17.129 4.149 1.00 98.00 748 TYR A N 1
ATOM 5565 C CA . TYR A 1 748 ? -8.504 -17.569 5.303 1.00 98.00 748 TYR A CA 1
ATOM 5566 C C . TYR A 1 748 ? -9.082 -17.104 6.649 1.00 98.00 748 TYR A C 1
ATOM 5568 O O . TYR A 1 748 ? -8.997 -17.851 7.629 1.00 98.00 748 TYR A O 1
ATOM 5576 N N . LEU A 1 749 ? -9.738 -15.937 6.721 1.00 98.56 749 LEU A N 1
ATOM 5577 C CA . LEU A 1 749 ? -10.475 -15.505 7.921 1.00 98.56 749 LEU A CA 1
ATOM 5578 C C . LEU A 1 749 ? -11.710 -16.385 8.188 1.00 98.56 749 LEU A C 1
ATOM 5580 O O . LEU A 1 749 ? -12.045 -16.643 9.344 1.00 98.56 749 LEU A O 1
ATOM 5584 N N . THR A 1 750 ? -12.355 -16.911 7.144 1.00 98.25 750 THR A N 1
ATOM 5585 C CA . THR A 1 750 ? -13.464 -17.871 7.285 1.00 98.25 750 THR A CA 1
ATOM 5586 C C . THR A 1 750 ? -12.956 -19.263 7.670 1.00 98.25 750 THR A C 1
ATOM 5588 O O . THR A 1 750 ? -13.487 -19.869 8.601 1.00 98.25 750 THR A O 1
ATOM 5591 N N . LYS A 1 751 ? -11.891 -19.759 7.021 1.00 98.12 751 LYS A N 1
ATOM 5592 C CA . LYS A 1 751 ? -11.265 -21.072 7.286 1.00 98.12 751 LYS A CA 1
ATOM 5593 C C . LYS A 1 751 ? -10.681 -21.178 8.700 1.00 98.12 751 LYS A C 1
ATOM 5595 O O . LYS A 1 751 ? -10.816 -22.221 9.330 1.00 98.12 751 LYS A O 1
ATOM 5600 N N . SER A 1 752 ? -10.089 -20.098 9.214 1.00 98.31 752 SER A N 1
ATOM 5601 C CA . SER A 1 752 ? -9.623 -19.995 10.610 1.00 98.31 752 SER A CA 1
ATOM 5602 C C . SER A 1 752 ? -10.756 -19.792 11.629 1.00 98.31 752 SER A C 1
ATOM 5604 O O . SER A 1 752 ? -10.520 -19.857 12.834 1.00 98.31 752 SER A O 1
ATOM 5606 N N . GLY A 1 753 ? -11.982 -19.519 11.169 1.00 98.31 753 GLY A N 1
ATOM 5607 C CA . GLY A 1 753 ? -13.142 -19.176 11.996 1.00 98.31 753 GLY A CA 1
ATOM 5608 C C . GLY A 1 753 ? -13.179 -17.726 12.496 1.00 98.31 753 GLY A C 1
ATOM 5609 O O . GLY A 1 753 ? -14.248 -17.270 12.905 1.00 98.31 753 GLY A O 1
ATOM 5610 N N . LEU A 1 754 ? -12.063 -16.991 12.410 1.00 98.69 754 LEU A N 1
ATOM 5611 C CA . LEU A 1 754 ? -11.880 -15.652 12.983 1.00 98.69 754 LEU A CA 1
ATOM 5612 C C . LEU A 1 754 ? -12.827 -14.587 12.406 1.00 98.69 754 LEU A C 1
ATOM 5614 O O . LEU A 1 754 ? -13.131 -13.614 13.097 1.00 98.69 754 LEU A O 1
ATOM 5618 N N . GLN A 1 755 ? -13.349 -14.774 11.187 1.00 98.56 755 GLN A N 1
ATOM 5619 C CA . GLN A 1 755 ? -14.358 -13.874 10.616 1.00 98.56 755 GLN A CA 1
ATOM 5620 C C . GLN A 1 755 ? -15.588 -13.745 11.528 1.00 98.56 755 GLN A C 1
ATOM 5622 O O . GLN A 1 755 ? -16.105 -12.646 11.680 1.00 98.56 755 GLN A O 1
ATOM 5627 N N . LYS A 1 756 ? -16.008 -14.818 12.215 1.00 98.25 756 LYS A N 1
ATOM 5628 C CA . LYS A 1 756 ? -17.177 -14.788 13.117 1.00 98.25 756 LYS A CA 1
ATOM 5629 C C . LYS A 1 756 ? -16.956 -13.910 14.348 1.00 98.25 756 LYS A C 1
ATOM 5631 O O . LYS A 1 756 ? -17.903 -13.323 14.864 1.00 98.25 756 LYS A O 1
ATOM 5636 N N . ASP A 1 757 ? -15.717 -13.827 14.822 1.00 98.50 757 ASP A N 1
ATOM 5637 C CA . ASP A 1 757 ? -15.351 -12.986 15.959 1.00 98.50 757 ASP A CA 1
ATOM 5638 C C . ASP A 1 757 ? -15.161 -11.520 15.540 1.00 98.50 757 ASP A C 1
ATOM 5640 O O . ASP A 1 757 ? -15.549 -10.614 16.277 1.00 98.50 757 ASP A O 1
ATOM 5644 N N . LEU A 1 758 ? -14.650 -11.275 14.327 1.00 98.75 758 LEU A N 1
ATOM 5645 C CA . LEU A 1 758 ? -14.658 -9.950 13.694 1.00 98.75 758 LEU A CA 1
ATOM 5646 C C . LEU A 1 758 ? -16.098 -9.455 13.475 1.00 98.75 758 LEU A C 1
ATOM 5648 O O . LEU A 1 758 ? -16.423 -8.331 13.859 1.00 98.75 758 LEU A O 1
ATOM 5652 N N . ASP A 1 759 ? -16.981 -10.314 12.957 1.00 98.56 759 ASP A N 1
ATOM 5653 C CA . ASP A 1 759 ? -18.413 -10.049 12.785 1.00 98.56 759 ASP A CA 1
ATOM 5654 C C . ASP A 1 759 ? -19.097 -9.714 14.121 1.00 98.56 759 ASP A C 1
ATOM 5656 O O . ASP A 1 759 ? -19.893 -8.777 14.184 1.00 98.56 759 ASP A O 1
ATOM 5660 N N . ALA A 1 760 ? -18.758 -10.423 15.205 1.00 98.12 760 ALA A N 1
ATOM 5661 C CA . ALA A 1 760 ? -19.265 -10.148 16.555 1.00 98.12 760 ALA A CA 1
ATOM 5662 C C . ALA A 1 760 ? -18.815 -8.782 17.115 1.00 98.12 760 ALA A C 1
ATOM 5664 O O . ALA A 1 760 ? -19.453 -8.248 18.024 1.00 98.12 760 ALA A O 1
ATOM 5665 N N . MET A 1 761 ? -17.752 -8.197 16.552 1.00 98.06 761 MET A N 1
ATOM 5666 C CA . MET A 1 761 ? -17.280 -6.833 16.825 1.00 98.06 761 MET A CA 1
ATOM 5667 C C . MET A 1 761 ? -17.687 -5.824 15.730 1.00 98.06 761 MET A C 1
ATOM 5669 O O . MET A 1 761 ? -17.201 -4.694 15.709 1.00 98.06 761 MET A O 1
ATOM 5673 N N . GLY A 1 762 ? -18.583 -6.204 14.812 1.00 97.75 762 GLY A N 1
ATOM 5674 C CA . GLY A 1 762 ? -19.070 -5.357 13.715 1.00 97.75 762 GLY A CA 1
ATOM 5675 C C . GLY A 1 762 ? -18.070 -5.137 12.572 1.00 97.75 762 GLY A C 1
ATOM 5676 O O . GLY A 1 762 ? -18.371 -4.410 11.626 1.00 97.75 762 GLY A O 1
ATOM 5677 N N . PHE A 1 763 ? -16.904 -5.791 12.602 1.00 98.62 763 PHE A N 1
ATOM 5678 C CA . PHE A 1 763 ? -15.932 -5.827 11.501 1.00 98.62 763 PHE A CA 1
ATOM 5679 C C . PHE A 1 763 ? -16.374 -6.818 10.407 1.00 98.62 763 PHE A C 1
ATOM 5681 O O . PHE A 1 763 ? -15.608 -7.664 9.944 1.00 98.62 763 PHE A O 1
ATOM 5688 N N . ASN A 1 764 ? -17.636 -6.701 9.993 1.00 98.50 764 ASN A N 1
ATOM 5689 C CA . ASN A 1 764 ? -18.184 -7.416 8.850 1.00 98.50 764 ASN A CA 1
ATOM 5690 C C . ASN A 1 764 ? -17.541 -6.917 7.552 1.00 98.50 764 ASN A C 1
ATOM 5692 O O . ASN A 1 764 ? -17.145 -5.750 7.450 1.00 98.50 764 ASN A O 1
ATOM 5696 N N . LEU A 1 765 ? -17.503 -7.787 6.540 1.00 98.38 765 LEU A N 1
ATOM 5697 C CA . LEU A 1 765 ? -17.118 -7.415 5.181 1.00 98.38 765 LEU A CA 1
ATOM 5698 C C . LEU A 1 765 ? -18.028 -6.289 4.657 1.00 98.38 765 LEU A C 1
ATOM 5700 O O . LEU A 1 765 ? -19.247 -6.453 4.586 1.00 98.38 765 LEU A O 1
ATOM 5704 N N . VAL A 1 766 ? -17.431 -5.162 4.259 1.00 98.19 766 VAL A N 1
ATOM 5705 C CA . VAL A 1 766 ? -18.155 -4.020 3.664 1.00 98.19 766 VAL A CA 1
ATOM 5706 C C . VAL A 1 766 ? -17.886 -3.828 2.169 1.00 98.19 766 VAL A C 1
ATOM 5708 O O . VAL A 1 766 ? -18.625 -3.091 1.524 1.00 98.19 766 VAL A O 1
ATOM 5711 N N . GLY A 1 767 ? -16.855 -4.469 1.613 1.00 96.81 767 GLY A N 1
ATOM 5712 C CA . GLY A 1 767 ? -16.431 -4.318 0.217 1.00 96.81 767 GLY A CA 1
ATOM 5713 C C . GLY A 1 767 ? -14.973 -4.725 0.008 1.00 96.81 767 GLY A C 1
ATOM 5714 O O . GLY A 1 767 ? -14.185 -4.690 0.951 1.00 96.81 767 GLY A O 1
ATOM 5715 N N . TYR A 1 768 ? -14.607 -5.077 -1.225 1.00 96.19 768 TYR A N 1
ATOM 5716 C CA . TYR A 1 768 ? -13.217 -5.330 -1.619 1.00 96.19 768 TYR A CA 1
ATOM 5717 C C . TYR A 1 768 ? -12.689 -4.125 -2.404 1.00 96.19 768 TYR A C 1
ATOM 5719 O O . TYR A 1 768 ? -12.794 -4.082 -3.628 1.00 96.19 768 TYR A O 1
ATOM 5727 N N . GLY A 1 769 ? -12.192 -3.109 -1.694 1.00 95.25 769 GLY A N 1
ATOM 5728 C CA . GLY A 1 769 ? -11.762 -1.847 -2.298 1.00 95.25 769 GLY A CA 1
ATOM 5729 C C . GLY A 1 769 ? -11.269 -0.809 -1.287 1.00 95.25 769 GLY A C 1
ATOM 5730 O O . GLY A 1 769 ? -11.342 -0.999 -0.070 1.00 95.25 769 GLY A O 1
ATOM 5731 N N . CYS A 1 770 ? -10.762 0.316 -1.791 1.00 95.62 770 CYS A N 1
ATOM 5732 C CA . CYS A 1 770 ? -10.029 1.325 -1.022 1.00 95.62 770 CYS A CA 1
ATOM 5733 C C . CYS A 1 770 ? -10.832 1.983 0.109 1.00 95.62 770 CYS A C 1
ATOM 5735 O O . CYS A 1 770 ? -10.223 2.410 1.093 1.00 95.62 770 CYS A O 1
ATOM 5737 N N . THR A 1 771 ? -12.165 2.056 -0.026 1.00 97.19 771 THR A N 1
ATOM 5738 C CA . THR A 1 771 ? -13.130 2.437 1.029 1.00 97.19 771 THR A CA 1
ATOM 5739 C C . THR A 1 771 ? -12.628 3.570 1.950 1.00 97.19 771 THR A C 1
ATOM 5741 O O . THR A 1 771 ? -12.316 4.674 1.496 1.00 97.19 771 THR A O 1
ATOM 5744 N N . THR A 1 772 ? -12.498 3.332 3.255 1.00 97.94 772 THR A N 1
ATOM 5745 C CA . THR A 1 772 ? -12.131 4.349 4.252 1.00 97.94 772 THR A CA 1
ATOM 5746 C C . THR A 1 772 ? -10.728 4.938 4.028 1.00 97.94 772 THR A C 1
ATOM 5748 O O . THR A 1 772 ? -10.474 6.069 4.435 1.00 97.94 772 THR A O 1
ATOM 5751 N N . CYS A 1 773 ? -9.823 4.245 3.325 1.00 97.19 773 CYS A N 1
ATOM 5752 C CA . CYS A 1 773 ? -8.468 4.743 3.049 1.00 97.19 773 CYS A CA 1
ATOM 5753 C C . CYS A 1 773 ? -8.405 5.822 1.946 1.00 97.19 773 CYS A C 1
ATOM 5755 O O . CYS A 1 773 ? -7.492 6.660 1.951 1.00 97.19 773 CYS A O 1
ATOM 5757 N N . ILE A 1 774 ? -9.362 5.835 1.005 1.00 96.25 774 ILE A N 1
ATOM 5758 C CA . ILE A 1 774 ? -9.488 6.918 0.008 1.00 96.25 774 ILE A CA 1
ATOM 5759 C C . ILE A 1 774 ? -10.351 8.089 0.519 1.00 96.25 774 ILE A C 1
ATOM 5761 O O . ILE A 1 774 ? -10.213 9.208 0.028 1.00 96.25 774 ILE A O 1
ATOM 5765 N N . GLY A 1 775 ? -11.171 7.844 1.548 1.00 96.56 775 GLY A N 1
ATOM 5766 C CA . GLY A 1 775 ? -12.200 8.762 2.056 1.00 96.56 775 GLY A CA 1
ATOM 5767 C C . GLY A 1 775 ? -13.630 8.307 1.756 1.00 96.56 775 GLY A C 1
ATOM 5768 O O . GLY A 1 775 ? -14.589 8.935 2.198 1.00 96.56 775 GLY A O 1
ATOM 5769 N N . ASN A 1 776 ? -13.793 7.158 1.095 1.00 97.50 776 ASN A N 1
ATOM 5770 C CA . ASN A 1 776 ? -15.072 6.493 0.846 1.00 97.50 776 ASN A CA 1
ATOM 5771 C C . ASN A 1 776 ? -15.609 5.774 2.107 1.00 97.50 776 ASN A C 1
ATOM 5773 O O . ASN A 1 776 ? -16.180 4.684 2.035 1.00 97.50 776 ASN A O 1
ATOM 5777 N N . SER A 1 777 ? -15.439 6.383 3.283 1.00 97.00 777 SER A N 1
ATOM 5778 C CA . SER A 1 777 ? -15.915 5.868 4.573 1.00 97.00 777 SER A CA 1
ATOM 5779 C C . SER A 1 777 ? -17.438 5.886 4.717 1.00 97.00 777 SER A C 1
ATOM 5781 O O . SER A 1 777 ? -17.956 5.330 5.682 1.00 97.00 777 SER A O 1
ATOM 5783 N N . GLY A 1 778 ? -18.158 6.511 3.776 1.00 95.12 778 GLY A N 1
ATOM 5784 C CA . GLY A 1 778 ? -19.606 6.724 3.825 1.00 95.12 778 GLY A CA 1
ATOM 5785 C C . GLY A 1 778 ? -20.047 7.634 4.985 1.00 95.12 778 GLY A C 1
ATOM 5786 O O . GLY A 1 778 ? -19.242 7.994 5.843 1.00 95.12 778 GLY A O 1
ATOM 5787 N N . PRO A 1 779 ? -21.335 8.001 5.058 1.00 93.69 779 PRO A N 1
ATOM 5788 C CA . PRO A 1 779 ? -21.845 8.846 6.138 1.00 93.69 779 PRO A CA 1
ATOM 5789 C C . PRO A 1 779 ? -21.767 8.141 7.503 1.00 93.69 779 PRO A C 1
ATOM 5791 O O . PRO A 1 779 ? -21.908 6.915 7.590 1.00 93.69 779 PRO A O 1
ATOM 5794 N N . LEU A 1 780 ? -21.581 8.906 8.581 1.00 96.00 780 LEU A N 1
ATOM 5795 C CA . LEU A 1 780 ? -21.944 8.449 9.928 1.00 96.00 780 LEU A CA 1
ATOM 5796 C C . LEU A 1 780 ? -23.478 8.348 10.055 1.00 96.00 780 LEU A C 1
ATOM 5798 O O . LEU A 1 780 ? -24.219 8.729 9.147 1.00 96.00 780 LEU A O 1
ATOM 5802 N N . GLN A 1 781 ? -23.974 7.846 11.189 1.00 94.88 781 GLN A N 1
ATOM 5803 C CA . GLN A 1 781 ? -25.391 8.013 11.531 1.00 94.88 781 GLN A CA 1
ATOM 5804 C C . GLN A 1 781 ? -25.734 9.513 11.562 1.00 94.88 781 GLN A C 1
ATOM 5806 O O . GLN A 1 781 ? -24.903 10.342 11.949 1.00 94.88 781 GLN A O 1
ATOM 5811 N N . THR A 1 782 ? -26.942 9.871 11.127 1.00 96.75 782 THR A N 1
ATOM 5812 C CA . THR A 1 782 ? -27.341 11.278 10.925 1.00 96.75 782 THR A CA 1
ATOM 5813 C C . THR A 1 782 ? -27.360 12.035 12.253 1.00 96.75 782 THR A C 1
ATOM 5815 O O . THR A 1 782 ? -27.000 13.206 12.331 1.00 96.75 782 THR A O 1
ATOM 5818 N N . GLU A 1 783 ? -27.714 11.318 13.306 1.00 97.31 783 GLU A N 1
ATOM 5819 C CA . GLU A 1 783 ? -27.856 11.718 14.694 1.00 97.31 783 GLU A CA 1
ATOM 5820 C C . GLU A 1 783 ? -26.470 11.987 15.304 1.00 97.31 783 GLU A C 1
ATOM 5822 O O . GLU A 1 783 ? -26.253 13.034 15.917 1.00 97.31 783 GLU A O 1
ATOM 5827 N N . ILE A 1 784 ? -25.497 11.103 15.035 1.00 97.62 784 ILE A N 1
ATOM 5828 C CA . ILE A 1 784 ? -24.084 11.262 15.417 1.00 97.62 784 ILE A CA 1
ATOM 5829 C C . ILE A 1 784 ? -23.448 12.444 14.672 1.00 97.62 784 ILE A C 1
ATOM 5831 O O . ILE A 1 784 ? -22.867 13.320 15.311 1.00 97.62 784 ILE A O 1
ATOM 5835 N N . SER A 1 785 ? -23.580 12.522 13.342 1.00 97.62 785 SER A N 1
ATOM 5836 C CA . SER A 1 785 ? -23.041 13.646 12.554 1.00 97.62 785 SER A CA 1
ATOM 5837 C C . SER A 1 785 ? -23.655 14.981 12.998 1.00 97.62 785 SER A C 1
ATOM 5839 O O . SER A 1 785 ? -22.941 15.972 13.167 1.00 97.62 785 SER A O 1
ATOM 5841 N N . GLN A 1 786 ? -24.956 15.020 13.300 1.00 97.94 786 GLN A N 1
ATOM 5842 C CA . GLN A 1 786 ? -25.583 16.203 13.888 1.00 97.94 786 GLN A CA 1
ATOM 5843 C C . GLN A 1 786 ? -25.039 16.523 15.287 1.00 97.94 786 GLN A C 1
ATOM 5845 O O . GLN A 1 786 ? -24.749 17.688 15.551 1.00 97.94 786 GLN A O 1
ATOM 5850 N N . ALA A 1 787 ? -24.863 15.539 16.171 1.00 98.12 787 ALA A N 1
ATOM 5851 C CA . ALA A 1 787 ? -24.291 15.755 17.501 1.00 98.12 787 ALA A CA 1
ATOM 5852 C C . ALA A 1 787 ? -22.849 16.297 17.429 1.00 98.12 787 ALA A C 1
ATOM 5854 O O . ALA A 1 787 ? -22.513 17.224 18.170 1.00 98.12 787 ALA A O 1
ATOM 5855 N N . ILE A 1 788 ? -22.036 15.804 16.488 1.00 98.00 788 ILE A N 1
ATOM 5856 C CA . ILE A 1 788 ? -20.684 16.306 16.201 1.00 98.00 788 ILE A CA 1
ATOM 5857 C C . ILE A 1 788 ? -20.735 17.757 15.714 1.00 98.00 788 ILE A C 1
ATOM 5859 O O . ILE A 1 788 ? -20.135 18.639 16.331 1.00 98.00 788 ILE A O 1
ATOM 5863 N N . ASN A 1 789 ? -21.463 18.020 14.626 1.00 97.62 789 ASN A N 1
ATOM 5864 C CA . ASN A 1 789 ? -21.417 19.306 13.928 1.00 97.62 789 ASN A CA 1
ATOM 5865 C C . ASN A 1 789 ? -22.148 20.431 14.682 1.00 97.62 789 ASN A C 1
ATOM 5867 O O . ASN A 1 789 ? -21.640 21.550 14.726 1.00 97.62 789 ASN A O 1
ATOM 5871 N N . LYS A 1 790 ? -23.289 20.156 15.340 1.00 97.69 790 LYS A N 1
ATOM 5872 C CA . LYS A 1 790 ? -24.020 21.150 16.161 1.00 97.69 790 LYS A CA 1
ATOM 5873 C C . LYS A 1 790 ? -23.183 21.650 17.351 1.00 97.69 790 LYS A C 1
ATOM 5875 O O . LYS A 1 790 ? -23.356 22.789 17.773 1.00 97.69 790 LYS A O 1
ATOM 5880 N N . ASN A 1 791 ? -22.299 20.808 17.896 1.00 97.69 791 ASN A N 1
ATOM 5881 C CA . ASN A 1 791 ? -21.539 21.079 19.126 1.00 97.69 791 ASN A CA 1
ATOM 5882 C C . ASN A 1 791 ? -20.034 21.313 18.900 1.00 97.69 791 ASN A C 1
ATOM 5884 O O . ASN A 1 791 ? -19.298 21.518 19.871 1.00 97.69 791 ASN A O 1
ATOM 5888 N N . ASP A 1 792 ? -19.592 21.285 17.639 1.00 96.88 792 ASP A N 1
ATOM 5889 C CA . ASP A 1 792 ? -18.197 21.383 17.201 1.00 96.88 792 ASP A CA 1
ATOM 5890 C C . ASP A 1 792 ? -17.270 20.364 17.901 1.00 96.88 792 ASP A C 1
ATOM 5892 O O . ASP A 1 792 ? -16.253 20.709 18.515 1.00 96.88 792 ASP A O 1
ATOM 5896 N N . MET A 1 793 ? -17.649 19.082 17.853 1.00 97.88 793 MET A N 1
ATOM 5897 C CA . MET A 1 793 ? -16.911 18.011 18.527 1.00 97.88 793 MET A CA 1
ATOM 5898 C C . MET A 1 793 ? -15.654 17.601 17.746 1.00 97.88 793 MET A C 1
ATOM 5900 O O . MET A 1 793 ? -15.713 17.149 16.607 1.00 97.88 793 MET A O 1
ATOM 5904 N N . VAL A 1 794 ? -14.489 17.704 18.389 1.00 97.75 794 VAL A N 1
ATOM 5905 C CA . VAL A 1 794 ? -13.248 17.058 17.932 1.00 97.75 794 VAL A CA 1
ATOM 5906 C C . VAL A 1 794 ? -13.317 15.573 18.292 1.00 97.75 794 VAL A C 1
ATOM 5908 O O . VAL A 1 794 ? -13.048 15.199 19.432 1.00 97.75 794 VAL A O 1
ATOM 5911 N N . VAL A 1 795 ? -13.718 14.746 17.329 1.00 97.94 795 VAL A N 1
ATOM 5912 C CA . VAL A 1 795 ? -13.797 13.278 17.432 1.00 97.94 795 VAL A CA 1
ATOM 5913 C C . VAL A 1 795 ? -12.694 12.598 16.616 1.00 97.94 795 VAL A C 1
ATOM 5915 O O . VAL A 1 795 ? -12.058 13.237 15.764 1.00 97.94 795 VAL A O 1
ATOM 5918 N N . SER A 1 796 ? -12.457 11.312 16.887 1.00 98.56 796 SER A N 1
ATOM 5919 C CA . SER A 1 796 ? -11.361 10.536 16.296 1.00 98.56 796 SER A CA 1
ATOM 5920 C C . SER A 1 796 ? -11.807 9.450 15.312 1.00 98.56 796 SER A C 1
ATOM 5922 O O . SER A 1 796 ? -12.906 8.904 15.405 1.00 98.56 796 SER A O 1
ATOM 5924 N N . SER A 1 797 ? -10.900 9.075 14.410 1.00 98.69 797 SER A N 1
ATOM 5925 C CA . SER A 1 797 ? -10.896 7.779 13.726 1.00 98.69 797 SER A CA 1
ATOM 5926 C C . SER A 1 797 ? -9.604 7.017 14.005 1.00 98.69 797 SER A C 1
ATOM 5928 O O . SER A 1 797 ? -8.561 7.619 14.282 1.00 98.69 797 SER A O 1
ATOM 5930 N N . VAL A 1 798 ? -9.672 5.690 13.900 1.00 98.81 798 VAL A N 1
ATOM 5931 C CA . VAL A 1 798 ? -8.506 4.800 13.909 1.00 98.81 798 VAL A CA 1
ATOM 5932 C C . VAL A 1 798 ? -8.621 3.856 12.710 1.00 98.81 798 VAL A C 1
ATOM 5934 O O . VAL A 1 798 ? -9.629 3.167 12.554 1.00 98.81 798 VAL A O 1
ATOM 5937 N N . LEU A 1 799 ? -7.626 3.840 11.824 1.00 98.75 799 LEU A N 1
ATOM 5938 C CA . LEU A 1 799 ? -7.670 3.055 10.586 1.00 98.75 799 LEU A CA 1
ATOM 5939 C C . LEU A 1 799 ? -6.323 2.419 10.243 1.00 98.75 799 LEU A C 1
ATOM 5941 O O . LEU A 1 799 ? -5.274 3.012 10.471 1.00 98.75 799 LEU A O 1
ATOM 5945 N N . SER A 1 800 ? -6.345 1.257 9.591 1.00 98.50 800 SER A N 1
ATOM 5946 C CA . SER A 1 800 ? -5.135 0.598 9.068 1.00 98.50 800 SER A CA 1
ATOM 5947 C C . SER A 1 800 ? -4.718 1.094 7.675 1.00 98.50 800 SER A C 1
ATOM 5949 O O . SER A 1 800 ? -4.173 0.341 6.866 1.00 98.50 800 SER A O 1
ATOM 5951 N N . GLY A 1 801 ? -5.009 2.363 7.381 1.00 96.94 801 GLY A N 1
ATOM 5952 C CA . GLY A 1 801 ? -4.606 3.040 6.151 1.00 96.94 801 GLY A CA 1
ATOM 5953 C C . GLY A 1 801 ? -3.170 3.566 6.181 1.00 96.94 801 GLY A C 1
ATOM 5954 O O . GLY A 1 801 ? -2.409 3.310 7.110 1.00 96.94 801 GLY A O 1
ATOM 5955 N N . ASN A 1 802 ? -2.831 4.357 5.164 1.00 95.81 802 ASN A N 1
ATOM 5956 C CA . ASN A 1 802 ? -1.550 5.060 5.030 1.00 95.81 802 ASN A CA 1
ATOM 5957 C C . ASN A 1 802 ? -1.684 6.598 5.069 1.00 95.81 802 ASN A C 1
ATOM 5959 O O . ASN A 1 802 ? -0.682 7.295 5.202 1.00 95.81 802 ASN A O 1
ATOM 5963 N N . ARG A 1 803 ? -2.907 7.154 4.992 1.00 96.31 803 ARG A N 1
ATOM 5964 C CA . ARG A 1 803 ? -3.169 8.607 4.994 1.00 96.31 803 ARG A CA 1
ATOM 5965 C C . ARG A 1 803 ? -4.262 9.006 5.983 1.00 96.31 803 ARG A C 1
ATOM 5967 O O . ARG A 1 803 ? -5.352 8.445 5.980 1.00 96.31 803 ARG A O 1
ATOM 5974 N N . ASN A 1 804 ? -3.965 10.026 6.785 1.00 96.62 804 ASN A N 1
ATOM 5975 C CA . ASN A 1 804 ? -4.751 10.504 7.929 1.00 96.62 804 ASN A CA 1
ATOM 5976 C C . ASN A 1 804 ? -4.925 12.041 7.948 1.00 96.62 804 ASN A C 1
ATOM 5978 O O . ASN A 1 804 ? -5.190 12.626 8.996 1.00 96.62 804 ASN A O 1
ATOM 5982 N N . PHE A 1 805 ? -4.769 12.710 6.802 1.00 93.50 805 PHE A N 1
ATOM 5983 C CA . PHE A 1 805 ? -4.950 14.162 6.701 1.00 93.50 805 PHE A CA 1
ATOM 5984 C C . PHE A 1 805 ? -6.359 14.604 7.145 1.00 93.50 805 PHE A C 1
ATOM 5986 O O . PHE A 1 805 ? -7.332 13.858 7.020 1.00 93.50 805 PHE A O 1
ATOM 5993 N N . GLU A 1 806 ? -6.487 15.825 7.669 1.00 88.56 806 GLU A N 1
ATOM 5994 C CA . GLU A 1 806 ? -7.784 16.373 8.091 1.00 88.56 806 GLU A CA 1
ATOM 5995 C C . GLU A 1 806 ? -8.764 16.403 6.898 1.00 88.56 806 GLU A C 1
ATOM 5997 O O . GLU A 1 806 ? -8.397 16.802 5.792 1.00 88.56 806 GLU A O 1
ATOM 6002 N N . GLY A 1 807 ? -9.984 15.887 7.087 1.00 86.44 807 GLY A N 1
ATOM 6003 C CA . GLY A 1 807 ? -10.976 15.712 6.016 1.00 86.44 807 GLY A CA 1
ATOM 6004 C C . GLY A 1 807 ?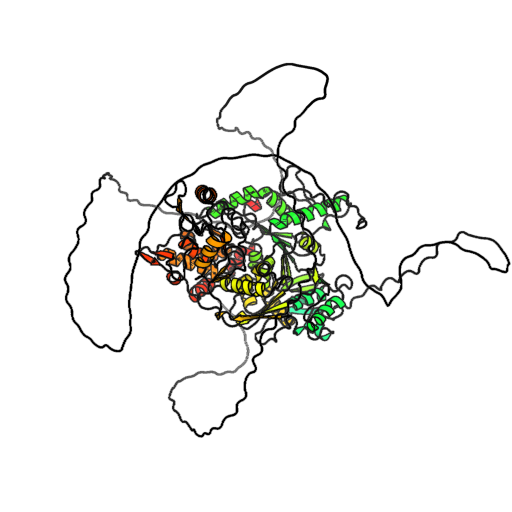 -10.735 14.545 5.038 1.00 86.44 807 GLY A C 1
ATOM 6005 O O . GLY A 1 807 ? -11.607 14.282 4.211 1.00 86.44 807 GLY A O 1
ATOM 6006 N N . ARG A 1 808 ? -9.611 13.809 5.117 1.00 92.31 808 ARG A N 1
ATOM 6007 C CA . ARG A 1 808 ? -9.340 12.642 4.244 1.00 92.31 808 ARG A CA 1
ATOM 6008 C C . ARG A 1 808 ? -10.186 11.423 4.598 1.00 92.31 808 ARG A C 1
ATOM 6010 O O . ARG A 1 808 ? -10.618 10.727 3.693 1.00 92.31 808 ARG A O 1
ATOM 6017 N N . VAL A 1 809 ? -10.374 11.127 5.885 1.00 95.94 809 VAL A N 1
ATOM 6018 C CA . VAL A 1 809 ? -11.052 9.889 6.322 1.00 95.94 809 VAL A CA 1
ATOM 6019 C C . VAL A 1 809 ? -12.572 10.060 6.328 1.00 95.94 809 VAL A C 1
ATOM 6021 O O . VAL A 1 809 ? -13.296 9.213 5.813 1.00 95.94 809 VAL A O 1
ATOM 6024 N N . SER A 1 810 ? -13.059 11.166 6.890 1.00 95.94 810 SER A N 1
ATOM 6025 C CA . SER A 1 810 ? -14.457 11.610 6.863 1.00 95.94 810 SER A CA 1
ATOM 6026 C C . SER A 1 810 ? -14.499 13.129 7.062 1.00 95.94 810 SER A C 1
ATOM 6028 O O . SER A 1 810 ? -13.559 13.706 7.610 1.00 95.94 810 SER A O 1
ATOM 6030 N N . GLN A 1 811 ? -15.585 13.776 6.636 1.00 94.44 811 GLN A N 1
ATOM 6031 C CA . GLN A 1 811 ? -15.825 15.202 6.883 1.00 94.44 811 GLN A CA 1
ATOM 6032 C C . GLN A 1 811 ? -16.209 15.487 8.348 1.00 94.44 811 GLN A C 1
ATOM 6034 O O . GLN A 1 811 ? -15.924 16.570 8.847 1.00 94.44 811 GLN A O 1
ATOM 6039 N N . ASP A 1 812 ? -16.785 14.509 9.057 1.00 95.69 812 ASP A N 1
ATOM 6040 C CA . ASP A 1 812 ? -17.144 14.635 10.479 1.00 95.69 812 ASP A CA 1
ATOM 6041 C C . ASP A 1 812 ? -15.927 14.514 11.426 1.00 95.69 812 ASP A C 1
ATOM 6043 O O . ASP A 1 812 ? -16.036 14.801 12.618 1.00 95.69 812 ASP A O 1
ATOM 6047 N N . VAL A 1 813 ? -14.766 14.048 10.940 1.00 96.31 813 VAL A N 1
ATOM 6048 C CA . VAL A 1 813 ? -13.660 13.579 11.796 1.00 96.31 813 VAL A CA 1
ATOM 6049 C C . VAL A 1 813 ? -12.386 14.411 11.622 1.00 96.31 813 VAL A C 1
ATOM 6051 O O . VAL A 1 813 ? -11.720 14.383 10.585 1.00 96.31 813 VAL A O 1
ATOM 6054 N N . LYS A 1 814 ? -12.007 15.112 12.698 1.00 95.94 814 LYS A N 1
ATOM 6055 C CA . LYS A 1 814 ? -10.879 16.063 12.721 1.00 95.94 814 LYS A CA 1
ATOM 6056 C C . LYS A 1 814 ? -9.544 15.465 13.174 1.00 95.94 814 LYS A C 1
ATOM 6058 O O . LYS A 1 814 ? -8.500 16.065 12.930 1.00 95.94 814 LYS A O 1
ATOM 6063 N N . THR A 1 815 ? -9.563 14.312 13.845 1.00 97.56 815 THR A N 1
ATOM 6064 C CA . THR A 1 815 ? -8.351 13.616 14.312 1.00 97.56 815 THR A CA 1
ATOM 6065 C C . THR A 1 815 ? -8.338 12.181 13.805 1.00 97.56 815 THR A C 1
ATOM 6067 O O . THR A 1 815 ? -9.299 11.445 13.992 1.00 97.56 815 THR A O 1
ATOM 6070 N N . ASN A 1 816 ? -7.272 11.777 13.125 1.00 98.38 816 ASN A N 1
ATOM 6071 C CA . ASN A 1 816 ? -7.210 10.502 12.420 1.00 98.38 816 ASN A CA 1
ATOM 6072 C C . ASN A 1 816 ? -5.886 9.804 12.742 1.00 98.38 816 ASN A C 1
ATOM 6074 O O . ASN A 1 816 ? -4.810 10.380 12.564 1.00 98.38 816 ASN A O 1
ATOM 6078 N N . TYR A 1 817 ? -5.964 8.559 13.207 1.00 98.75 817 TYR A N 1
ATOM 6079 C CA . TYR A 1 817 ? -4.794 7.791 13.618 1.00 98.75 817 TYR A CA 1
ATOM 6080 C C . TYR A 1 817 ? -4.606 6.543 12.757 1.00 98.75 817 TYR A C 1
ATOM 6082 O O . TYR A 1 817 ? -5.490 5.690 12.674 1.00 98.75 817 TYR A O 1
ATOM 6090 N N . LEU A 1 818 ? -3.431 6.429 12.139 1.00 98.81 818 LEU A N 1
ATOM 6091 C CA . LEU A 1 818 ? -2.988 5.202 11.484 1.00 98.81 818 LEU A CA 1
ATOM 6092 C C . LEU A 1 818 ? -2.567 4.197 12.557 1.00 98.81 818 LEU A C 1
ATOM 6094 O O . LEU A 1 818 ? -1.837 4.575 13.471 1.00 98.81 818 LEU A O 1
ATOM 6098 N N . ALA A 1 819 ? -3.028 2.952 12.464 1.00 98.62 819 ALA A N 1
ATOM 6099 C CA . ALA A 1 819 ? -2.771 1.908 13.456 1.00 98.62 819 ALA A CA 1
ATOM 6100 C C . ALA A 1 819 ? -2.749 0.511 12.818 1.00 98.62 819 ALA A C 1
ATOM 6102 O O . ALA A 1 819 ? -3.348 0.295 11.763 1.00 98.62 819 ALA A O 1
ATOM 6103 N N . SER A 1 820 ? -2.121 -0.464 13.477 1.00 98.69 820 SER A N 1
ATOM 6104 C CA . SER A 1 820 ? -2.216 -1.863 13.047 1.00 98.69 820 SER A CA 1
ATOM 6105 C C . SER A 1 820 ? -3.663 -2.381 13.148 1.00 98.69 820 SER A C 1
ATOM 6107 O O . SER A 1 820 ? -4.391 -1.984 14.062 1.00 98.69 820 SER A O 1
ATOM 6109 N N . PRO A 1 821 ? -4.122 -3.281 12.254 1.00 98.88 821 PRO A N 1
ATOM 6110 C CA . PRO A 1 821 ? -5.441 -3.911 12.352 1.00 98.88 821 PRO A CA 1
ATOM 6111 C C . PRO A 1 821 ? -5.858 -4.409 13.758 1.00 98.88 821 PRO A C 1
ATOM 6113 O O . PRO A 1 821 ? -6.990 -4.117 14.150 1.00 98.88 821 PRO A O 1
ATOM 6116 N N . PRO A 1 822 ? -5.009 -5.074 14.575 1.00 98.81 822 PRO A N 1
ATOM 6117 C CA . PRO A 1 822 ? -5.384 -5.427 15.950 1.00 98.81 822 PRO A CA 1
ATOM 6118 C C . PRO A 1 822 ? -5.563 -4.211 16.877 1.00 98.81 822 PRO A C 1
ATOM 6120 O O . PRO A 1 822 ? -6.452 -4.231 17.731 1.00 98.81 822 PRO A O 1
ATOM 6123 N N . LEU A 1 823 ? -4.808 -3.120 16.688 1.00 98.81 823 LEU A N 1
ATOM 6124 C CA . LEU A 1 823 ? -5.051 -1.862 17.406 1.00 98.81 823 LEU A CA 1
ATOM 6125 C C . LEU A 1 823 ? -6.349 -1.176 16.954 1.00 98.81 823 LEU A C 1
ATOM 6127 O O . LEU A 1 823 ? -7.035 -0.600 17.795 1.00 98.81 823 LEU A O 1
ATOM 6131 N N . VAL A 1 824 ? -6.749 -1.280 15.680 1.00 98.88 824 VAL A N 1
ATOM 6132 C CA . VAL A 1 824 ? -8.065 -0.791 15.214 1.00 98.88 824 VAL A CA 1
ATOM 6133 C C . VAL A 1 824 ? -9.203 -1.482 15.982 1.00 98.88 824 VAL A C 1
ATOM 6135 O O . VAL A 1 824 ? -10.115 -0.805 16.463 1.00 98.88 824 VAL A O 1
ATOM 6138 N N . VAL A 1 825 ? -9.129 -2.807 16.172 1.00 98.88 825 VAL A N 1
ATOM 6139 C CA . VAL A 1 825 ? -10.101 -3.557 16.994 1.00 98.88 825 VAL A CA 1
ATOM 6140 C C . VAL A 1 825 ? -10.048 -3.103 18.458 1.00 98.88 825 VAL A C 1
ATOM 6142 O O . VAL A 1 825 ? -11.089 -2.824 19.056 1.00 98.88 825 VAL A O 1
ATOM 6145 N N . ALA A 1 826 ? -8.851 -2.959 19.037 1.00 98.75 826 ALA A N 1
ATOM 6146 C CA . ALA A 1 826 ? -8.689 -2.513 20.422 1.00 98.75 826 ALA A CA 1
ATOM 6147 C C . ALA A 1 826 ? -9.266 -1.104 20.672 1.00 98.75 826 ALA A C 1
ATOM 6149 O O . ALA A 1 826 ? -9.934 -0.891 21.686 1.00 98.75 826 ALA A O 1
ATOM 6150 N N . TYR A 1 827 ? -9.084 -0.158 19.745 1.00 98.81 827 TYR A N 1
ATOM 6151 C CA . TYR A 1 827 ? -9.658 1.187 19.855 1.00 98.81 827 TYR A CA 1
ATOM 6152 C C . TYR A 1 827 ? -11.175 1.225 19.614 1.00 98.81 827 TYR A C 1
ATOM 6154 O O . TYR A 1 827 ? -11.854 2.021 20.264 1.00 98.81 827 TYR A O 1
ATOM 6162 N N . ALA A 1 828 ? -11.737 0.335 18.787 1.00 98.75 828 ALA A N 1
ATOM 6163 C CA . ALA A 1 828 ? -13.191 0.173 18.657 1.00 98.75 828 ALA A CA 1
ATOM 6164 C C . ALA A 1 828 ? -13.845 -0.326 19.962 1.00 98.75 828 ALA A C 1
ATOM 6166 O O . ALA A 1 828 ? -14.899 0.164 20.373 1.00 98.75 828 ALA A O 1
ATOM 6167 N N . LEU A 1 829 ? -13.195 -1.271 20.647 1.00 98.62 829 LEU A N 1
ATOM 6168 C CA . LEU A 1 829 ? -13.609 -1.762 21.967 1.00 98.62 829 LEU A CA 1
ATOM 6169 C C . LEU A 1 829 ? -13.448 -0.688 23.055 1.00 98.62 829 LEU A C 1
ATOM 6171 O O . LEU A 1 829 ? -14.327 -0.502 23.900 1.00 98.62 829 LEU A O 1
ATOM 6175 N N . ALA A 1 830 ? -12.329 0.042 23.033 1.00 98.38 830 ALA A N 1
ATOM 6176 C CA . ALA A 1 830 ? -12.036 1.098 23.996 1.00 98.38 830 ALA A CA 1
ATOM 6177 C C . ALA A 1 830 ? -12.981 2.304 23.846 1.00 98.38 830 ALA A C 1
ATOM 6179 O O . ALA A 1 830 ? -13.361 2.905 24.858 1.00 98.38 830 ALA A O 1
ATOM 6180 N N . GLY A 1 831 ? -13.363 2.628 22.605 1.00 98.31 831 GLY A N 1
ATOM 6181 C CA . GLY A 1 831 ? -14.328 3.659 22.216 1.00 98.31 831 GLY A CA 1
ATOM 6182 C C . GLY A 1 831 ? -13.783 5.085 22.109 1.00 98.31 831 GLY A C 1
ATOM 6183 O O . GLY A 1 831 ? -14.529 5.967 21.691 1.00 98.31 831 GLY A O 1
ATOM 6184 N N . SER A 1 832 ? -12.524 5.330 22.492 1.00 98.12 832 SER A N 1
ATOM 6185 C CA . SER A 1 832 ? -11.938 6.675 22.598 1.00 98.12 832 SER A CA 1
ATOM 6186 C C . SER A 1 832 ? -10.408 6.648 22.510 1.00 98.12 832 SER A C 1
ATOM 6188 O O . SER A 1 832 ? -9.775 5.755 23.078 1.00 98.12 832 SER A O 1
ATOM 6190 N N . THR A 1 833 ? -9.802 7.637 21.846 1.00 98.19 833 THR A N 1
ATOM 6191 C CA . THR A 1 833 ? -8.339 7.852 21.817 1.00 98.19 833 THR A CA 1
ATOM 6192 C C . THR A 1 833 ? -7.813 8.461 23.121 1.00 98.19 833 THR A C 1
ATOM 6194 O O . THR A 1 833 ? -6.619 8.377 23.402 1.00 98.19 833 THR A O 1
ATOM 6197 N N . ARG A 1 834 ? -8.704 8.966 23.991 1.00 97.06 834 ARG A N 1
ATOM 6198 C CA . ARG A 1 834 ? -8.387 9.466 25.346 1.00 97.06 834 ARG A CA 1
ATOM 6199 C C . ARG A 1 834 ? -8.133 8.362 26.388 1.00 97.06 834 ARG A C 1
ATOM 6201 O O . ARG A 1 834 ? -8.046 8.654 27.578 1.00 97.06 834 ARG A O 1
ATOM 6208 N N . LYS A 1 835 ? -7.986 7.100 25.972 1.00 97.25 835 LYS A N 1
ATOM 6209 C CA . LYS A 1 835 ? -7.536 5.983 26.822 1.00 97.25 835 LYS A CA 1
ATOM 6210 C C . LYS A 1 835 ? -6.101 5.588 26.481 1.00 97.25 835 LYS A C 1
ATOM 6212 O O . LYS A 1 835 ? -5.790 5.289 25.329 1.00 97.25 835 LYS A O 1
ATOM 6217 N N . ASN A 1 836 ? -5.247 5.506 27.493 1.00 98.06 836 ASN A N 1
ATOM 6218 C CA . ASN A 1 836 ? -3.936 4.884 27.396 1.00 98.06 836 ASN A CA 1
ATOM 6219 C C . ASN A 1 836 ? -4.082 3.358 27.518 1.00 98.06 836 ASN A C 1
ATOM 6221 O O . ASN A 1 836 ? -4.151 2.819 28.621 1.00 98.06 836 ASN A O 1
ATOM 6225 N N . LEU A 1 837 ? -4.106 2.650 26.385 1.00 97.94 837 LEU A N 1
ATOM 6226 C CA . LEU A 1 837 ? -4.348 1.200 26.352 1.00 97.94 837 LEU A CA 1
ATOM 6227 C C . LEU A 1 837 ? -3.227 0.351 26.986 1.00 97.94 837 LEU A C 1
ATOM 6229 O O . LEU A 1 837 ? -3.413 -0.854 27.157 1.00 97.94 837 LEU A O 1
ATOM 6233 N N . THR A 1 838 ? -2.082 0.944 27.356 1.00 97.38 838 THR A N 1
ATOM 6234 C CA . THR A 1 838 ? -1.005 0.227 28.064 1.00 97.38 838 THR A CA 1
ATOM 6235 C C . THR A 1 838 ? -1.202 0.196 29.584 1.00 97.38 838 THR A C 1
ATOM 6237 O O . THR A 1 838 ? -0.500 -0.550 30.262 1.00 97.38 838 THR A O 1
ATOM 6240 N N . THR A 1 839 ? -2.117 1.001 30.141 1.00 97.94 839 THR A N 1
ATOM 6241 C CA . THR A 1 839 ? -2.346 1.119 31.599 1.00 97.94 839 THR A CA 1
ATOM 6242 C C . THR A 1 839 ? -3.819 1.186 32.010 1.00 97.94 839 THR A C 1
ATOM 6244 O O . THR A 1 839 ? -4.154 0.787 33.124 1.00 97.94 839 THR A O 1
ATOM 6247 N N . GLU A 1 840 ? -4.708 1.659 31.138 1.00 98.50 840 GLU A N 1
ATOM 6248 C CA . GLU A 1 840 ? -6.155 1.724 31.358 1.00 98.50 840 GLU A CA 1
ATOM 6249 C C . GLU A 1 840 ? -6.845 0.502 30.720 1.00 98.50 840 GLU A C 1
ATOM 6251 O O . GLU A 1 840 ? -6.452 0.073 29.630 1.00 98.50 840 GLU A O 1
ATOM 6256 N N . PRO A 1 841 ? -7.882 -0.080 31.351 1.00 98.19 841 PRO A N 1
ATOM 6257 C CA . PRO A 1 841 ? -8.611 -1.194 30.760 1.00 98.19 841 PRO A CA 1
ATOM 6258 C C . PRO A 1 841 ? -9.407 -0.748 29.526 1.00 98.19 841 PRO A C 1
ATOM 6260 O O . PRO A 1 841 ? -10.014 0.329 29.484 1.00 98.19 841 PRO A O 1
ATOM 6263 N N . ILE A 1 842 ? -9.459 -1.626 28.525 1.00 97.25 842 ILE A N 1
ATOM 6264 C CA . ILE A 1 842 ? -10.260 -1.447 27.311 1.00 97.25 842 ILE A CA 1
ATOM 6265 C C . ILE A 1 842 ? -11.742 -1.383 27.700 1.00 97.25 842 ILE A C 1
ATOM 6267 O O . ILE A 1 842 ? -12.446 -0.434 27.336 1.00 97.25 842 ILE A O 1
ATOM 6271 N N . GLY A 1 843 ? -12.186 -2.341 28.516 1.00 96.50 843 GLY A N 1
ATOM 6272 C CA . GLY A 1 843 ? -13.540 -2.426 29.053 1.00 96.50 843 GLY A CA 1
ATOM 6273 C C . GLY A 1 843 ? -13.640 -3.406 30.222 1.00 96.50 843 GLY A C 1
ATOM 6274 O O . GLY A 1 843 ? -12.630 -3.810 30.798 1.00 96.50 843 GLY A O 1
ATOM 6275 N N . THR A 1 844 ? -14.871 -3.789 30.554 1.00 97.62 844 THR A N 1
ATOM 6276 C CA . THR A 1 844 ? -15.190 -4.751 31.619 1.00 97.62 844 THR A CA 1
ATOM 6277 C C . THR A 1 844 ? -15.730 -6.029 30.989 1.00 97.62 844 THR A C 1
ATOM 6279 O O . THR A 1 844 ? -16.635 -5.956 30.157 1.00 97.62 844 THR A O 1
ATOM 6282 N N . GLY A 1 845 ? -15.182 -7.182 31.368 1.00 96.50 845 GLY A N 1
ATOM 6283 C CA . GLY A 1 845 ? -15.617 -8.486 30.871 1.00 96.50 845 GLY A CA 1
ATOM 6284 C C . GLY A 1 845 ? -16.949 -8.952 31.469 1.00 96.50 845 GLY A C 1
ATOM 6285 O O . GLY A 1 845 ? -17.461 -8.385 32.436 1.00 96.50 845 GLY A O 1
ATOM 6286 N N . SER A 1 846 ? -17.494 -10.043 30.929 1.00 96.38 846 SER A N 1
ATOM 6287 C CA . SER A 1 846 ? -18.741 -10.681 31.395 1.00 96.38 846 SER A CA 1
ATOM 6288 C C . SER A 1 846 ? -18.693 -11.164 32.853 1.00 96.38 846 SER A C 1
ATOM 6290 O O . SER A 1 846 ? -19.731 -11.310 33.492 1.00 96.38 846 SER A O 1
ATOM 6292 N N . ASN A 1 847 ? -17.491 -11.362 33.397 1.00 95.69 847 ASN A N 1
ATOM 6293 C CA . ASN A 1 847 ? -17.206 -11.691 34.797 1.00 95.69 847 ASN A CA 1
ATOM 6294 C C . ASN A 1 847 ? -17.077 -10.456 35.721 1.00 95.69 847 ASN A C 1
ATOM 6296 O O . ASN A 1 847 ? -16.687 -10.595 36.882 1.00 95.69 847 ASN A O 1
ATOM 6300 N N . GLY A 1 848 ? -17.337 -9.247 35.212 1.00 96.12 848 GLY A N 1
ATOM 6301 C CA . GLY A 1 848 ? -17.210 -7.988 35.952 1.00 96.12 848 GLY A CA 1
ATOM 6302 C C . GLY A 1 848 ? -15.773 -7.491 36.161 1.00 96.12 848 GLY A C 1
ATOM 6303 O O . GLY A 1 848 ? -15.591 -6.459 36.804 1.00 96.12 848 GLY A O 1
ATOM 6304 N N . GLN A 1 849 ? -14.756 -8.184 35.637 1.00 97.25 849 GLN A N 1
ATOM 6305 C CA . GLN A 1 849 ? -13.349 -7.796 35.796 1.00 97.25 849 GLN A CA 1
ATOM 6306 C C . GLN A 1 849 ? -12.896 -6.808 34.707 1.00 97.25 849 GLN A C 1
ATOM 6308 O O . GLN A 1 849 ? -13.401 -6.867 33.581 1.00 97.25 849 GLN A O 1
ATOM 6313 N N . PRO A 1 850 ? -11.938 -5.907 34.998 1.00 98.19 850 PRO A N 1
ATOM 6314 C CA . PRO A 1 850 ? -11.301 -5.081 33.975 1.00 98.19 850 PRO A CA 1
ATOM 6315 C C . PRO A 1 850 ? -10.490 -5.950 33.002 1.00 98.19 850 PRO A C 1
ATOM 6317 O O . PRO A 1 850 ? -9.774 -6.854 33.429 1.00 98.19 850 PRO A O 1
ATOM 6320 N N . VAL A 1 851 ? -10.577 -5.649 31.705 1.00 98.62 851 VAL A N 1
ATOM 6321 C CA . VAL A 1 851 ? -9.816 -6.320 30.638 1.00 98.62 851 VAL A CA 1
ATOM 6322 C C . VAL A 1 851 ? -8.859 -5.319 29.994 1.00 98.62 851 VAL A C 1
ATOM 6324 O O . VAL A 1 851 ? -9.285 -4.270 29.500 1.00 98.62 851 VAL A O 1
ATOM 6327 N N . TYR A 1 852 ? -7.570 -5.641 29.988 1.00 98.69 852 TYR A N 1
ATOM 6328 C CA . TYR A 1 852 ? -6.488 -4.833 29.426 1.00 98.69 852 TYR A CA 1
ATOM 6329 C C . TYR A 1 852 ? -6.061 -5.358 28.048 1.00 98.69 852 TYR A C 1
ATOM 6331 O O . TYR A 1 852 ? -6.363 -6.491 27.678 1.00 98.69 852 TYR A O 1
ATOM 6339 N N . LEU A 1 853 ? -5.308 -4.555 27.287 1.00 98.44 853 LEU A N 1
ATOM 6340 C CA . LEU A 1 853 ? -4.834 -4.932 25.947 1.00 98.44 853 LEU A CA 1
ATOM 6341 C C . LEU A 1 853 ? -4.056 -6.259 25.943 1.00 98.44 853 LEU A C 1
ATOM 6343 O O . LEU A 1 853 ? -4.336 -7.140 25.135 1.00 98.44 853 LEU A O 1
ATOM 6347 N N . LYS A 1 854 ? -3.149 -6.429 26.910 1.00 97.50 854 LYS A N 1
ATOM 6348 C CA . LYS A 1 854 ? -2.363 -7.654 27.135 1.00 97.50 854 LYS A CA 1
ATOM 6349 C C . LYS A 1 854 ? -3.194 -8.923 27.391 1.00 97.50 854 LYS A C 1
ATOM 6351 O O . LYS A 1 854 ? -2.673 -10.014 27.209 1.00 97.50 854 LYS A O 1
ATOM 6356 N N . ASP A 1 855 ? -4.455 -8.795 27.808 1.00 98.19 855 ASP A N 1
ATOM 6357 C CA . ASP A 1 855 ? -5.317 -9.940 28.130 1.00 98.19 855 ASP A CA 1
ATOM 6358 C C . ASP A 1 855 ? -6.062 -10.458 26.880 1.00 98.19 855 ASP A C 1
ATOM 6360 O O . ASP A 1 855 ? -6.671 -11.528 26.915 1.00 98.19 855 ASP A O 1
ATOM 6364 N N . ILE A 1 856 ? -6.016 -9.702 25.772 1.00 98.50 856 ILE A N 1
ATOM 6365 C CA . ILE A 1 856 ? -6.601 -10.070 24.472 1.00 98.50 856 ILE A CA 1
ATOM 6366 C C . ILE A 1 856 ? -5.582 -10.139 23.326 1.00 98.50 856 ILE A C 1
ATOM 6368 O O . ILE A 1 856 ? -5.917 -10.664 22.264 1.00 98.50 856 ILE A O 1
ATOM 6372 N N . TRP A 1 857 ? -4.358 -9.640 23.516 1.00 98.56 857 TRP A N 1
ATOM 6373 C CA . TRP A 1 857 ? -3.315 -9.647 22.488 1.00 98.56 857 TRP A CA 1
ATOM 6374 C C . TRP A 1 857 ? -2.813 -11.078 22.197 1.00 98.56 857 TRP A C 1
ATOM 6376 O O . TRP A 1 857 ? -2.536 -11.822 23.139 1.00 98.56 857 TRP A O 1
ATOM 6386 N N . PRO A 1 858 ? -2.714 -11.498 20.923 1.00 98.19 858 PRO A N 1
ATOM 6387 C CA . PRO A 1 858 ? -2.168 -12.802 20.549 1.00 98.19 858 PRO A CA 1
ATOM 6388 C C . PRO A 1 858 ? -0.640 -12.856 20.668 1.00 98.19 858 PRO A C 1
ATOM 6390 O O . PRO A 1 858 ? 0.031 -11.826 20.683 1.00 98.19 858 PRO A O 1
ATOM 6393 N N . SER A 1 859 ? -0.097 -14.076 20.672 1.00 97.88 859 SER A N 1
ATOM 6394 C CA . SER A 1 859 ? 1.342 -14.300 20.479 1.00 97.88 859 SER A CA 1
ATOM 6395 C C . SER A 1 859 ? 1.704 -14.383 18.996 1.00 97.88 859 SER A C 1
ATOM 6397 O O . SER A 1 859 ? 0.891 -14.836 18.180 1.00 97.88 859 SER A O 1
ATOM 6399 N N . SER A 1 860 ? 2.944 -14.036 18.642 1.00 96.12 860 SER A N 1
ATOM 6400 C CA . SER A 1 860 ? 3.443 -14.155 17.257 1.00 96.12 860 SER A CA 1
ATOM 6401 C C . SER A 1 860 ? 3.398 -15.606 16.770 1.00 96.12 860 SER A C 1
ATOM 6403 O O . SER A 1 860 ? 3.103 -15.878 15.606 1.00 96.12 860 SER A O 1
ATOM 6405 N N . LYS A 1 861 ? 3.590 -16.559 17.693 1.00 97.25 861 LYS A N 1
ATOM 6406 C CA . LYS A 1 861 ? 3.440 -17.994 17.433 1.00 97.25 861 LYS A CA 1
ATOM 6407 C C . LYS A 1 861 ? 2.007 -18.376 17.032 1.00 97.25 861 LYS A C 1
ATOM 6409 O O . LYS A 1 861 ? 1.841 -19.072 16.034 1.00 97.25 861 LYS A O 1
ATOM 6414 N N . GLU A 1 862 ? 0.985 -17.936 17.774 1.00 98.19 862 GLU A N 1
ATOM 6415 C CA . GLU A 1 862 ? -0.419 -18.261 17.454 1.00 98.19 862 GLU A CA 1
ATOM 6416 C C . GLU A 1 862 ? -0.826 -17.696 16.082 1.00 98.19 862 GLU A C 1
ATOM 6418 O O . GLU A 1 862 ? -1.522 -18.362 15.311 1.00 98.19 862 GLU A O 1
ATOM 6423 N N . ILE A 1 863 ? -0.339 -16.496 15.747 1.00 98.44 863 ILE A N 1
ATOM 6424 C CA . ILE A 1 863 ? -0.516 -15.891 14.422 1.00 98.44 863 ILE A CA 1
ATOM 6425 C C . ILE A 1 863 ? 0.114 -16.783 13.342 1.00 98.44 863 ILE A C 1
ATOM 6427 O O . ILE A 1 863 ? -0.571 -17.171 12.395 1.00 98.44 863 ILE A O 1
ATOM 6431 N N . ALA A 1 864 ? 1.391 -17.147 13.495 1.00 96.19 864 ALA A N 1
ATOM 6432 C CA . ALA A 1 864 ? 2.128 -17.939 12.510 1.00 96.19 864 ALA A CA 1
ATOM 6433 C C . ALA A 1 864 ? 1.519 -19.336 12.283 1.00 96.19 864 ALA A C 1
ATOM 6435 O O . ALA A 1 864 ? 1.397 -19.771 11.136 1.00 96.19 864 ALA A O 1
ATOM 6436 N N . GLU A 1 865 ? 1.083 -20.021 13.347 1.00 97.94 865 GLU A N 1
ATOM 6437 C CA . GLU A 1 865 ? 0.422 -21.332 13.257 1.00 97.94 865 GLU A CA 1
ATOM 6438 C C . GLU A 1 865 ? -0.893 -21.257 12.459 1.00 97.94 865 GLU A C 1
ATOM 6440 O O . GLU A 1 865 ? -1.148 -22.107 11.600 1.00 97.94 865 GLU A O 1
ATOM 6445 N N . ILE A 1 866 ? -1.703 -20.211 12.669 1.00 98.19 866 ILE A N 1
ATOM 6446 C CA . ILE A 1 866 ? -2.957 -20.006 11.926 1.00 98.19 866 ILE A CA 1
ATOM 6447 C C . ILE A 1 866 ? -2.692 -19.593 10.476 1.00 98.19 866 ILE A C 1
ATOM 6449 O O . ILE A 1 866 ? -3.334 -20.142 9.579 1.00 98.19 866 ILE A O 1
ATOM 6453 N N . VAL A 1 867 ? -1.750 -18.678 10.220 1.00 97.44 867 VAL A N 1
ATOM 6454 C CA . VAL A 1 867 ? -1.378 -18.264 8.854 1.00 97.44 867 VAL A CA 1
ATOM 6455 C C . VAL A 1 867 ? -0.908 -19.475 8.045 1.00 97.44 867 VAL A C 1
ATOM 6457 O O . VAL A 1 867 ? -1.443 -19.715 6.964 1.00 97.44 867 VAL A O 1
ATOM 6460 N N . HIS A 1 868 ? -0.007 -20.294 8.597 1.00 95.19 868 HIS A N 1
ATOM 6461 C CA . HIS A 1 868 ? 0.494 -21.515 7.954 1.00 95.19 868 HIS A CA 1
ATOM 6462 C C . HIS A 1 868 ? -0.611 -22.551 7.671 1.00 95.19 868 HIS A C 1
ATOM 6464 O O . HIS A 1 868 ? -0.613 -23.182 6.616 1.00 95.19 868 HIS A O 1
ATOM 6470 N N . ALA A 1 869 ? -1.572 -22.734 8.583 1.00 96.50 869 ALA A N 1
ATOM 6471 C CA . ALA A 1 869 ? -2.680 -23.672 8.378 1.00 96.50 869 ALA A CA 1
ATOM 6472 C C . ALA A 1 869 ? -3.749 -23.155 7.392 1.00 96.50 869 ALA A C 1
ATOM 6474 O O . ALA A 1 869 ? -4.412 -23.940 6.698 1.00 96.50 869 ALA A O 1
ATOM 6475 N N . CYS A 1 870 ? -3.961 -21.836 7.339 1.00 97.25 870 CYS A N 1
ATOM 6476 C CA . CYS A 1 870 ? -5.110 -21.245 6.657 1.00 97.25 870 CYS A CA 1
ATOM 6477 C C . CYS A 1 870 ? -4.783 -20.691 5.269 1.00 97.25 870 CYS A C 1
ATOM 6479 O O . CYS A 1 870 ? -5.559 -20.960 4.353 1.00 97.25 870 CYS A O 1
ATOM 6481 N N . VAL A 1 871 ? -3.656 -19.997 5.094 1.00 95.81 871 VAL A N 1
ATOM 6482 C CA . VAL A 1 871 ? -3.264 -19.347 3.832 1.00 95.81 871 VAL A CA 1
ATOM 6483 C C . VAL A 1 871 ? -2.591 -20.366 2.910 1.00 95.81 871 VAL A C 1
ATOM 6485 O O . VAL A 1 871 ? -1.447 -20.755 3.126 1.00 95.81 871 VAL A O 1
ATOM 6488 N N . THR A 1 872 ? -3.310 -20.820 1.882 1.00 96.19 872 THR A N 1
ATOM 6489 C CA . THR A 1 872 ? -2.877 -21.923 1.002 1.00 96.19 872 THR A CA 1
ATOM 6490 C C . THR A 1 872 ? -2.828 -21.506 -0.475 1.00 96.19 872 THR A C 1
ATOM 6492 O O . THR A 1 872 ? -3.764 -20.832 -0.914 1.00 96.19 872 THR A O 1
ATOM 6495 N N . PRO A 1 873 ? -1.818 -21.937 -1.267 1.00 96.12 873 PRO A N 1
ATOM 6496 C CA . PRO A 1 873 ? -1.682 -21.605 -2.696 1.00 96.12 873 PRO A CA 1
ATOM 6497 C C . PRO A 1 873 ? -2.933 -21.860 -3.539 1.00 96.12 873 PRO A C 1
ATOM 6499 O O . PRO A 1 873 ? -3.181 -21.174 -4.528 1.00 96.12 873 PRO A O 1
ATOM 6502 N N . GLU A 1 874 ? -3.728 -22.845 -3.142 1.00 96.00 874 GLU A N 1
ATOM 6503 C CA . GLU A 1 874 ? -4.968 -23.256 -3.790 1.00 96.00 874 GLU A CA 1
ATOM 6504 C C . GLU A 1 874 ? -6.009 -22.126 -3.768 1.00 96.00 874 GLU A C 1
ATOM 6506 O O . GLU A 1 874 ? -6.599 -21.857 -4.807 1.00 96.00 874 GLU A O 1
ATOM 6511 N N . MET A 1 875 ? -6.125 -21.368 -2.666 1.00 95.88 875 MET A N 1
ATOM 6512 C CA . MET A 1 875 ? -7.024 -20.203 -2.578 1.00 95.88 875 MET A CA 1
ATOM 6513 C C . MET A 1 875 ? -6.663 -19.131 -3.605 1.00 95.88 875 MET A C 1
ATOM 6515 O O . MET A 1 875 ? -7.539 -18.582 -4.268 1.00 95.88 875 MET A O 1
ATOM 6519 N N . PHE A 1 876 ? -5.367 -18.847 -3.768 1.00 96.62 876 PHE A N 1
ATOM 6520 C CA . PHE A 1 876 ? -4.904 -17.884 -4.764 1.00 96.62 876 PHE A CA 1
ATOM 6521 C C . PHE A 1 876 ? -5.213 -18.376 -6.179 1.00 96.62 876 PHE A C 1
ATOM 6523 O O . PHE A 1 876 ? -5.739 -17.610 -6.981 1.00 96.62 876 PHE A O 1
ATOM 6530 N N . ARG A 1 877 ? -4.964 -19.655 -6.491 1.00 95.19 877 ARG A N 1
ATOM 6531 C CA . ARG A 1 877 ? -5.287 -20.206 -7.819 1.00 95.19 877 ARG A CA 1
ATOM 6532 C C . ARG A 1 877 ? -6.790 -20.213 -8.098 1.00 95.19 877 ARG A C 1
ATOM 6534 O O . ARG A 1 877 ? -7.176 -19.886 -9.213 1.00 95.19 877 ARG A O 1
ATOM 6541 N N . GLU A 1 878 ? -7.622 -20.535 -7.112 1.00 94.50 878 GLU A N 1
ATOM 6542 C CA . GLU A 1 878 ? -9.085 -20.530 -7.235 1.00 94.50 878 GLU A CA 1
ATOM 6543 C C . GLU A 1 878 ? -9.636 -19.109 -7.424 1.00 94.50 878 GLU A C 1
ATOM 6545 O O . GLU A 1 878 ? -10.374 -18.861 -8.378 1.00 94.50 878 GLU A O 1
ATOM 6550 N N . ARG A 1 879 ? -9.235 -18.148 -6.579 1.00 92.81 879 ARG A N 1
ATOM 6551 C CA . ARG A 1 879 ? -9.701 -16.752 -6.668 1.00 92.81 879 ARG A CA 1
ATOM 6552 C C . ARG A 1 879 ? -9.176 -16.013 -7.895 1.00 92.81 879 ARG A C 1
ATOM 6554 O O . ARG A 1 879 ? -9.903 -15.199 -8.457 1.00 92.81 879 ARG A O 1
ATOM 6561 N N . TYR A 1 880 ? -7.951 -16.301 -8.334 1.00 93.62 880 TYR A N 1
ATOM 6562 C CA . TYR A 1 880 ? -7.338 -15.614 -9.473 1.00 93.62 880 TYR A CA 1
ATOM 6563 C C . TYR A 1 880 ? -7.507 -16.315 -10.831 1.00 93.62 880 TYR A C 1
ATOM 6565 O O . TYR A 1 880 ? -7.116 -15.740 -11.848 1.00 93.62 880 TYR A O 1
ATOM 6573 N N . ALA A 1 881 ? -8.129 -17.500 -10.896 1.00 91.44 881 ALA A N 1
ATOM 6574 C CA . ALA A 1 881 ? -8.446 -18.164 -12.166 1.00 91.44 881 ALA A CA 1
ATOM 6575 C C . ALA A 1 881 ? -9.341 -17.299 -13.074 1.00 91.44 881 ALA A C 1
ATOM 6577 O O . ALA A 1 881 ? -9.047 -17.136 -14.257 1.00 91.44 881 ALA A O 1
ATOM 6578 N N . ASN A 1 882 ? -10.384 -16.697 -12.491 1.00 85.44 882 ASN A N 1
ATOM 6579 C CA . ASN A 1 882 ? -11.443 -15.972 -13.203 1.00 85.44 882 ASN A CA 1
ATOM 6580 C C . ASN A 1 882 ? -11.426 -14.458 -12.892 1.00 85.44 882 ASN A C 1
ATOM 6582 O O . ASN A 1 882 ? -12.450 -13.781 -12.965 1.00 85.44 882 ASN A O 1
ATOM 6586 N N . VAL A 1 883 ? -10.261 -13.910 -12.519 1.00 90.06 883 VAL A N 1
ATOM 6587 C CA . VAL A 1 883 ? -10.099 -12.536 -11.987 1.00 90.06 883 VAL A CA 1
ATOM 6588 C C . VAL A 1 883 ? -10.613 -11.420 -12.913 1.00 90.06 883 VAL A C 1
ATOM 6590 O O . VAL A 1 883 ? -10.889 -10.322 -12.446 1.00 90.06 883 VAL A O 1
ATOM 6593 N N . PHE A 1 884 ? -10.752 -11.677 -14.217 1.00 90.50 884 PHE A N 1
ATOM 6594 C CA . PHE A 1 884 ? -11.230 -10.700 -15.204 1.00 90.50 884 PHE A CA 1
ATOM 6595 C C . PHE A 1 884 ? -12.722 -10.860 -15.569 1.00 90.50 884 PHE A C 1
ATOM 6597 O O . PHE A 1 884 ? -13.280 -9.984 -16.231 1.00 90.50 884 PHE A O 1
ATOM 6604 N N . ASP A 1 885 ? -13.378 -11.947 -15.143 1.00 89.44 885 ASP A N 1
ATOM 6605 C CA . ASP A 1 885 ? -14.748 -12.284 -15.568 1.00 89.44 885 ASP A CA 1
ATOM 6606 C C . ASP A 1 885 ? -15.808 -11.445 -14.841 1.00 89.44 885 ASP A C 1
ATOM 6608 O O . ASP A 1 885 ? -16.774 -10.992 -15.458 1.00 89.44 885 ASP A O 1
ATOM 6612 N N . GLY A 1 886 ? -15.600 -11.199 -13.543 1.00 87.56 886 GLY A N 1
ATOM 6613 C CA . GLY A 1 886 ? -16.481 -10.402 -12.684 1.00 87.56 886 GLY A CA 1
ATOM 6614 C C . GLY A 1 886 ? -17.786 -11.087 -12.286 1.00 87.56 886 GLY A C 1
ATOM 6615 O O . GLY A 1 886 ? -18.057 -12.228 -12.661 1.00 87.56 886 GLY A O 1
ATOM 6616 N N . ASP A 1 887 ? -18.597 -10.378 -11.503 1.00 88.25 887 ASP A N 1
ATOM 6617 C CA . ASP A 1 887 ? -19.913 -10.847 -11.069 1.00 88.25 887 ASP A CA 1
ATOM 6618 C C . ASP A 1 887 ? -20.973 -10.730 -12.180 1.00 88.25 887 ASP A C 1
ATOM 6620 O O . ASP A 1 887 ? -20.768 -10.072 -13.204 1.00 88.25 887 ASP A O 1
ATOM 6624 N N . ASP A 1 888 ? -22.143 -11.337 -11.966 1.00 90.62 888 ASP A N 1
ATOM 6625 C CA . ASP A 1 888 ? -23.264 -11.303 -12.917 1.00 90.62 888 ASP A CA 1
ATOM 6626 C C . ASP A 1 888 ? -23.642 -9.867 -13.328 1.00 90.62 888 ASP A C 1
ATOM 6628 O O . ASP A 1 888 ? -24.032 -9.623 -14.476 1.00 90.62 888 ASP A O 1
ATOM 6632 N N . LYS A 1 889 ? -23.486 -8.893 -12.416 1.00 90.81 889 LYS A N 1
ATOM 6633 C CA . LYS A 1 889 ? -23.731 -7.474 -12.695 1.00 90.81 889 LYS A CA 1
ATOM 6634 C C . LYS A 1 889 ? -22.731 -6.945 -13.714 1.00 90.81 889 LYS A C 1
ATOM 6636 O O . LYS A 1 889 ? -23.187 -6.494 -14.766 1.00 90.81 889 LYS A O 1
ATOM 6641 N N . TRP A 1 890 ? -21.418 -7.068 -13.484 1.00 92.31 890 TRP A N 1
ATOM 6642 C CA . TRP A 1 890 ? -20.385 -6.713 -14.472 1.00 92.31 890 TRP A CA 1
ATOM 6643 C C . TRP A 1 890 ? -20.616 -7.428 -15.804 1.00 92.31 890 TRP A C 1
ATOM 6645 O O . TRP A 1 890 ? -20.582 -6.809 -16.873 1.00 92.31 890 TRP A O 1
ATOM 6655 N N . GLN A 1 891 ? -20.920 -8.727 -15.751 1.00 91.00 891 GLN A N 1
ATOM 6656 C CA . GLN A 1 891 ? -21.145 -9.542 -16.940 1.00 91.00 891 GLN A CA 1
ATOM 6657 C C . GLN A 1 891 ? -22.352 -9.069 -17.767 1.00 91.00 891 GLN A C 1
ATOM 6659 O O . GLN A 1 891 ? -22.286 -9.097 -19.003 1.00 91.00 891 GLN A O 1
ATOM 6664 N N . SER A 1 892 ? -23.396 -8.540 -17.121 1.00 91.56 892 SER A N 1
ATOM 6665 C CA . SER A 1 892 ? -24.609 -8.015 -17.768 1.00 91.56 892 SER A CA 1
ATOM 6666 C C . SER A 1 892 ? -24.434 -6.686 -18.521 1.00 91.56 892 SER A C 1
ATOM 6668 O O . SER A 1 892 ? -25.263 -6.365 -19.376 1.00 91.56 892 SER A O 1
ATOM 6670 N N . ILE A 1 893 ? -23.370 -5.917 -18.242 1.00 89.94 893 ILE A N 1
ATOM 6671 C CA . ILE A 1 893 ? -23.172 -4.553 -18.766 1.00 89.94 893 ILE A CA 1
ATOM 6672 C C . ILE A 1 893 ? -23.008 -4.566 -20.296 1.00 89.94 893 ILE A C 1
ATOM 6674 O O . ILE A 1 893 ? -21.944 -4.910 -20.820 1.00 89.94 893 ILE A O 1
ATOM 6678 N N . LYS A 1 894 ? -24.061 -4.201 -21.034 1.00 86.81 894 LYS A N 1
ATOM 6679 C CA . LYS A 1 894 ? -24.058 -4.206 -22.503 1.00 86.81 894 LYS A CA 1
ATOM 6680 C C . LYS A 1 894 ? -23.240 -3.035 -23.042 1.00 86.81 894 LYS A C 1
ATOM 6682 O O . LYS A 1 894 ? -23.646 -1.890 -22.916 1.00 86.81 894 LYS A O 1
ATOM 6687 N N . VAL A 1 895 ? -22.136 -3.354 -23.709 1.00 85.25 895 VAL A N 1
ATOM 6688 C CA . VAL A 1 895 ? -21.283 -2.386 -24.408 1.00 85.25 895 VAL A CA 1
ATOM 6689 C C . VAL A 1 895 ? -21.305 -2.658 -25.908 1.00 85.25 895 VAL A C 1
ATOM 6691 O O . VAL A 1 895 ? -21.187 -3.810 -26.337 1.00 85.25 895 VAL A O 1
ATOM 6694 N N . THR A 1 896 ? -21.463 -1.606 -26.705 1.00 74.62 896 THR A N 1
ATOM 6695 C CA . THR A 1 896 ? -21.297 -1.648 -28.160 1.00 74.62 896 THR A CA 1
ATOM 6696 C C . THR A 1 896 ? -19.814 -1.791 -28.500 1.00 74.62 896 THR A C 1
ATOM 6698 O O . THR A 1 896 ? -18.966 -1.102 -27.942 1.00 74.62 896 THR A O 1
ATOM 6701 N N . GLY A 1 897 ? -19.478 -2.712 -29.405 1.00 69.69 897 GLY A N 1
ATOM 6702 C CA . GLY A 1 897 ? -18.114 -2.824 -29.926 1.00 69.69 897 GLY A CA 1
ATOM 6703 C C . GLY A 1 897 ? -17.828 -1.727 -30.952 1.00 69.69 897 GLY A C 1
ATOM 6704 O O . GLY A 1 897 ? -18.703 -1.384 -31.744 1.00 69.69 897 GLY A O 1
ATOM 6705 N N . GLY A 1 898 ? -16.605 -1.199 -30.967 1.00 81.00 898 GLY A N 1
ATOM 6706 C CA . GLY A 1 898 ? -16.185 -0.196 -31.943 1.00 81.00 898 GLY A CA 1
ATOM 6707 C C . GLY A 1 898 ? -14.787 0.346 -31.665 1.00 81.00 898 GLY A C 1
ATOM 6708 O O . GLY A 1 898 ? -14.346 0.389 -30.518 1.00 81.00 898 GLY A O 1
ATOM 6709 N N . ASN A 1 899 ? -14.092 0.779 -32.721 1.00 84.44 899 ASN A N 1
ATOM 6710 C CA . ASN A 1 899 ? -12.744 1.343 -32.601 1.00 84.44 899 ASN A CA 1
ATOM 6711 C C . ASN A 1 899 ? -12.735 2.718 -31.913 1.00 84.44 899 ASN A C 1
ATOM 6713 O O . ASN A 1 899 ? -11.744 3.066 -31.278 1.00 84.44 899 ASN A O 1
ATOM 6717 N N . THR A 1 900 ? -13.812 3.491 -32.048 1.00 90.62 900 THR A N 1
ATOM 6718 C CA . THR A 1 900 ? -14.020 4.789 -31.389 1.00 90.62 900 THR A CA 1
ATOM 6719 C C . THR A 1 900 ? -15.189 4.696 -30.423 1.00 90.62 900 THR A C 1
ATOM 6721 O O . THR A 1 900 ? -16.080 3.870 -30.635 1.00 90.62 900 THR A O 1
ATOM 6724 N N . TYR A 1 901 ? -15.186 5.521 -29.379 1.00 93.56 901 TYR A N 1
ATOM 6725 C CA . TYR A 1 901 ? -16.294 5.563 -28.430 1.00 93.56 901 TYR A CA 1
ATOM 6726 C C . TYR A 1 901 ? -17.520 6.259 -29.043 1.00 93.56 901 TYR A C 1
ATOM 6728 O O . TYR A 1 901 ? -17.402 7.026 -30.001 1.00 93.56 901 TYR A O 1
ATOM 6736 N N . SER A 1 902 ? -18.698 5.972 -28.493 1.00 92.25 902 SER A N 1
ATOM 6737 C CA . SER A 1 902 ? -19.946 6.660 -28.825 1.00 92.25 902 SER A CA 1
ATOM 6738 C C . SER A 1 902 ? -20.301 7.579 -27.664 1.00 92.25 902 SER A C 1
ATOM 6740 O O . SER A 1 902 ? -20.959 7.153 -26.718 1.00 92.25 902 SER A O 1
ATOM 6742 N N . TRP A 1 903 ? -19.807 8.815 -27.719 1.00 92.94 903 TRP A N 1
ATOM 6743 C CA . TRP A 1 903 ? -20.081 9.845 -26.718 1.00 92.94 903 TRP A CA 1
ATOM 6744 C C . TRP A 1 903 ? -21.588 10.151 -26.637 1.00 92.94 903 TRP A C 1
ATOM 6746 O O . TRP A 1 903 ? -22.271 10.169 -27.661 1.00 92.94 903 TRP A O 1
ATOM 6756 N N . ASP A 1 904 ? -22.094 10.390 -25.426 1.00 91.94 904 ASP A N 1
ATOM 6757 C CA . ASP A 1 904 ? -23.467 10.840 -25.165 1.00 91.94 904 ASP A CA 1
ATOM 6758 C C . ASP A 1 904 ? -23.420 12.294 -24.682 1.00 91.94 904 ASP A C 1
ATOM 6760 O O . ASP A 1 904 ? -22.820 12.579 -23.648 1.00 91.94 904 ASP A O 1
ATOM 6764 N N . ASP A 1 905 ? -24.062 13.215 -25.401 1.00 92.25 905 ASP A N 1
ATOM 6765 C CA . ASP A 1 905 ? -24.092 14.643 -25.048 1.00 92.25 905 ASP A CA 1
ATOM 6766 C C . ASP A 1 905 ? -24.839 14.926 -23.725 1.00 92.25 905 ASP A C 1
ATOM 6768 O O . ASP A 1 905 ? -24.711 16.010 -23.152 1.00 92.25 905 ASP A O 1
ATOM 6772 N N . ASN A 1 906 ? -25.611 13.959 -23.214 1.00 95.12 906 ASN A N 1
ATOM 6773 C CA . ASN A 1 906 ? -26.303 14.031 -21.920 1.00 95.12 906 ASN A CA 1
ATOM 6774 C C . ASN A 1 906 ? -25.434 13.539 -20.746 1.00 95.12 906 ASN A C 1
ATOM 6776 O O . ASN A 1 906 ? -25.836 13.662 -19.585 1.00 95.12 906 ASN A O 1
ATOM 6780 N N . SER A 1 907 ? -24.261 12.973 -21.042 1.00 95.44 907 SER A N 1
ATOM 6781 C CA . SER A 1 907 ? -23.299 12.452 -20.071 1.00 95.44 907 SER A CA 1
ATOM 6782 C C . SER A 1 907 ? -22.860 13.505 -19.055 1.00 95.44 907 SER A C 1
ATOM 6784 O O . SER A 1 907 ? -22.579 14.655 -19.405 1.00 95.44 907 SER A O 1
ATOM 6786 N N . THR A 1 908 ? -22.721 13.088 -17.792 1.00 95.44 908 THR A N 1
ATOM 6787 C CA . THR A 1 908 ? -22.076 13.901 -16.745 1.00 95.44 908 THR A CA 1
ATOM 6788 C C . THR A 1 908 ? -20.812 13.266 -16.156 1.00 95.44 908 THR A C 1
ATOM 6790 O O . THR A 1 908 ? -20.165 13.911 -15.328 1.00 95.44 908 THR A O 1
ATOM 6793 N N . TYR A 1 909 ? -20.409 12.064 -16.600 1.00 94.62 909 TYR A N 1
ATOM 6794 C CA . TYR A 1 909 ? -19.161 11.413 -16.170 1.00 94.62 909 TYR A CA 1
ATOM 6795 C C . TYR A 1 909 ? -18.138 11.235 -17.304 1.00 94.62 909 TYR A C 1
ATOM 6797 O O . TYR A 1 909 ? -16.944 11.409 -17.061 1.00 94.62 909 TYR A O 1
ATOM 6805 N N . VAL A 1 910 ? -18.570 10.889 -18.520 1.00 95.00 910 VAL A N 1
ATOM 6806 C CA . VAL A 1 910 ? -17.697 10.565 -19.666 1.00 95.00 910 VAL A CA 1
ATOM 6807 C C . VAL A 1 910 ? -17.998 11.483 -20.857 1.00 95.00 910 VAL A C 1
ATOM 6809 O O . VAL A 1 910 ? -18.939 11.239 -21.612 1.00 95.00 910 VAL A O 1
ATOM 6812 N N . GLN A 1 911 ? -17.198 12.535 -21.036 1.00 94.81 911 GLN A N 1
ATOM 6813 C CA . GLN A 1 911 ? -17.333 13.524 -22.118 1.00 94.81 911 GLN A CA 1
ATOM 6814 C C . GLN A 1 911 ? -16.058 13.583 -22.972 1.00 94.81 911 GLN A C 1
ATOM 6816 O O . GLN A 1 911 ? -14.974 13.286 -22.474 1.00 94.81 911 GLN A O 1
ATOM 6821 N N . ASN A 1 912 ? -16.183 13.981 -24.242 1.00 94.88 912 ASN A N 1
ATOM 6822 C CA . ASN A 1 912 ? -15.041 14.120 -25.149 1.00 94.88 912 ASN A CA 1
ATOM 6823 C C . ASN A 1 912 ? -14.264 15.414 -24.824 1.00 94.88 912 ASN A C 1
ATOM 6825 O O . ASN A 1 912 ? -14.850 16.496 -24.924 1.00 94.88 912 ASN A O 1
ATOM 6829 N N . PRO A 1 913 ? -12.985 15.357 -24.413 1.00 93.88 913 PRO A N 1
ATOM 6830 C CA . PRO A 1 913 ? -12.226 16.547 -24.059 1.00 93.88 913 PRO A CA 1
ATOM 6831 C C . PRO A 1 913 ? -11.818 17.363 -25.302 1.00 93.88 913 PRO A C 1
ATOM 6833 O O . PRO A 1 913 ? -11.404 16.795 -26.314 1.00 93.88 913 PRO A O 1
ATOM 6836 N N . PRO A 1 914 ? -11.802 18.708 -25.220 1.00 93.62 914 PRO A N 1
ATOM 6837 C CA . PRO A 1 914 ? -11.497 19.585 -26.357 1.00 93.62 914 PRO A CA 1
ATOM 6838 C C . PRO A 1 914 ? -10.008 19.594 -26.770 1.00 93.62 914 PRO A C 1
ATOM 6840 O O . PRO A 1 914 ? -9.593 20.410 -27.589 1.00 93.62 914 PRO A O 1
ATOM 6843 N N . TYR A 1 915 ? -9.171 18.711 -26.207 1.00 90.81 915 TYR A N 1
ATOM 6844 C CA . TYR A 1 915 ? -7.703 18.735 -26.331 1.00 90.81 915 TYR A CA 1
ATOM 6845 C C . TYR A 1 915 ? -7.191 18.643 -27.775 1.00 90.81 915 TYR A C 1
ATOM 6847 O O . TYR A 1 915 ? -6.098 19.124 -28.075 1.00 90.81 915 TYR A O 1
ATOM 6855 N N . PHE A 1 916 ? -7.969 18.019 -28.661 1.00 90.38 916 PHE A N 1
ATOM 6856 C CA . PHE A 1 916 ? -7.597 17.768 -30.055 1.00 90.38 916 PHE A CA 1
ATOM 6857 C C . PHE A 1 916 ? -8.466 18.532 -31.066 1.00 90.38 916 PHE A C 1
ATOM 6859 O O . PHE A 1 916 ? -8.340 18.308 -32.274 1.00 90.38 916 PHE A O 1
ATOM 6866 N N . GLU A 1 917 ? -9.328 19.444 -30.604 1.00 88.75 917 GLU A N 1
ATOM 6867 C CA . GLU A 1 917 ? -10.098 20.319 -31.489 1.00 88.75 917 GLU A CA 1
ATOM 6868 C C . GLU A 1 917 ? -9.163 21.123 -32.400 1.00 88.75 917 GLU A C 1
ATOM 6870 O O . GLU A 1 917 ? -8.198 21.740 -31.953 1.00 88.75 917 GLU A O 1
ATOM 6875 N N . ASN A 1 918 ? -9.453 21.124 -33.703 1.00 88.31 918 ASN A N 1
ATOM 6876 C CA . ASN A 1 918 ? -8.658 21.808 -34.731 1.00 88.31 918 ASN A CA 1
ATOM 6877 C C . ASN A 1 918 ? -7.186 21.336 -34.849 1.00 88.31 918 ASN A C 1
ATOM 6879 O O . ASN A 1 918 ? -6.396 21.970 -35.554 1.00 88.31 918 ASN A O 1
ATOM 6883 N N . MET A 1 919 ? -6.798 20.215 -34.221 1.00 89.50 919 MET A N 1
ATOM 6884 C CA . MET A 1 919 ? -5.454 19.645 -34.371 1.00 89.50 919 MET A CA 1
ATOM 6885 C C . MET A 1 919 ? -5.178 19.277 -35.839 1.00 89.50 919 MET A C 1
ATOM 6887 O O . MET A 1 919 ? -6.017 18.683 -36.513 1.00 89.50 919 MET A O 1
ATOM 6891 N N . THR A 1 920 ? -3.977 19.590 -36.343 1.00 88.81 920 THR A N 1
ATOM 6892 C CA . THR A 1 920 ? -3.581 19.307 -37.737 1.00 88.81 920 THR A CA 1
ATOM 6893 C C . THR A 1 920 ? -2.469 18.255 -37.825 1.00 88.81 920 THR A C 1
ATOM 6895 O O . THR A 1 920 ? -1.757 17.997 -36.857 1.00 88.81 920 THR A O 1
ATOM 6898 N N . LYS A 1 921 ? -2.252 17.677 -39.019 1.00 85.88 921 LYS A N 1
ATOM 6899 C CA . LYS A 1 921 ? -1.176 16.690 -39.277 1.00 85.88 921 LYS A CA 1
ATOM 6900 C C . LYS A 1 921 ? 0.244 17.215 -39.048 1.00 85.88 921 LYS A C 1
ATOM 6902 O O . LYS A 1 921 ? 1.176 16.416 -38.989 1.00 85.88 921 LYS A O 1
ATOM 6907 N N . LYS A 1 922 ? 0.430 18.535 -39.006 1.00 85.44 922 LYS A N 1
ATOM 6908 C CA . LYS A 1 922 ? 1.708 19.170 -38.685 1.00 85.44 922 LYS A CA 1
ATOM 6909 C C . LYS A 1 922 ? 1.555 19.841 -37.318 1.00 85.44 922 LYS A C 1
ATOM 6911 O O . LYS A 1 922 ? 0.597 20.600 -37.157 1.00 85.44 922 LYS A O 1
ATOM 6916 N N . PRO A 1 923 ? 2.462 19.600 -36.355 1.00 78.75 923 PRO A N 1
ATOM 6917 C CA . PRO A 1 923 ? 2.466 20.390 -35.133 1.00 78.75 923 PRO A CA 1
ATOM 6918 C C . PRO A 1 923 ? 2.655 21.867 -35.491 1.00 78.75 923 PRO A C 1
ATOM 6920 O O . PRO A 1 923 ? 3.352 22.200 -36.458 1.00 78.75 923 PRO A O 1
ATOM 6923 N N . GLY A 1 924 ? 2.027 22.746 -34.712 1.00 76.62 924 GLY A N 1
ATOM 6924 C CA . GLY A 1 924 ? 2.323 24.172 -34.765 1.00 76.62 924 GLY A CA 1
ATOM 6925 C C . GLY A 1 924 ? 3.771 24.455 -34.358 1.00 76.62 924 GLY A C 1
ATOM 6926 O O . GLY A 1 924 ? 4.521 23.563 -33.950 1.00 76.62 924 GLY A O 1
ATOM 6927 N N . LYS A 1 925 ? 4.169 25.725 -34.426 1.00 77.69 925 LYS A N 1
ATOM 6928 C CA . LYS A 1 925 ? 5.312 26.167 -33.623 1.00 77.69 925 LYS A CA 1
ATOM 6929 C C . LYS A 1 925 ? 4.877 26.138 -32.156 1.00 77.69 925 LYS A C 1
ATOM 6931 O O . LYS A 1 925 ? 3.735 26.487 -31.874 1.00 77.69 925 LYS A O 1
ATOM 6936 N N . LEU A 1 926 ? 5.771 25.742 -31.250 1.00 66.69 926 LEU A N 1
ATOM 6937 C CA . LEU A 1 926 ? 5.620 26.166 -29.860 1.00 66.69 926 LEU A CA 1
ATOM 6938 C C . LEU A 1 926 ? 5.841 27.684 -29.806 1.00 66.69 926 LEU A C 1
ATOM 6940 O O . LEU A 1 926 ? 6.732 28.189 -30.498 1.00 66.69 926 LEU A O 1
ATOM 6944 N N . GLU A 1 927 ? 5.012 28.367 -29.022 1.00 46.53 927 GLU A N 1
ATOM 6945 C CA . GLU A 1 927 ? 5.117 29.798 -28.700 1.00 46.53 927 GLU A CA 1
ATOM 6946 C C . GLU A 1 927 ? 5.848 30.006 -27.364 1.00 46.53 927 GLU A C 1
ATOM 6948 O O . GLU A 1 927 ? 5.656 29.165 -26.454 1.00 46.53 927 GLU A O 1
#

Radius of gyration: 40.45 Å; chains: 1; bounding box: 109×133×139 Å

pLDDT: mean 77.07, std 29.61, range [24.19, 98.94]

Sequence (927 aa):
MAKKAVAKASKKAPAKKPVAKKKAAAKTATAKKTTAKKAPAKKAPAKKTPAKKTVASKAAPKKAAATRKPAAKKPAAKKPAAKKTTAKPAAKKATATRKPVARKAAPKKAATTKKASTAKKATAAKKPVARKAPAKKTAAKKPAARKAAPKKAAPKKVAPKKATTTRKTATAKPAARKTAAAKKPAAKKPVAKKAAPKKTAATRKATPAKKTTTARKAAPAKKAATARKPAAKTAPARKAAPARKTAAKPAAKPTARKAPAKKAAPKSTAKSGGSFGAKKTLKVGRRTYTYYSLPDAAKAGLDGIERLPLSLKVLLENLLRHEDGRTVTADDIRAVKEWMVNRTSTREIAYRPARVLMQDFTGVPAVVDLAAMRDAVKTLGASTSKINPQVPVDLVIDHSVMVDKFGTALAFEQNTEIEYQRNRERYEFLRWGSKAFDNFRVVPPGTGICHQVNLEYLAQTVWTKKEGRTEVAYPDTCVGTDSHTTMVNGLSVLGWGVGGIEAEAAMLGQPVSMLIPEVIGFKLTGELAEGITATDMVLTVTEMLRKKGVVGKFVEFYGDGLQHLSLADRATISNMAPEYGATCGFFPVDNETLKYLKATGRSEERIALVEAYLKAQGMFHEPDMEEPLFTDTLELDLAGVEPSLAGPKRPQDRVGLSKVKDNFENALTGEFGKASEADKRVPVEGEDYDIGHGDVMIAAITSCTNTSNPNVLVAAGLVARNAHKLGLKVKPWVKTSLAPGSQVVTDYLTKSGLQKDLDAMGFNLVGYGCTTCIGNSGPLQTEISQAINKNDMVVSSVLSGNRNFEGRVSQDVKTNYLASPPLVVAYALAGSTRKNLTTEPIGTGSNGQPVYLKDIWPSSKEIAEIVHACVTPEMFRERYANVFDGDDKWQSIKVTGGNTYSWDDNSTYVQNPPYFENMTKKPGKLE

Foldseek 3Di:
DYDDDDDDDDDDDDDDDDDDDDDDDDDDDDDDDDDDDDDDDDDDDDDDDDDDDDDDDDDDDDDDDDDDDDDDDDDDDDDDDDDDDDDDDDDDDDDDDDDDDDDDDDDDDDDDDDDDDDDDDDDDDDDDDDDDDDDDDDDDDDDDDDDDDDDDDDDDDDDDDDDDDDDDDDDDDDDDDDDDDDDDDDDDDDDDDDDDDDDDDDDDDDDDDDDDDDDDDDDDDDDDDDDDDDDDDDDDDDDDDDDDDDDDDDDDDDDDDDDDDDPDDPQPPADPQGQQNQWDWDDFPPDIATARAPVSSCVSPLPPCLQAFLLLLQQLRQLSVPDPCPQRHPVLNVQSSVCLVQLFDPDKHFGAAQEEFEELVQVLVLLLVLQLVLVLCVVQVHHSLLSAFPHAYEYEYFAQFFQQDFLDQCQAVVRVVVSCVVCVVSLLSVVLSCQQHPNHFYQDFQFFARLLCCQLPVALQWDWDDDPPHIHIGGHEYEYQDALVLLCLLLVHHYGYDHSVQSSCSRSPGTDIDGPFAEEEEEEDAEADKQDDLLLVLLVVLLVLLVVPQAAHEYEYDYPHVVRDASLSSSLNQRCCVLSRHRHYHYFAEPSSLVSCVLSQHDPSSSSCSVSVCVSRSRYDDNPRDHHSGSYYHYDYNHPRAAWKAKQAGSNNIDGLLCLQVVQLCCCCPVVVCVVCQADWFDQPPDPDTDAAQFAQEQEAFDPSALSPLLLLLQLLLLLVLCVVQVFEFDPNYRAEYAHRRPLSVQLCVVLVSQVSCSRRRHHHNTRHRHQQQQSHHDGPPRSLCRCPVVVHAYEHEYCHSGNHAPRRHVSHGTYMHHGSNVSSLSRRLRGSNDSLVPAASDAGPVRHGHGSVSRGDTSVVSVVSCVVRSGNVSSCVSVVCSRCDDPSSVPSDHDHDNHDDDDPVDPSNHNDCPSPPPHPDDDDDD

Secondary structure (DSSP, 8-state):
------------------------------------------------PPPP------PPPPPPP--PPP-------------------------------------------------------------------------------------------------------------------------------------------------------------------------------------------PPPPPPPPP-----TTTTTT-EEEEEETTEEEEEE-HHHHHHTT-TTGGGS-HHHHHHHHHHHHH--SSSS-HHHHHHHHHHHHHT----EEEE--SEEEEEHHHHHHHHHHHHHHHHHHHHTTS-GGGSS-SS-EEEE--SS---SS-SSTTHHHHHHHHHHHHHHHHHHHHHHHHHHSTTEEEEPTTSB-HHHHIIIII--SEEEEEETTEEEEEE-EEEESSGGGGGGGGGT-EEEE--HHHHHHHHTTPPEEEE---EEEEEEES-PPTT--HHHHHHHHHHHHHHHT-TT-EEEEESGGGGG--HHHHHHHHHTHHHHT-SEEE--B-HHHHHHHHHTT--HHHHHHHHHHHHHHT-B--TTSPPP--SEEEEEEGGGPPPEEE-SS-TT-EEEGGGHHHHHHHHHHHTS--GGGTT-EEE-TTSS-EEETTBEEEEEE-SHHHHT-HHHHHHHHHHHHHHHHTT----TT-EEEE--SBHHHHHHHHHTSTHHHHHHTT--B--SS-HHHHT------HHHHHHHHHHT---EEEESSS---TTTS-SS-SEEEE--HHHHHHHHHH-BTTS-TTTS-SEE-TTS-EE-GGGTPPPHHHHHHHHHHH--HHHHHHHHHTTTT--HHHHH------SS----TT-SS----GGGTT--SS-----